Protein AF-0000000066703313 (afdb_homodimer)

Radius of gyration: 33.04 Å; Cα contacts (8 Å, |Δi|>4): 1971; chains: 2; bounding box: 107×88×69 Å

Foldseek 3Di:
DDPLVVQLVVLVVLVVVLPPDDLVQKDKDWDKDFLDPPDPVRPQIFIWIKMKGQPLADLPLAAEEEEADLAFDDSCLARPCLWLVNVLCNVVRYIYMYTHFELHDPRDSDQWQAPVSCVSVDLVNRLVVVVVVLVVCCVPVNVVPPQREYEYEYFACRLLSQLLSLLVCVRSHLAYERFLHLVQFDAEPQLLQVLLLVQCCVLPVVLLLQLLQQLVLLLVLLVDPVSQVVVCVLQVAPDGADVVHDPLLQLQVLVVLSVLSSVDLQQDLFQRHHHSNVVSCQLPPPDHHNSSSSSSSVSSCSNVVDDPHHHSDPVVVLVLLLGTGDPVRPCSSVNSVLSCLLAAGNNDHANVPPDGSNPRRHDSQSSQVSSCSNHHVVSHPVNSVVRHVVSCVSQVFLVDHRGANYEWEYESSESSNVSTNQDNDDVVRHYYHAYQYSDHRSRLRHRPPRHDDPSSVVVSVVVSVSVVVSVVVVVVVVVVVVVVVVVVVPPDPPPPPD/DDPLVVQLVVLVVLVVVLPPDDLVQKDKDWDWDFLDPPDPVGPQIFIWIKMKGQPLADLPLEAEEEEADLAFDDSCLARDCLWLVNVLCNVVRYIYMYTHFELHDPRDSDQWQAPVSCVSVDLVNRLVVVVVVLVVCCVPVNVVPPQREYEYEYFACRLLSQLLSLLVCVRSHLAYERFLHLVQFDAEPQLLQVLLLVQCCVLPVVLLLQLLQQLVLLLVLLVDPVSQVVVCVLQVAPDGADVVHDPLLQLQVLVVLSVLSSVDLQQDLFQRHHHSNVVSCQLPPPDHHNSSSSSSSVSSCSNVVHDPHHHSDPVVVLVLLLGTGDPVRPCSSVNSVLSCLLAAGNNDHANPPPDGSNPRRHDSQSSQVSSCSNHHVVSHPVNSVVRHVVSCVSQVFLVDHRGANYEWEYESSESSNVSTNQDNDDVVRHYYHAYQYSDHRSRLRHRPPRHDGPSSVVVSVVVSVSVVVSVVVVVVVVVVVVVVVVVVVPPDPPPPPD

Solvent-accessible surface area (backbone atoms only — not comparable to full-atom values): 50383 Å² total; per-residue (Å²): 130,58,65,67,55,52,49,41,45,49,43,44,48,56,45,51,61,65,62,66,63,78,37,84,61,42,43,83,47,72,44,84,39,63,53,45,82,87,37,90,84,51,80,50,59,26,53,34,39,31,35,35,22,58,83,37,42,63,82,76,39,38,32,37,38,36,46,31,40,72,38,52,70,59,57,66,81,68,31,42,69,54,21,54,69,44,46,50,21,54,74,72,19,19,30,35,36,34,42,40,23,74,61,14,61,83,12,45,71,55,88,45,62,41,70,82,52,45,72,54,60,44,72,67,47,47,48,48,51,51,51,50,49,54,55,49,40,43,59,70,75,36,58,89,38,92,72,57,41,30,32,31,34,16,47,32,64,11,3,23,50,27,50,52,40,34,42,76,35,57,90,68,33,54,32,20,42,19,26,34,16,44,46,35,55,33,52,78,26,20,55,34,49,53,37,47,50,49,42,36,40,72,61,34,46,69,49,35,52,52,46,24,56,14,40,52,53,46,57,38,23,61,36,26,68,68,34,37,52,49,50,26,61,72,59,40,34,68,49,66,77,57,86,74,53,54,69,60,26,53,37,46,46,42,43,52,57,54,46,43,56,49,57,48,45,30,33,14,52,29,79,61,34,64,40,60,50,58,51,41,54,59,22,56,51,96,48,59,57,52,44,27,56,45,39,43,47,52,48,44,33,63,67,67,68,56,69,98,40,41,71,47,49,42,67,61,52,43,52,55,49,52,50,36,50,58,78,96,33,91,44,29,34,55,40,46,45,48,48,38,23,40,47,37,33,30,60,41,74,18,29,44,48,15,92,47,55,66,39,89,47,32,50,58,22,61,56,23,34,46,34,22,69,51,71,37,74,74,35,24,38,66,44,23,46,51,20,18,51,50,43,37,69,72,54,34,22,47,87,44,63,79,44,48,36,29,40,31,36,34,17,68,39,16,30,59,41,86,25,24,41,75,79,46,60,34,77,91,42,45,24,41,39,44,72,23,67,75,24,8,51,43,37,79,63,30,42,66,86,70,48,90,44,74,42,52,55,53,46,52,52,50,48,52,54,50,52,54,49,42,57,52,53,58,54,49,58,53,51,51,54,54,53,53,55,62,62,61,65,68,71,74,82,79,75,77,81,120,129,59,65,66,56,52,48,40,45,48,44,44,49,57,46,51,62,68,64,66,63,79,38,82,62,40,43,80,50,71,43,82,38,62,53,46,81,86,36,91,83,50,79,50,60,26,54,35,38,32,36,37,24,57,84,37,42,64,83,77,39,39,32,38,39,37,46,30,41,71,36,52,70,57,58,65,80,65,30,42,70,54,22,51,68,43,45,49,21,53,74,72,18,19,30,35,35,35,42,39,24,75,62,14,60,83,12,44,70,54,90,45,62,41,72,82,53,46,72,52,62,42,71,68,48,49,48,48,50,53,51,50,49,53,55,48,42,44,58,70,76,35,59,90,40,93,72,58,40,29,33,32,34,14,48,32,66,13,3,24,49,29,49,52,42,36,42,75,34,56,88,67,34,54,31,21,42,19,27,35,16,44,46,36,55,32,54,77,25,20,55,34,50,52,36,47,49,48,42,36,40,73,61,33,45,69,49,36,54,52,46,24,55,14,39,53,53,46,57,38,23,61,36,25,65,68,35,37,52,49,49,25,62,74,60,40,35,68,50,67,76,57,85,75,53,54,69,61,25,54,38,48,46,42,43,51,55,53,46,43,56,50,58,48,46,30,33,14,52,31,78,62,32,65,39,61,48,58,51,40,55,59,21,56,52,97,50,58,57,54,44,27,57,46,40,44,47,49,49,44,32,63,67,68,69,56,70,100,41,40,70,46,49,41,68,60,53,42,54,55,50,51,50,36,50,58,77,96,34,91,43,29,33,56,41,47,45,49,50,38,23,39,47,36,32,30,61,41,74,20,29,43,48,14,92,48,52,67,39,88,46,31,51,59,21,60,57,23,34,46,34,21,69,50,70,37,75,74,35,23,38,66,45,22,48,50,20,19,51,51,45,37,69,73,55,34,22,48,86,44,63,79,44,48,36,29,40,31,35,34,17,69,40,16,31,61,41,86,23,25,39,75,80,47,59,32,78,91,43,46,22,42,39,44,71,22,66,76,24,8,51,42,38,80,65,29,41,64,87,70,48,91,45,74,41,52,54,52,44,52,54,51,50,52,53,49,49,52,48,43,55,51,54,58,55,50,57,53,50,53,55,54,52,53,54,60,62,61,64,69,71,75,81,79,73,76,84,119

Secondary structure (DSSP, 8-state):
--HHHHHHHHHHHHHHHHHT---TTEEEEEEEEES-TT-TT---EEEEEEEEE-TT--SSSEEEEEEP-SS---GGGGT-TTSHHHHHHHHHT-EEEEEPPTTBTTB-SSSS--HHHHTT--HHHHHHHHHHHHHHHHHHTSTT-SS-EEEEEEETHHHHHHHHHHHH-TTT-SEEEEET---S-EEE-THHHHHHHHHHHHHHHHHHHHHHHHHHHHHHHTTSHHHHHHHHHHTTBSSPPPSSPPHHHHHHHHHHHHHHHHHHHHTBTTTSB--HHHHHHHHHTT--TTHHHHHHHHHHHHHHT--SSB---HHHHHHHHH----TT-TTHHHHHHHHHIIIIIEEE--STTSS-TT-S---HHHHHHHHHHHT-TT-SHHHHHHHHHHHHHHH-TTTS---SSEEEEEETT-TTGGGS-TT--BGGGTEEEEEETT--TTGGGS-TTT---HHHHHHHHHHHHHHHHHHHHHHHHHHHHHHHHHHSTT--------/--HHHHHHHHHHHHHHHHHT---TTEEEEEEEEES-TT-TT---EEEEEEEEE-TT--SSSEEEEEEP-SS---GGGGT-TTSHHHHHHHHHT-EEEEEPPTTBTTB-SSSS--HHHHTT--HHHHHHHHHHHHHHHHHHTSTT-SS-EEEEEEETHHHHHHHHHHHH-TTT-SEEEEET---S-EEE-THHHHHHHHHHHHHHHHHHHHHHHHHHHHHHHTTSHHHHHHHHHHTTBSSPPPSSPPHHHHHHHHHHHHHHHHHHHHTBTTTSB--HHHHHHHHHTT--TTHHHHHHHHHHHHHHT--SSB---HHHHHHHHH----TT-TTHHHHHHHHHIIIIIEEE--STTSS-TT-S---HHHHHHHHHHHT-TT-SHHHHHHHHHHHHHHH-TTTS---SSEEEEEETT-TTGGGS-TT--BGGGTEEEEEETT--TTGGGS-TTT---HHHHHHHHHHHHHHHHHHHHHHHHHHHHHHHHHHHTT--------

Structure (mmCIF, N/CA/C/O backbone):
data_AF-0000000066703313-model_v1
#
loop_
_entity.id
_entity.type
_entity.pdbx_description
1 polymer Bm2392
#
loop_
_atom_site.group_PDB
_atom_site.id
_atom_site.type_symbol
_atom_site.label_atom_id
_atom_site.label_alt_id
_atom_site.label_comp_id
_atom_site.label_asym_id
_atom_site.label_entity_id
_atom_site.label_seq_id
_atom_site.pdbx_PDB_ins_code
_atom_site.Cartn_x
_atom_site.Cartn_y
_atom_site.Cartn_z
_atom_site.occupancy
_atom_site.B_iso_or_equiv
_atom_site.auth_seq_id
_atom_site.auth_comp_id
_atom_site.auth_asym_id
_atom_site.auth_atom_id
_atom_site.pdbx_PDB_model_num
ATOM 1 N N . MET A 1 1 ? 24.359 41.688 -0.72 1 35 1 MET A N 1
ATOM 2 C CA . MET A 1 1 ? 23.266 41.031 -0.004 1 35 1 MET A CA 1
ATOM 3 C C . MET A 1 1 ? 22.594 39.969 -0.875 1 35 1 MET A C 1
ATOM 5 O O . MET A 1 1 ? 22.125 40.25 -1.975 1 35 1 MET A O 1
ATOM 9 N N . ASN A 1 2 ? 22.938 38.719 -0.626 1 43.78 2 ASN A N 1
ATOM 10 C CA . ASN A 1 2 ? 22.641 37.562 -1.473 1 43.78 2 ASN A CA 1
ATOM 11 C C . ASN A 1 2 ? 21.141 37.469 -1.748 1 43.78 2 ASN A C 1
ATOM 13 O O . ASN A 1 2 ? 20.328 37.781 -0.88 1 43.78 2 ASN A O 1
ATOM 17 N N . LYS A 1 3 ? 20.828 37.5 -2.967 1 46.88 3 LYS A N 1
ATOM 18 C CA . LYS A 1 3 ? 19.484 37.469 -3.518 1 46.88 3 LYS A CA 1
ATOM 19 C C . LYS A 1 3 ? 18.594 36.5 -2.73 1 46.88 3 LYS A C 1
ATOM 21 O O . LYS A 1 3 ? 17.422 36.75 -2.512 1 46.88 3 LYS A O 1
ATOM 26 N N . ASN A 1 4 ? 19.25 35.5 -2.355 1 48.69 4 ASN A N 1
ATOM 27 C CA . ASN A 1 4 ? 18.484 34.5 -1.593 1 48.69 4 ASN A CA 1
ATOM 28 C C . ASN A 1 4 ? 18.047 35.062 -0.245 1 48.69 4 ASN A C 1
ATOM 30 O O . ASN A 1 4 ? 16.922 34.812 0.194 1 48.69 4 ASN A O 1
ATOM 34 N N . SER A 1 5 ? 18.875 35.875 0.3 1 51.28 5 SER A N 1
ATOM 35 C CA . SER A 1 5 ? 18.547 36.469 1.585 1 51.28 5 SER A CA 1
ATOM 36 C C . SER A 1 5 ? 17.422 37.5 1.443 1 51.28 5 SER A C 1
ATOM 38 O O . SER A 1 5 ? 16.531 37.562 2.297 1 51.28 5 SER A O 1
ATOM 40 N N . THR A 1 6 ? 17.5 38.219 0.371 1 50.94 6 THR A N 1
ATOM 41 C CA . THR A 1 6 ? 16.5 39.25 0.158 1 50.94 6 THR A CA 1
ATOM 42 C C . THR A 1 6 ? 15.125 38.625 -0.056 1 50.94 6 THR A C 1
ATOM 44 O O . THR A 1 6 ? 14.125 39.125 0.488 1 50.94 6 THR A O 1
ATOM 47 N N . ILE A 1 7 ? 15.18 37.656 -0.766 1 52.19 7 ILE A N 1
ATOM 48 C CA . ILE A 1 7 ? 13.922 37 -1.11 1 52.19 7 ILE A CA 1
ATOM 49 C C . ILE A 1 7 ? 13.328 36.344 0.131 1 52.19 7 ILE A C 1
ATOM 51 O O . ILE A 1 7 ? 12.133 36.5 0.402 1 52.19 7 ILE A O 1
ATOM 55 N N . ALA A 1 8 ? 14.172 35.688 0.83 1 55.69 8 ALA A N 1
ATOM 56 C CA . ALA A 1 8 ? 13.711 35.125 2.098 1 55.69 8 ALA A CA 1
ATOM 57 C C . ALA A 1 8 ? 13.18 36.219 3.02 1 55.69 8 ALA A C 1
ATOM 59 O O . ALA A 1 8 ? 12.156 36.062 3.688 1 55.69 8 ALA A O 1
ATOM 60 N N . ASN A 1 9 ? 13.836 37.312 2.877 1 56.19 9 ASN A N 1
ATOM 61 C CA . ASN A 1 9 ? 13.406 38.469 3.682 1 56.19 9 ASN A CA 1
ATOM 62 C C . ASN A 1 9 ? 12.039 38.969 3.238 1 56.19 9 ASN A C 1
ATOM 64 O O . ASN A 1 9 ? 11.211 39.344 4.07 1 56.19 9 ASN A O 1
ATOM 68 N N . ASN A 1 10 ? 11.906 38.906 1.93 1 53.47 10 ASN A N 1
ATOM 69 C CA . ASN A 1 10 ? 10.609 39.344 1.417 1 53.47 10 ASN A CA 1
ATOM 70 C C . ASN A 1 10 ? 9.492 38.375 1.837 1 53.47 10 ASN A C 1
ATOM 72 O O . ASN A 1 10 ? 8.398 38.812 2.193 1 53.47 10 ASN A O 1
ATOM 76 N N . ILE A 1 11 ? 9.805 37.156 1.805 1 58.34 11 ILE A N 1
ATOM 77 C CA . ILE A 1 11 ? 8.828 36.156 2.248 1 58.34 11 ILE A CA 1
ATOM 78 C C . ILE A 1 11 ? 8.523 36.375 3.73 1 58.34 11 ILE A C 1
ATOM 80 O O . ILE A 1 11 ? 7.359 36.344 4.137 1 58.34 11 ILE A O 1
ATOM 84 N N . MET A 1 12 ? 9.602 36.688 4.383 1 56.69 12 MET A N 1
ATOM 85 C CA . MET A 1 12 ? 9.445 36.938 5.812 1 56.69 12 MET A CA 1
ATOM 86 C C . MET A 1 12 ? 8.633 38.188 6.066 1 56.69 12 MET A C 1
ATOM 88 O O . MET A 1 12 ? 7.82 38.25 6.988 1 56.69 12 MET A O 1
ATOM 92 N N . GLN A 1 13 ? 8.984 39.156 5.266 1 53.94 13 GLN A N 1
ATOM 93 C CA . GLN A 1 13 ? 8.25 40.375 5.41 1 53.94 13 GLN A CA 1
ATOM 94 C C . GLN A 1 13 ? 6.762 40.188 5.121 1 53.94 13 GLN A C 1
ATOM 96 O O . GLN A 1 13 ? 5.906 40.719 5.824 1 53.94 13 GLN A O 1
ATOM 101 N N . MET A 1 14 ? 6.523 39.406 4.195 1 54.56 14 MET A N 1
ATOM 102 C CA . MET A 1 14 ? 5.137 39.094 3.85 1 54.56 14 MET A CA 1
ATOM 103 C C . MET A 1 14 ? 4.441 38.344 4.984 1 54.56 14 MET A C 1
ATOM 105 O O . MET A 1 14 ? 3.293 38.656 5.316 1 54.56 14 MET A O 1
ATOM 109 N N . GLN A 1 15 ? 5.176 37.562 5.574 1 56.59 15 GLN A N 1
ATOM 110 C CA . GLN A 1 15 ? 4.633 36.781 6.691 1 56.59 15 GLN A CA 1
ATOM 111 C C . GLN A 1 15 ? 4.434 37.656 7.922 1 56.59 15 GLN A C 1
ATOM 113 O O . GLN A 1 15 ? 3.428 37.562 8.625 1 56.59 15 GLN A O 1
ATOM 118 N N . SER A 1 16 ? 5.48 38.469 8.164 1 52.66 16 SER A N 1
ATOM 119 C CA . SER A 1 16 ? 5.434 39.344 9.336 1 52.66 16 SER A CA 1
ATOM 120 C C . SER A 1 16 ? 4.266 40.312 9.266 1 52.66 16 SER A C 1
ATOM 122 O O . SER A 1 16 ? 3.648 40.625 10.281 1 52.66 16 SER A O 1
ATOM 124 N N . GLU A 1 17 ? 3.977 40.781 8.156 1 52 17 GLU A N 1
ATOM 125 C CA . GLU A 1 17 ? 2.875 41.719 8.023 1 52 17 GLU A CA 1
ATOM 126 C C . GLU A 1 17 ? 1.53 41.031 8.273 1 52 17 GLU A C 1
ATOM 128 O O . GLU A 1 17 ? 0.627 41.625 8.859 1 52 17 GLU A O 1
ATOM 133 N N . ALA A 1 18 ? 1.454 39.844 7.902 1 52.66 18 ALA A N 1
ATOM 134 C CA . ALA A 1 18 ? 0.215 39.094 8.125 1 52.66 18 ALA A CA 1
ATOM 135 C C . ALA A 1 18 ? -0.027 38.875 9.609 1 52.66 18 ALA A C 1
ATOM 137 O O . ALA A 1 18 ? -1.171 38.875 10.07 1 52.66 18 ALA A O 1
ATOM 138 N N . PHE A 1 19 ? 1.048 38.75 10.359 1 51.75 19 PHE A N 1
ATOM 139 C CA . PHE A 1 19 ? 0.954 38.406 11.773 1 51.75 19 PHE A CA 1
ATOM 140 C C . PHE A 1 19 ? 0.715 39.656 12.617 1 51.75 19 PHE A C 1
ATOM 142 O O . PHE A 1 19 ? 0.335 39.562 13.781 1 51.75 19 PHE A O 1
ATOM 149 N N . LYS A 1 20 ? 0.87 40.875 12.133 1 53.69 20 LYS A N 1
ATOM 150 C CA . LYS A 1 20 ? 0.738 42.094 12.938 1 53.69 20 LYS A CA 1
ATOM 151 C C . LYS A 1 20 ? -0.727 42.375 13.25 1 53.69 20 LYS A C 1
ATOM 153 O O . LYS A 1 20 ? -1.031 43.281 14.016 1 53.69 20 LYS A O 1
ATOM 158 N N . ASN A 1 21 ? -1.603 41.531 12.734 1 57.03 21 ASN A N 1
ATOM 159 C CA . ASN A 1 21 ? -2.986 41.906 13 1 57.03 21 ASN A CA 1
ATOM 160 C C . ASN A 1 21 ? -3.402 41.562 14.422 1 57.03 21 ASN A C 1
ATOM 162 O O . ASN A 1 21 ? -3.059 40.5 14.938 1 57.03 21 ASN A O 1
ATOM 166 N N . THR A 1 22 ? -3.66 42.5 15.25 1 64.69 22 THR A N 1
ATOM 167 C CA . THR A 1 22 ? -4.25 42.344 16.578 1 64.69 22 THR A CA 1
ATOM 168 C C . THR A 1 22 ? -5.715 41.938 16.469 1 64.69 22 THR A C 1
ATOM 170 O O . THR A 1 22 ? -6.449 42.438 15.625 1 64.69 22 THR A O 1
ATOM 173 N N . TYR A 1 23 ? -5.973 40.688 16.953 1 73.19 23 TYR A N 1
ATOM 174 C CA . TYR A 1 23 ? -7.32 40.125 16.938 1 73.19 23 TYR A CA 1
ATOM 175 C C . TYR A 1 23 ? -8.023 40.344 18.266 1 73.19 23 TYR A C 1
ATOM 177 O O . TYR A 1 23 ? -8.375 39.375 18.953 1 73.19 23 TYR A O 1
ATOM 185 N N . GLN A 1 24 ? -8.266 41.562 18.641 1 74.25 24 GLN A N 1
ATOM 186 C CA . GLN A 1 24 ? -8.758 41.938 19.969 1 74.25 24 GLN A CA 1
ATOM 187 C C . GLN A 1 24 ? -10.18 41.406 20.188 1 74.25 24 GLN A C 1
ATOM 189 O O . GLN A 1 24 ? -10.633 41.312 21.328 1 74.25 24 GLN A O 1
ATOM 194 N N . GLU A 1 25 ? -10.805 40.969 19.172 1 86.12 25 GLU A N 1
ATOM 195 C CA . GLU A 1 25 ? -12.195 40.531 19.297 1 86.12 25 GLU A CA 1
ATOM 196 C C . GLU A 1 25 ? -12.281 39.031 19.641 1 86.12 25 GLU A C 1
ATOM 198 O O . GLU A 1 25 ? -13.367 38.531 19.922 1 86.12 25 GLU A O 1
ATOM 203 N N . VAL A 1 26 ? -11.117 38.469 19.75 1 96.06 26 VAL A N 1
ATOM 204 C CA . VAL A 1 26 ? -11.133 37.031 19.984 1 96.06 26 VAL A CA 1
ATOM 205 C C . VAL A 1 26 ? -10.93 36.75 21.469 1 96.06 26 VAL A C 1
ATOM 207 O O . VAL A 1 26 ? -10.016 37.312 22.094 1 96.06 26 VAL A O 1
ATOM 210 N N . LYS A 1 27 ? -11.805 36 22.047 1 96.81 27 LYS A N 1
ATOM 211 C CA . LYS A 1 27 ? -11.727 35.562 23.438 1 96.81 27 LYS A CA 1
ATOM 212 C C . LYS A 1 27 ? -11.43 34.094 23.547 1 96.81 27 LYS A C 1
ATOM 214 O O . LYS A 1 27 ? -11.977 33.281 22.797 1 96.81 27 LYS A O 1
ATOM 219 N N . THR A 1 28 ? -10.531 33.75 24.484 1 97.44 28 THR A N 1
ATOM 220 C CA . THR A 1 28 ? -10.203 32.375 24.75 1 97.44 28 THR A CA 1
ATOM 221 C C . THR A 1 28 ? -10.953 31.859 25.984 1 97.44 28 THR A C 1
ATOM 223 O O . THR A 1 28 ? -11.031 32.562 27 1 97.44 28 THR A O 1
ATOM 226 N N . ASP A 1 29 ? -11.57 30.703 25.828 1 98.06 29 ASP A N 1
ATOM 227 C CA . ASP A 1 29 ? -12.305 30.078 26.922 1 98.06 29 ASP A CA 1
ATOM 228 C C . ASP A 1 29 ? -12.078 28.562 26.938 1 98.06 29 ASP A C 1
ATOM 230 O O . ASP A 1 29 ? -11.281 28.047 26.156 1 98.06 29 ASP A O 1
ATOM 234 N N . TRP A 1 30 ? -12.711 27.891 27.938 1 98.44 30 TRP A N 1
ATOM 235 C CA . TRP A 1 30 ? -12.516 26.453 28.125 1 98.44 30 TRP A CA 1
ATOM 236 C C . TRP A 1 30 ? -13.852 25.75 28.375 1 98.44 30 TRP A C 1
ATOM 238 O O . TRP A 1 30 ? -14.773 26.344 28.938 1 98.44 30 TRP A O 1
ATOM 248 N N . ILE A 1 31 ? -13.961 24.594 27.906 1 98.56 31 ILE A N 1
ATOM 249 C CA . ILE A 1 31 ? -15.125 23.75 28.156 1 98.56 31 ILE A CA 1
ATOM 250 C C . ILE A 1 31 ? -14.672 22.406 28.719 1 98.56 31 ILE A C 1
ATOM 252 O O . ILE A 1 31 ? -13.641 21.875 28.297 1 98.56 31 ILE A O 1
ATOM 256 N N . SER A 1 32 ? -15.43 21.891 29.656 1 97.94 32 SER A N 1
ATOM 257 C CA . SER A 1 32 ? -15.133 20.578 30.203 1 97.94 32 SER A CA 1
ATOM 258 C C . SER A 1 32 ? -15.625 19.469 29.266 1 97.94 32 SER A C 1
ATOM 260 O O . SER A 1 32 ? -16.781 19.469 28.859 1 97.94 32 SER A O 1
ATOM 262 N N . GLN A 1 33 ? -14.695 18.562 28.906 1 98.38 33 GLN A N 1
ATOM 263 C CA . GLN A 1 33 ? -15.008 17.438 28.031 1 98.38 33 GLN A CA 1
ATOM 264 C C . GLN A 1 33 ? -14.703 16.109 28.719 1 98.38 33 GLN A C 1
ATOM 266 O O . GLN A 1 33 ? -13.797 16.031 29.547 1 98.38 33 GLN A O 1
ATOM 271 N N . ARG A 1 34 ? -15.469 15.055 28.328 1 97.69 34 ARG A N 1
ATOM 272 C CA . ARG A 1 34 ? -15.141 13.711 28.797 1 97.69 34 ARG A CA 1
ATOM 273 C C . ARG A 1 34 ? -13.836 13.227 28.172 1 97.69 34 ARG A C 1
ATOM 275 O O . ARG A 1 34 ? -13.562 13.477 27 1 97.69 34 ARG A O 1
ATOM 282 N N . ILE A 1 35 ? -13.07 12.508 29.047 1 98.19 35 ILE A N 1
ATOM 283 C CA . ILE A 1 35 ? -11.875 11.875 28.5 1 98.19 35 ILE A CA 1
ATOM 284 C C . ILE A 1 35 ? -12.281 10.742 27.547 1 98.19 35 ILE A C 1
ATOM 286 O O . ILE A 1 35 ? -11.742 10.633 26.438 1 98.19 35 ILE A O 1
ATOM 290 N N . ASP A 1 36 ? -13.164 9.938 27.984 1 98.25 36 ASP A N 1
ATOM 291 C CA . ASP A 1 36 ? -13.742 8.867 27.172 1 98.25 36 ASP A CA 1
ATOM 292 C C . ASP A 1 36 ? -15.234 9.078 26.953 1 98.25 36 ASP A C 1
ATOM 294 O O . ASP A 1 36 ? -16.047 8.773 27.844 1 98.25 36 ASP A O 1
ATOM 298 N N . ASN A 1 37 ? -15.625 9.453 25.766 1 97.62 37 ASN A N 1
ATOM 299 C CA . ASN A 1 37 ? -17.016 9.75 25.438 1 97.62 37 ASN A CA 1
ATOM 300 C C . ASN A 1 37 ? -17.828 8.477 25.25 1 97.62 37 ASN A C 1
ATOM 302 O O . ASN A 1 37 ? -19.062 8.523 25.234 1 97.62 37 ASN A O 1
ATOM 306 N N . PHE A 1 38 ? -17.172 7.336 25.219 1 97.12 38 PHE A N 1
ATOM 307 C CA . PHE A 1 38 ? -17.875 6.117 24.844 1 97.12 38 PHE A CA 1
ATOM 308 C C . PHE A 1 38 ? -17.875 5.121 26 1 97.12 38 PHE A C 1
ATOM 310 O O . PHE A 1 38 ? -18.266 3.961 25.812 1 97.12 38 PHE A O 1
ATOM 317 N N . ASN A 1 39 ? -17.359 5.59 27.109 1 96 39 ASN A N 1
ATOM 318 C CA . ASN A 1 39 ? -17.422 4.809 28.328 1 96 39 ASN A CA 1
ATOM 319 C C . ASN A 1 39 ? -18.203 5.539 29.422 1 96 39 ASN A C 1
ATOM 321 O O . ASN A 1 39 ? -17.641 6.336 30.172 1 96 39 ASN A O 1
ATOM 325 N N . PRO A 1 40 ? -19.422 5.23 29.641 1 92.62 40 PRO A N 1
ATOM 326 C CA . PRO A 1 40 ? -20.25 5.945 30.609 1 92.62 40 PRO A CA 1
ATOM 327 C C . PRO A 1 40 ? -19.75 5.809 32.031 1 92.62 40 PRO A C 1
ATOM 329 O O . PRO A 1 40 ? -20.062 6.648 32.906 1 92.62 40 PRO A O 1
ATOM 332 N N . ASP A 1 41 ? -18.922 4.82 32.25 1 94.31 41 ASP A N 1
ATOM 333 C CA . ASP A 1 41 ? -18.438 4.586 33.594 1 94.31 41 ASP A CA 1
ATOM 334 C C . ASP A 1 41 ? -17.203 5.438 33.875 1 94.31 41 ASP A C 1
ATOM 336 O O . ASP A 1 41 ? -16.859 5.648 35.062 1 94.31 41 ASP A O 1
ATOM 340 N N . ASP A 1 42 ? -16.625 5.887 32.844 1 92.31 42 ASP A N 1
ATOM 341 C CA . ASP A 1 42 ? -15.477 6.777 33.031 1 92.31 42 ASP A CA 1
ATOM 342 C C . ASP A 1 42 ? -15.93 8.234 33.125 1 92.31 42 ASP A C 1
ATOM 344 O O . ASP A 1 42 ? -16.422 8.812 32.156 1 92.31 42 ASP A O 1
ATOM 348 N N . LYS A 1 43 ? -15.68 8.797 34.312 1 93.38 43 LYS A N 1
ATOM 349 C CA . LYS A 1 43 ? -16.172 10.156 34.562 1 93.38 43 LYS A CA 1
ATOM 350 C C . LYS A 1 43 ? -15.047 11.18 34.406 1 93.38 43 LYS A C 1
ATOM 352 O O . LYS A 1 43 ? -15.227 12.352 34.75 1 93.38 43 LYS A O 1
ATOM 357 N N . GLY A 1 44 ? -13.93 10.711 33.969 1 96.56 44 GLY A N 1
ATOM 358 C CA . GLY A 1 44 ? -12.805 11.617 33.781 1 96.56 44 GLY A CA 1
ATOM 359 C C . GLY A 1 44 ? -13.086 12.719 32.75 1 96.56 44 GLY A C 1
ATOM 360 O O . GLY A 1 44 ? -13.742 12.484 31.75 1 96.56 44 GLY A O 1
ATOM 361 N N . GLU A 1 45 ? -12.617 13.922 33.125 1 97.81 45 GLU A N 1
ATOM 362 C CA . GLU A 1 45 ? -12.82 15.078 32.25 1 97.81 45 GLU A CA 1
ATOM 363 C C . GLU A 1 45 ? -11.508 15.836 32.031 1 97.81 45 GLU A C 1
ATOM 365 O O . GLU A 1 45 ? -10.539 15.617 32.75 1 97.81 45 GLU A O 1
ATOM 370 N N . PHE A 1 46 ? -11.453 16.625 31.047 1 98.25 46 PHE A N 1
ATOM 371 C CA . PHE A 1 46 ? -10.367 17.562 30.781 1 98.25 46 PHE A CA 1
ATOM 372 C C . PHE A 1 46 ? -10.906 18.875 30.234 1 98.25 46 PHE A C 1
ATOM 374 O O . PHE A 1 46 ? -12.07 18.969 29.859 1 98.25 46 PHE A O 1
ATOM 381 N N . GLU A 1 47 ? -10.125 19.891 30.281 1 98.44 47 GLU A N 1
ATOM 382 C CA . GLU A 1 47 ? -10.516 21.203 29.75 1 98.44 47 GLU A CA 1
ATOM 383 C C . GLU A 1 47 ? -10.078 21.359 28.297 1 98.44 47 GLU A C 1
ATOM 385 O O . GLU A 1 47 ? -8.891 21.266 27.984 1 98.44 47 GLU A O 1
ATOM 390 N N . GLN A 1 48 ? -10.977 21.562 27.453 1 98.81 48 GLN A N 1
ATOM 391 C CA . GLN A 1 48 ? -10.703 21.812 26.031 1 98.81 48 GLN A CA 1
ATOM 392 C C . GLN A 1 48 ? -10.789 23.297 25.719 1 98.81 48 GLN A C 1
ATOM 394 O O . GLN A 1 48 ? -11.789 23.953 26.047 1 98.81 48 GLN A O 1
ATOM 399 N N . ARG A 1 49 ? -9.789 23.781 25.109 1 98.81 49 ARG A N 1
ATOM 400 C CA . ARG A 1 49 ? -9.711 25.203 24.766 1 98.81 49 ARG A CA 1
ATOM 401 C C . ARG A 1 49 ? -10.578 25.516 23.547 1 98.81 49 ARG A C 1
ATOM 403 O O . ARG A 1 49 ? -10.594 24.75 22.578 1 98.81 49 ARG A O 1
ATOM 410 N N . TYR A 1 50 ? -11.328 26.609 23.609 1 98.69 50 TYR A N 1
ATOM 411 C CA . TYR A 1 50 ? -11.992 27.156 22.438 1 98.69 50 TYR A CA 1
ATOM 412 C C . TYR A 1 50 ? -11.898 28.672 22.422 1 98.69 50 TYR A C 1
ATOM 414 O O . TYR A 1 50 ? -11.508 29.297 23.406 1 98.69 50 TYR A O 1
ATOM 422 N N . MET A 1 51 ? -12.141 29.25 21.219 1 98.44 51 MET A N 1
ATOM 423 C CA . MET A 1 51 ? -12.148 30.703 21.062 1 98.44 51 MET A CA 1
ATOM 424 C C . MET A 1 51 ? -13.461 31.172 20.438 1 98.44 51 MET A C 1
ATOM 426 O O . MET A 1 51 ? -14.148 30.406 19.781 1 98.44 51 MET A O 1
ATOM 430 N N . SER A 1 52 ? -13.805 32.406 20.766 1 98.06 52 SER A N 1
ATOM 431 C CA . SER A 1 52 ? -15.008 33 20.203 1 98.06 52 SER A CA 1
ATOM 432 C C . SER A 1 52 ? -14.727 34.406 19.672 1 98.06 52 SER A C 1
ATOM 434 O O . SER A 1 52 ? -13.859 35.125 20.203 1 98.06 52 SER A O 1
ATOM 436 N N . ASN A 1 53 ? -15.25 34.781 18.656 1 97.88 53 ASN A N 1
ATOM 437 C CA . ASN A 1 53 ? -15.344 36.125 18.094 1 97.88 53 ASN A CA 1
ATOM 438 C C . ASN A 1 53 ? -16.797 36.5 17.812 1 97.88 53 ASN A C 1
ATOM 440 O O . ASN A 1 53 ? -17.391 36.031 16.844 1 97.88 53 ASN A O 1
ATOM 444 N N . LEU A 1 54 ? -17.344 37.438 18.625 1 96.19 54 LEU A N 1
ATOM 445 C CA . LEU A 1 54 ? -18.766 37.781 18.578 1 96.19 54 LEU A CA 1
ATOM 446 C C . LEU A 1 54 ? -18.984 39.188 17.984 1 96.19 54 LEU A C 1
ATOM 448 O O . LEU A 1 54 ? -20.047 39.75 18.125 1 96.19 54 LEU A O 1
ATOM 452 N N . GLU A 1 55 ? -18 39.594 17.344 1 94.62 55 GLU A N 1
ATOM 453 C CA . GLU A 1 55 ? -18.031 40.938 16.781 1 94.62 55 GLU A CA 1
ATOM 454 C C . GLU A 1 55 ? -19.25 41.156 15.883 1 94.62 55 GLU A C 1
ATOM 456 O O . GLU A 1 55 ? -19.859 42.219 15.891 1 94.62 55 GLU A O 1
ATOM 461 N N . PHE A 1 56 ? -19.625 40.125 15.141 1 95.06 56 PHE A N 1
ATOM 462 C CA . PHE A 1 56 ? -20.672 40.281 14.125 1 95.06 56 PHE A CA 1
ATOM 463 C C . PHE A 1 56 ? -21.922 39.531 14.516 1 95.06 56 PHE A C 1
ATOM 465 O O . PHE A 1 56 ? -22.891 39.469 13.734 1 95.06 56 PHE A O 1
ATOM 472 N N . HIS A 1 57 ? -21.875 38.938 15.656 1 95.5 57 HIS A N 1
ATOM 473 C CA . HIS A 1 57 ? -23.016 38.156 16.125 1 95.5 57 HIS A CA 1
ATOM 474 C C . HIS A 1 57 ? -24.25 39.031 16.266 1 95.5 57 HIS A C 1
ATOM 476 O O . HIS A 1 57 ? -24.219 40.062 16.953 1 95.5 57 HIS A O 1
ATOM 482 N N . ASN A 1 58 ? -25.422 38.594 15.641 1 95.69 58 ASN A N 1
ATOM 483 C CA . ASN A 1 58 ? -26.625 39.406 15.695 1 95.69 58 ASN A CA 1
ATOM 484 C C . ASN A 1 58 ? -27.766 38.656 16.375 1 95.69 58 ASN A C 1
ATOM 486 O O . ASN A 1 58 ? -28.938 38.969 16.156 1 95.69 58 ASN A O 1
ATOM 490 N N . ASN A 1 59 ? -27.562 37.625 17.031 1 92.81 59 ASN A N 1
ATOM 491 C CA . ASN A 1 59 ? -28.516 36.844 17.797 1 92.81 59 ASN A CA 1
ATOM 492 C C . ASN A 1 59 ? -29.516 36.125 16.891 1 92.81 59 ASN A C 1
ATOM 494 O O . ASN A 1 59 ? -30.656 35.875 17.297 1 92.81 59 ASN A O 1
ATOM 498 N N . SER A 1 60 ? -29.156 35.812 15.641 1 92.56 60 SER A N 1
ATOM 499 C CA . SER A 1 60 ? -30.016 35.125 14.695 1 92.56 60 SER A CA 1
ATOM 500 C C . SER A 1 60 ? -30.016 33.625 14.977 1 92.56 60 SER A C 1
ATOM 502 O O . SER A 1 60 ? -30.859 32.875 14.438 1 92.56 60 SER A O 1
ATOM 504 N N . GLY A 1 61 ? -29.109 33.219 15.797 1 96.31 61 GLY A N 1
ATOM 505 C CA . GLY A 1 61 ? -28.969 31.781 16.062 1 96.31 61 GLY A CA 1
ATOM 506 C C . GLY A 1 61 ? -27.984 31.094 15.125 1 96.31 61 GLY A C 1
ATOM 507 O O . GLY A 1 61 ? -27.859 29.859 15.141 1 96.31 61 GLY A O 1
ATOM 508 N N . LEU A 1 62 ? -27.297 31.875 14.273 1 97.88 62 LEU A N 1
ATOM 509 C CA . LEU A 1 62 ? -26.312 31.344 13.336 1 97.88 62 LEU A CA 1
ATOM 510 C C . LEU A 1 62 ? -24.922 31.328 13.953 1 97.88 62 LEU A C 1
ATOM 512 O O . LEU A 1 62 ? -24.5 32.312 14.547 1 97.88 62 LEU A O 1
ATOM 516 N N . ALA A 1 63 ? -24.234 30.219 13.852 1 98.5 63 ALA A N 1
ATOM 517 C CA . ALA A 1 63 ? -22.875 30.094 14.352 1 98.5 63 ALA A CA 1
ATOM 518 C C . ALA A 1 63 ? -21.953 29.453 13.312 1 98.5 63 ALA A C 1
ATOM 520 O O . ALA A 1 63 ? -22.375 28.516 12.617 1 98.5 63 ALA A O 1
ATOM 521 N N . PHE A 1 64 ? -20.781 29.969 13.156 1 98.75 64 PHE A N 1
ATOM 522 C CA . PHE A 1 64 ? -19.688 29.344 12.422 1 98.75 64 PHE A CA 1
ATOM 523 C C . PHE A 1 64 ? -18.688 28.688 13.375 1 98.75 64 PHE A C 1
ATOM 525 O O . PHE A 1 64 ? -18.188 29.344 14.289 1 98.75 64 PHE A O 1
ATOM 532 N N . LEU A 1 65 ? -18.438 27.406 13.203 1 98.88 65 LEU A N 1
ATOM 533 C CA . LEU A 1 65 ? -17.484 26.688 14.031 1 98.88 65 LEU A CA 1
ATOM 534 C C . LEU A 1 65 ? -16.281 26.25 13.203 1 98.88 65 LEU A C 1
ATOM 536 O O . LEU A 1 65 ? -16.406 25.375 12.336 1 98.88 65 LEU A O 1
ATOM 540 N N . LYS A 1 66 ? -15.156 26.891 13.445 1 98.62 66 LYS A N 1
ATOM 541 C CA . LYS A 1 66 ? -13.883 26.453 12.875 1 98.62 66 LYS A CA 1
ATOM 542 C C . LYS A 1 66 ? -13.25 25.344 13.727 1 98.62 66 LYS A C 1
ATOM 544 O O . LYS A 1 66 ? -13.07 25.516 14.938 1 98.62 66 LYS A O 1
ATOM 549 N N . LEU A 1 67 ? -12.938 24.234 13.078 1 98.75 67 LEU A N 1
ATOM 550 C CA . LEU A 1 67 ? -12.383 23.109 13.812 1 98.75 67 LEU A CA 1
ATOM 551 C C . LEU A 1 67 ? -10.859 23.141 13.797 1 98.75 67 LEU A C 1
ATOM 553 O O . LEU A 1 67 ? -10.25 23.422 12.758 1 98.75 67 LEU A O 1
ATOM 557 N N . GLY A 1 68 ? -10.281 22.938 14.992 1 97.75 68 GLY A N 1
ATOM 558 C CA . GLY A 1 68 ? -8.844 22.734 15.078 1 97.75 68 GLY A CA 1
ATOM 559 C C . GLY A 1 68 ? -8.406 21.375 14.57 1 97.75 68 GLY A C 1
ATOM 560 O O . GLY A 1 68 ? -9.172 20.406 14.594 1 97.75 68 GLY A O 1
ATOM 561 N N . GLY A 1 69 ? -7.137 21.328 14.148 1 96.19 69 GLY A N 1
ATOM 562 C CA . GLY A 1 69 ? -6.562 20.109 13.602 1 96.19 69 GLY A CA 1
ATOM 563 C C . GLY A 1 69 ? -5.289 19.672 14.305 1 96.19 69 GLY A C 1
ATOM 564 O O . GLY A 1 69 ? -5.273 19.516 15.531 1 96.19 69 GLY A O 1
ATOM 565 N N . GLU A 1 70 ? -4.164 19.781 13.648 1 95.12 70 GLU A N 1
ATOM 566 C CA . GLU A 1 70 ? -2.922 19.109 14 1 95.12 70 GLU A CA 1
ATOM 567 C C . GLU A 1 70 ? -2.037 20 14.867 1 95.12 70 GLU A C 1
ATOM 569 O O . GLU A 1 70 ? -0.861 19.703 15.078 1 95.12 70 GLU A O 1
ATOM 574 N N . ASN A 1 71 ? -2.557 21.125 15.219 1 94.44 71 ASN A N 1
ATOM 575 C CA . ASN A 1 71 ? -1.82 22.078 16.047 1 94.44 71 ASN A CA 1
ATOM 576 C C . ASN A 1 71 ? -2.75 22.828 17 1 94.44 71 ASN A C 1
ATOM 578 O O . ASN A 1 71 ? -3.973 22.719 16.891 1 94.44 71 ASN A O 1
ATOM 582 N N . GLY A 1 72 ? -2.145 23.547 17.875 1 94.62 72 GLY A N 1
ATOM 583 C CA . GLY A 1 72 ? -2.934 24.469 18.688 1 94.62 72 GLY A CA 1
ATOM 584 C C . GLY A 1 72 ? -3.627 25.531 17.859 1 94.62 72 GLY A C 1
ATOM 585 O O . GLY A 1 72 ? -3.117 25.938 16.812 1 94.62 72 GLY A O 1
ATOM 586 N N . ILE A 1 73 ? -4.789 25.969 18.344 1 96.19 73 ILE A N 1
ATOM 587 C CA . ILE A 1 73 ? -5.531 27 17.641 1 96.19 73 ILE A CA 1
ATOM 588 C C . ILE A 1 73 ? -4.938 28.375 17.938 1 96.19 73 ILE A C 1
ATOM 590 O O . ILE A 1 73 ? -4.289 28.562 18.969 1 96.19 73 ILE A O 1
ATOM 594 N N . THR A 1 74 ? -5.055 29.312 17.047 1 93.5 74 THR A N 1
ATOM 595 C CA . THR A 1 74 ? -4.57 30.672 17.188 1 93.5 74 THR A CA 1
ATOM 596 C C . THR A 1 74 ? -5.695 31.672 16.938 1 93.5 74 THR A C 1
ATOM 598 O O . THR A 1 74 ? -6.691 31.344 16.297 1 93.5 74 THR A O 1
ATOM 601 N N . GLU A 1 75 ? -5.539 32.844 17.422 1 93.69 75 GLU A N 1
ATOM 602 C CA . GLU A 1 75 ? -6.555 33.875 17.297 1 93.69 75 GLU A CA 1
ATOM 603 C C . GLU A 1 75 ? -6.812 34.25 15.836 1 93.69 75 GLU A C 1
ATOM 605 O O . GLU A 1 75 ? -7.934 34.594 15.461 1 93.69 75 GLU A O 1
ATOM 610 N N . SER A 1 76 ? -5.824 34.031 15.016 1 89.06 76 SER A N 1
ATOM 611 C CA . SER A 1 76 ? -5.953 34.438 13.617 1 89.06 76 SER A CA 1
ATOM 612 C C . SER A 1 76 ? -6.996 33.562 12.906 1 89.06 76 SER A C 1
ATOM 614 O O . SER A 1 76 ? -7.562 34 11.898 1 89.06 76 SER A O 1
ATOM 616 N N . MET A 1 77 ? -7.281 32.438 13.43 1 92.38 77 MET A N 1
ATOM 617 C CA . MET A 1 77 ? -8.195 31.5 12.781 1 92.38 77 MET A CA 1
ATOM 618 C C . MET A 1 77 ? -9.609 32.062 12.727 1 92.38 77 MET A C 1
ATOM 620 O O . MET A 1 77 ? -10.367 31.766 11.812 1 92.38 77 MET A O 1
ATOM 624 N N . ILE A 1 78 ? -9.953 32.969 13.703 1 95.25 78 ILE A N 1
ATOM 625 C CA . ILE A 1 78 ? -11.273 33.594 13.688 1 95.25 78 ILE A CA 1
ATOM 626 C C . ILE A 1 78 ? -11.164 35.062 14.07 1 95.25 78 ILE A C 1
ATOM 628 O O . ILE A 1 78 ? -12.094 35.625 14.648 1 95.25 78 ILE A O 1
ATOM 632 N N . GLY A 1 79 ? -10.008 35.594 13.859 1 93.12 79 GLY A N 1
ATOM 633 C CA . GLY A 1 79 ? -9.82 36.969 14.266 1 93.12 79 GLY A CA 1
ATOM 634 C C . GLY A 1 79 ? -9.492 37.906 13.117 1 93.12 79 GLY A C 1
ATOM 635 O O . GLY A 1 79 ? -9.641 39.125 13.227 1 93.12 79 GLY A O 1
ATOM 636 N N . ASN A 1 80 ? -9.016 37.375 12.07 1 88.31 80 ASN A N 1
ATOM 637 C CA . ASN A 1 80 ? -8.656 38.188 10.914 1 88.31 80 ASN A CA 1
ATOM 638 C C . ASN A 1 80 ? -9.883 38.562 10.086 1 88.31 80 ASN A C 1
ATOM 640 O O . ASN A 1 80 ? -10.453 37.688 9.406 1 88.31 80 ASN A O 1
ATOM 644 N N . ALA A 1 81 ? -10.211 39.781 10.023 1 86.81 81 ALA A N 1
ATOM 645 C CA . ALA A 1 81 ? -11.43 40.281 9.383 1 86.81 81 ALA A CA 1
ATOM 646 C C . ALA A 1 81 ? -11.375 40.062 7.871 1 86.81 81 ALA A C 1
ATOM 648 O O . ALA A 1 81 ? -12.406 40.125 7.195 1 86.81 81 ALA A O 1
ATOM 649 N N . MET A 1 82 ? -10.203 39.812 7.391 1 86.12 82 MET A N 1
ATOM 650 C CA . MET A 1 82 ? -10.055 39.656 5.949 1 86.12 82 MET A CA 1
ATOM 651 C C . MET A 1 82 ? -10.148 38.188 5.555 1 86.12 82 MET A C 1
ATOM 653 O O . MET A 1 82 ? -10.125 37.844 4.371 1 86.12 82 MET A O 1
ATOM 657 N N . ASN A 1 83 ? -10.305 37.344 6.535 1 89.06 83 ASN A N 1
ATOM 658 C CA . ASN A 1 83 ? -10.539 35.938 6.238 1 89.06 83 ASN A CA 1
ATOM 659 C C . ASN A 1 83 ? -11.969 35.688 5.754 1 89.06 83 ASN A C 1
ATOM 661 O O . ASN A 1 83 ? -12.914 36.281 6.273 1 89.06 83 ASN A O 1
ATOM 665 N N . PRO A 1 84 ? -12.078 34.75 4.762 1 91 84 PRO A N 1
ATOM 666 C CA . PRO A 1 84 ? -13.406 34.5 4.215 1 91 84 PRO A CA 1
ATOM 667 C C . PRO A 1 84 ? -14.422 34.125 5.293 1 91 84 PRO A C 1
ATOM 669 O O . PRO A 1 84 ? -15.586 34.531 5.211 1 91 84 PRO A O 1
ATOM 672 N N . LEU A 1 85 ? -14.031 33.469 6.297 1 94.56 85 LEU A N 1
ATOM 673 C CA . LEU A 1 85 ? -14.938 33.062 7.375 1 94.56 85 LEU A CA 1
ATOM 674 C C . LEU A 1 85 ? -15.531 34.281 8.062 1 94.56 85 LEU A C 1
ATOM 676 O O . LEU A 1 85 ? -16.75 34.344 8.273 1 94.56 85 LEU A O 1
ATOM 680 N N . LEU A 1 86 ? -14.766 35.281 8.375 1 94.31 86 LEU A N 1
ATOM 681 C CA . LEU A 1 86 ? -15.258 36.469 9.102 1 94.31 86 LEU A CA 1
ATOM 682 C C . LEU A 1 86 ? -16.047 37.375 8.172 1 94.31 86 LEU A C 1
ATOM 684 O O . LEU A 1 86 ? -17 38.031 8.594 1 94.31 86 LEU A O 1
ATOM 688 N N . ILE A 1 87 ? -15.617 37.375 6.934 1 94.19 87 ILE A N 1
ATOM 689 C CA . ILE A 1 87 ? -16.375 38.156 5.953 1 94.19 87 ILE A CA 1
ATOM 690 C C . ILE A 1 87 ? -17.797 37.594 5.867 1 94.19 87 ILE A C 1
ATOM 692 O O . ILE A 1 87 ? -18.766 38.344 5.859 1 94.19 87 ILE A O 1
ATOM 696 N N . LEU A 1 88 ? -17.922 36.312 5.82 1 97.06 88 LEU A N 1
ATOM 697 C CA . LEU A 1 88 ? -19.234 35.656 5.785 1 97.06 88 LEU A CA 1
ATOM 698 C C . LEU A 1 88 ? -19.969 35.875 7.102 1 97.06 88 LEU A C 1
ATOM 700 O O . LEU A 1 88 ? -21.188 36.094 7.109 1 97.06 88 LEU A O 1
ATOM 704 N N . ALA A 1 89 ? -19.234 35.812 8.188 1 97.19 89 ALA A N 1
ATOM 705 C CA . ALA A 1 89 ? -19.844 36.031 9.492 1 97.19 89 ALA A CA 1
ATOM 706 C C . ALA A 1 89 ? -20.438 37.406 9.586 1 97.19 89 ALA A C 1
ATOM 708 O O . ALA A 1 89 ? -21.531 37.594 10.148 1 97.19 89 ALA A O 1
ATOM 709 N N . LYS A 1 90 ? -19.719 38.406 9.078 1 96.5 90 LYS A N 1
ATOM 710 C CA . LYS A 1 90 ? -20.219 39.75 9.039 1 96.5 90 LYS A CA 1
ATOM 711 C C . LYS A 1 90 ? -21.484 39.875 8.188 1 96.5 90 LYS A C 1
ATOM 713 O O . LYS A 1 90 ? -22.469 40.5 8.594 1 96.5 90 LYS A O 1
ATOM 718 N N . LYS A 1 91 ? -21.453 39.25 7.102 1 97.5 91 LYS A N 1
ATOM 719 C CA . LYS A 1 91 ? -22.562 39.344 6.168 1 97.5 91 LYS A CA 1
ATOM 720 C C . LYS A 1 91 ? -23.828 38.719 6.758 1 97.5 91 LYS A C 1
ATOM 722 O O . LYS A 1 91 ? -24.922 39.25 6.609 1 97.5 91 LYS A O 1
ATOM 727 N N . TYR A 1 92 ? -23.703 37.562 7.461 1 97.38 92 TYR A N 1
ATOM 728 C CA . TYR A 1 92 ? -24.875 36.781 7.844 1 97.38 92 TYR A CA 1
ATOM 729 C C . TYR A 1 92 ? -25.156 36.938 9.336 1 97.38 92 TYR A C 1
ATOM 731 O O . TYR A 1 92 ? -26.156 36.406 9.836 1 97.38 92 TYR A O 1
ATOM 739 N N . GLY A 1 93 ? -24.25 37.625 10.039 1 96.88 93 GLY A N 1
ATOM 740 C CA . GLY A 1 93 ? -24.453 37.844 11.461 1 96.88 93 GLY A CA 1
ATOM 741 C C . GLY A 1 93 ? -24.203 36.625 12.32 1 96.88 93 GLY A C 1
ATOM 742 O O . GLY A 1 93 ? -24.938 36.375 13.266 1 96.88 93 GLY A O 1
ATOM 743 N N . ALA A 1 94 ? -23.141 35.938 12.016 1 97.88 94 ALA A N 1
ATOM 744 C CA . ALA A 1 94 ? -22.875 34.656 12.695 1 97.88 94 ALA A CA 1
ATOM 745 C C . ALA A 1 94 ? -21.953 34.875 13.891 1 97.88 94 ALA A C 1
ATOM 747 O O . ALA A 1 94 ? -21.031 35.688 13.844 1 97.88 94 ALA A O 1
ATOM 748 N N . ALA A 1 95 ? -22.172 34.125 14.961 1 97.94 95 ALA A N 1
ATOM 749 C CA . ALA A 1 95 ? -21.156 33.969 16 1 97.94 95 ALA A CA 1
ATOM 750 C C . ALA A 1 95 ? -20.062 33 15.562 1 97.94 95 ALA A C 1
ATOM 752 O O . ALA A 1 95 ? -20.344 31.938 15 1 97.94 95 ALA A O 1
ATOM 753 N N . CYS A 1 96 ? -18.828 33.406 15.781 1 98.19 96 CYS A N 1
ATOM 754 C CA . CYS A 1 96 ? -17.719 32.531 15.352 1 98.19 96 CYS A CA 1
ATOM 755 C C . CYS A 1 96 ? -17.062 31.859 16.547 1 98.19 96 CYS A C 1
ATOM 757 O O . CYS A 1 96 ? -16.797 32.5 17.562 1 98.19 96 CYS A O 1
ATOM 759 N N . PHE A 1 97 ? -16.859 30.578 16.422 1 98.56 97 PHE A N 1
ATOM 760 C CA . PHE A 1 97 ? -16.156 29.781 17.422 1 98.56 97 PHE A CA 1
ATOM 761 C C . PHE A 1 97 ? -15.031 28.969 16.766 1 98.56 97 PHE A C 1
ATOM 763 O O . PHE A 1 97 ? -15.07 28.703 15.57 1 98.56 97 PHE A O 1
ATOM 770 N N . CYS A 1 98 ? -13.992 28.703 17.484 1 98.62 98 CYS A N 1
ATOM 771 C CA . CYS A 1 98 ? -12.906 27.812 17.125 1 98.62 98 CYS A CA 1
ATOM 772 C C . CYS A 1 98 ? -12.625 26.812 18.234 1 98.62 98 CYS A C 1
ATOM 774 O O . CYS A 1 98 ? -12.398 27.203 19.391 1 98.62 98 CYS A O 1
ATOM 776 N N . LEU A 1 99 ? -12.68 25.547 17.922 1 98.88 99 LEU A N 1
ATOM 777 C CA . LEU A 1 99 ? -12.508 24.5 18.922 1 98.88 99 LEU A CA 1
ATOM 778 C C . LEU A 1 99 ? -11.195 23.75 18.719 1 98.88 99 LEU A C 1
ATOM 780 O O . LEU A 1 99 ? -10.93 23.234 17.625 1 98.88 99 LEU A O 1
ATOM 784 N N . GLU A 1 100 ? -10.383 23.75 19.766 1 98.88 100 GLU A N 1
ATOM 785 C CA . GLU A 1 100 ? -9.094 23.062 19.688 1 98.88 100 GLU A CA 1
ATOM 786 C C . GLU A 1 100 ? -9.266 21.547 19.766 1 98.88 100 GLU A C 1
ATOM 788 O O . GLU A 1 100 ? -10.156 21.047 20.438 1 98.88 100 GLU A O 1
ATOM 793 N N . HIS A 1 101 ? -8.445 20.812 19.078 1 98.81 101 HIS A N 1
ATOM 794 C CA . HIS A 1 101 ? -8.477 19.344 19.031 1 98.81 101 HIS A CA 1
ATOM 795 C C . HIS A 1 101 ? -7.844 18.75 20.281 1 98.81 101 HIS A C 1
ATOM 797 O O . HIS A 1 101 ? -6.824 19.234 20.766 1 98.81 101 HIS A O 1
ATOM 803 N N . ARG A 1 102 ? -8.492 17.75 20.859 1 98.69 102 ARG A N 1
ATOM 804 C CA . ARG A 1 102 ? -7.867 17.078 21.984 1 98.69 102 ARG A CA 1
ATOM 805 C C . ARG A 1 102 ? -6.453 16.625 21.641 1 98.69 102 ARG A C 1
ATOM 807 O O . ARG A 1 102 ? -6.195 16.172 20.516 1 98.69 102 ARG A O 1
ATOM 814 N N . PHE A 1 103 ? -5.508 16.734 22.594 1 98.31 103 PHE A N 1
ATOM 815 C CA . PHE A 1 103 ? -4.117 16.297 22.531 1 98.31 103 PHE A CA 1
ATOM 816 C C . PHE A 1 103 ? -3.295 17.219 21.656 1 98.31 103 PHE A C 1
ATOM 818 O O . PHE A 1 103 ? -2.143 16.922 21.328 1 98.31 103 PHE A O 1
ATOM 825 N N . PHE A 1 104 ? -3.863 18.344 21.234 1 97.62 104 PHE A N 1
ATOM 826 C CA . PHE A 1 104 ? -3.113 19.375 20.531 1 97.62 104 PHE A CA 1
ATOM 827 C C . PHE A 1 104 ? -3.213 20.703 21.266 1 97.62 104 PHE A C 1
ATOM 829 O O . PHE A 1 104 ? -4.215 20.969 21.938 1 97.62 104 PHE A O 1
ATOM 836 N N . GLY A 1 105 ? -2.174 21.531 21.141 1 95.75 105 GLY A N 1
ATOM 837 C CA . GLY A 1 105 ? -2.162 22.812 21.828 1 95.75 105 GLY A CA 1
ATOM 838 C C . GLY A 1 105 ? -2.314 22.688 23.328 1 95.75 105 GLY A C 1
ATOM 839 O O . GLY A 1 105 ? -1.602 21.906 23.969 1 95.75 105 GLY A O 1
ATOM 840 N N . ALA A 1 106 ? -3.277 23.469 23.844 1 96 106 ALA A N 1
ATOM 841 C CA . ALA A 1 106 ? -3.465 23.516 25.281 1 96 106 ALA A CA 1
ATOM 842 C C . ALA A 1 106 ? -4.52 22.5 25.734 1 96 106 ALA A C 1
ATOM 844 O O . ALA A 1 106 ? -4.672 22.234 26.922 1 96 106 ALA A O 1
ATOM 845 N N . SER A 1 107 ? -5.156 21.859 24.828 1 98.06 107 SER A N 1
ATOM 846 C CA . SER A 1 107 ? -6.238 20.938 25.125 1 98.06 107 SER A CA 1
ATOM 847 C C . SER A 1 107 ? -5.699 19.516 25.359 1 98.06 107 SER A C 1
ATOM 849 O O . SER A 1 107 ? -5.785 18.672 24.484 1 98.06 107 SER A O 1
ATOM 851 N N . GLN A 1 108 ? -5.234 19.281 26.625 1 97.62 108 GLN A N 1
ATOM 852 C CA . GLN A 1 108 ? -4.57 18.031 26.969 1 97.62 108 GLN A CA 1
ATOM 853 C C . GLN A 1 108 ? -5.348 17.266 28.047 1 97.62 108 GLN A C 1
ATOM 855 O O . GLN A 1 108 ? -5.441 17.719 29.188 1 97.62 108 GLN A O 1
ATOM 860 N N . PRO A 1 109 ? -5.785 16.062 27.688 1 97.44 109 PRO A N 1
ATOM 861 C CA . PRO A 1 109 ? -6.559 15.289 28.656 1 97.44 109 PRO A CA 1
ATOM 862 C C . PRO A 1 109 ? -5.699 14.75 29.797 1 97.44 109 PRO A C 1
ATOM 864 O O . PRO A 1 109 ? -6.211 14.477 30.891 1 97.44 109 PRO A O 1
ATOM 867 N N . PHE A 1 110 ? -4.414 14.602 29.531 1 97 110 PHE A N 1
ATOM 868 C CA . PHE A 1 110 ? -3.508 14.031 30.516 1 97 110 PHE A CA 1
ATOM 869 C C . PHE A 1 110 ? -2.256 14.883 30.656 1 97 110 PHE A C 1
ATOM 871 O O . PHE A 1 110 ? -2.105 15.898 29.969 1 97 110 PHE A O 1
ATOM 878 N N . GLU A 1 111 ? -1.424 14.477 31.562 1 94.5 111 GLU A N 1
ATOM 879 C CA . GLU A 1 111 ? -0.208 15.234 31.844 1 94.5 111 GLU A CA 1
ATOM 880 C C . GLU A 1 111 ? 0.92 14.836 30.906 1 94.5 111 GLU A C 1
ATOM 882 O O . GLU A 1 111 ? 1.99 15.453 30.906 1 94.5 111 GLU A O 1
ATOM 887 N N . ASP A 1 112 ? 0.626 13.836 30.109 1 95.94 112 ASP A N 1
ATOM 888 C CA . ASP A 1 112 ? 1.665 13.383 29.188 1 95.94 112 ASP A CA 1
ATOM 889 C C . ASP A 1 112 ? 1.058 12.859 27.891 1 95.94 112 ASP A C 1
ATOM 891 O O . ASP A 1 112 ? -0.165 12.758 27.766 1 95.94 112 ASP A O 1
ATOM 895 N N . LEU A 1 113 ? 1.881 12.594 26.984 1 97.69 113 LEU A N 1
ATOM 896 C CA . LEU A 1 113 ? 1.499 12.117 25.656 1 97.69 113 LEU A CA 1
ATOM 897 C C . LEU A 1 113 ? 1.919 10.664 25.469 1 97.69 113 LEU A C 1
ATOM 899 O O . LEU A 1 113 ? 2.391 10.289 24.391 1 97.69 113 LEU A O 1
ATOM 903 N N . SER A 1 114 ? 1.799 9.836 26.469 1 97.31 114 SER A N 1
ATOM 904 C CA . SER A 1 114 ? 2.152 8.422 26.406 1 97.31 114 SER A CA 1
ATOM 905 C C . SER A 1 114 ? 1.139 7.629 25.578 1 97.31 114 SER A C 1
ATOM 907 O O . SER A 1 114 ? 0.057 8.133 25.266 1 97.31 114 SER A O 1
ATOM 909 N N . ILE A 1 115 ? 1.514 6.453 25.297 1 97.06 115 ILE A N 1
ATOM 910 C CA . ILE A 1 115 ? 0.631 5.555 24.562 1 97.06 115 ILE A CA 1
ATOM 911 C C . ILE A 1 115 ? -0.65 5.32 25.359 1 97.06 115 ILE A C 1
ATOM 913 O O . ILE A 1 115 ? -1.74 5.246 24.797 1 97.06 115 ILE A O 1
ATOM 917 N N . LYS A 1 116 ? -0.525 5.172 26.656 1 96.81 116 LYS A N 1
ATOM 918 C CA . LYS A 1 116 ? -1.694 5.004 27.516 1 96.81 116 LYS A CA 1
ATOM 919 C C . LYS A 1 116 ? -2.658 6.176 27.375 1 96.81 116 LYS A C 1
ATOM 921 O O . LYS A 1 116 ? -3.877 5.992 27.375 1 96.81 116 LYS A O 1
ATOM 926 N N . SER A 1 117 ? -2.125 7.375 27.281 1 97.94 117 SER A N 1
ATOM 927 C CA . SER A 1 117 ? -2.945 8.562 27.078 1 97.94 117 SER A CA 1
ATOM 928 C C . SER A 1 117 ? -3.535 8.594 25.672 1 97.94 117 SER A C 1
ATOM 930 O O . SER A 1 117 ? -4.711 8.922 25.5 1 97.94 117 SER A O 1
ATOM 932 N N . TYR A 1 118 ? -2.717 8.211 24.688 1 98.12 118 TYR A N 1
ATOM 933 C CA . TYR A 1 118 ? -3.072 8.328 23.281 1 98.12 118 TYR A CA 1
ATOM 934 C C . TYR A 1 118 ? -4.207 7.379 22.906 1 98.12 118 TYR A C 1
ATOM 936 O O . TYR A 1 118 ? -4.836 7.527 21.859 1 98.12 118 TYR A O 1
ATOM 944 N N . LYS A 1 119 ? -4.496 6.465 23.797 1 96.62 119 LYS A N 1
ATOM 945 C CA . LYS A 1 119 ? -5.656 5.609 23.578 1 96.62 119 LYS A CA 1
ATOM 946 C C . LYS A 1 119 ? -6.922 6.441 23.375 1 96.62 119 LYS A C 1
ATOM 948 O O . LYS A 1 119 ? -7.887 5.98 22.766 1 96.62 119 LYS A O 1
ATOM 953 N N . TYR A 1 120 ? -6.887 7.641 23.828 1 98.31 120 TYR A N 1
ATOM 954 C CA . TYR A 1 120 ? -8.062 8.508 23.781 1 98.31 120 TYR A CA 1
ATOM 955 C C . TYR A 1 120 ? -7.914 9.562 22.703 1 98.31 120 TYR A C 1
ATOM 957 O O . TYR A 1 120 ? -8.719 10.492 22.609 1 98.31 120 TYR A O 1
ATOM 965 N N . LEU A 1 121 ? -6.816 9.523 21.969 1 98.62 121 LEU A N 1
ATOM 966 C CA . LEU A 1 121 ? -6.656 10.336 20.766 1 98.62 121 LEU A CA 1
ATOM 967 C C . LEU A 1 121 ? -7.117 9.57 19.531 1 98.62 121 LEU A C 1
ATOM 969 O O . LEU A 1 121 ? -6.293 9.016 18.797 1 98.62 121 LEU A O 1
ATOM 973 N N . THR A 1 122 ? -8.453 9.555 19.328 1 98.56 122 THR A N 1
ATOM 974 C CA . THR A 1 122 ? -9.078 8.93 18.156 1 98.56 122 THR A CA 1
ATOM 975 C C . THR A 1 122 ? -9.992 9.922 17.453 1 98.56 122 THR A C 1
ATOM 977 O O . THR A 1 122 ? -10.438 10.906 18.047 1 98.56 122 THR A O 1
ATOM 980 N N . ILE A 1 123 ? -10.25 9.641 16.219 1 98.69 123 ILE A N 1
ATOM 981 C CA . ILE A 1 123 ? -11.164 10.461 15.43 1 98.69 123 ILE A CA 1
ATOM 982 C C . ILE A 1 123 ? -12.547 10.461 16.078 1 98.69 123 ILE A C 1
ATOM 984 O O . ILE A 1 123 ? -13.18 11.508 16.188 1 98.69 123 ILE A O 1
ATOM 988 N N . ASN A 1 124 ? -12.977 9.32 16.594 1 98.44 124 ASN A N 1
ATOM 989 C CA . ASN A 1 124 ? -14.289 9.219 17.203 1 98.44 124 ASN A CA 1
ATOM 990 C C . ASN A 1 124 ? -14.398 10.086 18.469 1 98.44 124 ASN A C 1
ATOM 992 O O . ASN A 1 124 ? -15.414 10.734 18.688 1 98.44 124 ASN A O 1
ATOM 996 N N . GLN A 1 125 ? -13.375 10.07 19.297 1 98.69 125 GLN A N 1
ATOM 997 C CA . GLN A 1 125 ? -13.359 10.922 20.484 1 98.69 125 GLN A CA 1
ATOM 998 C C . GLN A 1 125 ? -13.406 12.398 20.094 1 98.69 125 GLN A C 1
ATOM 1000 O O . GLN A 1 125 ? -14.109 13.188 20.734 1 98.69 125 GLN A O 1
ATOM 1005 N N . ALA A 1 126 ? -12.664 12.766 19.094 1 98.81 126 ALA A N 1
ATOM 1006 C CA . ALA A 1 126 ? -12.633 14.148 18.641 1 98.81 126 ALA A CA 1
ATOM 1007 C C . ALA A 1 126 ? -14 14.594 18.141 1 98.81 126 ALA A C 1
ATOM 1009 O O . ALA A 1 126 ? -14.445 15.711 18.406 1 98.81 126 ALA A O 1
ATOM 1010 N N . LEU A 1 127 ? -14.656 13.727 17.359 1 98.81 127 LEU A N 1
ATOM 1011 C CA . LEU A 1 127 ? -15.992 14.039 16.844 1 98.81 127 LEU A CA 1
ATOM 1012 C C . LEU A 1 127 ? -16.984 14.18 17.984 1 98.81 127 LEU A C 1
ATOM 1014 O O . LEU A 1 127 ? -17.859 15.047 17.953 1 98.81 127 LEU A O 1
ATOM 1018 N N . ALA A 1 128 ? -16.828 13.352 18.969 1 98.69 128 ALA A N 1
ATOM 1019 C CA . ALA A 1 128 ? -17.688 13.461 20.141 1 98.69 128 ALA A CA 1
ATOM 1020 C C . ALA A 1 128 ? -17.469 14.781 20.875 1 98.69 128 ALA A C 1
ATOM 1022 O O . ALA A 1 128 ? -18.406 15.367 21.406 1 98.69 128 ALA A O 1
ATOM 1023 N N . ASP A 1 129 ? -16.234 15.203 20.969 1 98.88 129 ASP A N 1
ATOM 1024 C CA . ASP A 1 129 ? -15.938 16.5 21.562 1 98.88 129 ASP A CA 1
ATOM 1025 C C . ASP A 1 129 ? -16.688 17.625 20.844 1 98.88 129 ASP A C 1
ATOM 1027 O O . ASP A 1 129 ? -17.219 18.531 21.469 1 98.88 129 ASP A O 1
ATOM 1031 N N . ILE A 1 130 ? -16.656 17.547 19.5 1 98.94 130 ILE A N 1
ATOM 1032 C CA . ILE A 1 130 ? -17.328 18.562 18.703 1 98.94 130 ILE A CA 1
ATOM 1033 C C . ILE A 1 130 ? -18.828 18.547 19.031 1 98.94 130 ILE A C 1
ATOM 1035 O O . ILE A 1 130 ? -19.422 19.609 19.219 1 98.94 130 ILE A O 1
ATOM 1039 N N . LYS A 1 131 ? -19.375 17.406 19.078 1 98.75 131 LYS A N 1
ATOM 1040 C CA . LYS A 1 131 ? -20.797 17.25 19.422 1 98.75 131 LYS A CA 1
ATOM 1041 C C . LYS A 1 131 ? -21.109 17.875 20.781 1 98.75 131 LYS A C 1
ATOM 1043 O O . LYS A 1 131 ? -22.047 18.656 20.906 1 98.75 131 LYS A O 1
ATOM 1048 N N . ASN A 1 132 ? -20.312 17.516 21.734 1 98.56 132 ASN A N 1
ATOM 1049 C CA . ASN A 1 132 ? -20.5 18.031 23.078 1 98.56 132 ASN A CA 1
ATOM 1050 C C . ASN A 1 132 ? -20.391 19.547 23.125 1 98.56 132 ASN A C 1
ATOM 1052 O O . ASN A 1 132 ? -21.125 20.219 23.859 1 98.56 132 ASN A O 1
ATOM 1056 N N . PHE A 1 133 ? -19.484 20.062 22.438 1 98.81 133 PHE A N 1
ATOM 1057 C CA . PHE A 1 133 ? -19.297 21.516 22.391 1 98.81 133 PHE A CA 1
ATOM 1058 C C . PHE A 1 133 ? -20.547 22.203 21.859 1 98.81 133 PHE A C 1
ATOM 1060 O O . PHE A 1 133 ? -21.047 23.156 22.469 1 98.81 133 PHE A O 1
ATOM 1067 N N . ILE A 1 134 ? -21.047 21.719 20.703 1 98.69 134 ILE A N 1
ATOM 1068 C CA . ILE A 1 134 ? -22.219 22.328 20.062 1 98.69 134 ILE A CA 1
ATOM 1069 C C . ILE A 1 134 ? -23.422 22.25 21 1 98.69 134 ILE A C 1
ATOM 1071 O O . ILE A 1 134 ? -24.109 23.25 21.219 1 98.69 134 ILE A O 1
ATOM 1075 N N . VAL A 1 135 ? -23.609 21.109 21.594 1 97.94 135 VAL A N 1
ATOM 1076 C CA . VAL A 1 135 ? -24.734 20.922 22.5 1 97.94 135 VAL A CA 1
ATOM 1077 C C . VAL A 1 135 ? -24.609 21.859 23.703 1 97.94 135 VAL A C 1
ATOM 1079 O O . VAL A 1 135 ? -25.594 22.5 24.094 1 97.94 135 VAL A O 1
ATOM 1082 N N . HIS A 1 136 ? -23.422 21.969 24.219 1 97.75 136 HIS A N 1
ATOM 1083 C CA . HIS A 1 136 ? -23.188 22.844 25.359 1 97.75 136 HIS A CA 1
ATOM 1084 C C . HIS A 1 136 ? -23.438 24.312 24.984 1 97.75 136 HIS A C 1
ATOM 1086 O O . HIS A 1 136 ? -24.078 25.047 25.734 1 97.75 136 HIS A O 1
ATOM 1092 N N . MET A 1 137 ? -22.938 24.734 23.875 1 98 137 MET A N 1
ATOM 1093 C CA . MET A 1 137 ? -23.109 26.125 23.453 1 98 137 MET A CA 1
ATOM 1094 C C . MET A 1 137 ? -24.578 26.422 23.172 1 98 137 MET A C 1
ATOM 1096 O O . MET A 1 137 ? -25.031 27.547 23.391 1 98 137 MET A O 1
ATOM 1100 N N . ASN A 1 138 ? -25.281 25.438 22.609 1 97.25 138 ASN A N 1
ATOM 1101 C CA . ASN A 1 138 ? -26.719 25.609 22.422 1 97.25 138 ASN A CA 1
ATOM 1102 C C . ASN A 1 138 ? -27.438 25.891 23.734 1 97.25 138 ASN A C 1
ATOM 1104 O O . ASN A 1 138 ? -28.375 26.688 23.781 1 97.25 138 ASN A O 1
ATOM 1108 N N . GLU A 1 139 ? -26.953 25.281 24.766 1 95.88 139 GLU A N 1
ATOM 1109 C CA . GLU A 1 139 ? -27.594 25.406 26.062 1 95.88 139 GLU A CA 1
ATOM 1110 C C . GLU A 1 139 ? -27.219 26.719 26.75 1 95.88 139 GLU A C 1
ATOM 1112 O O . GLU A 1 139 ? -28.062 27.359 27.391 1 95.88 139 GLU A O 1
ATOM 1117 N N . VAL A 1 140 ? -25.984 27.172 26.609 1 95.38 140 VAL A N 1
ATOM 1118 C CA . VAL A 1 140 ? -25.516 28.281 27.438 1 95.38 140 VAL A CA 1
ATOM 1119 C C . VAL A 1 140 ? -25.469 29.562 26.625 1 95.38 140 VAL A C 1
ATOM 1121 O O . VAL A 1 140 ? -25.734 30.656 27.141 1 95.38 140 VAL A O 1
ATOM 1124 N N . PHE A 1 141 ? -25.031 29.5 25.406 1 95.5 141 PHE A N 1
ATOM 1125 C CA . PHE A 1 141 ? -24.875 30.688 24.578 1 95.5 141 PHE A CA 1
ATOM 1126 C C . PHE A 1 141 ? -26.156 30.984 23.797 1 95.5 141 PHE A C 1
ATOM 1128 O O . PHE A 1 141 ? -26.594 32.125 23.734 1 95.5 141 PHE A O 1
ATOM 1135 N N . PHE A 1 142 ? -26.734 29.922 23.25 1 94.81 142 PHE A N 1
ATOM 1136 C CA . PHE A 1 142 ? -27.938 30.078 22.422 1 94.81 142 PHE A CA 1
ATOM 1137 C C . PHE A 1 142 ? -29.188 29.719 23.203 1 94.81 142 PHE A C 1
ATOM 1139 O O . PHE A 1 142 ? -30.141 29.172 22.641 1 94.81 142 PHE A O 1
ATOM 1146 N N . SER A 1 143 ? -29.266 29.781 24.484 1 90.62 143 SER A N 1
ATOM 1147 C CA . SER A 1 143 ? -30.375 29.359 25.328 1 90.62 143 SER A CA 1
ATOM 1148 C C . SER A 1 143 ? -31.703 29.953 24.844 1 90.62 143 SER A C 1
ATOM 1150 O O . SER A 1 143 ? -32.75 29.312 24.969 1 90.62 143 SER A O 1
ATOM 1152 N N . GLY A 1 144 ? -31.781 30.984 24.188 1 88.75 144 GLY A N 1
ATOM 1153 C CA . GLY A 1 144 ? -33 31.609 23.734 1 88.75 144 GLY A CA 1
A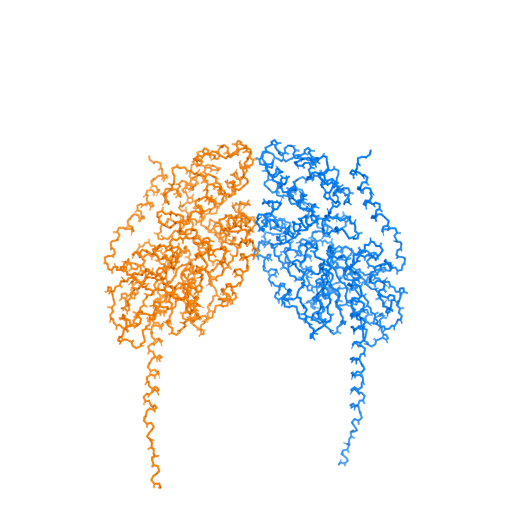TOM 1154 C C . GLY A 1 144 ? -33.344 31.312 22.281 1 88.75 144 GLY A C 1
ATOM 1155 O O . GLY A 1 144 ? -34.375 31.75 21.781 1 88.75 144 GLY A O 1
ATOM 1156 N N . ILE A 1 145 ? -32.594 30.453 21.781 1 91.81 145 ILE A N 1
ATOM 1157 C CA . ILE A 1 145 ? -32.781 30.109 20.375 1 91.81 145 ILE A CA 1
ATOM 1158 C C . ILE A 1 145 ? -33.188 28.641 20.266 1 91.81 145 ILE A C 1
ATOM 1160 O O . ILE A 1 145 ? -32.5 27.75 20.75 1 91.81 145 ILE A O 1
ATOM 1164 N N . GLU A 1 146 ? -34.312 28.297 19.797 1 89.56 146 GLU A N 1
ATOM 1165 C CA . GLU A 1 146 ? -34.875 26.953 19.734 1 89.56 146 GLU A CA 1
ATOM 1166 C C . GLU A 1 146 ? -34 26.031 18.891 1 89.56 146 GLU A C 1
ATOM 1168 O O . GLU A 1 146 ? -33.75 24.875 19.266 1 89.56 146 GLU A O 1
ATOM 1173 N N . LYS A 1 147 ? -33.562 26.562 17.688 1 91.31 147 LYS A N 1
ATOM 1174 C CA . LYS A 1 147 ? -32.75 25.734 16.797 1 91.31 147 LYS A CA 1
ATOM 1175 C C . LYS A 1 147 ? -31.562 26.5 16.25 1 91.31 147 LYS A C 1
ATOM 1177 O O . LYS A 1 147 ? -31.562 26.906 15.078 1 91.31 147 LYS A O 1
ATOM 1182 N N . PRO A 1 148 ? -30.594 26.562 17.062 1 96.38 148 PRO A N 1
ATOM 1183 C CA . PRO A 1 148 ? -29.391 27.203 16.516 1 96.38 148 PRO A CA 1
ATOM 1184 C C . PRO A 1 148 ? -28.844 26.5 15.281 1 96.38 148 PRO A C 1
ATOM 1186 O O . PRO A 1 148 ? -28.969 25.266 15.172 1 96.38 148 PRO A O 1
ATOM 1189 N N . ARG A 1 149 ? -28.344 27.219 14.328 1 97.5 149 ARG A N 1
ATOM 1190 C CA . ARG A 1 149 ? -27.797 26.719 13.078 1 97.5 149 ARG A CA 1
ATOM 1191 C C . ARG A 1 149 ? -26.281 26.812 13.055 1 97.5 149 ARG A C 1
ATOM 1193 O O . ARG A 1 149 ? -25.719 27.906 13.203 1 97.5 149 ARG A O 1
ATOM 1200 N N . TRP A 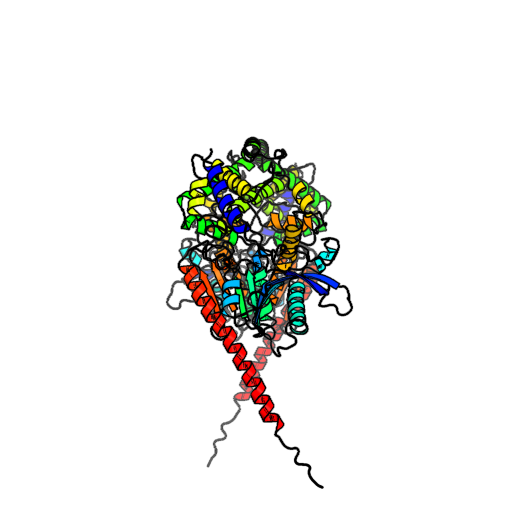1 150 ? -25.641 25.641 12.891 1 98.62 150 TRP A N 1
ATOM 1201 C CA . TRP A 1 150 ? -24.172 25.594 12.914 1 98.62 150 TRP A CA 1
ATOM 1202 C C . TRP A 1 150 ? -23.625 25.234 11.531 1 98.62 150 TRP A C 1
ATOM 1204 O O . TRP A 1 150 ? -24.078 24.281 10.898 1 98.62 150 TRP A O 1
ATOM 1214 N N . ILE A 1 151 ? -22.703 25.984 11.047 1 98.81 151 ILE A N 1
ATOM 1215 C CA . ILE A 1 151 ? -21.906 25.641 9.859 1 98.81 151 ILE A CA 1
ATOM 1216 C C . ILE A 1 151 ? -20.469 25.344 10.266 1 98.81 151 ILE A C 1
ATOM 1218 O O . ILE A 1 151 ? -19.828 26.156 10.945 1 98.81 151 ILE A O 1
ATOM 1222 N N . LEU A 1 152 ? -20 24.203 9.891 1 98.88 152 LEU A N 1
ATOM 1223 C CA . LEU A 1 152 ? -18.641 23.797 10.211 1 98.88 152 LEU A CA 1
ATOM 1224 C C . LEU A 1 152 ? -17.656 24.266 9.141 1 98.88 152 LEU A C 1
ATOM 1226 O O . LEU A 1 152 ? -17.984 24.234 7.949 1 98.88 152 LEU A O 1
ATOM 1230 N N . PHE A 1 153 ? -16.531 24.719 9.586 1 98.69 153 PHE A N 1
ATOM 1231 C CA . PHE A 1 153 ? -15.406 25.016 8.727 1 98.69 153 PHE A CA 1
ATOM 1232 C C . PHE A 1 153 ? -14.172 24.219 9.141 1 98.69 153 PHE A C 1
ATOM 1234 O O . PHE A 1 153 ? -13.828 24.172 10.328 1 98.69 153 PHE A O 1
ATOM 1241 N N . GLY A 1 154 ? -13.547 23.531 8.273 1 98.06 154 GLY A N 1
ATOM 1242 C CA . GLY A 1 154 ? -12.312 22.828 8.539 1 98.06 154 GLY A CA 1
ATOM 1243 C C . GLY A 1 154 ? -11.359 22.812 7.355 1 98.06 154 GLY A C 1
ATOM 1244 O O . GLY A 1 154 ? -11.781 23.047 6.219 1 98.06 154 GLY A O 1
ATOM 1245 N N . SER A 1 155 ? -10.07 22.578 7.625 1 97 155 SER A N 1
ATOM 1246 C CA . SER A 1 155 ? -9.016 22.531 6.617 1 97 155 SER A CA 1
ATOM 1247 C C . SER A 1 155 ? -8.141 21.297 6.801 1 97 155 SER A C 1
ATOM 1249 O O . SER A 1 155 ? -7.766 20.953 7.926 1 97 155 SER A O 1
ATOM 1251 N N . SER A 1 156 ? -7.824 20.625 5.652 1 97.62 156 SER A N 1
ATOM 1252 C CA . SER A 1 156 ? -6.961 19.453 5.699 1 97.62 156 SER A CA 1
ATOM 1253 C C . SER A 1 156 ? -7.543 18.375 6.602 1 97.62 156 SER A C 1
ATOM 1255 O O . SER A 1 156 ? -8.68 17.938 6.395 1 97.62 156 SER A O 1
ATOM 1257 N N . TYR A 1 157 ? -6.867 18.062 7.711 1 98.44 157 TYR A N 1
ATOM 1258 C CA . TYR A 1 157 ? -7.379 17.078 8.648 1 98.44 157 TYR A CA 1
ATOM 1259 C C . TYR A 1 157 ? -8.648 17.562 9.328 1 98.44 157 TYR A C 1
ATOM 1261 O O . TYR A 1 157 ? -9.633 16.828 9.43 1 98.44 157 TYR A O 1
ATOM 1269 N N . SER A 1 158 ? -8.672 18.797 9.781 1 98.62 158 SER A N 1
ATOM 1270 C CA . SER A 1 158 ? -9.875 19.328 10.398 1 98.62 158 SER A CA 1
ATOM 1271 C C . SER A 1 158 ? -11 19.469 9.383 1 98.62 158 SER A C 1
ATOM 1273 O O . SER A 1 158 ? -12.18 19.5 9.75 1 98.62 158 SER A O 1
ATOM 1275 N N . GLY A 1 159 ? -10.617 19.578 8.055 1 98.69 159 GLY A N 1
ATOM 1276 C CA . GLY A 1 159 ? -11.641 19.484 7.02 1 98.69 159 GLY A CA 1
ATOM 1277 C C . GLY A 1 159 ? -12.312 18.125 6.98 1 98.69 159 GLY A C 1
ATOM 1278 O O . GLY A 1 159 ? -13.539 18.031 6.875 1 98.69 159 GLY A O 1
ATOM 1279 N N . ALA A 1 160 ? -11.5 17.125 7.09 1 98.81 160 ALA A N 1
ATOM 1280 C CA . ALA A 1 160 ? -12.055 15.781 7.156 1 98.81 160 ALA A CA 1
ATOM 1281 C C . ALA A 1 160 ? -12.961 15.625 8.375 1 98.81 160 ALA A C 1
ATOM 1283 O O . ALA A 1 160 ? -14.031 15.016 8.289 1 98.81 160 ALA A O 1
ATOM 1284 N N . LEU A 1 161 ? -12.555 16.203 9.516 1 98.88 161 LEU A N 1
ATOM 1285 C CA . LEU A 1 161 ? -13.375 16.156 10.719 1 98.88 161 LEU A CA 1
ATOM 1286 C C . LEU A 1 161 ? -14.727 16.828 10.477 1 98.88 161 LEU A C 1
ATOM 1288 O O . LEU A 1 161 ? -15.758 16.312 10.914 1 98.88 161 LEU A O 1
ATOM 1292 N N . ALA A 1 162 ? -14.695 17.938 9.773 1 98.88 162 ALA A N 1
ATOM 1293 C CA . ALA A 1 162 ? -15.945 18.641 9.484 1 98.88 162 ALA A CA 1
ATOM 1294 C C . ALA A 1 162 ? -16.875 17.781 8.633 1 98.88 162 ALA A C 1
ATOM 1296 O O . ALA A 1 162 ? -18.062 17.672 8.914 1 98.88 162 ALA A O 1
ATOM 1297 N N . ALA A 1 163 ? -16.297 17.156 7.617 1 98.81 163 ALA A N 1
ATOM 1298 C CA . ALA A 1 163 ? -17.094 16.312 6.734 1 98.81 163 ALA A CA 1
ATOM 1299 C C . ALA A 1 163 ? -17.656 15.109 7.492 1 98.81 163 ALA A C 1
ATOM 1301 O O . ALA A 1 163 ? -18.844 14.797 7.367 1 98.81 163 ALA A O 1
ATOM 1302 N N . TRP A 1 164 ? -16.812 14.453 8.258 1 98.81 164 TRP A N 1
ATOM 1303 C CA . TRP A 1 164 ? -17.219 13.266 9.008 1 98.81 164 TRP A CA 1
ATOM 1304 C C . TRP A 1 164 ? -18.281 13.617 10.047 1 98.81 164 TRP A C 1
ATOM 1306 O O . TRP A 1 164 ? -19.234 12.867 10.242 1 98.81 164 TRP A O 1
ATOM 1316 N N . PHE A 1 165 ? -18.125 14.781 10.695 1 98.81 165 PHE A N 1
ATOM 1317 C CA . PHE A 1 165 ? -19.094 15.195 11.688 1 98.81 165 PHE A CA 1
ATOM 1318 C C . PHE A 1 165 ? -20.438 15.484 11.031 1 98.81 165 PHE A C 1
ATOM 1320 O O . PHE A 1 165 ? -21.484 15.07 11.531 1 98.81 165 PHE A O 1
ATOM 1327 N N . ARG A 1 166 ? -20.406 16.219 9.938 1 98.56 166 ARG A N 1
ATOM 1328 C CA . ARG A 1 166 ? -21.625 16.531 9.188 1 98.56 166 ARG A CA 1
ATOM 1329 C C . ARG A 1 166 ? -22.359 15.25 8.789 1 98.56 166 ARG A C 1
ATOM 1331 O O . ARG A 1 166 ? -23.578 15.148 8.953 1 98.56 166 ARG A O 1
ATOM 1338 N N . GLU A 1 167 ? -21.609 14.344 8.328 1 97.25 167 GLU A N 1
ATOM 1339 C CA . GLU A 1 167 ? -22.156 13.062 7.898 1 97.25 167 GLU A CA 1
ATOM 1340 C C . GLU A 1 167 ? -22.859 12.344 9.055 1 97.25 167 GLU A C 1
ATOM 1342 O O . GLU A 1 167 ? -23.938 11.789 8.883 1 97.25 167 GLU A O 1
ATOM 1347 N N . MET A 1 168 ? -22.297 12.453 10.195 1 96.38 168 MET A N 1
ATOM 1348 C CA . MET A 1 168 ? -22.75 11.656 11.336 1 96.38 168 MET A CA 1
ATOM 1349 C C . MET A 1 168 ? -23.766 12.438 12.164 1 96.38 168 MET A C 1
ATOM 1351 O O . MET A 1 168 ? -24.484 11.859 12.977 1 96.38 168 MET A O 1
ATOM 1355 N N . ASN A 1 169 ? -23.828 13.789 12 1 96.5 169 ASN A N 1
ATOM 1356 C CA . ASN A 1 169 ? -24.641 14.641 12.859 1 96.5 169 ASN A CA 1
ATOM 1357 C C . ASN A 1 169 ? -25.406 15.695 12.047 1 96.5 169 ASN A C 1
ATOM 1359 O O . ASN A 1 169 ? -25.312 16.891 12.344 1 96.5 169 ASN A O 1
ATOM 1363 N N . GLU A 1 170 ? -26.156 15.258 11.148 1 95.56 170 GLU A N 1
ATOM 1364 C CA . GLU A 1 170 ? -26.844 16.172 10.258 1 95.56 170 GLU A CA 1
ATOM 1365 C C . GLU A 1 170 ? -27.906 16.984 11.008 1 95.56 170 GLU A C 1
ATOM 1367 O O . GLU A 1 170 ? -28.281 18.078 10.578 1 95.56 170 GLU A O 1
ATOM 1372 N N . ASP A 1 171 ? -28.312 16.516 12.148 1 95.19 171 ASP A N 1
ATOM 1373 C CA . ASP A 1 171 ? -29.344 17.188 12.938 1 95.19 171 ASP A CA 1
ATOM 1374 C C . ASP A 1 171 ? -28.75 18.344 13.734 1 95.19 171 ASP A C 1
ATOM 1376 O O . ASP A 1 171 ? -29.469 19.25 14.141 1 95.19 171 ASP A O 1
ATOM 1380 N N . LEU A 1 172 ? -27.406 18.359 13.906 1 97.19 172 LEU A N 1
ATOM 1381 C CA . LEU A 1 172 ? -26.781 19.344 14.789 1 97.19 172 LEU A CA 1
ATOM 1382 C C . LEU A 1 172 ? -26.156 20.469 13.977 1 97.19 172 LEU A C 1
ATOM 1384 O O . LEU A 1 172 ? -25.844 21.531 14.523 1 97.19 172 LEU A O 1
ATOM 1388 N N . THR A 1 173 ? -25.953 20.234 12.688 1 98.19 173 THR A N 1
ATOM 1389 C CA . THR A 1 173 ? -25.312 21.234 11.82 1 98.19 173 THR A CA 1
ATOM 1390 C C . THR A 1 173 ? -26.094 21.375 10.516 1 98.19 173 THR A C 1
ATOM 1392 O O . THR A 1 173 ? -26.766 20.453 10.078 1 98.19 173 THR A O 1
ATOM 1395 N N . ILE A 1 174 ? -25.953 22.516 9.914 1 98.06 174 ILE A N 1
ATOM 1396 C CA . ILE A 1 174 ? -26.75 22.734 8.703 1 98.06 174 ILE A CA 1
ATOM 1397 C C . ILE A 1 174 ? -25.859 22.641 7.477 1 98.06 174 ILE A C 1
ATOM 1399 O O . ILE A 1 174 ? -26.344 22.531 6.348 1 98.06 174 ILE A O 1
ATOM 1403 N N . ALA A 1 175 ? -24.531 22.719 7.691 1 98.75 175 ALA A N 1
ATOM 1404 C CA . ALA A 1 175 ? -23.609 22.578 6.559 1 98.75 175 ALA A CA 1
ATOM 1405 C C . ALA A 1 175 ? -22.172 22.391 7.031 1 98.75 175 ALA A C 1
ATOM 1407 O O . ALA A 1 175 ? -21.875 22.594 8.203 1 98.75 175 ALA A O 1
ATOM 1408 N N . ALA A 1 176 ? -21.312 21.922 6.129 1 98.88 176 ALA A N 1
ATOM 1409 C CA . ALA A 1 176 ? -19.875 21.844 6.344 1 98.88 176 ALA A CA 1
ATOM 1410 C C . ALA A 1 176 ? -19.109 22.375 5.133 1 98.88 176 ALA A C 1
ATOM 1412 O O . ALA A 1 176 ? -19.406 22.016 3.994 1 98.88 176 ALA A O 1
ATOM 1413 N N . ILE A 1 177 ? -18.234 23.281 5.383 1 98.81 177 ILE A N 1
ATOM 1414 C CA . ILE A 1 177 ? -17.297 23.797 4.383 1 98.81 177 ILE A CA 1
ATOM 1415 C C . ILE A 1 177 ? -15.93 23.156 4.582 1 98.81 177 ILE A C 1
ATOM 1417 O O . ILE A 1 177 ? -15.25 23.438 5.566 1 98.81 177 ILE A O 1
ATOM 1421 N N . VAL A 1 178 ? -15.492 22.328 3.643 1 98.56 178 VAL A N 1
ATOM 1422 C CA . VAL A 1 178 ? -14.359 21.422 3.789 1 98.56 178 VAL A CA 1
ATOM 1423 C C . VAL A 1 178 ? -13.234 21.859 2.842 1 98.56 178 VAL A C 1
ATOM 1425 O O . VAL A 1 178 ? -13.242 21.484 1.664 1 98.56 178 VAL A O 1
ATOM 1428 N N . SER A 1 179 ? -12.281 22.547 3.395 1 98.06 179 SER A N 1
ATOM 1429 C CA . SER A 1 179 ? -11.141 23.016 2.625 1 98.06 179 SER A CA 1
ATOM 1430 C C . SER A 1 179 ? -10.008 22 2.609 1 98.06 179 SER A C 1
ATOM 1432 O O . SER A 1 179 ? -9.445 21.672 3.656 1 98.06 179 SER A O 1
ATOM 1434 N N . SER A 1 180 ? -9.672 21.469 1.422 1 98.12 180 SER A N 1
ATOM 1435 C CA . SER A 1 180 ? -8.609 20.484 1.265 1 98.12 180 SER A CA 1
ATOM 1436 C C . SER A 1 180 ? -8.75 19.359 2.271 1 98.12 180 SER A C 1
ATOM 1438 O O . SER A 1 180 ? -7.762 18.906 2.854 1 98.12 180 SER A O 1
ATOM 1440 N N . GLY A 1 181 ? -10 18.953 2.529 1 98.56 181 GLY A N 1
ATOM 1441 C CA . GLY A 1 181 ? -10.25 17.922 3.525 1 98.56 181 GLY A CA 1
ATOM 1442 C C . GLY A 1 181 ? -9.773 16.547 3.094 1 98.56 181 GLY A C 1
ATOM 1443 O O . GLY A 1 181 ? -10.211 16.031 2.066 1 98.56 181 GLY A O 1
ATOM 1444 N N . VAL A 1 182 ? -8.898 15.93 3.846 1 98.5 182 VAL A N 1
ATOM 1445 C CA . VAL A 1 182 ? -8.289 14.656 3.479 1 98.5 182 VAL A CA 1
ATOM 1446 C C . VAL A 1 182 ? -9.141 13.5 4 1 98.5 182 VAL A C 1
ATOM 1448 O O . VAL A 1 182 ? -8.742 12.797 4.93 1 98.5 182 VAL A O 1
ATOM 1451 N N . VAL A 1 183 ? -10.234 13.227 3.318 1 98.62 183 VAL A N 1
ATOM 1452 C CA . VAL A 1 183 ? -11.234 12.266 3.771 1 98.62 183 VAL A CA 1
ATOM 1453 C C . VAL A 1 183 ? -10.812 10.852 3.373 1 98.62 183 VAL A C 1
ATOM 1455 O O . VAL A 1 183 ? -11.336 9.867 3.898 1 98.62 183 VAL A O 1
ATOM 1458 N N . GLN A 1 184 ? -9.875 10.719 2.4 1 98 184 GLN A N 1
ATOM 1459 C CA . GLN A 1 184 ? -9.422 9.414 1.933 1 98 184 GLN A CA 1
ATOM 1460 C C . GLN A 1 184 ? -8.125 9.008 2.621 1 98 184 GLN A C 1
ATOM 1462 O O . GLN A 1 184 ? -7.035 9.203 2.074 1 98 184 GLN A O 1
ATOM 1467 N N . ALA A 1 185 ? -8.273 8.375 3.777 1 97.81 185 ALA A N 1
ATOM 1468 C CA . ALA A 1 185 ? -7.094 7.883 4.48 1 97.81 185 ALA A CA 1
ATOM 1469 C C . ALA A 1 185 ? -6.34 6.863 3.631 1 97.81 185 ALA A C 1
ATOM 1471 O O . ALA A 1 185 ? -6.953 6.055 2.93 1 97.81 185 ALA A O 1
ATOM 1472 N N . GLU A 1 186 ? -5.059 6.957 3.699 1 96.5 186 GLU A N 1
ATOM 1473 C CA . GLU A 1 186 ? -4.195 6.09 2.904 1 96.5 186 GLU A CA 1
ATOM 1474 C C . GLU A 1 186 ? -2.85 5.871 3.592 1 96.5 186 GLU A C 1
ATOM 1476 O O . GLU A 1 186 ? -2.211 6.828 4.035 1 96.5 186 GLU A O 1
ATOM 1481 N N . VAL A 1 187 ? -2.408 4.625 3.666 1 96.62 187 VAL A N 1
ATOM 1482 C CA . VAL A 1 187 ? -1.157 4.336 4.359 1 96.62 187 VAL A CA 1
ATOM 1483 C C . VAL A 1 187 ? 0.017 4.906 3.568 1 96.62 187 VAL A C 1
ATOM 1485 O O . VAL A 1 187 ? 0.67 5.855 4.016 1 96.62 187 VAL A O 1
ATOM 1488 N N . ASP A 1 188 ? 0.228 4.371 2.34 1 95.81 188 ASP A N 1
ATOM 1489 C CA . ASP A 1 188 ? 1.283 4.809 1.432 1 95.81 188 ASP A CA 1
ATOM 1490 C C . ASP A 1 188 ? 0.793 5.938 0.526 1 95.81 188 ASP A C 1
ATOM 1492 O O . ASP A 1 188 ? 0.217 5.684 -0.534 1 95.81 188 ASP A O 1
ATOM 1496 N N . TYR A 1 189 ? 1.066 7.184 0.89 1 96.56 189 TYR A N 1
ATOM 1497 C CA . TYR A 1 189 ? 0.53 8.328 0.16 1 96.56 189 TYR A CA 1
ATOM 1498 C C . TYR A 1 189 ? 1.57 8.898 -0.795 1 96.56 189 TYR A C 1
ATOM 1500 O O . TYR A 1 189 ? 1.914 10.078 -0.712 1 96.56 189 TYR A O 1
ATOM 1508 N N . TYR A 1 190 ? 1.966 8.109 -1.714 1 95.56 190 TYR A N 1
ATOM 1509 C CA . TYR A 1 190 ? 2.926 8.523 -2.732 1 95.56 190 TYR A CA 1
ATOM 1510 C C . TYR A 1 190 ? 2.32 9.578 -3.656 1 95.56 190 TYR A C 1
ATOM 1512 O O . TYR A 1 190 ? 3.041 10.242 -4.406 1 95.56 190 TYR A O 1
ATOM 1520 N N . ASP A 1 191 ? 0.983 9.797 -3.609 1 95.56 191 ASP A N 1
ATOM 1521 C CA . ASP A 1 191 ? 0.318 10.805 -4.426 1 95.56 191 ASP A CA 1
ATOM 1522 C C . ASP A 1 191 ? 0.812 12.203 -4.07 1 95.56 191 ASP A C 1
ATOM 1524 O O . ASP A 1 191 ? 0.821 13.102 -4.922 1 95.56 191 ASP A O 1
ATOM 1528 N N . HIS A 1 192 ? 1.172 12.352 -2.801 1 97.06 192 HIS A N 1
ATOM 1529 C CA . HIS A 1 192 ? 1.728 13.641 -2.414 1 97.06 192 HIS A CA 1
ATOM 1530 C C . HIS A 1 192 ? 2.904 14.023 -3.305 1 97.06 192 HIS A C 1
ATOM 1532 O O . HIS A 1 192 ? 2.928 15.117 -3.873 1 97.06 192 HIS A O 1
ATOM 1538 N N . THR A 1 193 ? 3.891 13.125 -3.453 1 96.12 193 THR A N 1
ATOM 1539 C CA . THR A 1 193 ? 5.094 13.391 -4.234 1 96.12 193 THR A CA 1
ATOM 1540 C C . THR A 1 193 ? 4.77 13.445 -5.723 1 96.12 193 THR A C 1
ATOM 1542 O O . THR A 1 193 ? 5.371 14.227 -6.469 1 96.12 193 THR A O 1
ATOM 1545 N N . LYS A 1 194 ? 3.875 12.633 -6.129 1 95.31 194 LYS A N 1
ATOM 1546 C CA . LYS A 1 194 ? 3.396 12.695 -7.508 1 95.31 194 LYS A CA 1
ATOM 1547 C C . LYS A 1 194 ? 2.816 14.062 -7.828 1 95.31 194 LYS A C 1
ATOM 1549 O O . LYS A 1 194 ? 3.1 14.633 -8.883 1 95.31 194 LYS A O 1
ATOM 1554 N N . ASN A 1 195 ? 1.999 14.586 -6.922 1 96.94 195 ASN A N 1
ATOM 1555 C CA . ASN A 1 195 ? 1.372 15.891 -7.113 1 96.94 195 ASN A CA 1
ATOM 1556 C C . ASN A 1 195 ? 2.395 17.031 -7.035 1 96.94 195 ASN A C 1
ATOM 1558 O O . ASN A 1 195 ? 2.258 18.031 -7.723 1 96.94 195 ASN A O 1
ATOM 1562 N N . LEU A 1 196 ? 3.41 16.875 -6.176 1 96.81 196 LEU A N 1
ATOM 1563 C CA . LEU A 1 196 ? 4.5 17.844 -6.164 1 96.81 196 LEU A CA 1
ATOM 1564 C C . LEU A 1 196 ? 5.164 17.922 -7.531 1 96.81 196 LEU A C 1
ATOM 1566 O O . LEU A 1 196 ? 5.383 19.016 -8.055 1 96.81 196 LEU A O 1
ATOM 1570 N N . GLU A 1 197 ? 5.5 16.766 -8.062 1 96.31 197 GLU A N 1
ATOM 1571 C CA . GLU A 1 197 ? 6.117 16.719 -9.383 1 96.31 197 GLU A CA 1
ATOM 1572 C C . GLU A 1 197 ? 5.211 17.328 -10.438 1 96.31 197 GLU A C 1
ATOM 1574 O O . GLU A 1 197 ? 5.676 18.078 -11.305 1 96.31 197 GLU A O 1
ATOM 1579 N N . TYR A 1 198 ? 3.945 17.031 -10.383 1 95.62 198 TYR A N 1
ATOM 1580 C CA . TYR A 1 198 ? 2.977 17.578 -11.32 1 95.62 198 TYR A CA 1
ATOM 1581 C C . TYR A 1 198 ? 3.01 19.094 -11.312 1 95.62 198 TYR A C 1
ATOM 1583 O O . TYR A 1 198 ? 3.094 19.734 -12.367 1 95.62 198 TYR A O 1
ATOM 1591 N N . VAL A 1 199 ? 2.977 19.688 -10.133 1 96.44 199 VAL A N 1
ATOM 1592 C CA . VAL A 1 199 ? 2.932 21.141 -10.008 1 96.44 199 VAL A CA 1
ATOM 1593 C C . VAL A 1 199 ? 4.23 21.75 -10.547 1 96.44 199 VAL A C 1
ATOM 1595 O O . VAL A 1 199 ? 4.203 22.75 -11.266 1 96.44 199 VAL A O 1
ATOM 1598 N N . LEU A 1 200 ? 5.352 21.125 -10.195 1 96.19 200 LEU A N 1
ATOM 1599 C CA . LEU A 1 200 ? 6.648 21.625 -10.656 1 96.19 200 LEU A CA 1
ATOM 1600 C C . LEU A 1 200 ? 6.734 21.578 -12.18 1 96.19 200 LEU A C 1
ATOM 1602 O O . LEU A 1 200 ? 7.199 22.531 -12.805 1 96.19 200 LEU A O 1
ATOM 1606 N N . LYS A 1 201 ? 6.281 20.516 -12.781 1 95.75 201 LYS A N 1
ATOM 1607 C CA . LYS A 1 201 ? 6.324 20.375 -14.234 1 95.75 201 LYS A CA 1
ATOM 1608 C C . LYS A 1 201 ? 5.363 21.344 -14.914 1 95.75 201 LYS A C 1
ATOM 1610 O O . LYS A 1 201 ? 5.684 21.922 -15.961 1 95.75 201 LYS A O 1
ATOM 1615 N N . GLU A 1 202 ? 4.195 21.516 -14.297 1 93.88 202 GLU A N 1
ATOM 1616 C CA . GLU A 1 202 ? 3.186 22.406 -14.852 1 93.88 202 GLU A CA 1
ATOM 1617 C C . GLU A 1 202 ? 3.645 23.859 -14.797 1 93.88 202 GLU A C 1
ATOM 1619 O O . GLU A 1 202 ? 3.412 24.625 -15.727 1 93.88 202 GLU A O 1
ATOM 1624 N N . GLU A 1 203 ? 4.281 24.234 -13.742 1 93.5 203 GLU A N 1
ATOM 1625 C CA . GLU A 1 203 ? 4.629 25.641 -13.508 1 93.5 203 GLU A CA 1
ATOM 1626 C C . GLU A 1 203 ? 5.98 25.984 -14.125 1 93.5 203 GLU A C 1
ATOM 1628 O O . GLU A 1 203 ? 6.211 27.125 -14.539 1 93.5 203 GLU A O 1
ATOM 1633 N N . ASN A 1 204 ? 6.848 25 -14.164 1 94.38 204 ASN A N 1
ATOM 1634 C CA . ASN A 1 204 ? 8.203 25.219 -14.672 1 94.38 204 ASN A CA 1
ATOM 1635 C C . ASN A 1 204 ? 8.891 23.891 -14.992 1 94.38 204 ASN A C 1
ATOM 1637 O O . ASN A 1 204 ? 9.68 23.391 -14.188 1 94.38 204 ASN A O 1
ATOM 1641 N N . ALA A 1 205 ? 8.711 23.406 -16.156 1 94.44 205 ALA A N 1
ATOM 1642 C CA . ALA A 1 205 ? 9.18 22.078 -16.547 1 94.44 205 ALA A CA 1
ATOM 1643 C C . ALA A 1 205 ? 10.703 22 -16.5 1 94.44 205 ALA A C 1
ATOM 1645 O O . ALA A 1 205 ? 11.266 21.016 -16 1 94.44 205 ALA A O 1
ATOM 1646 N N . PRO A 1 206 ? 11.469 23.016 -16.938 1 93.75 206 PRO A N 1
ATOM 1647 C CA . PRO A 1 206 ? 12.93 22.969 -16.828 1 93.75 206 PRO A CA 1
ATOM 1648 C C . PRO A 1 206 ? 13.398 22.859 -15.375 1 93.75 206 PRO A C 1
ATOM 1650 O O . PRO A 1 206 ? 14.359 22.141 -15.078 1 93.75 206 PRO A O 1
ATOM 1653 N N . CYS A 1 207 ? 12.688 23.547 -14.531 1 94.31 207 CYS A N 1
ATOM 1654 C CA . CYS A 1 207 ? 13.016 23.469 -13.109 1 94.31 207 CYS A CA 1
ATOM 1655 C C . CYS A 1 207 ? 12.828 22.047 -12.586 1 94.31 207 CYS A C 1
ATOM 1657 O O . CYS A 1 207 ? 13.68 21.547 -11.852 1 94.31 207 CYS A O 1
ATOM 1659 N N . ALA A 1 208 ? 11.742 21.438 -12.969 1 95.62 208 ALA A N 1
ATOM 1660 C CA . ALA A 1 208 ? 11.484 20.062 -12.562 1 95.62 208 ALA A CA 1
ATOM 1661 C C . ALA A 1 208 ? 12.602 19.125 -13.016 1 95.62 208 ALA A C 1
ATOM 1663 O O . ALA A 1 208 ? 13.047 18.266 -12.258 1 95.62 208 ALA A O 1
ATOM 1664 N N . GLU A 1 209 ? 13.055 19.297 -14.227 1 95.19 209 GLU A N 1
ATOM 1665 C CA . GLU A 1 209 ? 14.133 18.469 -14.758 1 95.19 209 GLU A CA 1
ATOM 1666 C C . GLU A 1 209 ? 15.438 18.703 -14.008 1 95.19 209 GLU A C 1
ATOM 1668 O O . GLU A 1 209 ? 16.188 17.766 -13.742 1 95.19 209 GLU A O 1
ATOM 1673 N N . THR A 1 210 ? 15.695 19.922 -13.703 1 95.38 210 THR A N 1
ATOM 1674 C CA . THR A 1 210 ? 16.891 20.25 -12.945 1 95.38 210 THR A CA 1
ATOM 1675 C C . THR A 1 210 ? 16.844 19.625 -11.555 1 95.38 210 THR A C 1
ATOM 1677 O O . THR A 1 210 ? 17.859 19.125 -11.062 1 95.38 210 THR A O 1
ATOM 1680 N N . ILE A 1 211 ? 15.68 19.672 -10.93 1 95.81 211 ILE A N 1
ATOM 1681 C CA . ILE A 1 211 ? 15.492 19.047 -9.625 1 95.81 211 ILE A CA 1
ATOM 1682 C C . ILE A 1 211 ? 15.727 17.547 -9.742 1 95.81 211 ILE A C 1
ATOM 1684 O O . ILE A 1 211 ? 16.391 16.938 -8.883 1 95.81 211 ILE A O 1
ATOM 1688 N N . ARG A 1 212 ? 15.188 16.906 -10.789 1 95.44 212 ARG A N 1
ATOM 1689 C CA . ARG A 1 212 ? 15.383 15.477 -11.016 1 95.44 212 ARG A CA 1
ATOM 1690 C C . ARG A 1 212 ? 16.859 15.117 -11.055 1 95.44 212 ARG A C 1
ATOM 1692 O O . ARG A 1 212 ? 17.312 14.188 -10.383 1 95.44 212 ARG A O 1
ATOM 1699 N N . LEU A 1 213 ? 17.656 15.852 -11.859 1 95.12 213 LEU A N 1
ATOM 1700 C CA . LEU A 1 213 ? 19.078 15.602 -12.008 1 95.12 213 LEU A CA 1
ATOM 1701 C C . LEU A 1 213 ? 19.828 15.852 -10.703 1 95.12 213 LEU A C 1
ATOM 1703 O O . LEU A 1 213 ? 20.75 15.117 -10.359 1 95.12 213 LEU A O 1
ATOM 1707 N N . SER A 1 214 ? 19.375 16.859 -10.016 1 95.81 214 SER A N 1
ATOM 1708 C CA . SER A 1 214 ? 20 17.188 -8.734 1 95.81 214 SER A CA 1
ATOM 1709 C C . SER A 1 214 ? 19.719 16.125 -7.688 1 95.81 214 SER A C 1
ATOM 1711 O O . SER A 1 214 ? 20.594 15.766 -6.898 1 95.81 214 SER A O 1
ATOM 1713 N N . MET A 1 215 ? 18.5 15.672 -7.637 1 95.38 215 MET A N 1
ATOM 1714 C CA . MET A 1 215 ? 18.109 14.609 -6.711 1 95.38 215 MET A CA 1
ATOM 1715 C C . MET A 1 215 ? 18.891 13.328 -7.004 1 95.38 215 MET A C 1
ATOM 1717 O O . MET A 1 215 ? 19.344 12.648 -6.082 1 95.38 215 MET A O 1
ATOM 1721 N N . LYS A 1 216 ? 19.016 13.016 -8.297 1 93.5 216 LYS A N 1
ATOM 1722 C CA . LYS A 1 216 ? 19.797 11.852 -8.688 1 93.5 216 LYS A CA 1
ATOM 1723 C C . LYS A 1 216 ? 21.234 11.961 -8.172 1 93.5 216 LYS A C 1
ATOM 1725 O O . LYS A 1 216 ? 21.766 11.023 -7.574 1 93.5 216 LYS A O 1
ATOM 1730 N N . ALA A 1 217 ? 21.828 13.094 -8.383 1 93.62 217 ALA A N 1
ATOM 1731 C CA . ALA A 1 217 ? 23.203 13.328 -7.922 1 93.62 217 ALA A CA 1
ATOM 1732 C C . ALA A 1 217 ? 23.297 13.234 -6.402 1 93.62 217 ALA A C 1
ATOM 1734 O O . ALA A 1 217 ? 24.25 12.688 -5.863 1 93.62 217 ALA A O 1
ATOM 1735 N N . LEU A 1 218 ? 22.375 13.805 -5.75 1 95.56 218 LEU A N 1
ATOM 1736 C CA . LEU A 1 218 ? 22.344 13.805 -4.293 1 95.56 218 LEU A CA 1
ATOM 1737 C C . LEU A 1 218 ? 22.25 12.375 -3.756 1 95.56 218 LEU A C 1
ATOM 1739 O O . LEU A 1 218 ? 23 12 -2.848 1 95.56 218 LEU A O 1
ATOM 1743 N N . ILE A 1 219 ? 21.359 11.586 -4.293 1 94.12 219 ILE A N 1
ATOM 1744 C CA . ILE A 1 219 ? 21.172 10.203 -3.865 1 94.12 219 ILE A CA 1
ATOM 1745 C C . ILE A 1 219 ? 22.453 9.406 -4.121 1 94.12 219 ILE A C 1
ATOM 1747 O O . ILE A 1 219 ? 22.891 8.617 -3.275 1 94.12 219 ILE A O 1
ATOM 1751 N N . GLU A 1 220 ? 23.109 9.641 -5.223 1 92.62 220 GLU A N 1
ATOM 1752 C CA . GLU A 1 220 ? 24.359 8.969 -5.539 1 92.62 220 GLU A CA 1
ATOM 1753 C C . GLU A 1 220 ? 25.422 9.281 -4.492 1 92.62 220 GLU A C 1
ATOM 1755 O O . GLU A 1 220 ? 26.219 8.406 -4.121 1 92.62 220 GLU A O 1
ATOM 1760 N N . LYS A 1 221 ? 25.422 10.453 -4.027 1 93.88 221 LYS A N 1
ATOM 1761 C CA . LYS A 1 221 ? 26.406 10.875 -3.043 1 93.88 221 LYS A CA 1
ATOM 1762 C C . LYS A 1 221 ? 26.203 10.156 -1.712 1 93.88 221 LYS A C 1
ATOM 1764 O O . LYS A 1 221 ? 27.156 9.977 -0.944 1 93.88 221 LYS A O 1
ATOM 1769 N N . THR A 1 222 ? 25 9.719 -1.413 1 95 222 THR A N 1
ATOM 1770 C CA . THR A 1 222 ? 24.75 9.016 -0.157 1 95 222 THR A CA 1
ATOM 1771 C C . THR A 1 222 ? 25.391 7.637 -0.167 1 95 222 THR A C 1
ATOM 1773 O O . THR A 1 222 ? 25.547 7.008 0.882 1 95 222 THR A O 1
ATOM 1776 N N . TYR A 1 223 ? 25.875 7.195 -1.338 1 93.88 223 TYR A N 1
ATOM 1777 C CA . TYR A 1 223 ? 26.375 5.832 -1.472 1 93.88 223 TYR A CA 1
ATOM 1778 C C . TYR A 1 223 ? 27.891 5.789 -1.341 1 93.88 223 TYR A C 1
ATOM 1780 O O . TYR A 1 223 ? 28.5 4.734 -1.497 1 93.88 223 TYR A O 1
ATOM 1788 N N . THR A 1 224 ? 28.562 6.914 -1.045 1 93.94 224 THR A N 1
ATOM 1789 C CA . THR A 1 224 ? 30 6.953 -0.863 1 93.94 224 THR A CA 1
ATOM 1790 C C . THR A 1 224 ? 30.375 7.781 0.363 1 93.94 224 THR A C 1
ATOM 1792 O O . THR A 1 224 ? 29.688 8.75 0.693 1 93.94 224 THR A O 1
ATOM 1795 N N . ALA A 1 225 ? 31.469 7.402 0.977 1 94.06 225 ALA A N 1
ATOM 1796 C CA . ALA A 1 225 ? 31.938 8.148 2.143 1 94.06 225 ALA A CA 1
ATOM 1797 C C . ALA A 1 225 ? 32.25 9.594 1.773 1 94.06 225 ALA A C 1
ATOM 1799 O O . ALA A 1 225 ? 31.906 10.523 2.506 1 94.06 225 ALA A O 1
ATOM 1800 N N . ASP A 1 226 ? 32.875 9.766 0.613 1 94.38 226 ASP A N 1
ATOM 1801 C CA . ASP A 1 226 ? 33.219 11.109 0.15 1 94.38 226 ASP A CA 1
ATOM 1802 C C . ASP A 1 226 ? 31.969 11.914 -0.158 1 94.38 226 ASP A C 1
ATOM 1804 O O . ASP A 1 226 ? 31.906 13.117 0.124 1 94.38 226 ASP A O 1
ATOM 1808 N N . GLY A 1 227 ? 31.062 11.25 -0.795 1 94.81 227 GLY A N 1
ATOM 1809 C CA . GLY A 1 227 ? 29.797 11.906 -1.084 1 94.81 227 GLY A CA 1
ATOM 1810 C C . GLY A 1 227 ? 29.062 12.359 0.164 1 94.81 227 GLY A C 1
ATOM 1811 O O . GLY A 1 227 ? 28.578 13.492 0.229 1 94.81 227 GLY A O 1
ATOM 1812 N N . ARG A 1 228 ? 29.047 11.523 1.173 1 96 228 ARG A N 1
ATOM 1813 C CA . ARG A 1 228 ? 28.375 11.859 2.43 1 96 228 ARG A CA 1
ATOM 1814 C C . ARG A 1 228 ? 29.109 12.984 3.15 1 96 228 ARG A C 1
ATOM 1816 O O . ARG A 1 228 ? 28.484 13.844 3.779 1 96 228 ARG A O 1
ATOM 1823 N N . ALA A 1 229 ? 30.422 12.984 3.066 1 95.75 229 ALA A N 1
ATOM 1824 C CA . ALA A 1 229 ? 31.203 14.078 3.639 1 95.75 229 ALA A CA 1
ATOM 1825 C C . ALA A 1 229 ? 30.859 15.406 2.965 1 95.75 229 ALA A C 1
ATOM 1827 O O . ALA A 1 229 ? 30.734 16.438 3.631 1 95.75 229 ALA A O 1
ATOM 1828 N N . GLU A 1 230 ? 30.719 15.352 1.678 1 94.88 230 GLU A N 1
ATOM 1829 C CA . GLU A 1 230 ? 30.328 16.547 0.939 1 94.88 230 GLU A CA 1
ATOM 1830 C C . GLU A 1 230 ? 28.938 17.031 1.354 1 94.88 230 GLU A C 1
ATOM 1832 O O . GLU A 1 230 ? 28.703 18.219 1.547 1 94.88 230 GLU A O 1
ATOM 1837 N N . LEU A 1 231 ? 28 16.094 1.469 1 95.19 231 LEU A N 1
ATOM 1838 C CA . LEU A 1 231 ? 26.656 16.438 1.909 1 95.19 231 LEU A CA 1
ATOM 1839 C C . LEU A 1 231 ? 26.688 17.062 3.297 1 95.19 231 LEU A C 1
ATOM 1841 O O . LEU A 1 231 ? 25.938 18.016 3.57 1 95.19 231 LEU A O 1
ATOM 1845 N N . GLY A 1 232 ? 27.547 16.5 4.172 1 93.88 232 GLY A N 1
ATOM 1846 C CA . GLY A 1 232 ? 27.688 17.062 5.504 1 93.88 232 GLY A CA 1
ATOM 1847 C C . GLY A 1 232 ? 28.078 18.531 5.492 1 93.88 232 GLY A C 1
ATOM 1848 O O . GLY A 1 232 ? 27.547 19.328 6.262 1 93.88 232 GLY A O 1
ATOM 1849 N N . LYS A 1 233 ? 28.938 18.906 4.613 1 91.94 233 LYS A N 1
ATOM 1850 C CA . LYS A 1 233 ? 29.406 20.281 4.496 1 91.94 233 LYS A CA 1
ATOM 1851 C C . LYS A 1 233 ? 28.344 21.172 3.869 1 91.94 233 LYS A C 1
ATOM 1853 O O . LYS A 1 233 ? 28.047 22.25 4.383 1 91.94 233 LYS A O 1
ATOM 1858 N N . VAL A 1 234 ? 27.766 20.719 2.824 1 90.31 234 VAL A N 1
ATOM 1859 C CA . VAL A 1 234 ? 26.828 21.516 2.035 1 90.31 234 VAL A CA 1
ATOM 1860 C C . VAL A 1 234 ? 25.578 21.797 2.852 1 90.31 234 VAL A C 1
ATOM 1862 O O . VAL A 1 234 ? 25.062 22.922 2.848 1 90.31 234 VAL A O 1
ATOM 1865 N N . PHE A 1 235 ? 25.125 20.859 3.619 1 91.38 235 PHE A N 1
ATOM 1866 C CA . PHE A 1 235 ? 23.859 21.016 4.336 1 91.38 235 PHE A CA 1
ATOM 1867 C C . PHE A 1 235 ? 24.109 21.391 5.789 1 91.38 235 PHE A C 1
ATOM 1869 O O . PHE A 1 235 ? 23.188 21.328 6.617 1 91.38 235 PHE A O 1
ATOM 1876 N N . ASN A 1 236 ? 25.312 21.766 6.113 1 88.75 236 ASN A N 1
ATOM 1877 C CA . ASN A 1 236 ? 25.672 22.219 7.445 1 88.75 236 ASN A CA 1
ATOM 1878 C C . ASN A 1 236 ? 25.172 21.281 8.531 1 88.75 236 ASN A C 1
ATOM 1880 O O . ASN A 1 236 ? 24.438 21.703 9.43 1 88.75 236 ASN A O 1
ATOM 1884 N N . MET A 1 237 ? 25.562 20.016 8.453 1 92.44 237 MET A N 1
ATOM 1885 C CA . MET A 1 237 ? 25.109 19.016 9.414 1 92.44 237 MET A CA 1
ATOM 1886 C C . MET A 1 237 ? 25.828 19.203 10.758 1 92.44 237 MET A C 1
ATOM 1888 O O . MET A 1 237 ? 27.016 19.516 10.797 1 92.44 237 MET A O 1
ATOM 1892 N N . CYS A 1 238 ? 25.078 19.031 11.836 1 93.44 238 CYS A N 1
ATOM 1893 C CA . CYS A 1 238 ? 25.641 19.156 13.172 1 93.44 238 CYS A CA 1
ATOM 1894 C C . CYS A 1 238 ? 26.781 18.156 13.383 1 93.44 238 CYS A C 1
ATOM 1896 O O . CYS A 1 238 ? 27.766 18.453 14.055 1 93.44 238 CYS A O 1
ATOM 1898 N N . GLU A 1 239 ? 26.578 16.984 12.945 1 92.69 239 GLU A N 1
ATOM 1899 C CA . GLU A 1 239 ? 27.562 15.906 12.898 1 92.69 239 GLU A CA 1
ATOM 1900 C C . GLU A 1 239 ? 27.5 15.164 11.562 1 92.69 239 GLU A C 1
ATOM 1902 O O . GLU A 1 239 ? 26.422 15.023 10.977 1 92.69 239 GLU A O 1
ATOM 1907 N N . PRO A 1 240 ? 28.641 14.789 11.172 1 92 240 PRO A N 1
ATOM 1908 C CA . PRO A 1 240 ? 28.625 14.016 9.93 1 92 240 PRO A CA 1
ATOM 1909 C C . PRO A 1 240 ? 27.922 12.672 10.086 1 92 240 PRO A C 1
ATOM 1911 O O . PRO A 1 240 ? 27.703 12.211 11.203 1 92 240 PRO A O 1
ATOM 1914 N N . PHE A 1 241 ? 27.547 12.078 8.914 1 93.94 241 PHE A N 1
ATOM 1915 C CA . PHE A 1 241 ? 27.062 10.695 8.953 1 93.94 241 PHE A CA 1
ATOM 1916 C C . PHE A 1 241 ? 28.094 9.781 9.594 1 93.94 241 PHE A C 1
ATOM 1918 O O . PHE A 1 241 ? 29.312 9.969 9.406 1 93.94 241 PHE A O 1
ATOM 1925 N N . THR A 1 242 ? 27.594 8.805 10.305 1 90.38 242 THR A N 1
ATOM 1926 C CA . THR A 1 242 ? 28.5 7.77 10.773 1 90.38 242 THR A CA 1
ATOM 1927 C C . THR A 1 242 ? 29.062 6.965 9.602 1 90.38 242 THR A C 1
ATOM 1929 O O . THR A 1 242 ? 28.438 6.895 8.539 1 90.38 242 THR A O 1
ATOM 1932 N N . GLU A 1 243 ? 30.297 6.469 9.727 1 90.19 243 GLU A N 1
ATOM 1933 C CA . GLU A 1 243 ? 30.875 5.598 8.711 1 90.19 243 GLU A CA 1
ATOM 1934 C C . GLU A 1 243 ? 31.266 4.242 9.305 1 90.19 243 GLU A C 1
ATOM 1936 O O . GLU A 1 243 ? 32.062 4.172 10.234 1 90.19 243 GLU A O 1
ATOM 1941 N N . PRO A 1 244 ? 30.75 3.127 8.781 1 87.94 244 PRO A N 1
ATOM 1942 C CA . PRO A 1 244 ? 29.703 3.08 7.77 1 87.94 244 PRO A CA 1
ATOM 1943 C C . PRO A 1 244 ? 28.375 3.684 8.258 1 87.94 244 PRO A C 1
ATOM 1945 O O . PRO A 1 244 ? 28.125 3.725 9.469 1 87.94 244 PRO A O 1
ATOM 1948 N N . PRO A 1 245 ? 27.594 4.137 7.23 1 91.19 245 PRO A N 1
ATOM 1949 C CA . PRO A 1 245 ? 26.406 4.859 7.656 1 91.19 245 PRO A CA 1
ATOM 1950 C C . PRO A 1 245 ? 25.297 3.934 8.164 1 91.19 245 PRO A C 1
ATOM 1952 O O . PRO A 1 245 ? 25.266 2.75 7.816 1 91.19 245 PRO A O 1
ATOM 1955 N N . ILE A 1 246 ? 24.484 4.555 8.992 1 89.06 246 ILE A N 1
ATOM 1956 C CA . ILE A 1 246 ? 23.219 3.924 9.367 1 89.06 246 ILE A CA 1
ATOM 1957 C C . ILE A 1 246 ? 22.172 4.203 8.297 1 89.06 246 ILE A C 1
ATOM 1959 O O . ILE A 1 246 ? 21.906 5.359 7.949 1 89.06 246 ILE A O 1
ATOM 1963 N N . SER A 1 247 ? 21.594 3.148 7.746 1 89.81 247 SER A N 1
ATOM 1964 C CA . SER A 1 247 ? 20.656 3.277 6.637 1 89.81 247 SER A CA 1
ATOM 1965 C C . SER A 1 247 ? 19.516 4.242 6.984 1 89.81 247 SER A C 1
ATOM 1967 O O . SER A 1 247 ? 19.094 5.039 6.145 1 89.81 247 SER A O 1
ATOM 1969 N N . LYS A 1 248 ? 19.062 4.156 8.242 1 93.25 248 LYS A N 1
ATOM 1970 C CA . LYS A 1 248 ? 17.938 4.98 8.641 1 93.25 248 LYS A CA 1
ATOM 1971 C C . LYS A 1 248 ? 18.312 6.457 8.695 1 93.25 248 LYS A C 1
ATOM 1973 O O . LYS A 1 248 ? 17.469 7.332 8.5 1 93.25 248 LYS A O 1
ATOM 1978 N N . ASP A 1 249 ? 19.594 6.801 8.945 1 95.75 249 ASP A N 1
ATOM 1979 C CA . ASP A 1 249 ? 20.047 8.188 8.883 1 95.75 249 ASP A CA 1
ATOM 1980 C C . ASP A 1 249 ? 19.953 8.734 7.461 1 95.75 249 ASP A C 1
ATOM 1982 O O . ASP A 1 249 ? 19.578 9.891 7.262 1 95.75 249 ASP A O 1
ATOM 1986 N N . ILE A 1 250 ? 20.312 7.879 6.539 1 94.62 250 ILE A N 1
ATOM 1987 C CA . ILE A 1 250 ? 20.25 8.281 5.137 1 94.62 250 ILE A CA 1
ATOM 1988 C C . ILE A 1 250 ? 18.797 8.508 4.734 1 94.62 250 ILE A C 1
ATOM 1990 O O . ILE A 1 250 ? 18.469 9.508 4.102 1 94.62 250 ILE A O 1
ATOM 1994 N N . GLN A 1 251 ? 17.922 7.57 5.121 1 94.06 251 GLN A N 1
ATOM 1995 C CA . GLN A 1 251 ? 16.516 7.719 4.812 1 94.06 251 GLN A CA 1
ATOM 1996 C C . GLN A 1 251 ? 15.938 8.977 5.457 1 94.06 251 GLN A C 1
ATOM 1998 O O . GLN A 1 251 ? 15.148 9.695 4.84 1 94.06 251 GLN A O 1
ATOM 2003 N N . PHE A 1 252 ? 16.312 9.219 6.73 1 96.69 252 PHE A N 1
ATOM 2004 C CA . PHE A 1 252 ? 15.867 10.398 7.457 1 96.69 252 PHE A CA 1
ATOM 2005 C C . PHE A 1 252 ? 16.297 11.672 6.734 1 96.69 252 PHE A C 1
ATOM 2007 O O . PHE A 1 252 ? 15.5 12.602 6.578 1 96.69 252 PHE A O 1
ATOM 2014 N N . PHE A 1 253 ? 17.547 11.711 6.285 1 96.5 253 PHE A N 1
ATOM 2015 C CA . PHE A 1 253 ? 18.062 12.852 5.535 1 96.5 253 PHE A CA 1
ATOM 2016 C C . PHE A 1 253 ? 17.25 13.07 4.262 1 96.5 253 PHE A C 1
ATOM 2018 O O . PHE A 1 253 ? 16.812 14.195 3.99 1 96.5 253 PHE A O 1
ATOM 2025 N N . LEU A 1 254 ? 17 12.016 3.457 1 96.25 254 LEU A N 1
ATOM 2026 C CA . LEU A 1 254 ? 16.281 12.117 2.193 1 96.25 254 LEU A CA 1
ATOM 2027 C C . LEU A 1 254 ? 14.836 12.516 2.426 1 96.25 254 LEU A C 1
ATOM 2029 O O . LEU A 1 254 ? 14.258 13.266 1.635 1 96.25 254 LEU A O 1
ATOM 2033 N N . ALA A 1 255 ? 14.227 12.008 3.51 1 96.5 255 ALA A N 1
ATOM 2034 C CA . ALA A 1 255 ? 12.859 12.391 3.859 1 96.5 255 ALA A CA 1
ATOM 2035 C C . ALA A 1 255 ? 12.766 13.883 4.152 1 96.5 255 ALA A C 1
ATOM 2037 O O . ALA A 1 255 ? 11.781 14.531 3.801 1 96.5 255 ALA A O 1
ATOM 2038 N N . ASN A 1 256 ? 13.742 14.391 4.828 1 95.06 256 ASN A N 1
ATOM 2039 C CA . ASN A 1 256 ? 13.758 15.82 5.113 1 95.06 256 ASN A CA 1
ATOM 2040 C C . ASN A 1 256 ? 13.914 16.641 3.838 1 95.06 256 ASN A C 1
ATOM 2042 O O . ASN A 1 256 ? 13.305 17.719 3.703 1 95.06 256 ASN A O 1
ATOM 2046 N N . ILE A 1 257 ? 14.742 16.172 2.9 1 94.94 257 ILE A N 1
ATOM 2047 C CA . ILE A 1 257 ? 14.883 16.859 1.618 1 94.94 257 ILE A CA 1
ATOM 2048 C C . ILE A 1 257 ? 13.523 16.922 0.913 1 94.94 257 ILE A C 1
ATOM 2050 O O . ILE A 1 257 ? 13.133 17.969 0.404 1 94.94 257 ILE A O 1
ATOM 2054 N N . LEU A 1 258 ? 12.852 15.789 0.886 1 95 258 LEU A N 1
ATOM 2055 C CA . LEU A 1 258 ? 11.539 15.727 0.25 1 95 258 LEU A CA 1
ATOM 2056 C C . LEU A 1 258 ? 10.562 16.688 0.914 1 95 258 LEU A C 1
ATOM 2058 O O . LEU A 1 258 ? 9.758 17.328 0.234 1 95 258 LEU A O 1
ATOM 2062 N N . SER A 1 259 ? 10.625 16.828 2.244 1 93.62 259 SER 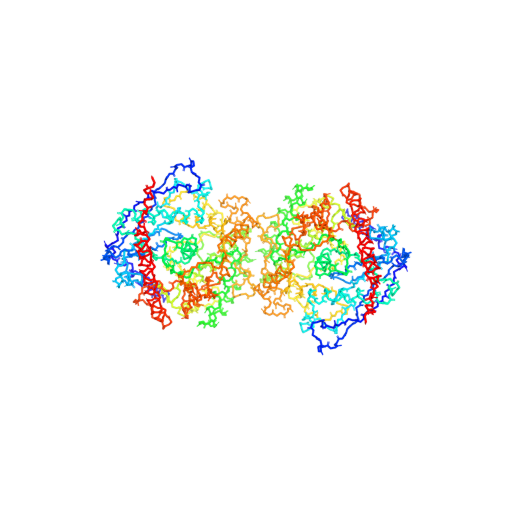A N 1
ATOM 2063 C CA . SER A 1 259 ? 9.711 17.672 3 1 93.62 259 SER A CA 1
ATOM 2064 C C . SER A 1 259 ? 9.898 19.141 2.631 1 93.62 259 SER A C 1
ATOM 2066 O O . SER A 1 259 ? 8.961 19.938 2.727 1 93.62 259 SER A O 1
ATOM 2068 N N . VAL A 1 260 ? 11.086 19.531 2.18 1 92.12 260 VAL A N 1
ATOM 2069 C CA . VAL A 1 260 ? 11.359 20.906 1.748 1 92.12 260 VAL A CA 1
ATOM 2070 C C . VAL A 1 260 ? 10.469 21.266 0.558 1 92.12 260 VAL A C 1
ATOM 2072 O O . VAL A 1 260 ? 9.82 22.312 0.551 1 92.12 260 VAL A O 1
ATOM 2075 N N . PHE A 1 261 ? 10.422 20.375 -0.374 1 92.81 261 PHE A N 1
ATOM 2076 C CA . PHE A 1 261 ? 9.594 20.625 -1.551 1 92.81 261 PHE A CA 1
ATOM 2077 C C . PHE A 1 261 ? 8.117 20.562 -1.198 1 92.81 261 PHE A C 1
ATOM 2079 O O . PHE A 1 261 ? 7.316 21.344 -1.727 1 92.81 261 PHE A O 1
ATOM 2086 N N . GLY A 1 262 ? 7.773 19.688 -0.322 1 93.19 262 GLY A N 1
ATOM 2087 C CA . GLY A 1 262 ? 6.395 19.625 0.143 1 93.19 262 GLY A CA 1
ATOM 2088 C C . GLY A 1 262 ? 5.934 20.906 0.813 1 93.19 262 GLY A C 1
ATOM 2089 O O . GLY A 1 262 ? 4.832 21.391 0.551 1 93.19 262 GLY A O 1
ATOM 2090 N N . ALA A 1 263 ? 6.773 21.453 1.636 1 89.69 263 ALA A N 1
ATOM 2091 C CA . ALA A 1 263 ? 6.445 22.656 2.375 1 89.69 263 ALA A CA 1
ATOM 2092 C C . ALA A 1 263 ? 6.27 23.844 1.432 1 89.69 263 ALA A C 1
ATOM 2094 O O . ALA A 1 263 ? 5.34 24.641 1.591 1 89.69 263 ALA A O 1
ATOM 2095 N N . PHE A 1 264 ? 7.078 23.953 0.458 1 88.12 264 PHE A N 1
ATOM 2096 C CA . PHE A 1 264 ? 7.016 25.078 -0.454 1 88.12 264 PHE A CA 1
ATOM 2097 C C . PHE A 1 264 ? 5.789 24.984 -1.354 1 88.12 264 PHE A C 1
ATOM 2099 O O . PHE A 1 264 ? 5.023 25.953 -1.469 1 88.12 264 PHE A O 1
ATOM 2106 N N . ILE A 1 265 ? 5.641 23.891 -1.917 1 90.62 265 ILE A N 1
ATOM 2107 C CA . ILE A 1 265 ? 4.598 23.75 -2.928 1 90.62 265 ILE A CA 1
ATOM 2108 C C . ILE A 1 265 ? 3.227 23.75 -2.258 1 90.62 265 ILE A C 1
ATOM 2110 O O . ILE A 1 265 ? 2.266 24.297 -2.803 1 90.62 265 ILE A O 1
ATOM 2114 N N . GLN A 1 266 ? 3.156 23.172 -1.107 1 91.25 266 GLN A N 1
ATOM 2115 C CA . GLN A 1 266 ? 1.901 23.109 -0.368 1 91.25 266 GLN A CA 1
ATOM 2116 C C . GLN A 1 266 ? 1.339 24.5 -0.1 1 91.25 266 GLN A C 1
ATOM 2118 O O . GLN A 1 266 ? 0.121 24.688 -0.077 1 91.25 266 GLN A O 1
ATOM 2123 N N . TYR A 1 267 ? 2.164 25.469 0.028 1 85.44 267 TYR A N 1
ATOM 2124 C CA . TYR A 1 267 ? 1.683 26.797 0.399 1 85.44 267 TYR A CA 1
ATOM 2125 C C . TYR A 1 267 ? 2.088 27.828 -0.639 1 85.44 267 TYR A C 1
ATOM 2127 O O . TYR A 1 267 ? 2.004 29.031 -0.387 1 85.44 267 TYR A O 1
ATOM 2135 N N . ALA A 1 268 ? 2.475 27.297 -1.792 1 82.56 268 ALA A N 1
ATOM 2136 C CA . ALA A 1 268 ? 2.887 28.203 -2.863 1 82.56 268 ALA A CA 1
ATOM 2137 C C . ALA A 1 268 ? 1.692 28.969 -3.422 1 82.56 268 ALA A C 1
ATOM 2139 O O . ALA A 1 268 ? 0.61 28.406 -3.598 1 82.56 268 ALA A O 1
ATOM 2140 N N . GLY A 1 269 ? 1.953 30.203 -3.738 1 71.19 269 GLY A N 1
ATOM 2141 C CA . GLY A 1 269 ? 0.927 31.047 -4.332 1 71.19 269 GLY A CA 1
ATOM 2142 C C . GLY A 1 269 ? -0.226 31.328 -3.391 1 71.19 269 GLY A C 1
ATOM 2143 O O . GLY A 1 269 ? -1.272 31.828 -3.816 1 71.19 269 GLY A O 1
ATOM 2144 N N . GLY A 1 270 ? -0.072 30.953 -2.232 1 65.62 270 GLY A N 1
ATOM 2145 C CA . GLY A 1 270 ? -1.138 31.156 -1.263 1 65.62 270 GLY A CA 1
ATOM 2146 C C . GLY A 1 270 ? -0.832 32.25 -0.253 1 65.62 270 GLY A C 1
ATOM 2147 O O . GLY A 1 270 ? -0.292 33.281 -0.608 1 65.62 270 GLY A O 1
ATOM 2148 N N . CYS A 1 271 ? -1.288 31.859 0.972 1 64.38 271 CYS A N 1
ATOM 2149 C CA . CYS A 1 271 ? -1.299 32.844 2.047 1 64.38 271 CYS A CA 1
ATOM 2150 C C . CYS A 1 271 ? 0.118 33.156 2.51 1 64.38 271 CYS A C 1
ATOM 2152 O O . CYS A 1 271 ? 0.332 34.125 3.254 1 64.38 271 CYS A O 1
ATOM 2154 N N . ARG A 1 272 ? 1.057 32.344 1.934 1 66.06 272 ARG A N 1
ATOM 2155 C CA . ARG A 1 272 ? 2.275 32.406 2.732 1 66.06 272 ARG A CA 1
ATOM 2156 C C . ARG A 1 272 ? 3.512 32.5 1.843 1 66.06 272 ARG A C 1
ATOM 2158 O O . ARG A 1 272 ? 4.555 33 2.271 1 66.06 272 ARG A O 1
ATOM 2165 N N . LEU A 1 273 ? 3.385 32 0.654 1 76 273 LEU A N 1
ATOM 2166 C CA . LEU A 1 273 ? 4.598 31.859 -0.14 1 76 273 LEU A CA 1
ATOM 2167 C C . LEU A 1 273 ? 4.363 32.281 -1.583 1 76 273 LEU A C 1
ATOM 2169 O O . LEU A 1 273 ? 3.227 32.281 -2.061 1 76 273 LEU A O 1
ATOM 2173 N N . PRO A 1 274 ? 5.402 32.719 -2.182 1 77.94 274 PRO A N 1
ATOM 2174 C CA . PRO A 1 274 ? 5.27 33 -3.613 1 77.94 274 PRO A CA 1
ATOM 2175 C C . PRO A 1 274 ? 4.91 31.75 -4.422 1 77.94 274 PRO A C 1
ATOM 2177 O O . PRO A 1 274 ? 4.875 30.641 -3.877 1 77.94 274 PRO A O 1
ATOM 2180 N N . ASP A 1 275 ? 4.648 32.031 -5.719 1 83.69 275 ASP A N 1
ATOM 2181 C CA . ASP A 1 275 ? 4.238 30.906 -6.562 1 83.69 275 ASP A CA 1
ATOM 2182 C C . ASP A 1 275 ? 5.418 29.984 -6.863 1 83.69 275 ASP A C 1
ATOM 2184 O O . ASP A 1 275 ? 6.566 30.312 -6.57 1 83.69 275 ASP A O 1
ATOM 2188 N N . VAL A 1 276 ? 5.191 28.859 -7.379 1 87.94 276 VAL A N 1
ATOM 2189 C CA . VAL A 1 276 ? 6.168 27.797 -7.609 1 87.94 276 VAL A CA 1
ATOM 2190 C C . VAL A 1 276 ? 7.191 28.25 -8.641 1 87.94 276 VAL A C 1
ATOM 2192 O O . VAL A 1 276 ? 8.375 27.891 -8.555 1 87.94 276 VAL A O 1
ATOM 2195 N N . SER A 1 277 ? 6.727 29.016 -9.609 1 87.19 277 SER A N 1
ATOM 2196 C CA . SER A 1 277 ? 7.652 29.5 -10.625 1 87.19 277 SER A CA 1
ATOM 2197 C C . SER A 1 277 ? 8.734 30.375 -10.008 1 87.19 277 SER A C 1
ATOM 2199 O O . SER A 1 277 ? 9.906 30.281 -10.367 1 87.19 277 SER A O 1
ATOM 2201 N N . TYR A 1 278 ? 8.312 31.188 -9.125 1 84.31 278 TYR A N 1
ATOM 2202 C CA . TYR A 1 278 ? 9.266 32.062 -8.43 1 84.31 278 TYR A CA 1
ATOM 2203 C C . TYR A 1 278 ? 10.227 31.219 -7.586 1 84.31 278 TYR A C 1
ATOM 2205 O O . TYR A 1 278 ? 11.43 31.484 -7.574 1 84.31 278 TYR A O 1
ATOM 2213 N N . PHE A 1 279 ? 9.727 30.297 -6.902 1 86.69 279 PHE A N 1
ATOM 2214 C CA . PHE A 1 279 ? 10.555 29.375 -6.125 1 86.69 279 PHE A CA 1
ATOM 2215 C C . PHE A 1 279 ? 11.594 28.703 -7.008 1 86.69 279 PHE A C 1
ATOM 2217 O O . PHE A 1 279 ? 12.766 28.594 -6.637 1 86.69 279 PHE A O 1
ATOM 2224 N N . CYS A 1 280 ? 11.188 28.234 -8.156 1 90.56 280 CYS A N 1
ATOM 2225 C CA . CYS A 1 280 ? 12.078 27.594 -9.109 1 90.56 280 CYS A CA 1
ATOM 2226 C C . CYS A 1 280 ? 13.195 28.531 -9.547 1 90.56 280 CYS A C 1
ATOM 2228 O O . CYS A 1 280 ? 14.359 28.125 -9.609 1 90.56 280 CYS A O 1
ATOM 2230 N N . ASP A 1 281 ? 12.805 29.703 -9.797 1 87.75 281 ASP A N 1
ATOM 2231 C CA . ASP A 1 281 ? 13.812 30.688 -10.195 1 87.75 281 ASP A CA 1
ATOM 2232 C C . ASP A 1 281 ? 14.859 30.875 -9.102 1 87.75 281 ASP A C 1
ATOM 2234 O O . ASP A 1 281 ? 16.047 31.016 -9.398 1 87.75 281 ASP A O 1
ATOM 2238 N N . LEU A 1 282 ? 14.391 30.797 -7.945 1 85.19 282 LEU A N 1
ATOM 2239 C CA . LEU A 1 282 ? 15.289 31 -6.812 1 85.19 282 LEU A CA 1
ATOM 2240 C C . LEU A 1 282 ? 16.234 29.812 -6.641 1 85.19 282 LEU A C 1
ATOM 2242 O O . LEU A 1 282 ? 17.422 30 -6.348 1 85.19 282 LEU A O 1
ATOM 2246 N N . ILE A 1 283 ? 15.758 28.688 -6.805 1 89.38 283 ILE A N 1
ATOM 2247 C CA . ILE A 1 283 ? 16.578 27.547 -6.414 1 89.38 283 ILE A CA 1
ATOM 2248 C C . ILE A 1 283 ? 17.547 27.188 -7.547 1 89.38 283 ILE A C 1
ATOM 2250 O O . ILE A 1 283 ? 18.609 26.609 -7.309 1 89.38 283 ILE A O 1
ATOM 2254 N N . ILE A 1 284 ? 17.188 27.531 -8.781 1 88.62 284 ILE A N 1
ATOM 2255 C CA . ILE A 1 284 ? 18.062 27.172 -9.898 1 88.62 284 ILE A CA 1
ATOM 2256 C C . ILE A 1 284 ? 19.062 28.297 -10.148 1 88.62 284 ILE A C 1
ATOM 2258 O O . ILE A 1 284 ? 19.953 28.156 -10.984 1 88.62 284 ILE A O 1
ATOM 2262 N N . HIS A 1 285 ? 19 29.25 -9.461 1 82.56 285 HIS A N 1
ATOM 2263 C CA . HIS A 1 285 ? 19.828 30.422 -9.703 1 82.56 285 HIS A CA 1
ATOM 2264 C C . HIS A 1 285 ? 21.281 30.156 -9.328 1 82.56 285 HIS A C 1
ATOM 2266 O O . HIS A 1 285 ? 21.578 29.781 -8.188 1 82.56 285 HIS A O 1
ATOM 2272 N N . ASP A 1 286 ? 22.203 30.406 -10.25 1 75.94 286 ASP A N 1
ATOM 2273 C CA . ASP A 1 286 ? 23.656 30.469 -10.109 1 75.94 286 ASP A CA 1
ATOM 2274 C C . ASP A 1 286 ? 24.203 29.203 -9.438 1 75.94 286 ASP A C 1
ATOM 2276 O O . ASP A 1 286 ? 25.078 29.281 -8.57 1 75.94 286 ASP A O 1
ATOM 2280 N N . THR A 1 287 ? 23.625 28.094 -9.578 1 83.19 287 THR A N 1
ATOM 2281 C CA . THR A 1 287 ? 24.109 26.859 -8.992 1 83.19 287 THR A CA 1
ATOM 2282 C C . THR A 1 287 ? 23.812 25.672 -9.898 1 83.19 287 THR A C 1
ATOM 2284 O O . THR A 1 287 ? 23.234 25.844 -10.977 1 83.19 287 THR A O 1
ATOM 2287 N N . ASP A 1 288 ? 24.516 24.609 -9.656 1 82.31 288 ASP A N 1
ATOM 2288 C CA . ASP A 1 288 ? 24.266 23.359 -10.375 1 82.31 288 ASP A CA 1
ATOM 2289 C C . ASP A 1 288 ? 24.375 22.156 -9.445 1 82.31 288 ASP A C 1
ATOM 2291 O O . ASP A 1 288 ? 24.688 22.297 -8.266 1 82.31 288 ASP A O 1
ATOM 2295 N N . GLY A 1 289 ? 23.844 21.109 -10 1 88.19 289 GLY A N 1
ATOM 2296 C CA . GLY A 1 289 ? 23.938 19.859 -9.25 1 88.19 289 GLY A CA 1
ATOM 2297 C C . GLY A 1 289 ? 23.203 19.906 -7.922 1 88.19 289 GLY A C 1
ATOM 2298 O O . GLY A 1 289 ? 22.031 20.312 -7.871 1 88.19 289 GLY A O 1
ATOM 2299 N N . ILE A 1 290 ? 23.891 19.484 -6.832 1 90.19 290 ILE A N 1
ATOM 2300 C CA . ILE A 1 290 ? 23.234 19.375 -5.527 1 90.19 290 ILE A CA 1
ATOM 2301 C C . ILE A 1 290 ? 23.016 20.766 -4.938 1 90.19 290 ILE A C 1
ATOM 2303 O O . ILE A 1 290 ? 22.266 20.922 -3.973 1 90.19 290 ILE A O 1
ATOM 2307 N N . GLY A 1 291 ? 23.672 21.766 -5.555 1 90.19 291 GLY A N 1
ATOM 2308 C CA . GLY A 1 291 ? 23.453 23.141 -5.137 1 90.19 291 GLY A CA 1
ATOM 2309 C C . GLY A 1 291 ? 22.016 23.578 -5.262 1 90.19 291 GLY A C 1
ATOM 2310 O O . GLY A 1 291 ? 21.547 24.422 -4.496 1 90.19 291 GLY A O 1
ATOM 2311 N N . ILE A 1 292 ? 21.328 23.016 -6.18 1 91.31 292 ILE A N 1
ATOM 2312 C CA . ILE A 1 292 ? 19.922 23.328 -6.387 1 91.31 292 ILE A CA 1
ATOM 2313 C C . ILE A 1 292 ? 19.125 22.922 -5.156 1 91.31 292 ILE A C 1
ATOM 2315 O O . ILE A 1 292 ? 18.297 23.703 -4.656 1 91.31 292 ILE A O 1
ATOM 2319 N N . ILE A 1 293 ? 19.359 21.734 -4.688 1 92.75 293 ILE A N 1
ATOM 2320 C CA . ILE A 1 293 ? 18.656 21.219 -3.512 1 92.75 293 ILE A CA 1
ATOM 2321 C C . ILE A 1 293 ? 19.094 22 -2.275 1 92.75 293 ILE A C 1
ATOM 2323 O O . ILE A 1 293 ? 18.266 22.266 -1.385 1 92.75 293 ILE A O 1
ATOM 2327 N N . TRP A 1 294 ? 20.312 22.391 -2.289 1 90.19 294 TRP A N 1
ATOM 2328 C CA . TRP A 1 294 ? 20.828 23.188 -1.182 1 90.19 294 TRP A CA 1
ATOM 2329 C C . TRP A 1 294 ? 20.141 24.547 -1.118 1 90.19 294 TRP A C 1
ATOM 2331 O O . TRP A 1 294 ? 19.812 25.031 -0.034 1 90.19 294 TRP A O 1
ATOM 2341 N N . ASN A 1 295 ? 19.953 25.156 -2.242 1 89.12 295 ASN A N 1
ATOM 2342 C CA . ASN A 1 295 ? 19.219 26.406 -2.291 1 89.12 295 ASN A CA 1
ATOM 2343 C C . ASN A 1 295 ? 17.797 26.266 -1.755 1 89.12 295 ASN A C 1
ATOM 2345 O O . ASN A 1 295 ? 17.328 27.109 -1.006 1 89.12 295 ASN A O 1
ATOM 2349 N N . ALA A 1 296 ? 17.188 25.188 -2.146 1 89.38 296 ALA A N 1
ATOM 2350 C CA . ALA A 1 296 ? 15.836 24.922 -1.645 1 89.38 296 ALA A CA 1
ATOM 2351 C C . ALA A 1 296 ? 15.836 24.766 -0.127 1 89.38 296 ALA A C 1
ATOM 2353 O O . ALA A 1 296 ? 14.969 25.297 0.561 1 89.38 296 ALA A O 1
ATOM 2354 N N . TRP A 1 297 ? 16.797 24.047 0.33 1 89.19 297 TRP A N 1
ATOM 2355 C CA . TRP A 1 297 ? 16.969 23.812 1.759 1 89.19 297 TRP A CA 1
ATOM 2356 C C . TRP A 1 297 ? 17.172 25.109 2.518 1 89.19 297 TRP A C 1
ATOM 2358 O O . TRP A 1 297 ? 16.547 25.344 3.555 1 89.19 297 TRP A O 1
ATOM 2368 N N . LYS A 1 298 ? 17.969 25.969 2.021 1 85.25 298 LYS A N 1
ATOM 2369 C CA . LYS A 1 298 ? 18.266 27.25 2.656 1 85.25 298 LYS A CA 1
ATOM 2370 C C . LYS A 1 298 ? 17.016 28.141 2.715 1 85.25 298 LYS A C 1
ATOM 2372 O O . LYS A 1 298 ? 16.766 28.797 3.721 1 85.25 298 LYS A O 1
ATOM 2377 N N . ILE A 1 299 ? 16.375 28.141 1.692 1 82.38 299 ILE A N 1
ATOM 2378 C CA . ILE A 1 299 ? 15.148 28.938 1.645 1 82.38 299 ILE A CA 1
ATOM 2379 C C . ILE A 1 299 ? 14.148 28.422 2.668 1 82.38 299 ILE A C 1
ATOM 2381 O O . ILE A 1 299 ? 13.523 29.188 3.393 1 82.38 299 ILE A O 1
ATOM 2385 N N . HIS A 1 300 ? 14.031 27.125 2.654 1 83.25 300 HIS A N 1
ATOM 2386 C CA . HIS A 1 300 ? 13.141 26.5 3.627 1 83.25 300 HIS A CA 1
ATOM 2387 C C . HIS A 1 300 ? 13.531 26.859 5.051 1 83.25 300 HIS A C 1
ATOM 2389 O O . HIS A 1 300 ? 12.68 27.203 5.875 1 83.25 300 HIS A O 1
ATOM 2395 N N . ASP A 1 301 ? 14.781 26.766 5.34 1 79.69 301 ASP A N 1
ATOM 2396 C CA . ASP A 1 301 ? 15.281 27.078 6.676 1 79.69 301 ASP A CA 1
ATOM 2397 C C . ASP A 1 301 ? 15 28.531 7.043 1 79.69 301 ASP A C 1
ATOM 2399 O O . ASP A 1 301 ? 14.648 28.828 8.188 1 79.69 301 ASP A O 1
ATOM 2403 N N . LYS A 1 302 ? 15.18 29.344 6.145 1 76 302 LYS A N 1
ATOM 2404 C CA . LYS A 1 302 ? 14.953 30.766 6.383 1 76 302 LYS A CA 1
ATOM 2405 C C . LYS A 1 302 ? 13.477 31.062 6.613 1 76 302 LYS A C 1
ATOM 2407 O O . LYS A 1 302 ? 13.125 31.891 7.449 1 76 302 LYS A O 1
ATOM 2412 N N . VAL A 1 303 ? 12.688 30.406 5.879 1 72.88 303 VAL A N 1
ATOM 2413 C CA . VAL A 1 303 ? 11.25 30.672 5.93 1 72.88 303 VAL A CA 1
ATOM 2414 C C . VAL A 1 303 ? 10.648 30 7.16 1 72.88 303 VAL A C 1
ATOM 2416 O O . VAL A 1 303 ? 9.773 30.562 7.82 1 72.88 303 VAL A O 1
ATOM 2419 N N . PHE A 1 304 ? 11.07 28.891 7.434 1 67.12 304 PHE A N 1
ATOM 2420 C CA . PHE A 1 304 ? 10.406 28.109 8.469 1 67.12 304 PHE A CA 1
ATOM 2421 C C . PHE A 1 304 ? 11.289 28 9.711 1 67.12 304 PHE A C 1
ATOM 2423 O O . PHE A 1 304 ? 10.906 27.359 10.695 1 67.12 304 PHE A O 1
ATOM 2430 N N . GLN A 1 305 ? 12.219 28.953 9.969 1 60.06 305 GLN A N 1
ATOM 2431 C CA . GLN A 1 305 ? 13.109 29.234 11.094 1 60.06 305 GLN A CA 1
ATOM 2432 C C . GLN A 1 305 ? 13.688 27.938 11.664 1 60.06 305 GLN A C 1
ATOM 2434 O O . GLN A 1 305 ? 13.242 27.453 12.703 1 60.06 305 GLN A O 1
ATOM 2439 N N . SER A 1 306 ? 14.617 27.484 10.758 1 60.66 306 SER A N 1
ATOM 2440 C CA . SER A 1 306 ? 15.156 26.188 11.18 1 60.66 306 SER A CA 1
ATOM 2441 C C . SER A 1 306 ? 16.406 26.359 12.031 1 60.66 306 SER A C 1
ATOM 2443 O O . SER A 1 306 ? 16.891 27.484 12.219 1 60.66 306 SER A O 1
ATOM 2445 N N . GLU A 1 307 ? 17 25.328 12.656 1 65.69 307 GLU A N 1
ATOM 2446 C CA . GLU A 1 307 ? 18.125 25.031 13.547 1 65.69 307 GLU A CA 1
ATOM 2447 C C . GLU A 1 307 ? 19.453 25.516 12.945 1 65.69 307 GLU A C 1
ATOM 2449 O O . GLU A 1 307 ? 19.531 25.766 11.742 1 65.69 307 GLU A O 1
ATOM 2454 N N . GLU A 1 308 ? 20.406 25.875 13.758 1 78.56 308 GLU A N 1
ATOM 2455 C CA . GLU A 1 308 ? 21.766 26.281 13.383 1 78.56 308 GLU A CA 1
ATOM 2456 C C . GLU A 1 308 ? 22.406 25.234 12.477 1 78.56 308 GLU A C 1
ATOM 2458 O O . GLU A 1 308 ? 23.156 25.594 11.555 1 78.56 308 GLU A O 1
ATOM 2463 N N . CYS A 1 309 ? 22.078 24.031 12.648 1 89.19 309 CYS A N 1
ATOM 2464 C CA . CYS A 1 309 ? 22.594 22.922 11.859 1 89.19 309 CYS A CA 1
ATOM 2465 C C . CYS A 1 309 ? 21.562 21.812 11.719 1 89.19 309 CYS A C 1
ATOM 2467 O O . CYS A 1 309 ? 20.609 21.75 12.484 1 89.19 309 CYS A O 1
ATOM 2469 N N . PHE A 1 310 ? 21.734 21.031 10.688 1 91.5 310 PHE A N 1
ATOM 2470 C CA . PHE A 1 310 ? 20.859 19.891 10.492 1 91.5 310 PHE A CA 1
ATOM 2471 C C . PHE A 1 310 ? 21.422 18.656 11.18 1 91.5 310 PHE A C 1
ATOM 2473 O O . PHE A 1 310 ? 22.531 18.219 10.875 1 91.5 310 PHE A O 1
ATOM 2480 N N . ASP A 1 311 ? 20.734 18.031 12.094 1 93.25 311 ASP A N 1
ATOM 2481 C CA . ASP A 1 311 ? 21.141 16.781 12.727 1 93.25 311 ASP A CA 1
ATOM 2482 C C . ASP A 1 311 ? 20.641 15.586 11.93 1 93.25 311 ASP A C 1
ATOM 2484 O O . ASP A 1 311 ? 19.453 15.258 11.961 1 93.25 311 ASP A O 1
ATOM 2488 N N . PRO A 1 312 ? 21.516 14.859 11.258 1 93.81 312 PRO A N 1
ATOM 2489 C CA . PRO A 1 312 ? 21.078 13.75 10.406 1 93.81 312 PRO A CA 1
ATOM 2490 C C . PRO A 1 312 ? 20.797 12.469 11.195 1 93.81 312 PRO A C 1
ATOM 2492 O O . PRO A 1 312 ? 20.438 11.445 10.609 1 93.81 312 PRO A O 1
ATOM 2495 N N . SER A 1 313 ? 20.969 12.461 12.523 1 95.69 313 SER A N 1
ATOM 2496 C CA . SER A 1 313 ? 20.797 11.266 13.344 1 95.69 313 SER A CA 1
ATOM 2497 C C . SER A 1 313 ? 19.328 10.898 13.508 1 95.69 313 SER A C 1
ATOM 2499 O O . SER A 1 313 ? 18.594 11.594 14.211 1 95.69 313 SER A O 1
ATOM 2501 N N . TYR A 1 314 ? 18.938 9.805 12.945 1 96.06 314 TYR A N 1
ATOM 2502 C CA . TYR A 1 314 ? 17.594 9.266 13.125 1 96.06 314 TYR A CA 1
ATOM 2503 C C . TYR A 1 314 ? 17.328 8.953 14.594 1 96.06 314 TYR A C 1
ATOM 2505 O O . TYR A 1 314 ? 16.234 9.203 15.102 1 96.06 314 TYR A O 1
ATOM 2513 N N . GLU A 1 315 ? 18.328 8.445 15.281 1 96.06 315 GLU A N 1
ATOM 2514 C CA . GLU A 1 315 ? 18.203 8.109 16.703 1 96.06 315 GLU A CA 1
ATOM 2515 C C . GLU A 1 315 ? 17.875 9.344 17.531 1 96.06 315 GLU A C 1
ATOM 2517 O O . GLU A 1 315 ? 17.047 9.289 18.438 1 96.06 315 GLU A O 1
ATOM 2522 N N . ASN A 1 316 ? 18.594 10.438 17.234 1 95.88 316 ASN A N 1
ATOM 2523 C CA . ASN A 1 316 ? 18.312 11.672 17.953 1 95.88 316 ASN A CA 1
ATOM 2524 C C . ASN A 1 316 ? 16.891 12.172 17.656 1 95.88 316 ASN A C 1
ATOM 2526 O O . ASN A 1 316 ? 16.219 12.68 18.547 1 95.88 316 ASN A O 1
ATOM 2530 N N . HIS A 1 317 ? 16.5 12.078 16.422 1 95.5 317 HIS A N 1
ATOM 2531 C CA . HIS A 1 317 ? 15.133 12.453 16.047 1 95.5 317 HIS A CA 1
ATOM 2532 C C . HIS A 1 317 ? 14.109 11.609 16.797 1 95.5 317 HIS A C 1
ATOM 2534 O O . HIS A 1 317 ? 13.086 12.125 17.25 1 95.5 317 HIS A O 1
ATOM 2540 N N . LEU A 1 318 ? 14.406 10.305 16.969 1 96.75 318 LEU A N 1
ATOM 2541 C CA . LEU A 1 318 ? 13.523 9.414 17.719 1 96.75 318 LEU A CA 1
ATOM 2542 C C . LEU A 1 318 ? 13.445 9.844 19.188 1 96.75 318 LEU A C 1
ATOM 2544 O O . LEU A 1 318 ? 12.383 9.75 19.797 1 96.75 318 LEU A O 1
ATOM 2548 N N . GLU A 1 319 ? 14.531 10.219 19.719 1 95.88 319 GLU A N 1
ATOM 2549 C CA . GLU A 1 319 ? 14.539 10.688 21.094 1 95.88 319 GLU A CA 1
ATOM 2550 C C . GLU A 1 319 ? 13.625 11.898 21.281 1 95.88 319 GLU A C 1
ATOM 2552 O O . GLU A 1 319 ? 12.883 11.984 22.266 1 95.88 319 GLU A O 1
ATOM 2557 N N . ASP A 1 320 ? 13.703 12.797 20.281 1 94.81 320 ASP A N 1
ATOM 2558 C CA . ASP A 1 320 ? 12.812 13.953 20.312 1 94.81 320 ASP A CA 1
ATOM 2559 C C . ASP A 1 320 ? 11.352 13.523 20.281 1 94.81 320 ASP A C 1
ATOM 2561 O O . ASP A 1 320 ? 10.531 14.031 21.047 1 94.81 320 ASP A O 1
ATOM 2565 N N . LEU A 1 321 ? 11.055 12.562 19.469 1 96.31 321 LEU A N 1
ATOM 2566 C CA . LEU A 1 321 ? 9.68 12.125 19.281 1 96.31 321 LEU A CA 1
ATOM 2567 C C . LEU A 1 321 ? 9.227 11.242 20.438 1 96.31 321 LEU A C 1
ATOM 2569 O O . LEU A 1 321 ? 8.023 11.039 20.641 1 96.31 321 LEU A O 1
ATOM 2573 N N . SER A 1 322 ? 10.156 10.711 21.188 1 94.88 322 SER A N 1
ATOM 2574 C CA . SER A 1 322 ? 9.805 9.82 22.297 1 94.88 322 SER A CA 1
ATOM 2575 C C . SER A 1 322 ? 9.562 10.594 23.578 1 94.88 322 SER A C 1
ATOM 2577 O O . SER A 1 322 ? 9.102 10.023 24.578 1 94.88 322 SER A O 1
ATOM 2579 N N . ASN A 1 323 ? 9.906 11.875 23.516 1 94.69 323 ASN A N 1
ATOM 2580 C CA . ASN A 1 323 ? 9.547 12.742 24.625 1 94.69 323 ASN A CA 1
ATOM 2581 C C . ASN A 1 323 ? 8.031 12.875 24.766 1 94.69 323 ASN A C 1
ATOM 2583 O O . ASN A 1 323 ? 7.355 13.344 23.859 1 94.69 323 ASN A O 1
ATOM 2587 N N . ILE A 1 324 ? 7.477 12.555 25.922 1 95.56 324 ILE A N 1
ATOM 2588 C CA . ILE A 1 324 ? 6.027 12.461 26.078 1 95.56 324 ILE A CA 1
ATOM 2589 C C . ILE A 1 324 ? 5.508 13.695 26.812 1 95.56 324 ILE A C 1
ATOM 2591 O O . ILE A 1 324 ? 4.336 13.75 27.203 1 95.56 324 ILE A O 1
ATOM 2595 N N . SER A 1 325 ? 6.328 14.664 27.047 1 93.44 325 SER A N 1
ATOM 2596 C CA . SER A 1 325 ? 5.875 15.938 27.594 1 93.44 325 SER A CA 1
ATOM 2597 C C . SER A 1 325 ? 5.312 16.844 26.516 1 93.44 325 SER A C 1
ATOM 2599 O O . SER A 1 325 ? 5.754 16.797 25.359 1 93.44 325 SER A O 1
ATOM 2601 N N . PHE A 1 326 ? 4.312 17.641 26.828 1 89.44 326 PHE A N 1
ATOM 2602 C CA . PHE A 1 326 ? 3.793 18.547 25.812 1 89.44 326 PHE A CA 1
ATOM 2603 C C . PHE A 1 326 ? 4.156 19.984 26.141 1 89.44 326 PHE A C 1
ATOM 2605 O O . PHE A 1 326 ? 4.078 20.859 25.266 1 89.44 326 PHE A O 1
ATOM 2612 N N . VAL A 1 327 ? 4.617 20.281 27.328 1 87.31 327 VAL A N 1
ATOM 2613 C CA . VAL A 1 327 ? 5.012 21.625 27.703 1 87.31 327 VAL A CA 1
ATOM 2614 C C . VAL A 1 327 ? 6.391 21.938 27.125 1 87.31 327 VAL A C 1
ATOM 2616 O O . VAL A 1 327 ? 7.344 21.188 27.344 1 87.31 327 VAL A O 1
ATOM 2619 N N . ASP A 1 328 ? 6.504 22.969 26.406 1 87 328 ASP A N 1
ATOM 2620 C CA . ASP A 1 328 ? 7.746 23.453 25.812 1 87 328 ASP A CA 1
ATOM 2621 C C . ASP A 1 328 ? 8.383 22.391 24.906 1 87 328 ASP A C 1
ATOM 2623 O O . ASP A 1 328 ? 9.602 22.266 24.875 1 87 328 ASP A O 1
ATOM 2627 N N . ASN A 1 329 ? 7.594 21.484 24.438 1 91.88 329 ASN A N 1
ATOM 2628 C CA . ASN A 1 329 ? 8.039 20.438 23.516 1 91.88 329 ASN A CA 1
ATOM 2629 C C . ASN A 1 329 ? 7.609 20.75 22.078 1 91.88 329 ASN A C 1
ATOM 2631 O O . ASN A 1 329 ? 6.434 20.625 21.75 1 91.88 329 ASN A O 1
ATOM 2635 N N . GLU A 1 330 ? 8.57 21.094 21.266 1 89.06 330 GLU A N 1
ATOM 2636 C CA . GLU A 1 330 ? 8.289 21.516 19.906 1 89.06 330 GLU A CA 1
ATOM 2637 C C . GLU A 1 330 ? 7.789 20.344 19.062 1 89.06 330 GLU A C 1
ATOM 2639 O O . GLU A 1 330 ? 7.23 20.547 17.984 1 89.06 330 GLU A O 1
ATOM 2644 N N . PHE A 1 331 ? 7.977 19.125 19.578 1 93.69 331 PHE A N 1
ATOM 2645 C CA . PHE A 1 331 ? 7.598 17.938 18.812 1 93.69 331 PHE A CA 1
ATOM 2646 C C . PHE A 1 331 ? 6.254 17.406 19.281 1 93.69 331 PHE A C 1
ATOM 2648 O O . PHE A 1 331 ? 5.746 16.422 18.719 1 93.69 331 PHE A O 1
ATOM 2655 N N . ALA A 1 332 ? 5.621 18.016 20.25 1 95.19 332 ALA A N 1
ATOM 2656 C CA . ALA A 1 332 ? 4.402 17.484 20.859 1 95.19 332 ALA A CA 1
ATOM 2657 C C . ALA A 1 332 ? 3.295 17.312 19.828 1 95.19 332 ALA A C 1
ATOM 2659 O O . ALA A 1 332 ? 2.664 16.266 19.734 1 95.19 332 ALA A O 1
ATOM 2660 N N . SER A 1 333 ? 3.072 18.344 19.031 1 96.12 333 SER A N 1
ATOM 2661 C CA . SER A 1 333 ? 2.01 18.297 18.031 1 96.12 333 SER A CA 1
ATOM 2662 C C . SER A 1 333 ? 2.301 17.234 16.984 1 96.12 333 SER A C 1
ATOM 2664 O O . SER A 1 333 ? 1.4 16.5 16.562 1 96.12 333 SER A O 1
ATOM 2666 N N . TYR A 1 334 ? 3.572 17.219 16.594 1 96.25 334 TYR A N 1
ATOM 2667 C CA . TYR A 1 334 ? 3.939 16.234 15.586 1 96.25 334 TYR A CA 1
ATOM 2668 C C . TYR A 1 334 ? 3.805 14.82 16.125 1 96.25 334 TYR A C 1
ATOM 2670 O O . TYR A 1 334 ? 3.406 13.906 15.406 1 96.25 334 TYR A O 1
ATOM 2678 N N . ARG A 1 335 ? 4.188 14.609 17.391 1 97.69 335 ARG A N 1
ATOM 2679 C CA . ARG A 1 335 ? 4.027 13.297 18 1 97.69 335 ARG A CA 1
ATOM 2680 C C . ARG A 1 335 ? 2.566 12.859 17.984 1 97.69 335 ARG A C 1
ATOM 2682 O O . ARG A 1 335 ? 2.254 11.719 17.656 1 97.69 335 ARG A O 1
ATOM 2689 N N . SER A 1 336 ? 1.664 13.789 18.312 1 98.25 336 SER A N 1
ATOM 2690 C CA . SER A 1 336 ? 0.235 13.492 18.328 1 98.25 336 SER A CA 1
ATOM 2691 C C . SER A 1 336 ? -0.271 13.172 16.922 1 98.25 336 SER A C 1
ATOM 2693 O O . SER A 1 336 ? -1.058 12.242 16.75 1 98.25 336 SER A O 1
ATOM 2695 N N . TRP A 1 337 ? 0.197 13.93 16 1 98.25 337 TRP A N 1
ATOM 2696 C CA . TRP A 1 337 ? -0.189 13.672 14.617 1 98.25 337 TRP A CA 1
ATOM 2697 C C . TRP A 1 337 ? 0.33 12.312 14.156 1 98.25 337 TRP A C 1
ATOM 2699 O O . TRP A 1 337 ? -0.386 11.57 13.484 1 98.25 337 TRP A O 1
ATOM 2709 N N . LEU A 1 338 ? 1.593 12.031 14.508 1 98.38 338 LEU A N 1
ATOM 2710 C CA . LEU A 1 338 ? 2.188 10.75 14.141 1 98.38 338 LEU A CA 1
ATOM 2711 C C . LEU A 1 338 ? 1.375 9.594 14.711 1 98.38 338 LEU A C 1
ATOM 2713 O O . LEU A 1 338 ? 1.23 8.555 14.062 1 98.38 338 LEU A O 1
ATOM 2717 N N . TRP A 1 339 ? 0.829 9.766 15.906 1 98.62 339 TRP A N 1
ATOM 2718 C CA . TRP A 1 339 ? -0.019 8.742 16.5 1 98.62 339 TRP A CA 1
ATOM 2719 C C . TRP A 1 339 ? -1.242 8.469 15.641 1 98.62 339 TRP A C 1
ATOM 2721 O O . TRP A 1 339 ? -1.553 7.316 15.336 1 98.62 339 TRP A O 1
ATOM 2731 N N . LEU A 1 340 ? -1.887 9.523 15.219 1 98.81 340 LEU A N 1
ATOM 2732 C CA . LEU A 1 340 ? -3.061 9.383 14.367 1 98.81 340 LEU A CA 1
ATOM 2733 C C . LEU A 1 340 ? -2.688 8.719 13.039 1 98.81 340 LEU A C 1
ATOM 2735 O O . LEU A 1 340 ? -3.436 7.891 12.523 1 98.81 340 LEU A O 1
ATOM 2739 N N . SER A 1 341 ? -1.535 9.086 12.492 1 98.62 341 SER A N 1
ATOM 2740 C CA . SER A 1 341 ? -1.059 8.5 11.25 1 98.62 341 SER A CA 1
ATOM 2741 C C . SER A 1 341 ? -0.796 7.004 11.406 1 98.62 341 SER A C 1
ATOM 2743 O O . SER A 1 341 ? -1.146 6.207 10.531 1 98.62 341 SER A O 1
ATOM 2745 N N . CYS A 1 342 ? -0.224 6.605 12.555 1 98.44 342 CYS A N 1
ATOM 2746 C CA . CYS A 1 342 ? 0.184 5.227 12.789 1 98.44 342 CYS A CA 1
ATOM 2747 C C . CYS A 1 342 ? -1.011 4.367 13.188 1 98.44 342 CYS A C 1
ATOM 2749 O O . CYS A 1 342 ? -0.933 3.137 13.148 1 98.44 342 CYS A O 1
ATOM 2751 N N . THR A 1 343 ? -2.189 5.016 13.508 1 98.62 343 THR A N 1
ATOM 2752 C CA . THR A 1 343 ? -3.236 4.188 14.094 1 98.62 343 THR A CA 1
ATOM 2753 C C . THR A 1 343 ? -4.52 4.281 13.273 1 98.62 343 THR A C 1
ATOM 2755 O O . THR A 1 343 ? -5.344 3.363 13.289 1 98.62 343 THR A O 1
ATOM 2758 N N . GLU A 1 344 ? -4.684 5.5 12.523 1 98.56 344 GLU A N 1
ATOM 2759 C CA . GLU A 1 344 ? -6.008 5.621 11.922 1 98.56 344 GLU A CA 1
ATOM 2760 C C . GLU A 1 344 ? -5.922 6.176 10.5 1 98.56 344 GLU A C 1
ATOM 2762 O O . GLU A 1 344 ? -6.781 5.898 9.664 1 98.56 344 GLU A O 1
ATOM 2767 N N . LEU A 1 345 ? -4.859 6.926 10.148 1 98.69 345 LEU A N 1
ATOM 2768 C CA . LEU A 1 345 ? -4.996 7.746 8.953 1 98.69 345 LEU A CA 1
ATOM 2769 C C . LEU A 1 345 ? -3.938 7.379 7.918 1 98.69 345 LEU A C 1
ATOM 2771 O O . LEU A 1 345 ? -4.164 7.52 6.715 1 98.69 345 LEU A O 1
ATOM 2775 N N . GLY A 1 346 ? -2.727 6.973 8.422 1 98.31 346 GLY A N 1
ATOM 2776 C CA . GLY A 1 346 ? -1.627 6.797 7.484 1 98.31 346 GLY A CA 1
ATOM 2777 C C . GLY A 1 346 ? -1.06 8.109 6.98 1 98.31 346 GLY A C 1
ATOM 2778 O O . GLY A 1 346 ? -0.582 8.93 7.766 1 98.31 346 GLY A O 1
ATOM 2779 N N . PHE A 1 347 ? -1.122 8.359 5.621 1 98.25 347 PHE A N 1
ATOM 2780 C CA . PHE A 1 347 ? -0.684 9.586 4.965 1 98.25 347 PHE A CA 1
ATOM 2781 C C . PHE A 1 347 ? 0.832 9.727 5.031 1 98.25 347 PHE A C 1
ATOM 2783 O O . PHE A 1 347 ? 1.348 10.812 5.301 1 98.25 347 PHE A O 1
ATOM 2790 N N . PHE A 1 348 ? 1.515 8.586 4.898 1 97.75 348 PHE A N 1
ATOM 2791 C CA . PHE A 1 348 ? 2.969 8.625 4.812 1 97.75 348 PHE A CA 1
ATOM 2792 C C . PHE A 1 348 ? 3.418 9 3.404 1 97.75 348 PHE A C 1
ATOM 2794 O O . PHE A 1 348 ? 3.111 8.297 2.439 1 97.75 348 PHE A O 1
ATOM 2801 N N . THR A 1 349 ? 4.062 10.133 3.254 1 97.12 349 THR A N 1
ATOM 2802 C CA . THR A 1 349 ? 4.457 10.664 1.952 1 97.12 349 THR A CA 1
ATOM 2803 C C . THR A 1 349 ? 5.723 9.969 1.451 1 97.12 349 THR A C 1
ATOM 2805 O O . THR A 1 349 ? 6.824 10.273 1.912 1 97.12 349 THR A O 1
ATOM 2808 N N . THR A 1 350 ? 5.539 9.039 0.518 1 96.62 350 THR A N 1
ATOM 2809 C CA . THR A 1 350 ? 6.641 8.227 0.019 1 96.62 350 THR A CA 1
ATOM 2810 C C . THR A 1 350 ? 6.938 8.547 -1.442 1 96.62 350 THR A C 1
ATOM 2812 O O . THR A 1 350 ? 6.305 9.43 -2.027 1 96.62 350 THR A O 1
ATOM 2815 N N . THR A 1 351 ? 7.941 7.941 -2.002 1 95.75 351 THR A N 1
ATOM 2816 C CA . THR A 1 351 ? 8.25 8.016 -3.426 1 95.75 351 THR A CA 1
ATOM 2817 C C . THR A 1 351 ? 7.98 6.68 -4.109 1 95.75 351 THR A C 1
ATOM 2819 O O . THR A 1 351 ? 8.727 6.273 -5.004 1 95.75 351 THR A O 1
ATOM 2822 N N . ASN A 1 352 ? 6.945 5.98 -3.646 1 93.62 352 ASN A N 1
ATOM 2823 C CA . ASN A 1 352 ? 6.633 4.645 -4.148 1 93.62 352 ASN A CA 1
ATOM 2824 C C . ASN A 1 352 ? 5.82 4.707 -5.438 1 93.62 352 ASN A C 1
ATOM 2826 O O . ASN A 1 352 ? 5.289 3.689 -5.891 1 93.62 352 ASN A O 1
ATOM 2830 N N . ASN A 1 353 ? 5.699 5.867 -6.055 1 90.69 353 ASN A N 1
ATOM 2831 C CA . ASN A 1 353 ? 4.895 6.008 -7.266 1 90.69 353 ASN A CA 1
ATOM 2832 C C . ASN A 1 353 ? 5.668 5.57 -8.508 1 90.69 353 ASN A C 1
ATOM 2834 O O . ASN A 1 353 ? 5.094 5.453 -9.586 1 90.69 353 ASN A O 1
ATOM 2838 N N . GLY A 1 354 ? 6.938 5.227 -8.344 1 86 354 GLY A N 1
ATOM 2839 C CA . GLY A 1 354 ? 7.766 4.855 -9.484 1 86 354 GLY A CA 1
ATOM 2840 C C . GLY A 1 354 ? 8.68 5.973 -9.945 1 86 354 GLY A C 1
ATOM 2841 O O . GLY A 1 354 ? 9.195 6.742 -9.133 1 86 354 GLY A O 1
ATOM 2842 N N . LYS A 1 355 ? 8.93 6.051 -11.234 1 87.75 355 LYS A N 1
ATOM 2843 C CA . LYS A 1 355 ? 9.883 6.992 -11.812 1 87.75 355 LYS A CA 1
ATOM 2844 C C . LYS A 1 355 ? 9.461 8.438 -11.562 1 87.75 355 LYS A C 1
ATOM 2846 O O . LYS A 1 355 ? 8.523 8.93 -12.195 1 87.75 355 LYS A O 1
ATOM 2851 N N . SER A 1 356 ? 9.859 9.039 -10.469 1 88.69 356 SER A N 1
ATOM 2852 C CA . SER A 1 356 ? 9.578 10.43 -10.133 1 88.69 356 SER A CA 1
ATOM 2853 C C . SER A 1 356 ? 10.852 11.273 -10.156 1 88.69 356 SER A C 1
ATOM 2855 O O . SER A 1 356 ? 11.953 10.734 -10.148 1 88.69 356 SER A O 1
ATOM 2857 N N . ILE A 1 357 ? 10.664 12.547 -10.133 1 94.44 357 ILE A N 1
ATOM 2858 C CA . ILE A 1 357 ? 11.812 13.453 -10.156 1 94.44 357 ILE A CA 1
ATOM 2859 C C . ILE A 1 357 ? 12.555 13.375 -8.82 1 94.44 357 ILE A C 1
ATOM 2861 O O . ILE A 1 357 ? 13.68 13.859 -8.703 1 94.44 357 ILE A O 1
ATOM 2865 N N . PHE A 1 358 ? 11.914 12.758 -7.84 1 94.75 358 PHE A N 1
ATOM 2866 C CA . PHE A 1 358 ? 12.531 12.672 -6.523 1 94.75 358 PHE A CA 1
ATOM 2867 C C . PHE A 1 358 ? 13.25 11.336 -6.344 1 94.75 358 PHE A C 1
ATOM 2869 O O . PHE A 1 358 ? 13.812 11.062 -5.281 1 94.75 358 PHE A O 1
ATOM 2876 N N . GLY A 1 359 ? 13.211 10.453 -7.398 1 90.25 359 GLY A N 1
ATOM 2877 C CA . GLY A 1 359 ? 13.883 9.164 -7.34 1 90.25 359 GLY A CA 1
ATOM 2878 C C . GLY A 1 359 ? 13.32 8.25 -6.273 1 90.25 359 GLY A C 1
ATOM 2879 O O . GLY A 1 359 ? 12.266 8.523 -5.703 1 90.25 359 GLY A O 1
ATOM 2880 N N . SER A 1 360 ? 13.938 7.098 -6.074 1 85.25 360 SER A N 1
ATOM 2881 C CA . SER A 1 360 ? 13.609 6.16 -5.004 1 85.25 360 SER A CA 1
ATOM 2882 C C . SER A 1 360 ? 14.242 6.59 -3.68 1 85.25 360 SER A C 1
ATOM 2884 O O . SER A 1 360 ? 15.211 5.992 -3.227 1 85.25 360 SER A O 1
ATOM 2886 N N . SER A 1 361 ? 13.602 7.543 -3.014 1 88.25 361 SER A N 1
ATOM 2887 C CA . SER A 1 361 ? 14.266 8.211 -1.896 1 88.25 361 SER A CA 1
ATOM 2888 C C . SER A 1 361 ? 13.633 7.816 -0.565 1 88.25 361 SER A C 1
ATOM 2890 O O . SER A 1 361 ? 14.344 7.59 0.42 1 88.25 361 SER A O 1
ATOM 2892 N N . VAL A 1 362 ? 12.375 7.77 -0.503 1 93.69 362 VAL A N 1
ATOM 2893 C CA . VAL A 1 362 ? 11.711 7.516 0.77 1 93.69 362 VAL A CA 1
ATOM 2894 C C . VAL A 1 362 ? 10.703 6.379 0.609 1 93.69 362 VAL A C 1
ATOM 2896 O O . VAL A 1 362 ? 9.703 6.52 -0.107 1 93.69 362 VAL A O 1
ATOM 2899 N N . SER A 1 363 ? 10.953 5.316 1.303 1 93.19 363 SER A N 1
ATOM 2900 C CA . SER A 1 363 ? 10.078 4.152 1.229 1 93.19 363 SER A CA 1
ATOM 2901 C C . SER A 1 363 ? 9.109 4.117 2.406 1 93.19 363 SER A C 1
ATOM 2903 O O . SER A 1 363 ? 9.312 4.805 3.408 1 93.19 363 SER A O 1
ATOM 2905 N N . LEU A 1 364 ? 8.07 3.324 2.275 1 95.75 364 LEU A N 1
ATOM 2906 C CA . LEU A 1 364 ? 7.059 3.189 3.314 1 95.75 364 LEU A CA 1
ATOM 2907 C C . LEU A 1 364 ? 7.664 2.611 4.59 1 95.75 364 LEU A C 1
ATOM 2909 O O . LEU A 1 364 ? 7.25 2.971 5.695 1 95.75 364 LEU A O 1
ATOM 2913 N N . ASP A 1 365 ? 8.672 1.771 4.461 1 94.12 365 ASP A N 1
ATOM 2914 C CA . ASP A 1 365 ? 9.297 1.128 5.613 1 94.12 365 ASP A CA 1
ATOM 2915 C C . ASP A 1 365 ? 9.852 2.166 6.586 1 94.12 365 ASP A C 1
ATOM 2917 O O . ASP A 1 365 ? 9.859 1.947 7.801 1 94.12 365 ASP A O 1
ATOM 2921 N N . TYR A 1 366 ? 10.32 3.289 6.07 1 95.56 366 TYR A N 1
ATOM 2922 C CA . TYR A 1 366 ? 10.844 4.363 6.906 1 95.56 366 TYR A CA 1
ATOM 2923 C C . TYR A 1 366 ? 9.797 4.836 7.906 1 95.56 366 TYR A C 1
ATOM 2925 O O . TYR A 1 366 ? 10.094 5 9.094 1 95.56 366 TYR A O 1
ATOM 2933 N N . PHE A 1 367 ? 8.625 5.012 7.461 1 97.5 367 PHE A N 1
ATOM 2934 C CA . PHE A 1 367 ? 7.555 5.531 8.305 1 97.5 367 PHE A CA 1
ATOM 2935 C C . PHE A 1 367 ? 7.031 4.449 9.242 1 97.5 367 PHE A C 1
ATOM 2937 O O . PHE A 1 367 ? 6.699 4.73 10.391 1 97.5 367 PHE A O 1
ATOM 2944 N N . ILE A 1 368 ? 6.945 3.232 8.742 1 97.38 368 ILE A N 1
ATOM 2945 C CA . ILE A 1 368 ? 6.48 2.143 9.594 1 97.38 368 ILE A CA 1
ATOM 2946 C C . ILE A 1 368 ? 7.473 1.911 10.727 1 97.38 368 ILE A C 1
ATOM 2948 O O . ILE A 1 368 ? 7.074 1.716 11.875 1 97.38 368 ILE A O 1
ATOM 2952 N N . ASP A 1 369 ? 8.805 1.955 10.414 1 96.44 369 ASP A N 1
ATOM 2953 C CA . ASP A 1 369 ? 9.82 1.857 11.453 1 96.44 369 ASP A CA 1
ATOM 2954 C C . ASP A 1 369 ? 9.648 2.961 12.492 1 96.44 369 ASP A C 1
ATOM 2956 O O . ASP A 1 369 ? 9.797 2.719 13.695 1 96.44 369 ASP A O 1
ATOM 2960 N N . LYS A 1 370 ? 9.344 4.148 12.008 1 97.06 370 LYS A N 1
ATOM 2961 C CA . LYS A 1 370 ? 9.141 5.27 12.914 1 97.06 370 LYS A CA 1
ATOM 2962 C C . LYS A 1 370 ? 7.969 5.004 13.859 1 97.06 370 LYS A C 1
ATOM 2964 O O . LYS A 1 370 ? 8.055 5.285 15.055 1 97.06 370 LYS A O 1
ATOM 2969 N N . CYS A 1 371 ? 6.844 4.504 13.367 1 97.94 371 CYS A N 1
ATOM 2970 C CA . CYS A 1 371 ? 5.703 4.148 14.203 1 97.94 371 CYS A CA 1
ATOM 2971 C C . CYS A 1 371 ? 6.098 3.127 15.266 1 97.94 371 CYS A C 1
ATOM 2973 O O . CYS A 1 371 ? 5.758 3.279 16.438 1 97.94 371 CYS A O 1
ATOM 2975 N N . MET A 1 372 ? 6.844 2.105 14.844 1 96.75 372 MET A N 1
ATOM 2976 C CA . MET A 1 372 ? 7.254 1.036 15.75 1 96.75 372 MET A CA 1
ATOM 2977 C C . MET A 1 372 ? 8.25 1.552 16.781 1 96.75 372 MET A C 1
ATOM 2979 O O . MET A 1 372 ? 8.203 1.154 17.953 1 96.75 372 MET A O 1
ATOM 2983 N N . ASP A 1 373 ? 9.164 2.461 16.375 1 97.25 373 ASP A N 1
ATOM 2984 C CA . ASP A 1 373 ? 10.234 2.953 17.219 1 97.25 373 ASP A CA 1
ATOM 2985 C C . ASP A 1 373 ? 9.711 3.959 18.25 1 97.25 373 ASP A C 1
ATOM 2987 O O . ASP A 1 373 ? 10.141 3.963 19.406 1 97.25 373 ASP A O 1
ATOM 2991 N N . VAL A 1 374 ? 8.805 4.824 17.812 1 97.75 374 VAL A N 1
ATOM 2992 C CA . VAL A 1 374 ? 8.336 5.906 18.672 1 97.75 374 VAL A CA 1
ATOM 2993 C C . VAL A 1 374 ? 7.281 5.379 19.641 1 97.75 374 VAL A C 1
ATOM 2995 O O . VAL A 1 374 ? 7.234 5.793 20.797 1 97.75 374 VAL A O 1
ATOM 2998 N N . PHE A 1 375 ? 6.496 4.504 19.219 1 97.56 375 PHE A N 1
ATOM 2999 C CA . PHE A 1 375 ? 5.395 4.059 20.062 1 97.56 375 PHE A CA 1
ATOM 3000 C C . PHE A 1 375 ? 5.629 2.635 20.562 1 97.56 375 PHE A C 1
ATOM 3002 O O . PHE A 1 375 ? 6.25 2.43 21.609 1 97.56 375 PHE A O 1
ATOM 3009 N N . ASP A 1 376 ? 5.336 1.634 19.641 1 96.12 376 ASP A N 1
ATOM 3010 C CA . ASP A 1 376 ? 5.523 0.236 20.016 1 96.12 376 ASP A CA 1
ATOM 3011 C C . ASP A 1 376 ? 5.652 -0.654 18.781 1 96.12 376 ASP A C 1
ATOM 3013 O O . ASP A 1 376 ? 5.086 -0.353 17.734 1 96.12 376 ASP A O 1
ATOM 3017 N N . VAL A 1 377 ? 6.316 -1.805 18.953 1 93.5 377 VAL A N 1
ATOM 3018 C CA . VAL A 1 377 ? 6.598 -2.729 17.859 1 93.5 377 VAL A CA 1
ATOM 3019 C C . VAL A 1 377 ? 5.285 -3.24 17.266 1 93.5 377 VAL A C 1
ATOM 3021 O O . VAL A 1 377 ? 5.254 -3.686 16.109 1 93.5 377 VAL A O 1
ATOM 3024 N N . GLN A 1 378 ? 4.188 -3.109 17.969 1 93.69 378 GLN A N 1
ATOM 3025 C CA . GLN A 1 378 ? 2.902 -3.6 17.469 1 93.69 378 GLN A CA 1
ATOM 3026 C C . GLN A 1 378 ? 2.35 -2.691 16.375 1 93.69 378 GLN A C 1
ATOM 3028 O O . GLN A 1 378 ? 1.455 -3.088 15.625 1 93.69 378 GLN A O 1
ATOM 3033 N N . TYR A 1 379 ? 2.838 -1.476 16.312 1 96 379 TYR A N 1
ATOM 3034 C CA . TYR A 1 379 ? 2.346 -0.546 15.297 1 96 379 TYR A CA 1
ATOM 3035 C C . TYR A 1 379 ? 3.113 -0.706 13.992 1 96 379 TYR A C 1
ATOM 3037 O O . TYR A 1 379 ? 3.65 0.267 13.461 1 96 379 TYR A O 1
ATOM 3045 N N . ASP A 1 380 ? 3.068 -1.95 13.477 1 93.88 380 ASP A N 1
ATOM 3046 C CA . ASP A 1 380 ? 3.695 -2.301 12.211 1 93.88 380 ASP A CA 1
ATOM 3047 C C . ASP A 1 380 ? 2.768 -1.995 11.039 1 93.88 380 ASP A C 1
ATOM 3049 O O . ASP A 1 380 ? 1.712 -1.383 11.219 1 93.88 380 ASP A O 1
ATOM 3053 N N . ALA A 1 381 ? 3.203 -2.354 9.875 1 93.75 381 ALA A N 1
ATOM 3054 C CA . ALA A 1 381 ? 2.459 -2.016 8.664 1 93.75 381 ALA A CA 1
ATOM 3055 C C . ALA A 1 381 ? 1.048 -2.598 8.703 1 93.75 381 ALA A C 1
ATOM 3057 O O . ALA A 1 381 ? 0.093 -1.96 8.258 1 93.75 381 ALA A O 1
ATOM 3058 N N . GLU A 1 382 ? 0.894 -3.779 9.219 1 91.44 382 GLU A N 1
ATOM 3059 C CA . GLU A 1 382 ? -0.412 -4.426 9.305 1 91.44 382 GLU A CA 1
ATOM 3060 C C . GLU A 1 382 ? -1.366 -3.637 10.195 1 91.44 382 GLU A C 1
ATOM 3062 O O . GLU A 1 382 ? -2.516 -3.395 9.82 1 91.44 382 GLU A O 1
ATOM 3067 N N . ARG A 1 383 ? -0.884 -3.299 11.344 1 95.06 383 ARG A N 1
ATOM 3068 C CA . ARG A 1 383 ? -1.712 -2.535 12.273 1 95.06 383 ARG A CA 1
ATOM 3069 C C . ARG A 1 383 ? -2.1 -1.186 11.672 1 95.06 383 ARG A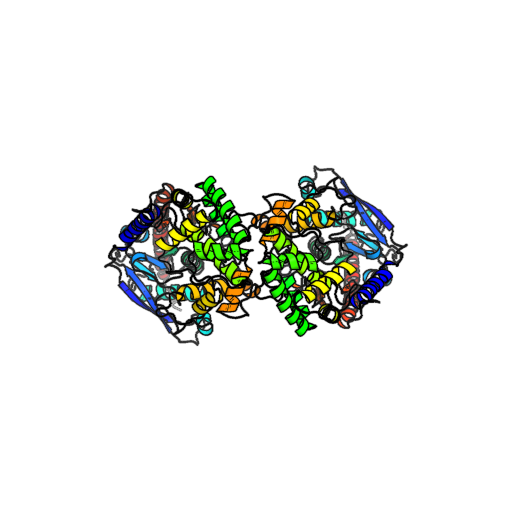 C 1
ATOM 3071 O O . ARG A 1 383 ? -3.232 -0.731 11.844 1 95.06 383 ARG A O 1
ATOM 3078 N N . VAL A 1 384 ? -1.184 -0.515 11.047 1 97.5 384 VAL A N 1
ATOM 3079 C CA . VAL A 1 384 ? -1.458 0.764 10.398 1 97.5 384 VAL A CA 1
ATOM 3080 C C . VAL A 1 384 ? -2.516 0.578 9.312 1 97.5 384 VAL A C 1
ATOM 3082 O O . VAL A 1 384 ? -3.469 1.356 9.227 1 97.5 384 VAL A O 1
ATOM 3085 N N . ARG A 1 385 ? -2.361 -0.411 8.516 1 94.88 385 ARG A N 1
ATOM 3086 C CA . ARG A 1 385 ? -3.314 -0.701 7.453 1 94.88 385 ARG A CA 1
ATOM 3087 C C . ARG A 1 385 ? -4.703 -0.983 8.016 1 94.88 385 ARG A C 1
ATOM 3089 O O . ARG A 1 385 ? -5.707 -0.54 7.461 1 94.88 385 ARG A O 1
ATOM 3096 N N . ASP A 1 386 ? -4.77 -1.766 9.086 1 95.06 386 ASP A N 1
ATOM 3097 C CA . ASP A 1 386 ? -6.047 -2.055 9.734 1 95.06 386 ASP A CA 1
ATOM 3098 C C . ASP A 1 386 ? -6.727 -0.771 10.203 1 95.06 386 ASP A C 1
ATOM 3100 O O . ASP A 1 386 ? -7.945 -0.625 10.078 1 95.06 386 ASP A O 1
ATOM 3104 N N . GLY A 1 387 ? -5.93 0.094 10.766 1 97.69 387 GLY A N 1
ATOM 3105 C CA . GLY A 1 387 ? -6.469 1.374 11.195 1 97.69 387 GLY A CA 1
ATOM 3106 C C . GLY A 1 387 ? -7.074 2.18 10.062 1 97.69 387 GLY A C 1
ATOM 3107 O O . GLY A 1 387 ? -8.195 2.684 10.18 1 97.69 387 GLY A O 1
ATOM 3108 N N . VAL A 1 388 ? -6.387 2.234 8.984 1 97.62 388 VAL A N 1
ATOM 3109 C CA . VAL A 1 388 ? -6.844 2.98 7.812 1 97.62 388 VAL A CA 1
ATOM 3110 C C . VAL A 1 388 ? -8.102 2.334 7.246 1 97.62 388 VAL A C 1
ATOM 3112 O O . VAL A 1 388 ? -9.07 3.025 6.91 1 97.62 388 VAL A O 1
ATOM 3115 N N . ARG A 1 389 ? -8.094 1.04 7.133 1 94.12 389 ARG A N 1
ATOM 3116 C CA . ARG A 1 389 ? -9.266 0.314 6.656 1 94.12 389 ARG A CA 1
ATOM 3117 C C . ARG A 1 389 ? -10.484 0.615 7.52 1 94.12 389 ARG A C 1
ATOM 3119 O O . ARG A 1 389 ? -11.586 0.806 7.004 1 94.12 389 ARG A O 1
ATOM 3126 N N . ASN A 1 390 ? -10.305 0.604 8.82 1 97 390 ASN A N 1
ATOM 3127 C CA . ASN A 1 390 ? -11.398 0.899 9.742 1 97 390 ASN A CA 1
ATOM 3128 C C . ASN A 1 390 ? -11.938 2.312 9.539 1 97 390 ASN A C 1
ATOM 3130 O O . ASN A 1 390 ? -13.148 2.533 9.578 1 97 390 ASN A O 1
ATOM 3134 N N . THR A 1 391 ? -11.039 3.221 9.328 1 98.12 391 THR A N 1
ATOM 3135 C CA . THR A 1 391 ? -11.445 4.598 9.078 1 98.12 391 THR A CA 1
ATOM 3136 C C . THR A 1 391 ? -12.281 4.691 7.805 1 98.12 391 THR A C 1
ATOM 3138 O O . THR A 1 391 ? -13.336 5.332 7.797 1 98.12 391 THR A O 1
ATOM 3141 N N . LEU A 1 392 ? -11.844 4.027 6.777 1 96.38 392 LEU A N 1
ATOM 3142 C CA . LEU A 1 392 ? -12.555 4.07 5.508 1 96.38 392 LEU A CA 1
ATOM 3143 C C . LEU A 1 392 ? -13.898 3.354 5.613 1 96.38 392 LEU A C 1
ATOM 3145 O O . LEU A 1 392 ? -14.875 3.768 4.988 1 96.38 392 LEU A O 1
ATOM 3149 N N . ARG A 1 393 ? -13.914 2.312 6.363 1 93.75 393 ARG A N 1
ATOM 3150 C CA . ARG A 1 393 ? -15.172 1.61 6.578 1 93.75 393 ARG A CA 1
ATOM 3151 C C . ARG A 1 393 ? -16.172 2.488 7.328 1 93.75 393 ARG A C 1
ATOM 3153 O O . ARG A 1 393 ? -17.359 2.463 7.043 1 93.75 393 ARG A O 1
ATOM 3160 N N . THR A 1 394 ? -15.664 3.211 8.227 1 96.25 394 THR A N 1
ATOM 3161 C CA . THR A 1 394 ? -16.516 4.016 9.094 1 96.25 394 THR A CA 1
ATOM 3162 C C . THR A 1 394 ? -17.016 5.254 8.359 1 96.25 394 THR A C 1
ATOM 3164 O O . THR A 1 394 ? -18.203 5.598 8.445 1 96.25 394 THR A O 1
ATOM 3167 N N . PHE A 1 395 ? -16.172 5.875 7.586 1 96.62 395 PHE A N 1
ATOM 3168 C CA . PHE A 1 395 ? -16.516 7.203 7.09 1 96.62 395 PHE A CA 1
ATOM 3169 C C . PHE A 1 395 ? -16.656 7.195 5.574 1 96.62 395 PHE A C 1
ATOM 3171 O O . PHE A 1 395 ? -17.078 8.188 4.977 1 96.62 395 PHE A O 1
ATOM 3178 N N . GLY A 1 396 ? -16.266 6.148 4.953 1 93.75 396 GLY A N 1
ATOM 3179 C CA . GLY A 1 396 ? -16.625 5.914 3.561 1 93.75 396 GLY A CA 1
ATOM 3180 C C . GLY A 1 396 ? -15.578 6.434 2.584 1 93.75 396 GLY A C 1
ATOM 3181 O O . GLY A 1 396 ? -15.562 6.031 1.418 1 93.75 396 GLY A O 1
ATOM 3182 N N . GLY A 1 397 ? -14.656 7.398 2.969 1 95.25 397 GLY A N 1
ATOM 3183 C CA . GLY A 1 397 ? -13.719 8 2.029 1 95.25 397 GLY A CA 1
ATOM 3184 C C . GLY A 1 397 ? -14.398 8.891 1.004 1 95.25 397 GLY A C 1
ATOM 3185 O O . GLY A 1 397 ? -15.547 9.297 1.191 1 95.25 397 GLY A O 1
ATOM 3186 N N . TYR A 1 398 ? -13.641 9.227 -0.1 1 95.25 398 TYR A N 1
ATOM 3187 C CA . TYR A 1 398 ? -14.195 10.148 -1.081 1 95.25 398 TYR A CA 1
ATOM 3188 C C . TYR A 1 398 ? -15.18 9.445 -2.008 1 95.25 398 TYR A C 1
ATOM 3190 O O . TYR A 1 398 ? -15.953 10.094 -2.713 1 95.25 398 TYR A O 1
ATOM 3198 N N . ASP A 1 399 ? -15.258 8.117 -1.988 1 89.81 399 ASP A N 1
ATOM 3199 C CA . ASP A 1 399 ? -16.156 7.395 -2.877 1 89.81 399 ASP A CA 1
ATOM 3200 C C . ASP A 1 399 ? -17.516 7.188 -2.223 1 89.81 399 ASP A C 1
ATOM 3202 O O . ASP A 1 399 ? -18.516 6.93 -2.91 1 89.81 399 ASP A O 1
ATOM 3206 N N . ASN A 1 400 ? -17.531 7.285 -0.917 1 93.38 400 ASN A N 1
ATOM 3207 C CA . ASN A 1 400 ? -18.75 6.922 -0.211 1 93.38 400 ASN A CA 1
ATOM 3208 C C . ASN A 1 400 ? -19.078 7.93 0.887 1 93.38 400 ASN A C 1
ATOM 3210 O O . ASN A 1 400 ? -19.359 7.543 2.023 1 93.38 400 ASN A O 1
ATOM 3214 N N . TYR A 1 401 ? -18.938 9.172 0.565 1 95.94 401 TYR A N 1
ATOM 3215 C CA . TYR A 1 401 ? -19.375 10.195 1.51 1 95.94 401 TYR A CA 1
ATOM 3216 C C . TYR A 1 401 ? -20.891 10.258 1.59 1 95.94 401 TYR A C 1
ATOM 3218 O O . TYR A 1 401 ? -21.578 10.391 0.567 1 95.94 401 TYR A O 1
ATOM 3226 N N . LYS A 1 402 ? -21.516 10.234 2.799 1 95.19 402 LYS A N 1
ATOM 3227 C CA . LYS A 1 402 ? -22.953 10.102 2.951 1 95.19 402 LYS A CA 1
ATOM 3228 C C . LYS A 1 402 ? -23.562 11.352 3.584 1 95.19 402 LYS A C 1
ATOM 3230 O O . LYS A 1 402 ? -24.75 11.375 3.895 1 95.19 402 LYS A O 1
ATOM 3235 N N . GLY A 1 403 ? -22.797 12.414 3.791 1 96.5 403 GLY A N 1
ATOM 3236 C CA . GLY A 1 403 ? -23.312 13.648 4.363 1 96.5 403 GLY A CA 1
ATOM 3237 C C . GLY A 1 403 ? -24.062 14.5 3.363 1 96.5 403 GLY A C 1
ATOM 3238 O O . GLY A 1 403 ? -24.203 14.125 2.197 1 96.5 403 GLY A O 1
ATOM 3239 N N . SER A 1 404 ? -24.688 15.602 3.834 1 97.5 404 SER A N 1
ATOM 3240 C CA . SER A 1 404 ? -25.422 16.562 3.012 1 97.5 404 SER A CA 1
ATOM 3241 C C . SER A 1 404 ? -24.922 17.984 3.256 1 97.5 404 SER A C 1
ATOM 3243 O O . SER A 1 404 ? -24.141 18.219 4.18 1 97.5 404 SER A O 1
ATOM 3245 N N . ASN A 1 405 ? -25.312 18.906 2.41 1 98.5 405 ASN A N 1
ATOM 3246 C CA . ASN A 1 405 ? -25 20.312 2.559 1 98.5 405 ASN A CA 1
ATOM 3247 C C . ASN A 1 405 ? -23.516 20.516 2.893 1 98.5 405 ASN A C 1
ATOM 3249 O O . ASN A 1 405 ? -23.188 21.109 3.922 1 98.5 405 ASN A O 1
ATOM 3253 N N . THR A 1 406 ? -22.703 19.953 1.966 1 98.69 406 THR A N 1
ATOM 3254 C CA . THR A 1 406 ? -21.266 19.984 2.178 1 98.69 406 THR A CA 1
ATOM 3255 C C . THR A 1 406 ? -20.547 20.516 0.941 1 98.69 406 THR A C 1
ATOM 3257 O O . THR A 1 406 ? -20.891 20.156 -0.186 1 98.69 406 THR A O 1
ATOM 3260 N N . ILE A 1 407 ? -19.672 21.453 1.133 1 98.69 407 ILE A N 1
ATOM 3261 C CA . ILE A 1 407 ? -18.828 21.938 0.052 1 98.69 407 ILE A CA 1
ATOM 3262 C C . ILE A 1 407 ? -17.391 21.438 0.265 1 98.69 407 ILE A C 1
ATOM 3264 O O . ILE A 1 407 ? -16.766 21.766 1.275 1 98.69 407 ILE A O 1
ATOM 3268 N N . PHE A 1 408 ? -16.922 20.609 -0.657 1 98.69 408 PHE A N 1
ATOM 3269 C CA . PHE A 1 408 ? -15.508 20.25 -0.736 1 98.69 408 PHE A CA 1
ATOM 3270 C C . PHE A 1 408 ? -14.766 21.172 -1.699 1 98.69 408 PHE A C 1
ATOM 3272 O O . PHE A 1 408 ? -15.125 21.266 -2.877 1 98.69 408 PHE A O 1
ATOM 3279 N N . VAL A 1 409 ? -13.766 21.891 -1.2 1 98.56 409 VAL A N 1
ATOM 3280 C CA . VAL A 1 409 ? -12.984 22.766 -2.066 1 98.56 409 VAL A CA 1
ATOM 3281 C C . VAL A 1 409 ? -11.5 22.422 -1.955 1 98.56 409 VAL A C 1
ATOM 3283 O O . VAL A 1 409 ? -11 22.172 -0.858 1 98.56 409 VAL A O 1
ATOM 3286 N N . THR A 1 410 ? -10.82 22.25 -3.1 1 97.81 410 THR A N 1
ATOM 3287 C CA . THR A 1 410 ? -9.414 21.875 -3.148 1 97.81 410 THR A CA 1
ATOM 3288 C C . THR A 1 410 ? -8.703 22.578 -4.297 1 97.81 410 THR A C 1
ATOM 3290 O O . THR A 1 410 ? -9.289 22.812 -5.355 1 97.81 410 THR A O 1
ATOM 3293 N N . GLY A 1 411 ? -7.488 23.016 -4.082 1 96 411 GLY A N 1
ATOM 3294 C CA . GLY A 1 411 ? -6.695 23.578 -5.16 1 96 411 GLY A CA 1
ATOM 3295 C C . GLY A 1 411 ? -6.125 22.531 -6.098 1 96 411 GLY A C 1
ATOM 3296 O O . GLY A 1 411 ? -5.75 21.438 -5.66 1 96 411 GLY A O 1
ATOM 3297 N N . SER A 1 412 ? -6 22.891 -7.375 1 95.62 412 SER A N 1
ATOM 3298 C CA . SER A 1 412 ? -5.453 21.969 -8.359 1 95.62 412 SER A CA 1
ATOM 3299 C C . SER A 1 412 ? -3.965 21.734 -8.125 1 95.62 412 SER A C 1
ATOM 3301 O O . SER A 1 412 ? -3.41 20.734 -8.594 1 95.62 412 SER A O 1
ATOM 3303 N N . HIS A 1 413 ? -3.275 22.641 -7.387 1 94.62 413 HIS A N 1
ATOM 3304 C CA . HIS A 1 413 ? -1.852 22.516 -7.098 1 94.62 413 HIS A CA 1
ATOM 3305 C C . HIS A 1 413 ? -1.618 22.016 -5.676 1 94.62 413 HIS A C 1
ATOM 3307 O O . HIS A 1 413 ? -0.5 22.094 -5.164 1 94.62 413 HIS A O 1
ATOM 3313 N N . ASP A 1 414 ? -2.721 21.578 -5.012 1 96.62 414 ASP A N 1
ATOM 3314 C CA . ASP A 1 414 ? -2.635 21.016 -3.67 1 96.62 414 ASP A CA 1
ATOM 3315 C C . ASP A 1 414 ? -1.981 19.641 -3.695 1 96.62 414 ASP A C 1
ATOM 3317 O O . ASP A 1 414 ? -2.518 18.703 -4.297 1 96.62 414 ASP A O 1
ATOM 3321 N N . PRO A 1 415 ? -0.858 19.469 -3.029 1 97.31 415 PRO A N 1
ATOM 3322 C CA . PRO A 1 415 ? -0.239 18.141 -3.031 1 97.31 415 PRO A CA 1
ATOM 3323 C C . PRO A 1 415 ? -1.093 17.094 -2.328 1 97.31 415 PRO A C 1
ATOM 3325 O O . PRO A 1 415 ? -0.875 15.891 -2.512 1 97.31 415 PRO A O 1
ATOM 3328 N N . TRP A 1 416 ? -2.082 17.531 -1.563 1 98.19 416 TRP A N 1
ATOM 3329 C CA . TRP A 1 416 ? -2.936 16.609 -0.815 1 98.19 416 TRP A CA 1
ATOM 3330 C C . TRP A 1 416 ? -4.234 16.344 -1.567 1 98.19 416 TRP A C 1
ATOM 3332 O O . TRP A 1 416 ? -5.113 15.633 -1.069 1 98.19 416 TRP A O 1
ATOM 3342 N N . LYS A 1 417 ? -4.402 16.797 -2.758 1 98.12 417 LYS A N 1
ATOM 3343 C CA . LYS A 1 417 ? -5.68 16.781 -3.467 1 98.12 417 LYS A CA 1
ATOM 3344 C C . LYS A 1 417 ? -6.172 15.352 -3.689 1 98.12 417 LYS A C 1
ATOM 3346 O O . LYS A 1 417 ? -7.379 15.102 -3.701 1 98.12 417 LYS A O 1
ATOM 3351 N N . SER A 1 418 ? -5.246 14.398 -3.822 1 96.94 418 SER A N 1
ATOM 3352 C CA . SER A 1 418 ? -5.648 13.016 -4.09 1 96.94 418 SER A CA 1
ATOM 3353 C C . SER A 1 418 ? -6.344 12.398 -2.885 1 96.94 418 SER A C 1
ATOM 3355 O O . SER A 1 418 ? -7.004 11.367 -3.006 1 96.94 418 SER A O 1
ATOM 3357 N N . ALA A 1 419 ? -6.219 12.977 -1.7 1 98.12 419 ALA A N 1
ATOM 3358 C CA . ALA A 1 419 ? -6.887 12.5 -0.492 1 98.12 419 ALA A CA 1
ATOM 3359 C C . ALA A 1 419 ? -8.188 13.258 -0.25 1 98.12 419 ALA A C 1
ATOM 3361 O O . ALA A 1 419 ? -8.898 12.984 0.719 1 98.12 419 ALA A O 1
ATOM 3362 N N . CYS A 1 420 ? -8.492 14.195 -1.104 1 98.38 420 CYS A N 1
ATOM 3363 C CA . CYS A 1 420 ? -9.672 15.039 -0.956 1 98.38 420 CYS A CA 1
ATOM 3364 C C . CYS A 1 420 ? -10.812 14.547 -1.842 1 98.38 420 CYS A C 1
ATOM 3366 O O . CYS A 1 420 ? -10.617 13.656 -2.672 1 98.38 420 CYS A O 1
ATOM 3368 N N . CYS A 1 421 ? -11.945 15.07 -1.626 1 97.69 421 CYS A N 1
ATOM 3369 C CA . CYS A 1 421 ? -13.109 14.719 -2.422 1 97.69 421 CYS A CA 1
ATOM 3370 C C . CYS A 1 421 ? -13.234 15.617 -3.643 1 97.69 421 CYS A C 1
ATOM 3372 O O . CYS A 1 421 ? -14.023 16.562 -3.641 1 97.69 421 CYS A O 1
ATOM 3374 N N . LEU A 1 422 ? -12.617 15.234 -4.719 1 97.06 422 LEU A N 1
ATOM 3375 C CA . LEU A 1 422 ? -12.547 16.062 -5.922 1 97.06 422 LEU A CA 1
ATOM 3376 C C . LEU A 1 422 ? -13.789 15.859 -6.789 1 97.06 422 LEU A C 1
ATOM 3378 O O . LEU A 1 422 ? -14.125 16.719 -7.605 1 97.06 422 LEU A O 1
ATOM 3382 N N . ASN A 1 423 ? -14.422 14.703 -6.625 1 94.19 423 ASN A N 1
ATOM 3383 C CA . ASN A 1 423 ? -15.562 14.352 -7.469 1 94.19 423 ASN A CA 1
ATOM 3384 C C . ASN A 1 423 ? -16.703 13.742 -6.656 1 94.19 423 ASN A C 1
ATOM 3386 O O . ASN A 1 423 ? -17.188 12.656 -6.98 1 94.19 423 ASN A O 1
ATOM 3390 N N . CYS A 1 424 ? -17.094 14.469 -5.637 1 92.94 424 CYS A N 1
ATOM 3391 C CA . CYS A 1 424 ? -18.094 13.93 -4.719 1 92.94 424 CYS A CA 1
ATOM 3392 C C . CYS A 1 424 ? -19.438 14.625 -4.906 1 92.94 424 CYS A C 1
ATOM 3394 O O . CYS A 1 424 ? -20.359 14.43 -4.109 1 92.94 424 CYS A O 1
ATOM 3396 N N . THR A 1 425 ? -19.609 15.336 -5.953 1 92.94 425 THR A N 1
ATOM 3397 C CA . THR A 1 425 ? -20.828 16.109 -6.148 1 92.94 425 THR A CA 1
ATOM 3398 C C . THR A 1 425 ? -22.047 15.195 -6.203 1 92.94 425 THR A C 1
ATOM 3400 O O . THR A 1 425 ? -22.047 14.203 -6.93 1 92.94 425 THR A O 1
ATOM 3403 N N . ASP A 1 426 ? -22.922 15.531 -5.426 1 94.69 426 ASP A N 1
ATOM 3404 C CA . ASP A 1 426 ? -24.234 14.922 -5.336 1 94.69 426 ASP A CA 1
ATOM 3405 C C . ASP A 1 426 ? -25.328 15.984 -5.152 1 94.69 426 ASP A C 1
ATOM 3407 O O . ASP A 1 426 ? -25.578 16.422 -4.031 1 94.69 426 ASP A O 1
ATOM 3411 N N . VAL A 1 427 ? -26.062 16.312 -6.16 1 93.44 427 VAL A N 1
ATOM 3412 C CA . VAL A 1 427 ? -27.016 17.422 -6.176 1 93.44 427 VAL A CA 1
ATOM 3413 C C . VAL A 1 427 ? -28.203 17.094 -5.266 1 93.44 427 VAL A C 1
ATOM 3415 O O . VAL A 1 427 ? -28.766 18 -4.633 1 93.44 427 VAL A O 1
ATOM 3418 N N . THR A 1 428 ? -28.484 15.852 -5.191 1 95.44 428 THR A N 1
ATOM 3419 C CA . THR A 1 428 ? -29.641 15.445 -4.395 1 95.44 428 THR A CA 1
ATOM 3420 C C . THR A 1 428 ? -29.375 15.688 -2.91 1 95.44 428 THR A C 1
ATOM 3422 O O . THR A 1 428 ? -30.312 15.945 -2.15 1 95.44 428 THR A O 1
ATOM 3425 N N . ARG A 1 429 ? -28.156 15.719 -2.525 1 96.62 429 ARG A N 1
ATOM 3426 C CA . ARG A 1 429 ? -27.828 15.906 -1.116 1 96.62 429 ARG A CA 1
ATOM 3427 C C . ARG A 1 429 ? -27.109 17.234 -0.89 1 96.62 429 ARG A C 1
ATOM 3429 O O . ARG A 1 429 ? -26.625 17.5 0.21 1 96.62 429 ARG A O 1
ATOM 3436 N N . ASN A 1 430 ? -27.031 18.062 -1.907 1 97.62 430 ASN A N 1
ATOM 3437 C CA . ASN A 1 430 ? -26.375 19.359 -1.859 1 97.62 430 ASN A CA 1
ATOM 3438 C C . ASN A 1 430 ? -24.906 19.234 -1.468 1 97.62 430 ASN A C 1
ATOM 3440 O O . ASN A 1 430 ? -24.438 19.922 -0.56 1 97.62 430 ASN A O 1
ATOM 3444 N N . VAL A 1 431 ? -24.266 18.25 -2.018 1 98.25 431 VAL A N 1
ATOM 3445 C CA . VAL A 1 431 ? -22.828 18.078 -1.874 1 98.25 431 VAL A CA 1
ATOM 3446 C C . VAL A 1 431 ? -22.109 18.562 -3.137 1 98.25 431 VAL A C 1
ATOM 3448 O O . VAL A 1 431 ? -22.5 18.203 -4.25 1 98.25 431 VAL A O 1
ATOM 3451 N N . TYR A 1 432 ? -21.109 19.453 -2.955 1 98.31 432 TYR A N 1
ATOM 3452 C CA . TYR A 1 432 ? -20.422 20.062 -4.09 1 98.31 432 TYR A CA 1
ATOM 3453 C C . TYR A 1 432 ? -18.906 19.922 -3.953 1 98.31 432 TYR A C 1
ATOM 3455 O O . TYR A 1 432 ? -18.359 20.109 -2.863 1 98.31 432 TYR A O 1
ATOM 3463 N N . SER A 1 433 ? -18.25 19.516 -5.004 1 98.19 433 SER A N 1
ATOM 3464 C CA . SER A 1 433 ? -16.797 19.578 -5.117 1 98.19 433 SER A CA 1
ATOM 3465 C C . SER A 1 433 ? -16.359 20.75 -6.008 1 98.19 433 SER A C 1
ATOM 3467 O O . SER A 1 433 ? -16.859 20.891 -7.125 1 98.19 433 SER A O 1
ATOM 3469 N N . PHE A 1 434 ? -15.531 21.609 -5.523 1 98.19 434 PHE A N 1
ATOM 3470 C CA . PHE A 1 434 ? -15.031 22.766 -6.27 1 98.19 434 PHE A CA 1
ATOM 3471 C C . PHE A 1 434 ? -13.508 22.75 -6.336 1 98.19 434 PHE A C 1
ATOM 3473 O O . PHE A 1 434 ? -12.844 22.609 -5.312 1 98.19 434 PHE A O 1
ATOM 3480 N N . ILE A 1 435 ? -12.922 22.828 -7.5 1 97.56 435 ILE A N 1
ATOM 3481 C CA . ILE A 1 435 ? -11.477 22.875 -7.684 1 97.56 435 ILE A CA 1
ATOM 3482 C C . ILE A 1 435 ? -11.039 24.297 -8 1 97.56 435 ILE A C 1
ATOM 3484 O O . ILE A 1 435 ? -11.539 24.906 -8.953 1 97.56 435 ILE A O 1
ATOM 3488 N N . ILE A 1 436 ? -10.227 24.828 -7.223 1 95.94 436 ILE A N 1
ATOM 3489 C CA . ILE A 1 436 ? -9.625 26.125 -7.5 1 95.94 436 ILE A CA 1
ATOM 3490 C C . ILE A 1 436 ? -8.391 25.953 -8.383 1 95.94 436 ILE A C 1
ATOM 3492 O O . ILE A 1 436 ? -7.301 25.672 -7.891 1 95.94 436 ILE A O 1
ATOM 3496 N N . GLU A 1 437 ? -8.586 26.234 -9.617 1 94.06 437 GLU A N 1
ATOM 3497 C CA . GLU A 1 437 ? -7.473 26.078 -10.555 1 94.06 437 GLU A CA 1
ATOM 3498 C C . GLU A 1 437 ? -6.305 26.984 -10.172 1 94.06 437 GLU A C 1
ATOM 3500 O O . GLU A 1 437 ? -6.473 28.188 -10 1 94.06 437 GLU A O 1
ATOM 3505 N N . GLY A 1 438 ? -5.141 26.344 -9.969 1 90.81 438 GLY A N 1
ATOM 3506 C CA . GLY A 1 438 ? -3.943 27.078 -9.594 1 90.81 438 GLY A CA 1
ATOM 3507 C C . GLY A 1 438 ? -3.791 27.25 -8.094 1 90.81 438 GLY A C 1
ATOM 3508 O O . GLY A 1 438 ? -2.756 27.734 -7.621 1 90.81 438 GLY A O 1
ATOM 3509 N N . GLY A 1 439 ? -4.832 26.859 -7.375 1 93.06 439 GLY A N 1
ATOM 3510 C CA . GLY A 1 439 ? -4.781 27.016 -5.93 1 93.06 439 GLY A CA 1
ATOM 3511 C C . GLY A 1 439 ? -3.984 25.922 -5.242 1 93.06 439 GLY A C 1
ATOM 3512 O O . GLY A 1 439 ? -4.02 24.766 -5.66 1 93.06 439 GLY A O 1
ATOM 3513 N N . SER A 1 440 ? -3.248 26.281 -4.16 1 93.44 440 SER A N 1
ATOM 3514 C CA . SER A 1 440 ? -2.506 25.312 -3.346 1 93.44 440 SER A CA 1
ATOM 3515 C C . SER A 1 440 ? -3.338 24.828 -2.162 1 93.44 440 SER A C 1
ATOM 3517 O O . SER A 1 440 ? -4.566 24.938 -2.178 1 93.44 440 SER A O 1
ATOM 3519 N N . HIS A 1 441 ? -2.686 24.234 -1.162 1 95.25 441 HIS A N 1
ATOM 3520 C CA . HIS A 1 441 ? -3.35 23.641 -0.009 1 95.25 441 HIS A CA 1
ATOM 3521 C C . HIS A 1 441 ? -4.094 24.703 0.807 1 95.25 441 HIS A C 1
ATOM 3523 O O . HIS A 1 441 ? -3.484 25.656 1.289 1 95.25 441 HIS A O 1
ATOM 3529 N N . CYS A 1 442 ? -5.449 24.609 0.893 1 94.06 442 CYS A N 1
ATOM 3530 C CA . CYS A 1 442 ? -6.336 25.453 1.688 1 94.06 442 CYS A CA 1
ATOM 3531 C C . CYS A 1 442 ? -6.254 26.906 1.232 1 94.06 442 CYS A C 1
ATOM 3533 O O . CYS A 1 442 ? -6.371 27.812 2.047 1 94.06 442 CYS A O 1
ATOM 3535 N N . THR A 1 443 ? -6.016 27.125 -0.016 1 91.88 443 THR A N 1
ATOM 3536 C CA . THR A 1 443 ? -5.883 28.469 -0.534 1 91.88 443 THR A CA 1
ATOM 3537 C C . THR A 1 443 ? -7.176 29.266 -0.343 1 91.88 443 THR A C 1
ATOM 3539 O O . THR A 1 443 ? -7.148 30.484 -0.171 1 91.88 443 THR A O 1
ATOM 3542 N N . ASP A 1 444 ? -8.258 28.641 -0.275 1 92.62 444 ASP A N 1
ATOM 3543 C CA . ASP A 1 444 ? -9.57 29.266 -0.135 1 92.62 444 ASP A CA 1
ATOM 3544 C C . ASP A 1 444 ? -9.727 29.906 1.241 1 92.62 444 ASP A C 1
ATOM 3546 O O . ASP A 1 444 ? -10.57 30.781 1.431 1 92.62 444 ASP A O 1
ATOM 3550 N N . SER A 1 445 ? -8.922 29.453 2.152 1 88 445 SER A N 1
ATOM 3551 C CA . SER A 1 445 ? -9.031 29.969 3.518 1 88 445 SER A CA 1
ATOM 3552 C C . SER A 1 445 ? -8.133 31.172 3.73 1 88 445 SER A C 1
ATOM 3554 O O . SER A 1 445 ? -8.18 31.812 4.789 1 88 445 SER A O 1
ATOM 3556 N N . CYS A 1 446 ? -7.352 31.547 2.734 1 84.06 446 CYS A N 1
ATOM 3557 C CA . CYS A 1 446 ? -6.449 32.688 2.838 1 84.06 446 CYS A CA 1
ATOM 3558 C C . CYS A 1 446 ? -7.223 34 2.811 1 84.06 446 CYS A C 1
ATOM 3560 O O . CYS A 1 446 ? -8.297 34.094 2.215 1 84.06 446 CYS A O 1
ATOM 3562 N N . SER A 1 447 ? -6.609 34.969 3.424 1 82 447 SER A N 1
ATOM 3563 C CA . SER A 1 447 ? -7.191 36.312 3.428 1 82 447 SER A CA 1
ATOM 3564 C C . SER A 1 447 ? -7.395 36.812 2.008 1 82 447 SER A C 1
ATOM 3566 O O . SER A 1 447 ? -6.586 36.531 1.119 1 82 447 SER A O 1
ATOM 3568 N N . VAL A 1 448 ? -8.414 37.625 1.831 1 81.56 448 VAL A N 1
ATOM 3569 C CA . VAL A 1 448 ? -8.828 38.031 0.5 1 81.56 448 VAL A CA 1
ATOM 3570 C C . VAL A 1 448 ? -7.832 39.062 -0.047 1 81.56 448 VAL A C 1
ATOM 3572 O O . VAL A 1 448 ? -7.777 39.312 -1.256 1 81.56 448 VAL A O 1
ATOM 3575 N N . ASP A 1 449 ? -7.094 39.688 0.711 1 73.25 449 ASP A N 1
ATOM 3576 C CA . ASP A 1 449 ? -6.184 40.719 0.27 1 73.25 449 ASP A CA 1
ATOM 3577 C C . ASP A 1 449 ? -4.836 40.156 -0.157 1 73.25 449 ASP A C 1
ATOM 3579 O O . ASP A 1 449 ? -3.984 40.875 -0.681 1 73.25 449 ASP A O 1
ATOM 3583 N N . PHE A 1 450 ? -4.621 38.938 0.017 1 66.75 450 PHE A N 1
ATOM 3584 C CA . PHE A 1 450 ? -3.295 38.375 -0.188 1 66.75 450 PHE A CA 1
ATOM 3585 C C . PHE A 1 450 ? -3.127 37.906 -1.626 1 66.75 450 PHE A C 1
ATOM 3587 O O . PHE A 1 450 ? -2.07 38.094 -2.23 1 66.75 450 PHE A O 1
ATOM 3594 N N . PHE A 1 451 ? -4.105 37.156 -2.018 1 67 451 PHE A N 1
ATOM 3595 C CA . PHE A 1 451 ? -3.895 36.375 -3.238 1 67 451 PHE A CA 1
ATOM 3596 C C . PHE A 1 451 ? -5.102 36.469 -4.164 1 67 451 PHE A C 1
ATOM 3598 O O . PHE A 1 451 ? -6.246 36.406 -3.713 1 67 451 PHE A O 1
ATOM 3605 N N . ASN A 1 452 ? -4.684 36.906 -5.383 1 71.31 452 ASN A N 1
ATOM 3606 C CA . ASN A 1 452 ? -5.77 37.031 -6.355 1 71.31 452 ASN A CA 1
ATOM 3607 C C . ASN A 1 452 ? -5.648 35.969 -7.445 1 71.31 452 ASN A C 1
ATOM 3609 O O . ASN A 1 452 ? -4.629 35.875 -8.133 1 71.31 452 ASN A O 1
ATOM 3613 N N . LEU A 1 453 ? -6.551 35 -7.438 1 83.56 453 LEU A N 1
ATOM 3614 C CA . LEU A 1 453 ? -6.762 34 -8.477 1 83.56 453 LEU A CA 1
ATOM 3615 C C . LEU A 1 453 ? -8.203 34.031 -8.961 1 83.56 453 LEU A C 1
ATOM 3617 O O . LEU A 1 453 ? -9.141 34 -8.148 1 83.56 453 LEU A O 1
ATOM 3621 N N . PRO A 1 454 ? -8.352 34.156 -10.281 1 87.12 454 PRO A N 1
ATOM 3622 C CA . PRO A 1 454 ? -9.727 34.188 -10.797 1 87.12 454 PRO A CA 1
ATOM 3623 C C . PRO A 1 454 ? -10.578 33.031 -10.258 1 87.12 454 PRO A C 1
ATOM 3625 O O . PRO A 1 454 ? -11.727 33.25 -9.867 1 87.12 454 PRO A O 1
ATOM 3628 N N . ALA A 1 455 ? -9.992 31.875 -10.219 1 91.5 455 ALA A N 1
ATOM 3629 C CA . ALA A 1 455 ? -10.742 30.719 -9.75 1 91.5 455 ALA A CA 1
ATOM 3630 C C . ALA A 1 455 ? -11.109 30.859 -8.273 1 91.5 455 ALA A C 1
ATOM 3632 O O . ALA A 1 455 ? -12.141 30.344 -7.836 1 91.5 455 ALA A O 1
ATOM 3633 N N . LEU A 1 456 ? -10.305 31.5 -7.531 1 91.81 456 LEU A N 1
ATOM 3634 C CA . LEU A 1 456 ? -10.586 31.75 -6.117 1 91.81 456 LEU A CA 1
ATOM 3635 C C . LEU A 1 456 ? -11.766 32.719 -5.957 1 91.81 456 LEU A C 1
ATOM 3637 O O . LEU A 1 456 ? -12.602 32.5 -5.074 1 91.81 456 LEU A O 1
ATOM 3641 N N . ASP A 1 457 ? -11.883 33.719 -6.781 1 90.5 457 ASP A N 1
ATOM 3642 C CA . ASP A 1 457 ? -13.023 34.656 -6.77 1 90.5 457 ASP A CA 1
ATOM 3643 C C . ASP A 1 457 ? -14.32 33.906 -7.109 1 90.5 457 ASP A C 1
ATOM 3645 O O . ASP A 1 457 ? -15.352 34.156 -6.477 1 90.5 457 ASP A O 1
ATOM 3649 N N . ASP A 1 458 ? -14.156 33.125 -8.109 1 94.88 458 ASP A N 1
ATOM 3650 C CA . ASP A 1 458 ? -15.312 32.312 -8.484 1 94.88 458 ASP A CA 1
ATOM 3651 C C . ASP A 1 458 ? -15.781 31.438 -7.32 1 94.88 458 ASP A C 1
ATOM 3653 O O . ASP A 1 458 ? -16.984 31.328 -7.074 1 94.88 458 ASP A O 1
ATOM 3657 N N . TYR A 1 459 ? -14.875 30.891 -6.633 1 96.38 459 TYR A N 1
ATOM 3658 C CA . TYR A 1 459 ? -15.219 30.047 -5.5 1 96.38 459 TYR A CA 1
ATOM 3659 C C . TYR A 1 459 ? -15.891 30.859 -4.398 1 96.38 459 TYR A C 1
ATOM 3661 O O . TYR A 1 459 ? -16.859 30.406 -3.791 1 96.38 459 TYR A O 1
ATOM 3669 N N . ARG A 1 460 ? -15.398 32 -4.113 1 94.44 460 ARG A N 1
ATOM 3670 C CA . ARG A 1 460 ? -15.953 32.812 -3.043 1 94.44 460 ARG A CA 1
ATOM 3671 C C . ARG A 1 460 ? -17.391 33.219 -3.334 1 94.44 460 ARG A C 1
ATOM 3673 O O . ARG A 1 460 ? -18.234 33.219 -2.43 1 94.44 460 ARG A O 1
ATOM 3680 N N . ILE A 1 461 ? -17.672 33.469 -4.617 1 95.5 461 ILE A N 1
ATOM 3681 C CA . ILE A 1 461 ? -19.047 33.75 -5.027 1 95.5 461 ILE A CA 1
ATOM 3682 C C . ILE A 1 461 ? -19.906 32.5 -4.848 1 95.5 461 ILE A C 1
ATOM 3684 O O . ILE A 1 461 ? -21 32.562 -4.281 1 95.5 461 ILE A O 1
ATOM 3688 N N . PHE A 1 462 ? -19.359 31.438 -5.289 1 97.62 462 PHE A N 1
ATOM 3689 C CA . PHE A 1 462 ? -20.047 30.156 -5.168 1 97.62 462 PHE A CA 1
ATOM 3690 C C . PHE A 1 462 ? -20.328 29.844 -3.709 1 97.62 462 PHE A C 1
ATOM 3692 O O . PHE A 1 462 ? -21.453 29.453 -3.363 1 97.62 462 PHE A O 1
ATOM 3699 N N . LEU A 1 463 ? -19.344 29.969 -2.887 1 97.94 463 LEU A N 1
ATOM 3700 C CA . LEU A 1 463 ? -19.469 29.703 -1.459 1 97.94 463 LEU A CA 1
ATOM 3701 C C . LEU A 1 463 ? -20.562 30.562 -0.833 1 97.94 463 LEU A C 1
ATOM 3703 O O . LEU A 1 463 ? -21.391 30.062 -0.076 1 97.94 463 LEU A O 1
ATOM 3707 N N . ASP A 1 464 ? -20.531 31.828 -1.112 1 97.19 464 ASP A N 1
ATOM 3708 C CA . ASP A 1 464 ? -21.516 32.781 -0.581 1 97.19 464 ASP A CA 1
ATOM 3709 C C . ASP A 1 464 ? -22.938 32.344 -0.967 1 97.19 464 ASP A C 1
ATOM 3711 O O . ASP A 1 464 ? -23.844 32.312 -0.124 1 97.19 464 ASP A O 1
ATOM 3715 N N . GLU A 1 465 ? -23.094 31.984 -2.201 1 97.69 465 GLU A N 1
ATOM 3716 C CA . GLU A 1 465 ? -24.391 31.562 -2.701 1 97.69 465 GLU A CA 1
ATOM 3717 C C . GLU A 1 465 ? -24.875 30.297 -1.987 1 97.69 465 GLU A C 1
ATOM 3719 O O . GLU A 1 465 ? -26.047 30.203 -1.615 1 97.69 465 GLU A O 1
ATOM 3724 N N . LYS A 1 466 ? -24.047 29.359 -1.823 1 97.88 466 LYS A N 1
ATOM 3725 C CA . LYS A 1 466 ? -24.438 28.094 -1.214 1 97.88 466 LYS A CA 1
ATOM 3726 C C . LYS A 1 466 ? -24.688 28.266 0.28 1 97.88 466 LYS A C 1
ATOM 3728 O O . LYS A 1 466 ? -25.594 27.641 0.83 1 97.88 466 LYS A O 1
ATOM 3733 N N . ILE A 1 467 ? -23.891 29.094 0.941 1 97.81 467 ILE A N 1
ATOM 3734 C CA . ILE A 1 467 ? -24.125 29.344 2.359 1 97.81 467 ILE A CA 1
ATOM 3735 C C . ILE A 1 467 ? -25.484 29.984 2.561 1 97.81 467 ILE A C 1
ATOM 3737 O O . ILE A 1 467 ? -26.234 29.609 3.475 1 97.81 467 ILE A O 1
ATOM 3741 N N . GLU A 1 468 ? -25.812 30.953 1.708 1 97 468 GLU A N 1
ATOM 3742 C CA . GLU A 1 468 ? -27.141 31.562 1.755 1 97 468 GLU A CA 1
ATOM 3743 C C . GLU A 1 468 ? -28.234 30.5 1.606 1 97 468 GLU A C 1
ATOM 3745 O O . GLU A 1 468 ? -29.234 30.516 2.334 1 97 468 GLU A O 1
ATOM 3750 N N . MET A 1 469 ? -27.984 29.641 0.696 1 97.19 469 MET A N 1
ATOM 3751 C CA . MET A 1 469 ? -28.953 28.578 0.449 1 97.19 469 MET A CA 1
ATOM 3752 C C . MET A 1 469 ? -29.094 27.672 1.667 1 97.19 469 MET A C 1
ATOM 3754 O O . MET A 1 469 ? -30.203 27.312 2.064 1 97.19 469 MET A O 1
ATOM 3758 N N . PHE A 1 470 ? -27.938 27.281 2.258 1 97.62 470 PHE A N 1
ATOM 3759 C CA . PHE A 1 470 ? -27.953 26.406 3.42 1 97.62 470 PHE A CA 1
ATOM 3760 C C . PHE A 1 470 ? -28.688 27.047 4.582 1 97.62 470 PHE A C 1
ATOM 3762 O O . PHE A 1 470 ? -29.453 26.391 5.301 1 97.62 470 PHE A O 1
ATOM 3769 N N . ILE A 1 471 ? -28.469 28.344 4.785 1 96.56 471 ILE A N 1
ATOM 3770 C CA . ILE A 1 471 ? -29.094 29.094 5.871 1 96.56 471 ILE A CA 1
ATOM 3771 C C . ILE A 1 471 ? -30.594 29.203 5.625 1 96.56 471 ILE A C 1
ATOM 3773 O O . ILE A 1 471 ? -31.391 29.016 6.547 1 96.56 471 ILE A O 1
ATOM 3777 N N . ALA A 1 472 ? -31.031 29.422 4.418 1 93.56 472 ALA A N 1
ATOM 3778 C CA . ALA A 1 472 ? -32.438 29.562 4.059 1 93.56 472 ALA A CA 1
ATOM 3779 C C . ALA A 1 472 ? -33.188 28.25 4.227 1 93.56 472 ALA A C 1
ATOM 3781 O O . ALA A 1 472 ? -34.344 28.234 4.668 1 93.56 472 ALA A O 1
ATOM 3782 N N . GLU A 1 473 ? -32.594 27.203 3.828 1 90 473 GLU A N 1
ATOM 3783 C CA . GLU A 1 473 ? -33.219 25.891 3.92 1 90 473 GLU A CA 1
ATOM 3784 C C . GLU A 1 473 ? -33.5 25.516 5.371 1 90 473 GLU A C 1
ATOM 3786 O O . GLU A 1 473 ? -34.5 24.828 5.66 1 90 473 GLU A O 1
ATOM 3791 N N . SER A 1 474 ? -32.625 25.844 6.195 1 84.12 474 SER A N 1
ATOM 3792 C CA . SER A 1 474 ? -32.75 25.5 7.605 1 84.12 474 SER A CA 1
ATOM 3793 C C . SER A 1 474 ? -33.875 26.297 8.273 1 84.12 474 SER A C 1
ATOM 3795 O O . SER A 1 474 ? -34.406 25.875 9.289 1 84.12 474 SER A O 1
ATOM 3797 N N . SER A 1 475 ? -34.156 27.453 7.777 1 74 475 SER A N 1
ATOM 3798 C CA . SER A 1 475 ? -35.219 28.312 8.312 1 74 475 SER A CA 1
ATOM 3799 C C . SER A 1 475 ? -36.594 27.781 7.918 1 74 475 SER A C 1
ATOM 3801 O O . SER A 1 475 ? -37.562 27.922 8.672 1 74 475 SER A O 1
ATOM 3803 N N . THR A 1 476 ? -36.688 27.156 6.746 1 62.53 476 THR A N 1
ATOM 3804 C CA . THR A 1 476 ? -37.969 26.656 6.258 1 62.53 476 THR A CA 1
ATOM 3805 C C . THR A 1 476 ? -38.344 25.344 6.957 1 62.53 476 THR A C 1
ATOM 3807 O O . THR A 1 476 ? -39.5 25.078 7.211 1 62.53 476 THR A O 1
ATOM 3810 N N . THR A 1 477 ? -37.406 24.516 7.215 1 54.12 477 THR A N 1
ATOM 3811 C CA . THR A 1 477 ? -37.719 23.266 7.898 1 54.12 477 THR A CA 1
ATOM 3812 C C . THR A 1 477 ? -38.188 23.547 9.336 1 54.12 477 THR A C 1
ATOM 3814 O O . THR A 1 477 ? -38.969 22.766 9.906 1 54.12 477 THR A O 1
ATOM 3817 N N . ASN A 1 478 ? -37.812 24.594 9.938 1 47.38 478 ASN A N 1
ATOM 3818 C CA . ASN A 1 478 ? -38.281 25.016 11.242 1 47.38 478 ASN A CA 1
ATOM 3819 C C . ASN A 1 478 ? -39.75 25.5 11.18 1 47.38 478 ASN A C 1
ATOM 3821 O O . ASN A 1 478 ? -40.531 25.25 12.094 1 47.38 478 ASN A O 1
ATOM 3825 N N . ASP A 1 479 ? -40.094 26.188 10.047 1 44.59 479 ASP A N 1
ATOM 3826 C CA . ASP A 1 479 ? -41.469 26.656 9.914 1 44.59 479 ASP A CA 1
ATOM 3827 C C . ASP A 1 479 ? -42.406 25.484 9.641 1 44.59 479 ASP A C 1
ATOM 3829 O O . ASP A 1 479 ? -43.562 25.484 10.102 1 44.59 479 ASP A O 1
ATOM 3833 N N . SER A 1 480 ? -41.875 24.484 8.961 1 41.59 480 SER A N 1
ATOM 3834 C CA . SER A 1 480 ? -42.781 23.375 8.68 1 41.59 480 SER A CA 1
ATOM 3835 C C . SER A 1 480 ? -43.031 22.516 9.922 1 41.59 480 SER A C 1
ATOM 3837 O O . SER A 1 480 ? -44.094 21.953 10.094 1 41.59 480 SER A O 1
ATOM 3839 N N . TYR A 1 481 ? -42.031 22.422 10.773 1 38.22 481 TYR A N 1
ATOM 3840 C CA . TYR A 1 481 ? -42.25 21.656 12 1 38.22 481 TYR A CA 1
ATOM 3841 C C . TYR A 1 481 ? -43.156 22.438 12.969 1 38.22 481 TYR A C 1
ATOM 3843 O O . TYR A 1 481 ? -43.969 21.859 13.656 1 38.22 481 TYR A O 1
ATOM 3851 N N . ASN A 1 482 ? -43.125 23.75 13.031 1 38.34 482 ASN A N 1
ATOM 3852 C CA . ASN A 1 482 ? -44.062 24.516 13.875 1 38.34 482 ASN A CA 1
ATOM 3853 C C . ASN A 1 482 ? -45.469 24.516 13.305 1 38.34 482 ASN A C 1
ATOM 3855 O O . ASN A 1 482 ? -46.438 24.625 14.047 1 38.34 482 ASN A O 1
ATOM 3859 N N . SER A 1 483 ? -45.625 24.469 12.031 1 36.03 483 SER A N 1
ATOM 3860 C CA . SER A 1 483 ? -47 24.453 11.484 1 36.03 483 SER A CA 1
ATOM 3861 C C . SER A 1 483 ? -47.625 23.062 11.617 1 36.03 483 SER A C 1
ATOM 3863 O O . SER A 1 483 ? -48.812 22.938 11.797 1 36.03 483 SER A O 1
ATOM 3865 N N . LYS A 1 484 ? -46.719 22.078 11.602 1 42.12 484 LYS A N 1
ATOM 3866 C CA . LYS A 1 484 ? -47.375 20.781 11.766 1 42.12 484 LYS A CA 1
ATOM 3867 C C . LYS A 1 484 ? -47.844 20.562 13.203 1 42.12 484 LYS A C 1
ATOM 3869 O O . LYS A 1 484 ? -48.781 19.797 13.469 1 42.12 484 LYS A O 1
ATOM 3874 N N . ASN A 1 485 ? -47.188 21.031 14.195 1 36.19 485 ASN A N 1
ATOM 3875 C CA . ASN A 1 485 ? -47.594 20.844 15.586 1 36.19 485 ASN A CA 1
ATO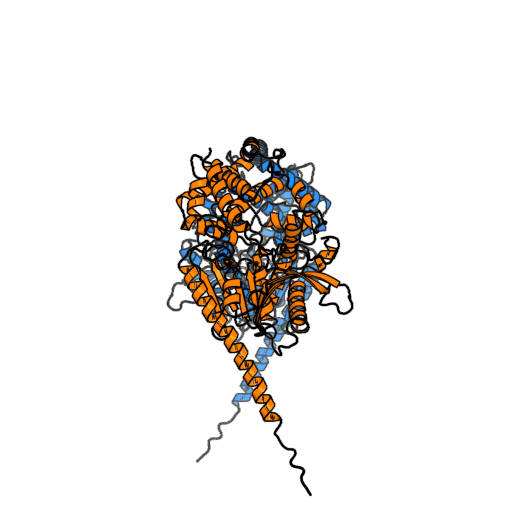M 3876 C C . ASN A 1 485 ? -48.781 21.75 15.938 1 36.19 485 ASN A C 1
ATOM 3878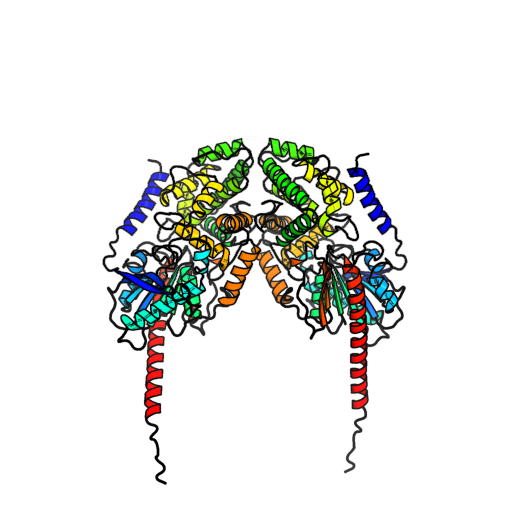 O O . ASN A 1 485 ? -49.5 21.516 16.922 1 36.19 485 ASN A O 1
ATOM 3882 N N . ASN A 1 486 ? -48.875 22.906 15.359 1 37.22 486 ASN A N 1
ATOM 3883 C CA . ASN A 1 486 ? -50.062 23.688 15.68 1 37.22 486 ASN A CA 1
ATOM 3884 C C . ASN A 1 486 ? -51.312 23.031 15.148 1 37.22 486 ASN A C 1
ATOM 3886 O O . ASN A 1 486 ? -52.406 23.312 15.625 1 37.22 486 ASN A O 1
ATOM 3890 N N . ASN A 1 487 ? -51.188 22.328 14.055 1 37.12 487 ASN A N 1
ATOM 3891 C CA . ASN A 1 487 ? -52.438 21.781 13.531 1 37.12 487 ASN A CA 1
ATOM 3892 C C . ASN A 1 487 ? -52.875 20.531 14.305 1 37.12 487 ASN A C 1
ATOM 3894 O O . ASN A 1 487 ? -54 20.062 14.156 1 37.12 487 ASN A O 1
ATOM 3898 N N . ASN A 1 488 ? -51.906 19.812 14.906 1 36.31 488 ASN A N 1
ATOM 3899 C CA . ASN A 1 488 ? -52.375 18.578 15.539 1 36.31 488 ASN A CA 1
ATOM 3900 C C . ASN A 1 488 ? -53 18.859 16.891 1 36.31 488 ASN A C 1
ATOM 3902 O O . ASN A 1 488 ? -53.406 17.922 17.594 1 36.31 488 ASN A O 1
ATOM 3906 N N . ASN A 1 489 ? -52.719 20 17.5 1 33.66 489 ASN A N 1
ATOM 3907 C CA . ASN A 1 489 ? -53.312 20.141 18.844 1 33.66 489 ASN A CA 1
ATOM 3908 C C . ASN A 1 489 ? -54.812 20.297 18.797 1 33.66 489 ASN A C 1
ATOM 3910 O O . ASN A 1 489 ? -55.469 20.469 19.828 1 33.66 489 ASN A O 1
ATOM 3914 N N . ASN A 1 490 ? -55.375 20.766 17.719 1 28.39 490 ASN A N 1
ATOM 3915 C CA . ASN A 1 490 ? -56.812 21.062 17.844 1 28.39 490 ASN A CA 1
ATOM 3916 C C . ASN A 1 490 ? -57.656 19.797 17.766 1 28.39 490 ASN A C 1
ATOM 3918 O O . ASN A 1 490 ? -58.812 19.844 17.391 1 28.39 490 ASN A O 1
ATOM 3922 N N . LYS A 1 491 ? -56.938 18.625 17.672 1 30.7 491 LYS A N 1
ATOM 3923 C CA . LYS A 1 491 ? -57.969 17.562 17.672 1 30.7 491 LYS A CA 1
ATOM 3924 C C . LYS A 1 491 ? -58.594 17.406 19.047 1 30.7 491 LYS A C 1
ATOM 3926 O O . LYS A 1 491 ? -57.906 17.125 20.031 1 30.7 491 LYS A O 1
ATOM 3931 N N . THR A 1 492 ? -59.844 17.984 19.375 1 25.31 492 THR A N 1
ATOM 3932 C CA . THR A 1 492 ? -60.812 18 20.453 1 25.31 492 THR A CA 1
ATOM 3933 C C . THR A 1 492 ? -61.188 16.578 20.875 1 25.31 492 THR A C 1
ATOM 3935 O O . THR A 1 492 ? -61.406 15.703 20.031 1 25.31 492 THR A O 1
ATOM 3938 N N . ILE A 1 493 ? -60.844 16.172 22.109 1 28.02 493 ILE A N 1
ATOM 3939 C CA . ILE A 1 493 ? -61.25 15.047 22.938 1 28.02 493 ILE A CA 1
ATOM 3940 C C . ILE A 1 493 ? -62.781 14.961 23 1 28.02 493 ILE A C 1
ATOM 3942 O O . ILE A 1 493 ? -63.438 15.875 23.5 1 28.02 493 ILE A O 1
ATOM 3946 N N . LYS A 1 494 ? -63.438 14.469 21.922 1 26 494 LYS A N 1
ATOM 3947 C CA . LYS A 1 494 ? -64.875 14.125 22.078 1 26 494 LYS A CA 1
ATOM 3948 C C . LYS A 1 494 ? -65.062 13.141 23.234 1 26 494 LYS A C 1
ATOM 3950 O O . LYS A 1 494 ? -64.5 12.047 23.219 1 26 494 LYS A O 1
ATOM 3955 N N . THR A 1 495 ? -65.188 13.562 24.484 1 23.08 495 THR A N 1
ATOM 3956 C CA . THR A 1 495 ? -65.688 12.906 25.672 1 23.08 495 THR A CA 1
ATOM 3957 C C . THR A 1 495 ? -67 12.203 25.375 1 23.08 495 THR A C 1
ATOM 3959 O O . THR A 1 495 ? -67.938 12.828 24.891 1 23.08 495 THR A O 1
ATOM 3962 N N . ALA A 1 496 ? -67 10.945 24.953 1 22.59 496 ALA A N 1
ATOM 3963 C CA . ALA A 1 496 ? -68.188 10.086 25.094 1 22.59 496 ALA A CA 1
ATOM 3964 C C . ALA A 1 496 ? -68.75 10.188 26.5 1 22.59 496 ALA A C 1
ATOM 3966 O O . ALA A 1 496 ? -68.062 9.945 27.484 1 22.59 496 ALA A O 1
ATOM 3967 N N . GLN A 1 497 ? -69.688 11.023 26.734 1 22.61 497 GLN A N 1
ATOM 3968 C CA . GLN A 1 497 ? -70.75 11.094 27.734 1 22.61 497 GLN A CA 1
ATOM 3969 C C . GLN A 1 497 ? -71.562 9.797 27.781 1 22.61 497 GLN A C 1
ATOM 3971 O O . GLN A 1 497 ? -72.438 9.656 28.594 1 22.61 497 GLN A O 1
ATOM 3976 N N . GLN A 1 498 ? -71 8.43 27.688 1 21.67 498 GLN A N 1
ATOM 3977 C CA . GLN A 1 498 ? -71.75 7.52 28.5 1 21.67 498 GLN A CA 1
ATOM 3978 C C . GLN A 1 498 ? -71.438 7.668 29.984 1 21.67 498 GLN A C 1
ATOM 3980 O O . GLN A 1 498 ? -70.312 7.867 30.359 1 21.67 498 GLN A O 1
ATOM 3985 N N . MET B 1 1 ? 35.75 -32.375 0.263 1 34.69 1 MET B N 1
ATOM 3986 C CA . MET B 1 1 ? 34.5 -32.062 -0.442 1 34.69 1 MET B CA 1
ATOM 3987 C C . MET B 1 1 ? 33.562 -31.25 0.434 1 34.69 1 MET B C 1
ATOM 3989 O O . MET B 1 1 ? 33.219 -31.672 1.544 1 34.69 1 MET B O 1
ATOM 3993 N N . ASN B 1 2 ? 33.531 -30 0.139 1 43.53 2 ASN B N 1
ATOM 3994 C CA . ASN B 1 2 ? 32.906 -28.984 0.981 1 43.53 2 ASN B CA 1
ATOM 3995 C C . ASN B 1 2 ? 31.438 -29.328 1.268 1 43.53 2 ASN B C 1
ATOM 3997 O O . ASN B 1 2 ? 30.734 -29.844 0.4 1 43.53 2 ASN B O 1
ATOM 4001 N N . LYS B 1 3 ? 31.172 -29.484 2.484 1 47.78 3 LYS B N 1
ATOM 4002 C CA . LYS B 1 3 ? 29.875 -29.859 3.043 1 47.78 3 LYS B CA 1
ATOM 4003 C C . LYS B 1 3 ? 28.719 -29.234 2.258 1 47.78 3 LYS B C 1
ATOM 4005 O O . LYS B 1 3 ? 27.688 -29.859 2.055 1 47.78 3 LYS B O 1
ATOM 4010 N N . ASN B 1 4 ? 29 -28.016 1.866 1 48.94 4 ASN B N 1
ATOM 4011 C CA . ASN B 1 4 ? 27.969 -27.312 1.117 1 48.94 4 ASN B CA 1
ATOM 4012 C C . ASN B 1 4 ? 27.703 -27.984 -0.229 1 48.94 4 ASN B C 1
ATOM 4014 O O . ASN B 1 4 ? 26.547 -28.109 -0.655 1 48.94 4 ASN B O 1
ATOM 4018 N N . SER B 1 5 ? 28.703 -28.484 -0.788 1 51.19 5 SER B N 1
ATOM 4019 C CA . SER B 1 5 ? 28.578 -29.156 -2.074 1 51.19 5 SER B CA 1
ATOM 4020 C C . SER B 1 5 ? 27.812 -30.484 -1.931 1 51.19 5 SER B C 1
ATOM 4022 O O . SER B 1 5 ? 26.984 -30.812 -2.773 1 51.19 5 SER B O 1
ATOM 4024 N N . THR B 1 6 ? 28.125 -31.141 -0.89 1 50.78 6 THR B N 1
ATOM 4025 C CA . THR B 1 6 ? 27.484 -32.438 -0.676 1 50.78 6 THR B CA 1
ATOM 4026 C C . THR B 1 6 ? 25.984 -32.281 -0.447 1 50.78 6 THR B C 1
ATOM 4028 O O . THR B 1 6 ? 25.188 -33.031 -0.984 1 50.78 6 THR B O 1
ATOM 4031 N N . ILE B 1 7 ? 25.75 -31.344 0.26 1 52.28 7 ILE B N 1
ATOM 4032 C CA . ILE B 1 7 ? 24.359 -31.109 0.623 1 52.28 7 ILE B CA 1
ATOM 4033 C C . ILE B 1 7 ? 23.578 -30.656 -0.606 1 52.28 7 ILE B C 1
ATOM 4035 O O . ILE B 1 7 ? 22.484 -31.156 -0.867 1 52.28 7 ILE B O 1
ATOM 4039 N N . ALA B 1 8 ? 24.172 -29.766 -1.296 1 56.06 8 ALA B N 1
ATOM 4040 C CA . ALA B 1 8 ? 23.547 -29.375 -2.557 1 56.06 8 ALA B CA 1
ATOM 4041 C C . ALA B 1 8 ? 23.359 -30.578 -3.477 1 56.06 8 ALA B C 1
ATOM 4043 O O . ALA B 1 8 ? 22.328 -30.719 -4.129 1 56.06 8 ALA B O 1
ATOM 4044 N N . ASN B 1 9 ? 24.328 -31.391 -3.336 1 56.16 9 ASN B N 1
ATOM 4045 C CA . ASN B 1 9 ? 24.266 -32.625 -4.141 1 56.16 9 ASN B CA 1
ATOM 4046 C C . ASN B 1 9 ? 23.109 -33.531 -3.689 1 56.16 9 ASN B C 1
ATOM 4048 O O . ASN B 1 9 ? 22.438 -34.125 -4.516 1 56.16 9 ASN B O 1
ATOM 4052 N N . ASN B 1 10 ? 22.984 -33.5 -2.395 1 53.53 10 ASN B N 1
ATOM 4053 C CA . ASN B 1 10 ? 21.891 -34.312 -1.875 1 53.53 10 ASN B CA 1
ATOM 4054 C C . ASN B 1 10 ? 20.531 -33.75 -2.281 1 53.53 10 ASN B C 1
ATOM 4056 O O . ASN B 1 10 ? 19.609 -34.5 -2.629 1 53.53 10 ASN B O 1
ATOM 4060 N N . ILE B 1 11 ? 20.453 -32.469 -2.232 1 59.03 11 ILE B N 1
ATOM 4061 C CA . ILE B 1 11 ? 19.219 -31.828 -2.66 1 59.03 11 ILE B CA 1
ATOM 4062 C C . ILE B 1 11 ? 18.969 -32.125 -4.141 1 59.03 11 ILE B C 1
ATOM 4064 O O . ILE B 1 11 ? 17.859 -32.469 -4.535 1 59.03 11 ILE B O 1
ATOM 4068 N N . MET B 1 12 ? 20.094 -32.062 -4.797 1 56.62 12 MET B N 1
ATOM 4069 C CA . MET B 1 12 ? 20 -32.344 -6.227 1 56.62 12 MET B CA 1
ATOM 4070 C C . MET B 1 12 ? 19.609 -33.812 -6.48 1 56.62 12 MET B C 1
ATOM 4072 O O . MET B 1 12 ? 18.844 -34.094 -7.398 1 56.62 12 MET B O 1
ATOM 4076 N N . GLN B 1 13 ? 20.25 -34.594 -5.699 1 53.56 13 GLN B N 1
ATOM 4077 C CA . GLN B 1 13 ? 19.922 -36 -5.848 1 53.56 13 GLN B CA 1
ATOM 4078 C C . GLN B 1 13 ? 18.453 -36.25 -5.547 1 53.56 13 GLN B C 1
ATOM 4080 O O . GLN B 1 13 ? 17.797 -37.031 -6.25 1 53.56 13 GLN B O 1
ATOM 4085 N N . MET B 1 14 ? 17.984 -35.625 -4.613 1 54.56 14 MET B N 1
ATOM 4086 C CA . MET B 1 14 ? 16.578 -35.75 -4.258 1 54.56 14 MET B CA 1
ATOM 4087 C C . MET B 1 14 ? 15.68 -35.25 -5.383 1 54.56 14 MET B C 1
ATOM 4089 O O . MET B 1 14 ? 14.672 -35.875 -5.707 1 54.56 14 MET B O 1
ATOM 4093 N N . GLN B 1 15 ? 16.125 -34.25 -5.969 1 57.16 15 GLN B N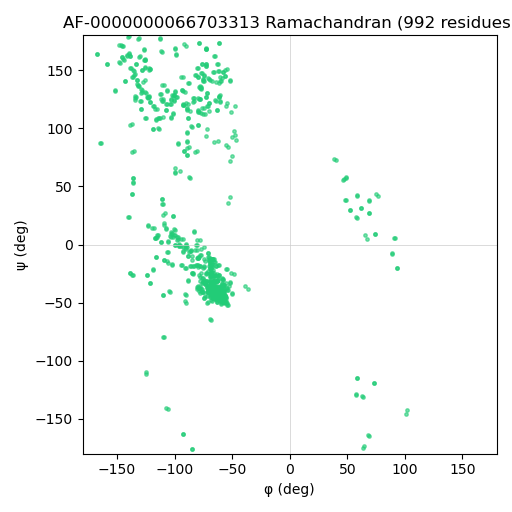 1
ATOM 4094 C CA . GLN B 1 15 ? 15.359 -33.656 -7.07 1 57.16 15 GLN B CA 1
ATOM 4095 C C . GLN B 1 15 ? 15.422 -34.562 -8.305 1 57.16 15 GLN B C 1
ATOM 4097 O O . GLN B 1 15 ? 14.414 -34.75 -8.992 1 57.16 15 GLN B O 1
ATOM 4102 N N . SER B 1 16 ? 16.656 -35.031 -8.547 1 53.09 16 SER B N 1
ATOM 4103 C CA . SER B 1 16 ? 16.859 -35.844 -9.734 1 53.09 16 SER B CA 1
ATOM 4104 C C . SER B 1 16 ? 16.031 -37.125 -9.664 1 53.09 16 SER B C 1
ATOM 4106 O O . SER B 1 16 ? 15.523 -37.594 -10.68 1 53.09 16 SER B O 1
ATOM 4108 N N . GLU B 1 17 ? 15.945 -37.688 -8.602 1 52.44 17 GLU B N 1
ATOM 4109 C CA . GLU B 1 17 ? 15.18 -38.906 -8.461 1 52.44 17 GLU B CA 1
ATOM 4110 C C . GLU B 1 17 ? 13.688 -38.688 -8.688 1 52.44 17 GLU B C 1
ATOM 4112 O O . GLU B 1 17 ? 12.992 -39.5 -9.266 1 52.44 17 GLU B O 1
ATOM 4117 N N . ALA B 1 18 ? 13.25 -37.594 -8.336 1 52.97 18 ALA B N 1
ATOM 4118 C CA . ALA B 1 18 ? 11.844 -37.219 -8.523 1 52.97 18 ALA B CA 1
ATOM 4119 C C . ALA B 1 18 ? 11.508 -37.031 -10 1 52.97 18 ALA B C 1
ATOM 4121 O O . ALA B 1 18 ? 10.414 -37.375 -10.445 1 52.97 18 ALA B O 1
ATOM 4122 N N . PHE B 1 19 ? 12.508 -36.562 -10.766 1 51.75 19 PHE B N 1
ATOM 4123 C CA . PHE B 1 19 ? 12.281 -36.219 -12.164 1 51.75 19 PHE B CA 1
ATOM 4124 C C . PHE B 1 19 ? 12.414 -37.438 -13.055 1 51.75 19 PHE B C 1
ATOM 4126 O O . PHE B 1 19 ? 12.055 -37.406 -14.234 1 51.75 19 PHE B O 1
ATOM 4133 N N . LYS B 1 20 ? 12.883 -38.562 -12.609 1 52.16 20 LYS B N 1
ATOM 4134 C CA . LYS B 1 20 ? 13.148 -39.719 -13.461 1 52.16 20 LYS B CA 1
ATOM 4135 C C . LYS B 1 20 ? 11.859 -40.438 -13.805 1 52.16 20 LYS B C 1
ATOM 4137 O O . LYS B 1 20 ? 11.875 -41.406 -14.594 1 52.16 20 LYS B O 1
ATOM 4142 N N . ASN B 1 21 ? 10.844 -39.969 -13.258 1 58.34 21 ASN B N 1
ATOM 4143 C CA . ASN B 1 21 ? 9.656 -40.781 -13.516 1 58.34 21 ASN B CA 1
ATOM 4144 C C . ASN B 1 21 ? 9.125 -40.562 -14.93 1 58.34 21 ASN B C 1
ATOM 4146 O O . ASN B 1 21 ? 9.102 -39.438 -15.422 1 58.34 21 ASN B O 1
ATOM 4150 N N . THR B 1 22 ? 9.094 -41.531 -15.766 1 66 22 THR B N 1
ATOM 4151 C CA . THR B 1 22 ? 8.453 -41.531 -17.078 1 66 22 THR B CA 1
ATOM 4152 C C . THR B 1 22 ? 6.934 -41.625 -16.922 1 66 22 THR B C 1
ATOM 4154 O O . THR B 1 22 ? 6.43 -42.344 -16.062 1 66 22 THR B O 1
ATOM 4157 N N . TYR B 1 23 ? 6.297 -40.531 -17.422 1 75.56 23 TYR B N 1
ATOM 4158 C CA . TYR B 1 23 ? 4.844 -40.438 -17.359 1 75.56 23 TYR B CA 1
ATOM 4159 C C . TYR B 1 23 ? 4.215 -40.812 -18.703 1 75.56 23 TYR B C 1
ATOM 4161 O O . TYR B 1 23 ? 3.578 -40 -19.359 1 75.56 23 TYR B O 1
ATOM 4169 N N . GLN B 1 24 ? 4.363 -42.062 -19.094 1 74.75 24 GLN B N 1
ATOM 4170 C CA . GLN B 1 24 ? 3.98 -42.562 -20.406 1 74.75 24 GLN B CA 1
ATOM 4171 C C . GLN B 1 24 ? 2.469 -42.5 -20.609 1 74.75 24 GLN B C 1
ATOM 4173 O O . GLN B 1 24 ? 1.984 -42.5 -21.734 1 74.75 24 GLN B O 1
ATOM 4178 N N . GLU B 1 25 ? 1.76 -42.281 -19.578 1 86.62 25 GLU B N 1
ATOM 4179 C CA . GLU B 1 25 ? 0.303 -42.281 -19.672 1 86.62 25 GLU B CA 1
ATOM 4180 C C . GLU B 1 25 ? -0.221 -40.906 -20.016 1 86.62 25 GLU B C 1
ATOM 4182 O O . GLU B 1 25 ? -1.407 -40.719 -20.312 1 86.62 25 GLU B O 1
ATOM 4187 N N . VAL B 1 26 ? 0.721 -40 -20.109 1 96.31 26 VAL B N 1
ATOM 4188 C CA . VAL B 1 26 ? 0.281 -38.625 -20.344 1 96.31 26 VAL B CA 1
ATOM 4189 C C . VAL B 1 26 ? 0.385 -38.312 -21.828 1 96.31 26 VAL B C 1
ATOM 4191 O O . VAL B 1 26 ? 1.423 -38.531 -22.453 1 96.31 26 VAL B O 1
ATOM 4194 N N . LYS B 1 27 ? -0.68 -37.844 -22.391 1 96.94 27 LYS B N 1
ATOM 4195 C CA . LYS B 1 27 ? -0.734 -37.406 -23.781 1 96.94 27 LYS B CA 1
ATOM 4196 C C . LYS B 1 27 ? -0.892 -35.906 -23.891 1 96.94 27 LYS B C 1
ATOM 4198 O O . LYS B 1 27 ? -1.646 -35.281 -23.141 1 96.94 27 LYS B O 1
ATOM 4203 N N . THR B 1 28 ? -0.12 -35.312 -24.844 1 97.56 28 THR B N 1
ATOM 4204 C CA . THR B 1 28 ? -0.219 -33.906 -25.109 1 97.56 28 THR B CA 1
ATOM 4205 C C . THR B 1 28 ? -1.087 -33.656 -26.344 1 97.56 28 THR B C 1
ATOM 4207 O O . THR B 1 28 ? -0.956 -34.344 -27.359 1 97.56 28 THR B O 1
ATOM 4210 N N . ASP B 1 29 ? -2.031 -32.719 -26.188 1 98.12 29 ASP B N 1
ATOM 4211 C CA . ASP B 1 29 ? -2.924 -32.344 -27.281 1 98.12 29 ASP B CA 1
ATOM 4212 C C . ASP B 1 29 ? -3.154 -30.828 -27.297 1 98.12 29 ASP B C 1
ATOM 4214 O O . ASP B 1 29 ? -2.545 -30.094 -26.516 1 98.12 29 ASP B O 1
ATOM 4218 N N . TRP B 1 30 ? -3.957 -30.375 -28.297 1 98.44 30 TRP B N 1
ATOM 4219 C CA . TRP B 1 30 ? -4.203 -28.953 -28.484 1 98.44 30 TRP B CA 1
ATOM 4220 C C . TRP B 1 30 ? -5.688 -28.688 -28.719 1 98.44 30 TRP B C 1
ATOM 4222 O O . TRP B 1 30 ? -6.395 -29.516 -29.281 1 98.44 30 TRP B O 1
ATOM 4232 N N . ILE B 1 31 ? -6.137 -27.609 -28.266 1 98.56 31 ILE B N 1
ATOM 4233 C CA . ILE B 1 31 ? -7.5 -27.141 -28.5 1 98.56 31 ILE B CA 1
ATOM 4234 C C . ILE B 1 31 ? -7.469 -25.719 -29.062 1 98.56 31 ILE B C 1
ATOM 4236 O O . ILE B 1 31 ? -6.648 -24.906 -28.656 1 98.56 31 ILE B O 1
ATOM 4240 N N . SER B 1 32 ? -8.344 -25.453 -30.016 1 98 32 SER B N 1
ATOM 4241 C CA . SER B 1 32 ? -8.453 -24.109 -30.562 1 98 32 SER B CA 1
ATOM 4242 C C . SER B 1 32 ? -9.242 -23.203 -29.625 1 98 32 SER B C 1
ATOM 4244 O O . SER B 1 32 ? -10.359 -23.531 -29.219 1 98 32 SER B O 1
ATOM 4246 N N . GLN B 1 33 ? -8.633 -22.062 -29.25 1 98.38 33 GLN B N 1
ATOM 4247 C CA . GLN B 1 33 ? -9.266 -21.078 -28.375 1 98.38 33 GLN B CA 1
ATOM 4248 C C . GLN B 1 33 ? -9.367 -19.719 -29.062 1 98.38 33 GLN B C 1
ATOM 4250 O O . GLN B 1 33 ? -8.523 -19.375 -29.891 1 98.38 33 GLN B O 1
ATOM 4255 N N . ARG B 1 34 ? -10.406 -18.922 -28.688 1 97.69 34 ARG B N 1
ATOM 4256 C CA . ARG B 1 34 ? -10.492 -17.547 -29.141 1 97.69 34 ARG B CA 1
ATOM 4257 C C . ARG B 1 34 ? -9.391 -16.688 -28.531 1 97.69 34 ARG B C 1
ATOM 4259 O O . ARG B 1 34 ? -9.055 -16.859 -27.359 1 97.69 34 ARG B O 1
ATOM 4266 N N . ILE B 1 35 ? -8.867 -15.797 -29.391 1 98.19 35 ILE B N 1
ATOM 4267 C CA . ILE B 1 35 ? -7.914 -14.836 -28.844 1 98.19 35 ILE B CA 1
ATOM 4268 C C . ILE B 1 35 ? -8.633 -13.883 -27.891 1 98.19 35 ILE B C 1
ATOM 4270 O O . ILE B 1 35 ? -8.148 -13.609 -26.797 1 98.19 35 ILE B O 1
ATOM 4274 N N . ASP B 1 36 ? -9.719 -13.359 -28.328 1 98.25 36 ASP B N 1
ATOM 4275 C CA . ASP B 1 36 ? -10.578 -12.516 -27.5 1 98.25 36 ASP B CA 1
ATOM 4276 C C . ASP B 1 36 ? -11.945 -13.164 -27.297 1 98.25 36 ASP B C 1
ATOM 4278 O O . ASP B 1 36 ? -12.812 -13.109 -28.172 1 98.25 36 ASP B O 1
ATOM 4282 N N . ASN B 1 37 ? -12.203 -13.641 -26.094 1 97.62 37 ASN B N 1
ATOM 4283 C CA . ASN B 1 37 ? -13.438 -14.344 -25.766 1 97.62 37 ASN B CA 1
ATOM 4284 C C . ASN B 1 37 ? -14.602 -13.367 -25.578 1 97.62 37 ASN B C 1
ATOM 4286 O O . ASN B 1 37 ? -15.758 -13.781 -25.547 1 97.62 37 ASN B O 1
ATOM 4290 N N . PHE B 1 38 ? -14.297 -12.07 -25.547 1 97.12 38 PHE B N 1
ATOM 4291 C CA . PHE B 1 38 ? -15.336 -11.109 -25.172 1 97.12 38 PHE B CA 1
ATOM 4292 C C . PHE B 1 38 ? -15.641 -10.164 -26.328 1 97.12 38 PHE B C 1
ATOM 4294 O O . PHE B 1 38 ? -16.344 -9.172 -26.141 1 97.12 38 PHE B O 1
ATOM 4301 N N . ASN B 1 39 ? -15.016 -10.461 -27.438 1 96 39 ASN B N 1
ATOM 4302 C CA . ASN B 1 39 ? -15.312 -9.734 -28.672 1 96 39 ASN B CA 1
ATOM 4303 C C . ASN B 1 39 ? -15.844 -10.664 -29.75 1 96 39 ASN B C 1
ATOM 4305 O O . ASN B 1 39 ? -15.07 -11.266 -30.5 1 96 39 ASN B O 1
ATOM 4309 N N . PRO B 1 40 ? -17.109 -10.742 -29.969 1 92.56 40 PRO B N 1
ATOM 4310 C CA . PRO B 1 40 ? -17.703 -11.672 -30.922 1 92.56 40 PRO B CA 1
ATOM 4311 C C . PRO B 1 40 ? -17.266 -11.391 -32.375 1 92.56 40 PRO B C 1
ATOM 4313 O O . PRO B 1 40 ? -17.312 -12.289 -33.219 1 92.56 40 PRO B O 1
ATOM 4316 N N . ASP B 1 41 ? -16.781 -10.195 -32.562 1 94.25 41 ASP B N 1
ATOM 4317 C CA . ASP B 1 41 ? -16.391 -9.828 -33.906 1 94.25 41 ASP B CA 1
ATOM 4318 C C . ASP B 1 41 ? -14.953 -10.281 -34.219 1 94.25 41 ASP B C 1
ATOM 4320 O O . ASP B 1 41 ? -14.555 -10.375 -35.375 1 94.25 41 ASP B O 1
ATOM 4324 N N . ASP B 1 42 ? -14.266 -10.531 -33.188 1 92.25 42 ASP B N 1
ATOM 4325 C CA . ASP B 1 42 ? -12.906 -11.047 -33.344 1 92.25 42 ASP B CA 1
ATOM 4326 C C . ASP B 1 42 ? -12.906 -12.57 -33.469 1 92.25 42 ASP B C 1
ATOM 4328 O O . ASP B 1 42 ? -13.195 -13.266 -32.469 1 92.25 42 ASP B O 1
ATOM 4332 N N . LYS B 1 43 ? -12.492 -13.023 -34.625 1 93.38 43 LYS B N 1
ATOM 4333 C CA . LYS B 1 43 ? -12.562 -14.469 -34.875 1 93.38 43 LYS B CA 1
ATOM 4334 C C . LYS B 1 43 ? -11.188 -15.109 -34.75 1 93.38 43 LYS B C 1
ATOM 4336 O O . LYS B 1 43 ? -11.008 -16.281 -35.062 1 93.38 43 LYS B O 1
ATOM 4341 N N . GLY B 1 44 ? -10.258 -14.336 -34.281 1 96.56 44 GLY B N 1
ATOM 4342 C CA . GLY B 1 44 ? -8.914 -14.875 -34.125 1 96.56 44 GLY B CA 1
ATOM 4343 C C . GLY B 1 44 ? -8.852 -16 -33.094 1 96.56 44 GLY B C 1
ATOM 4344 O O . GLY B 1 44 ? -9.539 -15.969 -32.094 1 96.56 44 GLY B O 1
ATOM 4345 N N . GLU B 1 45 ? -8.039 -17.016 -33.469 1 97.81 45 GLU B N 1
ATOM 4346 C CA . GLU B 1 45 ? -7.887 -18.172 -32.594 1 97.81 45 GLU B CA 1
ATOM 4347 C C . GLU B 1 45 ? -6.41 -18.516 -32.375 1 97.81 45 GLU B C 1
ATOM 4349 O O . GLU B 1 45 ? -5.547 -18.016 -33.125 1 97.81 45 GLU B O 1
ATOM 4354 N N . PHE B 1 46 ? -6.117 -19.234 -31.406 1 98.31 46 PHE B N 1
ATOM 4355 C CA . PHE B 1 46 ? -4.801 -19.812 -31.141 1 98.31 46 PHE B CA 1
ATOM 4356 C C . PHE B 1 46 ? -4.926 -21.234 -30.594 1 98.31 46 PHE B C 1
ATOM 4358 O O . PHE B 1 46 ? -6.016 -21.656 -30.219 1 98.31 46 PHE B O 1
ATOM 4365 N N . GLU B 1 47 ? -3.875 -21.969 -30.641 1 98.44 47 GLU B N 1
ATOM 4366 C CA . GLU B 1 47 ? -3.859 -23.328 -30.109 1 98.44 47 GLU B CA 1
ATOM 4367 C C . GLU B 1 47 ? -3.389 -23.359 -28.656 1 98.44 47 GLU B C 1
ATOM 4369 O O . GLU B 1 47 ? -2.279 -22.906 -28.344 1 98.44 47 GLU B O 1
ATOM 4374 N N . GLN B 1 48 ? -4.184 -23.812 -27.797 1 98.81 48 GLN B N 1
ATOM 4375 C CA . GLN B 1 48 ? -3.84 -23.969 -26.391 1 98.81 48 GLN B CA 1
ATOM 4376 C C . GLN B 1 48 ? -3.48 -25.422 -26.078 1 98.81 48 GLN B C 1
ATOM 4378 O O . GLN B 1 48 ? -4.234 -26.344 -26.391 1 98.81 48 GLN B O 1
ATOM 4383 N N . ARG B 1 49 ? -2.383 -25.578 -25.469 1 98.81 49 ARG B N 1
ATOM 4384 C CA . ARG B 1 49 ? -1.888 -26.906 -25.125 1 98.81 49 ARG B CA 1
ATOM 4385 C C . ARG B 1 49 ? -2.613 -27.453 -23.906 1 98.81 49 ARG B C 1
ATOM 4387 O O . ARG B 1 49 ? -2.855 -26.734 -22.938 1 98.81 49 ARG B O 1
ATOM 4394 N N . TYR B 1 50 ? -3.006 -28.719 -23.953 1 98.69 50 TYR B N 1
ATOM 4395 C CA . TYR B 1 50 ? -3.471 -29.453 -22.781 1 98.69 50 TYR B CA 1
ATOM 4396 C C . TYR B 1 50 ? -2.93 -30.875 -22.766 1 98.69 50 TYR B C 1
ATOM 4398 O O . TYR B 1 50 ? -2.373 -31.344 -23.766 1 98.69 50 TYR B O 1
ATOM 4406 N N . MET B 1 51 ? -2.99 -31.5 -21.578 1 98.5 51 MET B N 1
ATOM 4407 C CA . MET B 1 51 ? -2.562 -32.875 -21.422 1 98.5 51 MET B CA 1
ATOM 4408 C C . MET B 1 51 ? -3.672 -33.719 -20.797 1 98.5 51 MET B C 1
ATOM 4410 O O . MET B 1 51 ? -4.555 -33.188 -20.125 1 98.5 51 MET B O 1
ATOM 4414 N N . SER B 1 52 ? -3.637 -35 -21.125 1 98.12 52 SER B N 1
ATOM 4415 C CA . SER B 1 52 ? -4.602 -35.938 -20.547 1 98.12 52 SER B CA 1
ATOM 4416 C C . SER B 1 52 ? -3.916 -37.188 -20.031 1 98.12 52 SER B C 1
ATOM 4418 O O . SER B 1 52 ? -2.887 -37.625 -20.562 1 98.12 52 SER B O 1
ATOM 4420 N N . ASN B 1 53 ? -4.316 -37.688 -19 1 98 53 ASN B N 1
ATOM 4421 C CA . ASN B 1 53 ? -4.004 -39 -18.438 1 98 53 ASN B CA 1
ATOM 4422 C C . ASN B 1 53 ? -5.27 -39.812 -18.156 1 98 53 ASN B C 1
ATOM 4424 O O . ASN B 1 53 ? -5.973 -39.531 -17.188 1 98 53 ASN B O 1
ATOM 4428 N N . LEU B 1 54 ? -5.52 -40.875 -18.969 1 96.5 54 LEU B N 1
ATOM 4429 C CA . LEU B 1 54 ? -6.773 -41.625 -18.922 1 96.5 54 LEU B CA 1
ATOM 4430 C C . LEU B 1 54 ? -6.566 -43 -18.328 1 96.5 54 LEU B C 1
ATOM 4432 O O . LEU B 1 54 ? -7.418 -43.875 -18.469 1 96.5 54 LEU B O 1
ATOM 4436 N N . GLU B 1 55 ? -5.492 -43.125 -17.688 1 95 55 GLU B N 1
ATOM 4437 C CA . GLU B 1 55 ? -5.117 -44.406 -17.125 1 95 55 GLU B CA 1
ATOM 4438 C C . GLU B 1 55 ? -6.219 -44.969 -16.219 1 95 55 GLU B C 1
ATOM 4440 O O . GLU B 1 55 ? -6.492 -46.156 -16.234 1 95 55 GLU B O 1
ATOM 4445 N N . PHE B 1 56 ? -6.883 -44.094 -15.469 1 95.38 56 PHE B N 1
ATOM 4446 C CA . PHE B 1 56 ? -7.82 -44.562 -14.453 1 95.38 56 PHE B CA 1
ATOM 4447 C C . PHE B 1 56 ? -9.25 -44.219 -14.836 1 95.38 56 PHE B C 1
ATOM 4449 O O . PHE B 1 56 ? -10.18 -44.438 -14.055 1 95.38 56 PHE B O 1
ATOM 4456 N N . HIS B 1 57 ? -9.398 -43.625 -15.977 1 95.69 57 HIS B N 1
ATOM 4457 C CA . HIS B 1 57 ? -10.719 -43.219 -16.438 1 95.69 57 HIS B CA 1
ATOM 4458 C C . HIS B 1 57 ? -11.641 -44.438 -16.594 1 95.69 57 HIS B C 1
ATOM 4460 O O . HIS B 1 57 ? -11.297 -45.406 -17.266 1 95.69 57 HIS B O 1
ATOM 4466 N N . ASN B 1 58 ? -12.867 -44.375 -15.938 1 95.88 58 ASN B N 1
ATOM 4467 C CA . ASN B 1 58 ? -13.781 -45.5 -16 1 95.88 58 ASN B CA 1
ATOM 4468 C C . ASN B 1 58 ? -15.094 -45.125 -16.672 1 95.88 58 ASN B C 1
ATOM 4470 O O . ASN B 1 58 ? -16.125 -45.75 -16.438 1 95.88 58 ASN B O 1
ATOM 4474 N N . ASN B 1 59 ? -15.203 -44.062 -17.328 1 93 59 ASN B N 1
ATOM 4475 C CA . ASN B 1 59 ? -16.359 -43.594 -18.094 1 93 59 ASN B CA 1
ATOM 4476 C C . ASN B 1 59 ? -17.516 -43.219 -17.172 1 93 59 ASN B C 1
ATOM 4478 O O . ASN B 1 59 ? -18.688 -43.312 -17.578 1 93 59 ASN B O 1
ATOM 4482 N N . SER B 1 60 ? -17.266 -42.812 -15.93 1 92.69 60 SER B N 1
ATOM 4483 C CA . SER B 1 60 ? -18.297 -42.406 -14.984 1 92.69 60 SER B CA 1
ATOM 4484 C C . SER B 1 60 ? -18.75 -40.969 -15.258 1 92.69 60 SER B C 1
ATOM 4486 O O . SER B 1 60 ? -19.766 -40.5 -14.719 1 92.69 60 SER B O 1
ATOM 4488 N N . GLY B 1 61 ? -18 -40.312 -16.078 1 96.31 61 GLY B N 1
ATOM 4489 C CA . GLY B 1 61 ? -18.297 -38.906 -16.328 1 96.31 61 GLY B CA 1
ATOM 4490 C C . GLY B 1 61 ? -17.562 -37.969 -15.406 1 96.31 61 GLY B C 1
ATOM 4491 O O . GLY B 1 61 ? -17.797 -36.75 -15.422 1 96.31 61 GLY B O 1
ATOM 4492 N N . LEU B 1 62 ? -16.656 -38.5 -14.555 1 97.88 62 LEU B N 1
ATOM 4493 C CA . LEU B 1 62 ? -15.875 -37.688 -13.625 1 97.88 62 LEU B CA 1
ATOM 4494 C C . LEU B 1 62 ? -14.547 -37.281 -14.242 1 97.88 62 LEU B C 1
ATOM 4496 O O . LEU B 1 62 ? -13.852 -38.094 -14.844 1 97.88 62 LEU B O 1
ATOM 4500 N N . ALA B 1 63 ? -14.227 -36 -14.141 1 98.5 63 ALA B N 1
ATOM 4501 C CA . ALA B 1 63 ? -12.953 -35.5 -14.648 1 98.5 63 ALA B CA 1
ATOM 4502 C C . ALA B 1 63 ? -12.273 -34.594 -13.617 1 98.5 63 ALA B C 1
ATOM 4504 O O . ALA B 1 63 ? -12.945 -33.844 -12.914 1 98.5 63 ALA B O 1
ATOM 4505 N N . PHE B 1 64 ? -10.992 -34.75 -13.469 1 98.75 64 PHE B N 1
ATOM 4506 C CA . PHE B 1 64 ? -10.133 -33.812 -12.734 1 98.75 64 PHE B CA 1
ATOM 4507 C C . PHE B 1 64 ? -9.383 -32.906 -13.695 1 98.75 64 PHE B C 1
ATOM 4509 O O . PHE B 1 64 ? -8.719 -33.375 -14.617 1 98.75 64 PHE B O 1
ATOM 4516 N N . LEU B 1 65 ? -9.523 -31.609 -13.523 1 98.88 65 LEU B N 1
ATOM 4517 C CA . LEU B 1 65 ? -8.82 -30.641 -14.359 1 98.88 65 LEU B CA 1
ATOM 4518 C C . LEU B 1 65 ? -7.801 -29.844 -13.539 1 98.88 65 LEU B C 1
ATOM 4520 O O . LEU B 1 65 ? -8.18 -29.047 -12.672 1 98.88 65 LEU B O 1
ATOM 4524 N N . LYS B 1 66 ? -6.539 -30.125 -13.773 1 98.62 66 LYS B N 1
ATOM 4525 C CA . LYS B 1 66 ? -5.453 -29.328 -13.219 1 98.62 66 LYS B CA 1
ATOM 4526 C C . LYS B 1 66 ? -5.18 -28.094 -14.07 1 98.62 66 LYS B C 1
ATOM 4528 O O . LYS B 1 66 ? -4.969 -28.203 -15.281 1 98.62 66 LYS B O 1
ATOM 4533 N N . LEU B 1 67 ? -5.199 -26.922 -13.422 1 98.75 67 LEU B N 1
ATOM 4534 C CA . LEU B 1 67 ? -5.012 -25.688 -14.164 1 98.75 67 LEU B CA 1
ATOM 4535 C C . LEU B 1 67 ? -3.545 -25.266 -14.156 1 98.75 67 LEU B C 1
ATOM 4537 O O . LEU B 1 67 ? -2.877 -25.344 -13.117 1 98.75 67 LEU B O 1
ATOM 4541 N N . GLY B 1 68 ? -3.066 -24.906 -15.352 1 97.75 68 GLY B N 1
ATOM 4542 C CA . GLY B 1 68 ? -1.753 -24.281 -15.445 1 97.75 68 GLY B CA 1
ATOM 4543 C C . GLY B 1 68 ? -1.729 -22.859 -14.93 1 97.75 68 GLY B C 1
ATOM 4544 O O . GLY B 1 68 ? -2.748 -22.172 -14.961 1 97.75 68 GLY B O 1
ATOM 4545 N N . GLY B 1 69 ? -0.528 -22.438 -14.508 1 96.25 69 GLY B N 1
ATOM 4546 C CA . GLY B 1 69 ? -0.336 -21.109 -13.969 1 96.25 69 GLY B CA 1
ATOM 4547 C C . GLY B 1 69 ? 0.745 -20.312 -14.688 1 96.25 69 GLY B C 1
ATOM 4548 O O . GLY B 1 69 ? 0.707 -20.172 -15.906 1 96.25 69 GLY B O 1
ATOM 4549 N N . GLU B 1 70 ? 1.843 -20.062 -14.023 1 95.19 70 GLU B N 1
ATOM 4550 C CA . GLU B 1 70 ? 2.824 -19.047 -14.398 1 95.19 70 GLU B CA 1
ATOM 4551 C C . GLU B 1 70 ? 3.93 -19.641 -15.266 1 95.19 70 GLU B C 1
ATOM 4553 O O . GLU B 1 70 ? 4.957 -19 -15.492 1 95.19 70 GLU B O 1
ATOM 4558 N N . ASN B 1 71 ? 3.77 -20.891 -15.609 1 94.44 71 ASN B N 1
ATOM 4559 C CA . ASN B 1 71 ? 4.75 -21.578 -16.438 1 94.44 71 ASN B CA 1
ATOM 4560 C C . ASN B 1 71 ? 4.086 -22.578 -17.375 1 94.44 71 ASN B C 1
ATOM 4562 O O . ASN B 1 71 ? 2.883 -22.828 -17.281 1 94.44 71 ASN B O 1
ATOM 4566 N N . GLY B 1 72 ? 4.875 -23.078 -18.266 1 94.69 72 GLY B N 1
ATOM 4567 C CA . GLY B 1 72 ? 4.395 -24.188 -19.062 1 94.69 72 GLY B CA 1
ATOM 4568 C C . GLY B 1 72 ? 4.051 -25.422 -18.234 1 94.69 72 GLY B C 1
ATOM 4569 O O . GLY B 1 72 ? 4.66 -25.656 -17.188 1 94.69 72 GLY B O 1
ATOM 4570 N N . ILE B 1 73 ? 3.072 -26.188 -18.719 1 96.19 73 ILE B N 1
ATOM 4571 C CA . ILE B 1 73 ? 2.67 -27.391 -18 1 96.19 73 ILE B CA 1
ATOM 4572 C C . ILE B 1 73 ? 3.643 -28.531 -18.312 1 96.19 73 ILE B C 1
ATOM 4574 O O . ILE B 1 73 ? 4.312 -28.516 -19.344 1 96.19 73 ILE B O 1
ATOM 4578 N N . THR B 1 74 ? 3.805 -29.453 -17.422 1 93.5 74 THR B N 1
ATOM 4579 C CA . THR B 1 74 ? 4.668 -30.609 -17.578 1 93.5 74 THR B CA 1
ATOM 4580 C C . THR B 1 74 ? 3.893 -31.906 -17.328 1 93.5 74 THR B C 1
ATOM 4582 O O . THR B 1 74 ? 2.848 -31.891 -16.672 1 93.5 74 THR B O 1
ATOM 4585 N N . GLU B 1 75 ? 4.383 -32.969 -17.797 1 93.75 75 GLU B N 1
ATOM 4586 C CA . GLU B 1 75 ? 3.719 -34.281 -17.672 1 93.75 75 GLU B CA 1
ATOM 4587 C C . GLU B 1 75 ? 3.584 -34.688 -16.203 1 93.75 75 GLU B C 1
ATOM 4589 O O . GLU B 1 75 ? 2.615 -35.344 -15.836 1 93.75 75 GLU B O 1
ATOM 4594 N N . SER B 1 76 ? 4.477 -34.188 -15.406 1 89.06 76 SER B N 1
ATOM 4595 C CA . SER B 1 76 ? 4.473 -34.594 -14 1 89.06 76 SER B CA 1
ATOM 4596 C C . SER B 1 76 ? 3.229 -34.094 -13.281 1 89.06 76 SER B C 1
ATOM 4598 O O . SER B 1 76 ? 2.814 -34.656 -12.266 1 89.06 76 SER B O 1
ATOM 4600 N N . MET B 1 77 ? 2.621 -33.094 -13.805 1 92.44 77 MET B N 1
ATOM 4601 C CA . MET B 1 77 ? 1.475 -32.469 -13.148 1 92.44 77 MET B CA 1
ATOM 4602 C C . MET B 1 77 ? 0.293 -33.438 -13.086 1 92.44 77 MET B C 1
ATOM 4604 O O . MET B 1 77 ? -0.525 -33.375 -12.164 1 92.44 77 MET B O 1
ATOM 4608 N N . ILE B 1 78 ? 0.222 -34.406 -14.07 1 95.44 78 ILE B N 1
ATOM 4609 C CA . ILE B 1 78 ? -0.859 -35.375 -14.047 1 95.44 78 ILE B CA 1
ATOM 4610 C C . ILE B 1 78 ? -0.317 -36.75 -14.422 1 95.44 78 ILE B C 1
ATOM 4612 O O . ILE B 1 78 ? -1.037 -37.562 -15 1 95.44 78 ILE B O 1
ATOM 4616 N N . GLY B 1 79 ? 0.947 -36.938 -14.219 1 93.19 79 GLY B N 1
ATOM 4617 C CA . GLY B 1 79 ? 1.532 -38.188 -14.625 1 93.19 79 GLY B CA 1
ATOM 4618 C C . GLY B 1 79 ? 2.119 -38.969 -13.469 1 93.19 79 GLY B C 1
ATOM 4619 O O . GLY B 1 79 ? 2.322 -40.188 -13.578 1 93.19 79 GLY B O 1
ATOM 4620 N N . ASN B 1 80 ? 2.434 -38.344 -12.43 1 88.38 80 ASN B N 1
ATOM 4621 C CA . ASN B 1 80 ? 3.02 -39 -11.273 1 88.38 80 ASN B CA 1
ATOM 4622 C C . ASN B 1 80 ? 1.958 -39.719 -10.445 1 88.38 80 ASN B C 1
ATOM 4624 O O . ASN B 1 80 ? 1.16 -39.062 -9.766 1 88.38 80 ASN B O 1
ATOM 4628 N N . ALA B 1 81 ? 2.006 -41 -10.383 1 86.81 81 ALA B N 1
ATOM 4629 C CA . ALA B 1 81 ? 0.989 -41.812 -9.734 1 86.81 81 ALA B CA 1
ATOM 4630 C C . ALA B 1 81 ? 0.983 -41.594 -8.227 1 86.81 81 ALA B C 1
ATOM 4632 O O . ALA B 1 81 ? 0.016 -41.969 -7.547 1 86.81 81 ALA B O 1
ATOM 4633 N N . MET B 1 82 ? 2.029 -41.031 -7.742 1 86.12 82 MET B N 1
ATOM 4634 C CA . MET B 1 82 ? 2.129 -40.812 -6.301 1 86.12 82 MET B CA 1
ATOM 4635 C C . MET B 1 82 ? 1.607 -39.438 -5.906 1 86.12 82 MET B C 1
ATOM 4637 O O . MET B 1 82 ? 1.541 -39.125 -4.719 1 86.12 82 MET B O 1
ATOM 4641 N N . ASN B 1 83 ? 1.212 -38.688 -6.887 1 89 83 ASN B N 1
ATOM 4642 C CA . ASN B 1 83 ? 0.569 -37.406 -6.582 1 89 83 ASN B CA 1
ATOM 4643 C C . ASN B 1 83 ? -0.864 -37.594 -6.098 1 89 83 ASN B C 1
ATOM 4645 O O . ASN B 1 83 ? -1.587 -38.469 -6.609 1 89 83 ASN B O 1
ATOM 4649 N N . PRO B 1 84 ? -1.24 -36.75 -5.102 1 90.94 84 PRO B N 1
ATOM 4650 C CA . PRO B 1 84 ? -2.592 -36.875 -4.551 1 90.94 84 PRO B CA 1
ATOM 4651 C C . PRO B 1 84 ? -3.674 -36.844 -5.629 1 90.94 84 PRO B C 1
ATOM 4653 O O . PRO B 1 84 ? -4.664 -37.562 -5.543 1 90.94 84 PRO B O 1
ATOM 4656 N N . LEU B 1 85 ? -3.496 -36.094 -6.637 1 94.56 85 LEU B N 1
ATOM 4657 C CA . LEU B 1 85 ? -4.48 -35.969 -7.707 1 94.56 85 LEU B CA 1
ATOM 4658 C C . LEU B 1 85 ? -4.695 -37.312 -8.398 1 94.56 85 LEU B C 1
ATOM 4660 O O . LEU B 1 85 ? -5.836 -37.75 -8.609 1 94.56 85 LEU B O 1
ATOM 4664 N N . LEU B 1 86 ? -3.67 -38.062 -8.719 1 94.44 86 LEU B N 1
ATOM 4665 C CA . LEU B 1 86 ? -3.797 -39.312 -9.438 1 94.44 86 LEU B CA 1
ATOM 4666 C C . LEU B 1 86 ? -4.27 -40.438 -8.5 1 94.44 86 LEU B C 1
ATOM 4668 O O . LEU B 1 86 ? -4.988 -41.344 -8.93 1 94.44 86 LEU B O 1
ATOM 4672 N N . ILE B 1 87 ? -3.844 -40.281 -7.273 1 94.25 87 ILE B N 1
ATOM 4673 C CA . ILE B 1 87 ? -4.344 -41.25 -6.289 1 94.25 87 ILE B CA 1
ATOM 4674 C C . ILE B 1 87 ? -5.867 -41.156 -6.199 1 94.25 87 ILE B C 1
ATOM 4676 O O . ILE B 1 87 ? -6.562 -42.156 -6.188 1 94.25 87 ILE B O 1
ATOM 4680 N N . LEU B 1 88 ? -6.359 -39.969 -6.141 1 97.12 88 LEU B N 1
ATOM 4681 C CA . LEU B 1 88 ? -7.801 -39.719 -6.105 1 97.12 88 LEU B CA 1
ATOM 4682 C C . LEU B 1 88 ? -8.453 -40.156 -7.418 1 97.12 88 LEU B C 1
ATOM 4684 O O . LEU B 1 88 ? -9.555 -40.688 -7.422 1 97.12 88 LEU B O 1
ATOM 4688 N N . ALA B 1 89 ? -7.77 -39.844 -8.5 1 97.31 89 ALA B N 1
ATOM 4689 C CA . ALA B 1 89 ? -8.289 -40.25 -9.805 1 97.31 89 ALA B CA 1
ATOM 4690 C C . ALA B 1 89 ? -8.453 -41.75 -9.898 1 97.31 89 ALA B C 1
ATOM 4692 O O . ALA B 1 89 ? -9.438 -42.25 -10.469 1 97.31 89 ALA B O 1
ATOM 4693 N N . LYS B 1 90 ? -7.477 -42.469 -9.398 1 96.62 90 LYS B N 1
ATOM 4694 C CA . LYS B 1 90 ? -7.547 -43.938 -9.367 1 96.62 90 LYS B CA 1
ATOM 4695 C C . LYS B 1 90 ? -8.719 -44.406 -8.508 1 96.62 90 LYS B C 1
ATOM 4697 O O . LYS B 1 90 ? -9.477 -45.281 -8.914 1 96.62 90 LYS B O 1
ATOM 4702 N N . LYS B 1 91 ? -8.859 -43.812 -7.418 1 97.62 91 LYS B N 1
ATOM 4703 C CA . LYS B 1 91 ? -9.898 -44.219 -6.48 1 97.62 91 LYS B CA 1
ATOM 4704 C C . LYS B 1 91 ? -11.289 -44 -7.066 1 97.62 91 LYS B C 1
ATOM 4706 O O . LYS B 1 91 ? -12.18 -44.844 -6.914 1 97.62 91 LYS B O 1
ATOM 4711 N N . TYR B 1 92 ? -11.523 -42.875 -7.77 1 97.44 92 TYR B N 1
ATOM 4712 C CA . TYR B 1 92 ? -12.875 -42.469 -8.148 1 97.44 92 TYR B CA 1
ATOM 4713 C C . TYR B 1 92 ? -13.102 -42.688 -9.641 1 97.44 92 TYR B C 1
ATOM 4715 O O . TYR B 1 92 ? -14.219 -42.5 -10.141 1 97.44 92 TYR B O 1
ATOM 4723 N N . GLY B 1 93 ? -12.031 -43.062 -10.344 1 97.06 93 GLY B N 1
ATOM 4724 C CA . GLY B 1 93 ? -12.156 -43.375 -11.766 1 97.06 93 GLY B CA 1
ATOM 4725 C C . GLY B 1 93 ? -12.273 -42.125 -12.625 1 97.06 93 GLY B C 1
ATOM 4726 O O . GLY B 1 93 ? -13.062 -42.094 -13.57 1 97.06 93 GLY B O 1
ATOM 4727 N N . ALA B 1 94 ? -11.484 -41.125 -12.32 1 97.94 94 ALA B N 1
ATOM 4728 C CA . ALA B 1 94 ? -11.602 -39.844 -13 1 97.94 94 ALA B CA 1
ATOM 4729 C C . ALA B 1 94 ? -10.656 -39.781 -14.203 1 97.94 94 ALA B C 1
ATOM 4731 O O . ALA B 1 94 ? -9.539 -40.281 -14.156 1 97.94 94 ALA B O 1
ATOM 4732 N N . ALA B 1 95 ? -11.094 -39.125 -15.266 1 98.06 95 ALA B N 1
ATOM 4733 C CA . ALA B 1 95 ? -10.188 -38.688 -16.312 1 98.06 95 ALA B CA 1
ATOM 4734 C C . ALA B 1 95 ? -9.422 -37.438 -15.875 1 98.06 95 ALA B C 1
ATOM 4736 O O . ALA B 1 95 ? -10.008 -36.5 -15.312 1 98.06 95 ALA B O 1
ATOM 4737 N N . CYS B 1 96 ? -8.125 -37.438 -16.109 1 98.25 96 CYS B N 1
ATOM 4738 C CA . CYS B 1 96 ? -7.32 -36.312 -15.68 1 98.25 96 CYS B CA 1
ATOM 4739 C C . CYS B 1 96 ? -6.898 -35.469 -16.875 1 98.25 96 CYS B C 1
ATOM 4741 O O . CYS B 1 96 ? -6.453 -36 -17.891 1 98.25 96 CYS B O 1
ATOM 4743 N N . PHE B 1 97 ? -7.082 -34.156 -16.75 1 98.62 97 PHE B N 1
ATOM 4744 C CA . PHE B 1 97 ? -6.648 -33.188 -17.75 1 98.62 97 PHE B CA 1
ATOM 4745 C C . PHE B 1 97 ? -5.816 -32.094 -17.109 1 98.62 97 PHE B C 1
ATOM 4747 O O . PHE B 1 97 ? -5.93 -31.844 -15.898 1 98.62 97 PHE B O 1
ATOM 4754 N N . CYS B 1 98 ? -4.906 -31.531 -17.828 1 98.69 98 CYS B N 1
ATOM 4755 C CA . CYS B 1 98 ? -4.129 -30.359 -17.453 1 98.69 98 CYS B CA 1
ATOM 4756 C C . CYS B 1 98 ? -4.16 -29.312 -18.578 1 98.69 98 CYS B C 1
ATOM 4758 O O . CYS B 1 98 ? -3.838 -29.625 -19.719 1 98.69 98 CYS B O 1
ATOM 4760 N N . LEU B 1 99 ? -4.59 -28.109 -18.266 1 98.88 99 LEU B N 1
ATOM 4761 C CA . LEU B 1 99 ? -4.742 -27.062 -19.266 1 98.88 99 LEU B CA 1
ATOM 4762 C C . LEU B 1 99 ? -3.709 -25.969 -19.078 1 98.88 99 LEU B C 1
ATOM 4764 O O . LEU B 1 99 ? -3.604 -25.391 -17.984 1 98.88 99 LEU B O 1
ATOM 4768 N N . GLU B 1 100 ? -2.934 -25.719 -20.125 1 98.88 100 GLU B N 1
ATOM 4769 C CA . GLU B 1 100 ? -1.9 -24.688 -20.062 1 98.88 100 GLU B CA 1
ATOM 4770 C C . GLU B 1 100 ? -2.51 -23.297 -20.125 1 98.88 100 GLU B C 1
ATOM 4772 O O . GLU B 1 100 ? -3.514 -23.078 -20.797 1 98.88 100 GLU B O 1
ATOM 4777 N N . HIS B 1 101 ? -1.959 -22.328 -19.438 1 98.81 101 HIS B N 1
ATOM 4778 C CA . HIS B 1 101 ? -2.418 -20.953 -19.391 1 98.81 101 HIS B CA 1
ATOM 4779 C C . HIS B 1 101 ? -1.998 -20.188 -20.656 1 98.81 101 HIS B C 1
ATOM 4781 O O . HIS B 1 101 ? -0.879 -20.359 -21.141 1 98.81 101 HIS B O 1
ATOM 4787 N N . ARG B 1 102 ? -2.912 -19.438 -21.219 1 98.69 102 ARG B N 1
ATOM 4788 C CA . ARG B 1 102 ? -2.52 -18.594 -22.344 1 98.69 102 ARG B CA 1
ATOM 4789 C C . ARG B 1 102 ? -1.3 -17.75 -22 1 98.69 102 ARG B C 1
ATOM 4791 O O . ARG B 1 102 ? -1.181 -17.25 -20.891 1 98.69 102 ARG B O 1
ATOM 4798 N N . PHE B 1 103 ? -0.371 -17.578 -22.969 1 98.31 103 PHE B N 1
ATOM 4799 C CA . PHE B 1 103 ? 0.827 -16.734 -22.922 1 98.31 103 PHE B CA 1
ATOM 4800 C C . PHE B 1 103 ? 1.893 -17.375 -22.031 1 98.31 103 PHE B C 1
ATOM 4802 O O . PHE B 1 103 ? 2.908 -16.75 -21.734 1 98.31 103 PHE B O 1
ATOM 4809 N N . PHE B 1 104 ? 1.676 -18.609 -21.609 1 97.62 104 PHE B N 1
ATOM 4810 C CA . PHE B 1 104 ? 2.703 -19.375 -20.922 1 97.62 104 PHE B CA 1
ATOM 4811 C C . PHE B 1 104 ? 3 -20.672 -21.656 1 97.62 104 PHE B C 1
ATOM 4813 O O . PHE B 1 104 ? 2.125 -21.219 -22.328 1 97.62 104 PHE B O 1
ATOM 4820 N N . GLY B 1 105 ? 4.238 -21.156 -21.516 1 95.69 105 GLY B N 1
ATOM 4821 C CA . GLY B 1 105 ? 4.625 -22.391 -22.203 1 95.69 105 GLY B CA 1
ATOM 4822 C C . GLY B 1 105 ? 4.438 -22.312 -23.703 1 95.69 105 GLY B C 1
ATOM 4823 O O . GLY B 1 105 ? 4.891 -21.359 -24.344 1 95.69 105 GLY B O 1
ATOM 4824 N N . ALA B 1 106 ? 3.75 -23.344 -24.219 1 96.06 106 ALA B N 1
ATOM 4825 C CA . ALA B 1 106 ? 3.576 -23.438 -25.672 1 96.06 106 ALA B CA 1
ATOM 4826 C C . ALA B 1 106 ? 2.27 -22.781 -26.109 1 96.06 106 ALA B C 1
ATOM 4828 O O . ALA B 1 106 ? 2.041 -22.578 -27.297 1 96.06 106 ALA B O 1
ATOM 4829 N N . SER B 1 107 ? 1.474 -22.375 -25.188 1 98.06 107 SER B N 1
ATOM 4830 C CA . SER B 1 107 ? 0.166 -21.797 -25.5 1 98.06 107 SER B CA 1
ATOM 4831 C C . SER B 1 107 ? 0.26 -20.297 -25.734 1 98.06 107 SER B C 1
ATOM 4833 O O . SER B 1 107 ? -0.065 -19.5 -24.844 1 98.06 107 SER B O 1
ATOM 4835 N N . GLN B 1 108 ? 0.621 -19.922 -27 1 97.69 108 GLN B N 1
ATOM 4836 C CA . GLN B 1 108 ? 0.879 -18.531 -27.344 1 97.69 108 GLN B CA 1
ATOM 4837 C C . GLN B 1 108 ? -0.091 -18.047 -28.406 1 97.69 108 GLN B C 1
ATOM 4839 O O . GLN B 1 108 ? -0.049 -18.5 -29.547 1 97.69 108 GLN B O 1
ATOM 4844 N N . PRO B 1 109 ? -0.869 -17.016 -28.047 1 97.5 109 PRO B N 1
ATOM 4845 C CA . PRO B 1 109 ? -1.841 -16.516 -29.031 1 97.5 109 PRO B CA 1
ATOM 4846 C C . PRO B 1 109 ? -1.184 -15.75 -30.172 1 97.5 109 PRO B C 1
ATOM 4848 O O . PRO B 1 109 ? -1.759 -15.641 -31.266 1 97.5 109 PRO B O 1
ATOM 4851 N N . PHE B 1 110 ? 0.003 -15.211 -29.906 1 97 110 PHE B N 1
ATOM 4852 C CA . PHE B 1 110 ? 0.695 -14.406 -30.906 1 97 110 PHE B CA 1
ATOM 4853 C C . PHE B 1 110 ? 2.145 -14.852 -31.047 1 97 110 PHE B C 1
ATOM 4855 O O . PHE B 1 110 ? 2.592 -15.766 -30.359 1 97 110 PHE B O 1
ATOM 4862 N N . GLU B 1 111 ? 2.811 -14.211 -31.953 1 94.56 111 GLU B N 1
ATOM 4863 C CA . GLU B 1 111 ? 4.195 -14.578 -32.25 1 94.56 111 GLU B CA 1
ATOM 4864 C C . GLU B 1 111 ? 5.156 -13.852 -31.297 1 94.56 111 GLU B C 1
ATOM 4866 O O . GLU B 1 111 ? 6.363 -14.117 -31.312 1 94.56 111 GLU B O 1
ATOM 4871 N N . ASP B 1 112 ? 4.582 -12.977 -30.5 1 96 112 ASP B N 1
ATOM 4872 C CA . ASP B 1 112 ? 5.438 -12.227 -29.594 1 96 112 ASP B CA 1
ATOM 4873 C C . ASP B 1 112 ? 4.711 -11.922 -28.281 1 96 112 ASP B C 1
ATOM 4875 O O . ASP B 1 112 ? 3.518 -12.195 -28.156 1 96 112 ASP B O 1
ATOM 4879 N N . LEU B 1 113 ? 5.422 -11.422 -27.375 1 97.69 113 LEU B N 1
ATOM 4880 C CA . LEU B 1 113 ? 4.922 -11.078 -26.047 1 97.69 113 LEU B CA 1
ATOM 4881 C C . LEU B 1 113 ? 4.891 -9.562 -25.859 1 97.69 113 LEU B C 1
ATOM 4883 O O . LEU B 1 113 ? 5.238 -9.062 -24.781 1 97.69 113 LEU B O 1
ATOM 4887 N N . SER B 1 114 ? 4.523 -8.805 -26.859 1 97.38 114 SER B N 1
ATOM 4888 C CA . SER B 1 114 ? 4.445 -7.348 -26.797 1 97.38 114 SER B CA 1
ATOM 4889 C C . SER B 1 114 ? 3.244 -6.895 -25.969 1 97.38 114 SER B C 1
ATOM 4891 O O . SER B 1 114 ? 2.361 -7.695 -25.656 1 97.38 114 SER B O 1
ATOM 4893 N N . ILE B 1 115 ? 3.25 -5.656 -25.703 1 97.12 115 ILE B N 1
ATOM 4894 C CA . ILE B 1 115 ? 2.143 -5.059 -24.969 1 97.12 115 ILE B CA 1
ATOM 4895 C C . ILE B 1 115 ? 0.848 -5.223 -25.766 1 97.12 115 ILE B C 1
ATOM 4897 O O . ILE B 1 115 ? -0.213 -5.473 -25.188 1 97.12 115 ILE B O 1
ATOM 4901 N N . LYS B 1 116 ? 0.915 -5.043 -27.062 1 96.81 116 LYS B N 1
ATOM 4902 C CA . LYS B 1 116 ? -0.255 -5.234 -27.922 1 96.81 116 LYS B CA 1
ATOM 4903 C C . LYS B 1 116 ? -0.825 -6.641 -27.766 1 96.81 116 LYS B C 1
ATOM 4905 O O . LYS B 1 116 ? -2.043 -6.824 -27.766 1 96.81 116 LYS B O 1
ATOM 4910 N N . SER B 1 117 ? 0.045 -7.629 -27.672 1 97.94 117 SER B N 1
ATOM 4911 C CA . SER B 1 117 ? -0.384 -9.008 -27.469 1 97.94 117 SER B CA 1
ATOM 4912 C C . SER B 1 117 ? -0.932 -9.211 -26.062 1 97.94 117 SER B C 1
ATOM 4914 O O . SER B 1 117 ? -1.955 -9.875 -25.875 1 97.94 117 SER B O 1
ATOM 4916 N N . TYR B 1 118 ? -0.264 -8.594 -25.062 1 98.12 118 TYR B N 1
ATOM 4917 C CA . TYR B 1 118 ? -0.561 -8.82 -23.656 1 98.12 118 TYR B CA 1
ATOM 4918 C C . TYR B 1 118 ? -1.925 -8.25 -23.297 1 98.12 118 TYR B C 1
ATOM 4920 O O . TYR B 1 118 ? -2.477 -8.57 -22.234 1 98.12 118 TYR B O 1
ATOM 4928 N N . LYS B 1 119 ? -2.473 -7.457 -24.172 1 96.62 119 LYS B N 1
ATOM 4929 C CA . LYS B 1 119 ? -3.838 -6.988 -23.953 1 96.62 119 LYS B CA 1
ATOM 4930 C C . LYS B 1 119 ? -4.797 -8.156 -23.75 1 96.62 119 LYS B C 1
ATOM 4932 O O . LYS B 1 119 ? -5.852 -8.008 -23.125 1 96.62 119 LYS B O 1
ATOM 4937 N N . TYR B 1 120 ? -4.402 -9.305 -24.203 1 98.31 120 TYR B N 1
ATOM 4938 C CA . TYR B 1 120 ? -5.266 -10.477 -24.141 1 98.31 120 TYR B CA 1
ATOM 4939 C C . TYR B 1 120 ? -4.805 -11.445 -23.062 1 98.31 120 TYR B C 1
ATOM 4941 O O . TYR B 1 120 ? -5.301 -12.57 -22.969 1 98.31 120 TYR B O 1
ATOM 4949 N N . LEU B 1 121 ? -3.77 -11.078 -22.328 1 98.62 121 LEU B N 1
ATOM 4950 C CA . LEU B 1 121 ? -3.371 -11.805 -21.125 1 98.62 121 LEU B CA 1
ATOM 4951 C C . LEU B 1 121 ? -4.035 -11.211 -19.891 1 98.62 121 LEU B C 1
ATOM 4953 O O . LEU B 1 121 ? -3.412 -10.438 -19.156 1 98.62 121 LEU B O 1
ATOM 4957 N N . THR B 1 122 ? -5.312 -11.594 -19.688 1 98.56 122 THR B N 1
ATOM 4958 C CA . THR B 1 122 ? -6.086 -11.188 -18.516 1 98.56 122 THR B CA 1
ATOM 4959 C C . THR B 1 122 ? -6.664 -12.406 -17.797 1 98.56 122 THR B C 1
ATOM 4961 O O . THR B 1 122 ? -6.797 -13.477 -18.391 1 98.56 122 THR B O 1
ATOM 4964 N N . ILE B 1 123 ? -6.98 -12.219 -16.562 1 98.69 123 ILE B N 1
ATOM 4965 C CA . ILE B 1 123 ? -7.609 -13.266 -15.781 1 98.69 123 ILE B CA 1
ATOM 4966 C C . ILE B 1 123 ? -8.93 -13.68 -16.422 1 98.69 123 ILE B C 1
ATOM 4968 O O . ILE B 1 123 ? -9.234 -14.867 -16.531 1 98.69 123 ILE B O 1
ATOM 4972 N N . ASN B 1 124 ? -9.68 -12.711 -16.938 1 98.44 124 ASN B N 1
ATOM 4973 C CA . ASN B 1 124 ? -10.977 -13.008 -17.547 1 98.44 124 ASN B CA 1
ATOM 4974 C C . ASN B 1 124 ? -10.82 -13.859 -18.797 1 98.44 124 ASN B C 1
ATOM 4976 O O . ASN B 1 124 ? -11.602 -14.789 -19.016 1 98.44 124 ASN B O 1
ATOM 4980 N N . GLN B 1 125 ? -9.852 -13.547 -19.641 1 98.69 125 GLN B N 1
ATOM 4981 C CA . GLN B 1 125 ? -9.586 -14.359 -20.828 1 98.69 125 GLN B CA 1
ATOM 4982 C C . GLN B 1 125 ? -9.195 -15.781 -20.438 1 98.69 125 GLN B C 1
ATOM 4984 O O . GLN B 1 125 ? -9.633 -16.75 -21.062 1 98.69 125 GLN B O 1
ATOM 4989 N N . ALA B 1 126 ? -8.375 -15.906 -19.438 1 98.81 126 ALA B N 1
ATOM 4990 C CA . ALA B 1 126 ? -7.934 -17.234 -19 1 98.81 126 ALA B CA 1
ATOM 4991 C C . ALA B 1 126 ? -9.109 -18.062 -18.484 1 98.81 126 ALA B C 1
ATOM 4993 O O . ALA B 1 126 ? -9.195 -19.25 -18.766 1 98.81 126 ALA B O 1
ATOM 4994 N N . LEU B 1 127 ? -9.984 -17.422 -17.688 1 98.81 127 LEU B N 1
ATOM 4995 C CA . LEU B 1 127 ? -11.164 -18.109 -17.172 1 98.81 127 LEU B CA 1
ATOM 4996 C C . LEU B 1 127 ? -12.078 -18.547 -18.312 1 98.81 127 LEU B C 1
ATOM 4998 O O . LEU B 1 127 ? -12.664 -19.625 -18.266 1 98.81 127 LEU B O 1
ATOM 5002 N N . ALA B 1 128 ? -12.172 -17.703 -19.297 1 98.69 128 ALA B N 1
ATOM 5003 C CA . ALA B 1 128 ? -12.969 -18.062 -20.469 1 98.69 128 ALA B CA 1
ATOM 5004 C C . ALA B 1 128 ? -12.367 -19.25 -21.203 1 98.69 128 ALA B C 1
ATOM 5006 O O . ALA B 1 128 ? -13.094 -20.094 -21.734 1 98.69 128 ALA B O 1
ATOM 5007 N N . ASP B 1 129 ? -11.055 -19.297 -21.297 1 98.88 129 ASP B N 1
ATOM 5008 C CA . ASP B 1 129 ? -10.398 -20.453 -21.891 1 98.88 129 ASP B CA 1
ATOM 5009 C C . ASP B 1 129 ? -10.773 -21.75 -21.172 1 98.88 129 ASP B C 1
ATOM 5011 O O . ASP B 1 129 ? -11.016 -22.781 -21.797 1 98.88 129 ASP B O 1
ATOM 5015 N N . ILE B 1 130 ? -10.75 -21.656 -19.828 1 98.94 130 ILE B N 1
ATOM 5016 C CA . ILE B 1 130 ? -11.102 -22.828 -19.031 1 98.94 130 ILE B CA 1
ATOM 5017 C C . ILE B 1 130 ? -12.531 -23.266 -19.344 1 98.94 130 ILE B C 1
ATOM 5019 O O . ILE B 1 130 ? -12.797 -24.453 -19.531 1 98.94 130 ILE B O 1
ATOM 5023 N N . LYS B 1 131 ? -13.414 -22.328 -19.391 1 98.75 131 LYS B N 1
ATOM 5024 C CA . LYS B 1 131 ? -14.812 -22.609 -19.719 1 98.75 131 LYS B CA 1
ATOM 5025 C C . LYS B 1 131 ? -14.93 -23.297 -21.078 1 98.75 131 LYS B C 1
ATOM 5027 O O . LYS B 1 131 ? -15.594 -24.328 -21.203 1 98.75 131 LYS B O 1
ATOM 5032 N N . ASN B 1 132 ? -14.273 -22.719 -22.047 1 98.56 132 ASN B N 1
ATOM 5033 C CA . ASN B 1 132 ? -14.32 -23.281 -23.391 1 98.56 132 ASN B CA 1
ATOM 5034 C C . ASN B 1 132 ? -13.758 -24.688 -23.438 1 98.56 132 ASN B C 1
ATOM 5036 O O . ASN B 1 132 ? -14.258 -25.547 -24.172 1 98.56 132 ASN B O 1
ATOM 5040 N N . PHE B 1 133 ? -12.742 -24.922 -22.766 1 98.81 133 PHE B N 1
ATOM 5041 C CA . PHE B 1 133 ? -12.133 -26.234 -22.719 1 98.81 133 PHE B CA 1
ATOM 5042 C C . PHE B 1 133 ? -13.117 -27.266 -22.188 1 98.81 133 PHE B C 1
ATOM 5044 O O . PHE B 1 133 ? -13.297 -28.328 -22.781 1 98.81 133 PHE B O 1
ATOM 5051 N N . ILE B 1 134 ? -13.734 -26.953 -21.031 1 98.69 134 ILE B N 1
ATOM 5052 C CA . ILE B 1 134 ? -14.664 -27.875 -20.375 1 98.69 134 ILE B CA 1
ATOM 5053 C C . ILE B 1 134 ? -15.836 -28.156 -21.312 1 98.69 134 ILE B C 1
ATOM 5055 O O . ILE B 1 134 ? -16.203 -29.328 -21.516 1 98.69 134 ILE B O 1
ATOM 5059 N N . VAL B 1 135 ? -16.359 -27.141 -21.906 1 97.94 135 VAL B N 1
ATOM 5060 C CA . VAL B 1 135 ? -17.5 -27.281 -22.812 1 97.94 135 VAL B CA 1
ATOM 5061 C C . VAL B 1 135 ? -17.109 -28.156 -24 1 97.94 135 VAL B C 1
ATOM 5063 O O . VAL B 1 135 ? -17.859 -29.047 -24.391 1 97.94 135 VAL B O 1
ATOM 5066 N N . HIS B 1 136 ? -15.938 -27.906 -24.531 1 97.81 136 HIS B N 1
ATOM 5067 C CA . HIS B 1 136 ? -15.453 -28.672 -25.656 1 97.81 136 HIS B CA 1
ATOM 5068 C C . HIS B 1 136 ? -15.258 -30.141 -25.281 1 97.81 136 HIS B C 1
ATOM 5070 O O . HIS B 1 136 ? -15.656 -31.031 -26.031 1 97.81 136 HIS B O 1
ATOM 5076 N N . MET B 1 137 ? -14.641 -30.406 -24.188 1 98.06 137 MET B N 1
ATOM 5077 C CA . MET B 1 137 ? -14.391 -31.781 -23.75 1 98.06 137 MET B CA 1
ATOM 5078 C C . MET B 1 137 ? -15.703 -32.5 -23.469 1 98.06 137 MET B C 1
ATOM 5080 O O . MET B 1 137 ? -15.812 -33.719 -23.688 1 98.06 137 MET B O 1
ATOM 5084 N N . ASN B 1 138 ? -16.688 -31.766 -22.922 1 97.31 138 ASN B N 1
ATOM 5085 C CA . ASN B 1 138 ? -18 -32.344 -22.703 1 97.31 138 ASN B CA 1
ATOM 5086 C C . ASN B 1 138 ? -18.609 -32.844 -24.031 1 97.31 138 ASN B C 1
ATOM 5088 O O . ASN B 1 138 ? -19.281 -33.875 -24.062 1 97.31 138 ASN B O 1
ATOM 5092 N N . GLU B 1 139 ? -18.312 -32.125 -25.062 1 95.94 139 GLU B N 1
ATOM 5093 C CA . GLU B 1 139 ? -18.891 -32.438 -26.359 1 95.94 139 GLU B CA 1
ATOM 5094 C C . GLU B 1 139 ? -18.141 -33.594 -27.031 1 95.94 139 GLU B C 1
ATOM 5096 O O . GLU B 1 139 ? -18.766 -34.438 -27.672 1 95.94 139 GLU B O 1
ATOM 5101 N N . VAL B 1 140 ? -16.828 -33.656 -26.906 1 95.38 140 VAL B N 1
ATOM 5102 C CA . VAL B 1 140 ? -16.062 -34.562 -27.75 1 95.38 140 VAL B CA 1
ATOM 5103 C C . VAL B 1 140 ? -15.625 -35.781 -26.922 1 95.38 140 VAL B C 1
ATOM 5105 O O . VAL B 1 140 ? -15.547 -36.875 -27.438 1 95.38 140 VAL B O 1
ATOM 5108 N N . PHE B 1 141 ? -15.234 -35.594 -25.703 1 95.69 141 PHE B N 1
ATOM 5109 C CA . PHE B 1 141 ? -14.727 -36.688 -24.891 1 95.69 141 PHE B CA 1
ATOM 5110 C C . PHE B 1 141 ? -15.859 -37.344 -24.094 1 95.69 141 PHE B C 1
ATOM 5112 O O . PHE B 1 141 ? -15.938 -38.562 -24.031 1 95.69 141 PHE B O 1
ATOM 5119 N N . PHE B 1 142 ? -16.734 -36.469 -23.531 1 94.94 142 PHE B N 1
ATOM 5120 C CA . PHE B 1 142 ? -17.828 -37 -22.703 1 94.94 142 PHE B CA 1
ATOM 5121 C C . PHE B 1 142 ? -19.141 -37.031 -23.484 1 94.94 142 PHE B C 1
ATOM 5123 O O . PHE B 1 142 ? -20.203 -36.781 -22.922 1 94.94 142 PHE B O 1
ATOM 5130 N N . SER B 1 143 ? -19.203 -37.094 -24.781 1 90.69 143 SER B N 1
ATOM 5131 C CA . SER B 1 143 ? -20.391 -37.031 -25.625 1 90.69 143 SER B CA 1
ATOM 5132 C C . SER B 1 143 ? -21.469 -37.969 -25.125 1 90.69 143 SER B C 1
ATOM 5134 O O . SER B 1 143 ? -22.656 -37.688 -25.25 1 90.69 143 SER B O 1
ATOM 5136 N N . GLY B 1 144 ? -21.25 -39 -24.453 1 88.69 144 GLY B N 1
ATOM 5137 C CA . GLY B 1 144 ? -22.25 -39.938 -24 1 88.69 144 GLY B CA 1
ATOM 5138 C C . GLY B 1 144 ? -22.641 -39.75 -22.562 1 88.69 144 GLY B C 1
ATOM 5139 O O . GLY B 1 144 ? -23.484 -40.5 -22.031 1 88.69 144 GLY B O 1
ATOM 5140 N N . ILE B 1 145 ? -22.156 -38.719 -22.047 1 91.69 145 ILE B N 1
ATOM 5141 C CA . ILE B 1 145 ? -22.438 -38.438 -20.656 1 91.69 145 ILE B CA 1
ATOM 5142 C C . ILE B 1 145 ? -23.266 -37.156 -20.531 1 91.69 145 ILE B C 1
ATOM 5144 O O . ILE B 1 145 ? -22.859 -36.094 -21.016 1 91.69 145 ILE B O 1
ATOM 5148 N N . GLU B 1 146 ? -24.453 -37.156 -20.047 1 89.38 146 GLU B N 1
ATOM 5149 C CA . GLU B 1 146 ? -25.375 -36.031 -19.984 1 89.38 146 GLU B CA 1
ATOM 5150 C C . GLU B 1 146 ? -24.828 -34.906 -19.125 1 89.38 146 GLU B C 1
ATOM 5152 O O . GLU B 1 146 ? -24.922 -33.75 -19.5 1 89.38 146 GLU B O 1
ATOM 5157 N N . LYS B 1 147 ? -24.219 -35.281 -17.938 1 91.19 147 LYS B N 1
ATOM 5158 C CA . LYS B 1 147 ? -23.703 -34.25 -17.047 1 91.19 147 LYS B CA 1
ATOM 5159 C C . LYS B 1 147 ? -22.328 -34.625 -16.5 1 91.19 147 LYS B C 1
ATOM 5161 O O . LYS B 1 147 ? -22.203 -35.031 -15.336 1 91.19 147 LYS B O 1
ATOM 5166 N N . PRO B 1 148 ? -21.375 -34.406 -17.328 1 96.38 148 PRO B N 1
ATOM 5167 C CA . PRO B 1 148 ? -20.047 -34.688 -16.781 1 96.38 148 PRO B CA 1
ATOM 5168 C C . PRO B 1 148 ? -19.734 -33.812 -15.555 1 96.38 148 PRO B C 1
ATOM 5170 O O . PRO B 1 148 ? -20.203 -32.688 -15.445 1 96.38 148 PRO B O 1
ATOM 5173 N N . ARG B 1 149 ? -19.031 -34.375 -14.609 1 97.5 149 ARG B N 1
ATOM 5174 C CA . ARG B 1 149 ? -18.656 -33.719 -13.352 1 97.5 149 ARG B CA 1
ATOM 5175 C C . ARG B 1 149 ? -17.188 -33.375 -13.344 1 97.5 149 ARG B C 1
ATOM 5177 O O . ARG B 1 149 ? -16.328 -34.25 -13.484 1 97.5 149 ARG B O 1
ATOM 5184 N N . TRP B 1 150 ? -16.906 -32.062 -13.188 1 98.62 150 TRP B N 1
ATOM 5185 C CA . TRP B 1 150 ? -15.539 -31.578 -13.211 1 98.62 150 TRP B CA 1
ATOM 5186 C C . TRP B 1 150 ? -15.109 -31.078 -11.836 1 98.62 150 TRP B C 1
ATOM 5188 O O . TRP B 1 150 ? -15.828 -30.297 -11.195 1 98.62 150 TRP B O 1
ATOM 5198 N N . ILE B 1 151 ? -14 -31.5 -11.344 1 98.81 151 ILE B N 1
ATOM 5199 C CA . ILE B 1 151 ? -13.352 -30.938 -10.164 1 98.81 151 ILE B CA 1
ATOM 5200 C C . ILE B 1 151 ? -12.062 -30.234 -10.57 1 98.81 151 ILE B C 1
ATOM 5202 O O . ILE B 1 151 ? -11.219 -30.812 -11.25 1 98.81 151 ILE B O 1
ATOM 5206 N N . LEU B 1 152 ? -11.961 -29 -10.203 1 98.88 152 LEU B N 1
ATOM 5207 C CA . LEU B 1 152 ? -10.773 -28.203 -10.531 1 98.88 152 LEU B CA 1
ATOM 5208 C C . LEU B 1 152 ? -9.703 -28.359 -9.469 1 98.88 152 LEU B C 1
ATOM 5210 O O . LEU B 1 152 ? -10.008 -28.438 -8.273 1 98.88 152 LEU B O 1
ATOM 5214 N N . PHE B 1 153 ? -8.484 -28.469 -9.914 1 98.69 153 PHE B N 1
ATOM 5215 C CA . PHE B 1 153 ? -7.305 -28.422 -9.055 1 98.69 153 PHE B CA 1
ATOM 5216 C C . PHE B 1 153 ? -6.367 -27.297 -9.477 1 98.69 153 PHE B C 1
ATOM 5218 O O . PHE B 1 153 ? -6.051 -27.156 -10.656 1 98.69 153 PHE B O 1
ATOM 5225 N N . GLY B 1 154 ? -5.977 -26.438 -8.609 1 98.06 154 GLY B N 1
ATOM 5226 C CA . GLY B 1 154 ? -5.008 -25.391 -8.883 1 98.06 154 GLY B CA 1
ATOM 5227 C C . GLY B 1 154 ? -4.098 -25.109 -7.699 1 98.06 154 GLY B C 1
ATOM 5228 O O . GLY B 1 154 ? -4.418 -25.453 -6.562 1 98.06 154 GLY B O 1
ATOM 5229 N N . SER B 1 155 ? -2.934 -24.516 -7.969 1 96.94 155 SER B N 1
ATOM 5230 C CA . SER B 1 155 ? -1.937 -24.156 -6.969 1 96.94 155 SER B CA 1
ATOM 5231 C C . SER B 1 155 ? -1.465 -22.703 -7.152 1 96.94 155 SER B C 1
ATOM 5233 O O . SER B 1 155 ? -1.213 -22.266 -8.273 1 96.94 155 SER B O 1
ATOM 5235 N N . SER B 1 156 ? -1.358 -21.984 -6.012 1 97.56 156 SER B N 1
ATOM 5236 C CA . SER B 1 156 ? -0.88 -20.609 -6.059 1 97.56 156 SER B CA 1
ATOM 5237 C C . SER B 1 156 ? -1.763 -19.75 -6.957 1 97.56 156 SER B C 1
ATOM 5239 O O . SER B 1 156 ? -2.975 -19.656 -6.75 1 97.56 156 SER B O 1
ATOM 5241 N N . TYR B 1 157 ? -1.213 -19.25 -8.07 1 98.44 157 TYR B N 1
ATOM 5242 C CA . TYR B 1 157 ? -1.999 -18.453 -9.008 1 98.44 157 TYR B CA 1
ATOM 5243 C C . TYR B 1 157 ? -3.068 -19.312 -9.68 1 98.44 157 TYR B C 1
ATOM 5245 O O . TYR B 1 157 ? -4.227 -18.891 -9.781 1 98.44 157 TYR B O 1
ATOM 5253 N N . SER B 1 158 ? -2.73 -20.469 -10.141 1 98.62 158 SER B N 1
ATOM 5254 C CA . SER B 1 158 ? -3.723 -21.344 -10.75 1 98.62 158 SER B CA 1
ATOM 5255 C C . SER B 1 158 ? -4.758 -21.812 -9.734 1 98.62 158 SER B C 1
ATOM 5257 O O . SER B 1 158 ? -5.871 -22.188 -10.102 1 98.62 158 SER B O 1
ATOM 5259 N N . GLY B 1 159 ? -4.348 -21.812 -8.406 1 98.69 159 GLY B N 1
ATOM 5260 C CA . GLY B 1 159 ? -5.348 -22.016 -7.367 1 98.69 159 GLY B CA 1
ATOM 5261 C C . GLY B 1 159 ? -6.395 -20.922 -7.324 1 98.69 159 GLY B C 1
ATOM 5262 O O . GLY B 1 159 ? -7.59 -21.203 -7.215 1 98.69 159 GLY B O 1
ATOM 5263 N N . ALA B 1 160 ? -5.914 -19.719 -7.43 1 98.81 160 ALA B N 1
ATOM 5264 C CA . ALA B 1 160 ? -6.852 -18.609 -7.492 1 98.81 160 ALA B CA 1
ATOM 5265 C C . ALA B 1 160 ? -7.762 -18.719 -8.711 1 98.81 160 ALA B C 1
ATOM 5267 O O . ALA B 1 160 ? -8.969 -18.453 -8.617 1 98.81 160 ALA B O 1
ATOM 5268 N N . LEU B 1 161 ? -7.203 -19.156 -9.859 1 98.88 161 LEU B N 1
ATOM 5269 C CA . LEU B 1 161 ? -8.008 -19.359 -11.062 1 98.88 161 LEU B CA 1
ATOM 5270 C C . LEU B 1 161 ? -9.102 -20.391 -10.812 1 98.88 161 LEU B C 1
ATOM 5272 O O . LEU B 1 161 ? -10.242 -20.203 -11.242 1 98.88 161 LEU B O 1
ATOM 5276 N N . ALA B 1 162 ? -8.742 -21.438 -10.109 1 98.88 162 ALA B N 1
ATOM 5277 C CA . ALA B 1 162 ? -9.727 -22.484 -9.82 1 98.88 162 ALA B CA 1
ATOM 5278 C C . ALA B 1 162 ? -10.859 -21.938 -8.961 1 98.88 162 ALA B C 1
ATOM 5280 O O . ALA B 1 162 ? -12.031 -22.203 -9.234 1 98.88 162 ALA B O 1
ATOM 5281 N N . ALA B 1 163 ? -10.492 -21.188 -7.945 1 98.81 163 ALA B N 1
ATOM 5282 C CA . ALA B 1 163 ? -11.492 -20.594 -7.055 1 98.81 163 ALA B CA 1
ATOM 5283 C C . ALA B 1 163 ? -12.391 -19.625 -7.809 1 98.81 163 ALA B C 1
ATOM 5285 O O . ALA B 1 163 ? -13.617 -19.672 -7.68 1 98.81 163 ALA B O 1
ATOM 5286 N N . TRP B 1 164 ? -11.781 -18.75 -8.586 1 98.81 164 TRP B N 1
ATOM 5287 C CA . TRP B 1 164 ? -12.531 -17.734 -9.32 1 98.81 164 TRP B CA 1
ATOM 5288 C C . TRP B 1 164 ? -13.445 -18.391 -10.359 1 98.81 164 TRP B C 1
ATOM 5290 O O . TRP B 1 164 ? -14.578 -17.953 -10.555 1 98.81 164 TRP B O 1
ATOM 5300 N N . PHE B 1 165 ? -12.945 -19.438 -11.016 1 98.81 165 PHE B N 1
ATOM 5301 C CA . PHE B 1 165 ? -13.766 -20.141 -12.008 1 98.81 165 PHE B CA 1
ATOM 5302 C C . PHE B 1 165 ? -14.961 -20.812 -11.344 1 98.81 165 PHE B C 1
ATOM 5304 O O . PHE B 1 165 ? -16.078 -20.719 -11.844 1 98.81 165 PHE B O 1
ATOM 5311 N N . ARG B 1 166 ? -14.711 -21.5 -10.25 1 98.56 166 ARG B N 1
ATOM 5312 C CA . ARG B 1 166 ? -15.781 -22.156 -9.5 1 98.56 166 ARG B CA 1
ATOM 5313 C C . ARG B 1 166 ? -16.859 -21.156 -9.102 1 98.56 166 ARG B C 1
ATOM 5315 O O . ARG B 1 166 ? -18.047 -21.422 -9.258 1 98.56 166 ARG B O 1
ATOM 5322 N N . GLU B 1 167 ? -16.391 -20.062 -8.648 1 97.31 167 GLU B N 1
ATOM 5323 C CA . GLU B 1 167 ? -17.312 -19 -8.211 1 97.31 167 GLU B CA 1
ATOM 5324 C C . GLU B 1 167 ? -18.188 -18.531 -9.367 1 97.31 167 GLU B C 1
ATOM 5326 O O . GLU B 1 167 ? -19.391 -18.312 -9.195 1 97.31 167 GLU B O 1
ATOM 5331 N N . MET B 1 168 ? -17.625 -18.469 -10.508 1 96.44 168 MET B N 1
ATOM 5332 C CA . MET B 1 168 ? -18.312 -17.844 -11.641 1 96.44 168 MET B CA 1
ATOM 5333 C C . MET B 1 168 ? -19.047 -18.891 -12.461 1 96.44 168 MET B C 1
ATOM 5335 O O . MET B 1 168 ? -19.906 -18.547 -13.273 1 96.44 168 MET B O 1
ATOM 5339 N N . ASN B 1 169 ? -18.703 -20.203 -12.312 1 96.56 169 ASN B N 1
ATOM 5340 C CA . ASN B 1 169 ? -19.234 -21.25 -13.164 1 96.56 169 ASN B CA 1
ATOM 5341 C C . ASN B 1 169 ? -19.641 -22.484 -12.352 1 96.56 169 ASN B C 1
ATOM 5343 O O . ASN B 1 169 ? -19.219 -23.594 -12.648 1 96.56 169 ASN B O 1
ATOM 5347 N N . GLU B 1 170 ? -20.484 -22.281 -11.445 1 95.62 170 GLU B N 1
ATOM 5348 C CA . GLU B 1 170 ? -20.875 -23.375 -10.547 1 95.62 170 GLU B CA 1
ATOM 5349 C C . GLU B 1 170 ? -21.656 -24.453 -11.289 1 95.62 170 GLU B C 1
ATOM 5351 O O . GLU B 1 170 ? -21.688 -25.609 -10.859 1 95.62 170 GLU B O 1
ATOM 5356 N N . ASP B 1 171 ? -22.188 -24.125 -12.445 1 95.25 171 ASP B N 1
ATOM 5357 C CA . ASP B 1 171 ? -22.969 -25.078 -13.227 1 95.25 171 ASP B CA 1
ATOM 5358 C C . ASP B 1 171 ? -22.062 -26.016 -14.031 1 95.25 171 ASP B C 1
ATOM 5360 O O . ASP B 1 171 ? -22.469 -27.094 -14.438 1 95.25 171 ASP B O 1
ATOM 5364 N N . LEU B 1 172 ? -20.766 -25.625 -14.203 1 97.19 172 LEU B N 1
ATOM 5365 C CA . LEU B 1 172 ? -19.875 -26.375 -15.078 1 97.19 172 LEU B CA 1
ATOM 5366 C C . LEU B 1 172 ? -18.938 -27.266 -14.273 1 97.19 172 LEU B C 1
ATOM 5368 O O . LEU B 1 172 ? -18.344 -28.203 -14.82 1 97.19 172 LEU B O 1
ATOM 5372 N N . THR B 1 173 ? -18.812 -26.984 -12.984 1 98.19 173 THR B N 1
ATOM 5373 C CA . THR B 1 173 ? -17.922 -27.75 -12.125 1 98.19 173 THR B CA 1
ATOM 5374 C C . THR B 1 173 ? -18.609 -28.125 -10.812 1 98.19 173 THR B C 1
ATOM 5376 O O . THR B 1 173 ? -19.531 -27.438 -10.375 1 98.19 173 THR B O 1
ATOM 5379 N N . ILE B 1 174 ? -18.141 -29.172 -10.203 1 98.06 174 ILE B N 1
ATOM 5380 C CA . ILE B 1 174 ? -18.828 -29.594 -9 1 98.06 174 ILE B CA 1
ATOM 5381 C C . ILE B 1 174 ? -18 -29.25 -7.77 1 98.06 174 ILE B C 1
ATOM 5383 O O . ILE B 1 174 ? -18.5 -29.281 -6.641 1 98.06 174 ILE B O 1
ATOM 5387 N N . ALA B 1 175 ? -16.703 -28.922 -7.984 1 98.75 175 ALA B N 1
ATOM 5388 C CA . ALA B 1 175 ? -15.867 -28.531 -6.855 1 98.75 175 ALA B CA 1
ATOM 5389 C C . ALA B 1 175 ? -14.555 -27.906 -7.332 1 98.75 175 ALA B C 1
ATOM 5391 O O . ALA B 1 175 ? -14.203 -28.016 -8.508 1 98.75 175 ALA B O 1
ATOM 5392 N N . ALA B 1 176 ? -13.867 -27.219 -6.438 1 98.88 176 ALA B N 1
ATOM 5393 C CA . ALA B 1 176 ? -12.516 -26.719 -6.656 1 98.88 176 ALA B CA 1
ATOM 5394 C C . ALA B 1 176 ? -11.617 -27 -5.453 1 98.88 176 ALA B C 1
ATOM 5396 O O . ALA B 1 176 ? -12.008 -26.75 -4.309 1 98.88 176 ALA B O 1
ATOM 5397 N N . ILE B 1 177 ? -10.516 -27.594 -5.695 1 98.81 177 ILE B N 1
ATOM 5398 C CA . ILE B 1 177 ? -9.469 -27.797 -4.703 1 98.81 177 ILE B CA 1
ATOM 5399 C C . ILE B 1 177 ? -8.352 -26.781 -4.906 1 98.81 177 ILE B C 1
ATOM 5401 O O . ILE B 1 177 ? -7.621 -26.844 -5.898 1 98.81 177 ILE B O 1
ATOM 5405 N N . VAL B 1 178 ? -8.172 -25.875 -3.973 1 98.56 178 VAL B N 1
ATOM 5406 C CA . VAL B 1 178 ? -7.355 -24.688 -4.125 1 98.56 178 VAL B CA 1
ATOM 5407 C C . VAL B 1 178 ? -6.156 -24.75 -3.182 1 98.56 178 VAL B C 1
ATOM 5409 O O . VAL B 1 178 ? -6.262 -24.391 -2.006 1 98.56 178 VAL B O 1
ATOM 5412 N N . SER B 1 179 ? -5.035 -25.125 -3.74 1 98 179 SER B N 1
ATOM 5413 C CA . SER B 1 179 ? -3.797 -25.234 -2.975 1 98 179 SER B CA 1
ATOM 5414 C C . SER B 1 179 ? -3.025 -23.922 -2.963 1 98 179 SER B C 1
ATOM 5416 O O . SER B 1 179 ? -2.586 -23.453 -4.012 1 98 179 SER B O 1
ATOM 5418 N N . SER B 1 180 ? -2.844 -23.328 -1.771 1 98.12 180 SER B N 1
ATOM 5419 C CA . SER B 1 180 ? -2.119 -22.062 -1.618 1 98.12 180 SER B CA 1
ATOM 5420 C C . SER B 1 180 ? -2.602 -21.031 -2.625 1 98.12 180 SER B C 1
ATOM 5422 O O . SER B 1 180 ? -1.794 -20.297 -3.207 1 98.12 180 SER B O 1
ATOM 5424 N N . GLY B 1 181 ? -3.922 -21.016 -2.879 1 98.56 181 GLY B N 1
ATOM 5425 C CA . GLY B 1 181 ? -4.469 -20.109 -3.875 1 98.56 181 GLY B CA 1
ATOM 5426 C C . GLY B 1 181 ? -4.422 -18.656 -3.445 1 98.56 181 GLY B C 1
ATOM 5427 O O . GLY B 1 181 ? -4.988 -18.297 -2.414 1 98.56 181 GLY B O 1
ATOM 5428 N N . VAL B 1 182 ? -3.773 -17.797 -4.195 1 98.5 182 VAL B N 1
ATOM 5429 C CA . VAL B 1 182 ? -3.566 -16.406 -3.83 1 98.5 182 VAL B CA 1
ATOM 5430 C C . VAL B 1 182 ? -4.727 -15.555 -4.348 1 98.5 182 VAL B C 1
ATOM 5432 O O . VAL B 1 182 ? -4.559 -14.758 -5.273 1 98.5 182 VAL B O 1
ATOM 5435 N N . VAL B 1 183 ? -5.855 -15.625 -3.666 1 98.62 183 VAL B N 1
ATOM 5436 C CA . VAL B 1 183 ? -7.102 -15.008 -4.113 1 98.62 183 VAL B CA 1
ATOM 5437 C C . VAL B 1 183 ? -7.117 -13.531 -3.719 1 98.62 183 VAL B C 1
ATOM 5439 O O . VAL B 1 183 ? -7.914 -12.75 -4.242 1 98.62 183 VAL B O 1
ATOM 5442 N N . GLN B 1 184 ? -6.254 -13.117 -2.754 1 98 184 GLN B N 1
ATOM 5443 C CA . GLN B 1 184 ? -6.203 -11.734 -2.289 1 98 184 GLN B CA 1
ATOM 5444 C C . GLN B 1 184 ? -5.09 -10.961 -2.986 1 98 184 GLN B C 1
ATOM 5446 O O . GLN B 1 184 ? -3.986 -10.836 -2.449 1 98 184 GLN B O 1
ATOM 5451 N N . ALA B 1 185 ? -5.426 -10.422 -4.133 1 97.88 185 ALA B N 1
ATOM 5452 C CA . ALA B 1 185 ? -4.449 -9.594 -4.844 1 97.88 185 ALA B CA 1
ATOM 5453 C C . ALA B 1 185 ? -4.023 -8.398 -3.996 1 97.88 185 ALA B C 1
ATOM 5455 O O . ALA B 1 185 ? -4.844 -7.809 -3.289 1 97.88 185 ALA B O 1
ATOM 5456 N N . GLU B 1 186 ? -2.777 -8.102 -4.066 1 96.5 186 GLU B N 1
ATOM 5457 C CA . GLU B 1 186 ? -2.203 -7.023 -3.27 1 96.5 186 GLU B CA 1
ATOM 5458 C C . GLU B 1 186 ? -0.985 -6.414 -3.959 1 96.5 186 GLU B C 1
ATOM 5460 O O . GLU B 1 186 ? -0.095 -7.137 -4.41 1 96.5 186 GLU B O 1
ATOM 5465 N N . VAL B 1 187 ? -0.943 -5.094 -4.031 1 96.69 187 VAL B N 1
ATOM 5466 C CA . VAL B 1 187 ? 0.16 -4.441 -4.73 1 96.69 187 VAL B CA 1
ATOM 5467 C C . VAL B 1 187 ? 1.456 -4.637 -3.945 1 96.69 187 VAL B C 1
ATOM 5469 O O . VAL B 1 187 ? 2.359 -5.348 -4.395 1 96.69 187 VAL B O 1
ATOM 5472 N N . ASP B 1 188 ? 1.507 -4.062 -2.725 1 95.81 188 ASP B N 1
ATOM 5473 C CA . ASP B 1 188 ? 2.652 -4.164 -1.824 1 95.81 188 ASP B CA 1
ATOM 5474 C C . ASP B 1 188 ? 2.529 -5.387 -0.915 1 95.81 188 ASP B C 1
ATOM 5476 O O . ASP B 1 188 ? 1.915 -5.312 0.151 1 95.81 188 ASP B O 1
ATOM 5480 N N . TYR B 1 189 ? 3.145 -6.488 -1.279 1 96.56 189 TYR B N 1
ATOM 5481 C CA . TYR B 1 189 ? 2.979 -7.738 -0.547 1 96.56 189 TYR B CA 1
ATOM 5482 C C . TYR B 1 189 ? 4.148 -7.977 0.402 1 96.56 189 TYR B C 1
ATOM 5484 O O . TYR B 1 189 ? 4.82 -9.008 0.32 1 96.56 189 TYR B O 1
ATOM 5492 N N . TYR B 1 190 ? 4.305 -7.105 1.304 1 95.62 190 TYR B N 1
ATOM 5493 C CA . TYR B 1 190 ? 5.348 -7.219 2.316 1 95.62 190 TYR B CA 1
ATOM 5494 C C . TYR B 1 190 ? 5.078 -8.391 3.248 1 95.62 190 TYR B C 1
ATOM 5496 O O . TYR B 1 190 ? 5.961 -8.812 3.998 1 95.62 190 TYR B O 1
ATOM 5504 N N . ASP B 1 191 ? 3.865 -8.992 3.211 1 95.62 191 ASP B N 1
ATOM 5505 C CA . ASP B 1 191 ? 3.531 -10.148 4.031 1 95.62 191 ASP B CA 1
ATOM 5506 C C . ASP B 1 191 ? 4.414 -11.344 3.678 1 95.62 191 ASP B C 1
ATOM 5508 O O . ASP B 1 191 ? 4.695 -12.195 4.531 1 95.62 191 ASP B O 1
ATOM 5512 N N . HIS B 1 192 ? 4.789 -11.391 2.406 1 97 192 HIS B N 1
ATOM 5513 C CA . HIS B 1 192 ? 5.703 -12.461 2.018 1 97 192 HIS B CA 1
ATOM 5514 C C . HIS B 1 192 ? 6.945 -12.469 2.902 1 97 192 HIS B C 1
ATOM 5516 O O . HIS B 1 192 ? 7.297 -13.508 3.473 1 97 192 HIS B O 1
ATOM 5522 N N . THR B 1 193 ? 7.625 -11.312 3.041 1 96.12 193 THR B N 1
ATOM 5523 C CA . THR B 1 193 ? 8.852 -11.211 3.818 1 96.12 193 THR B CA 1
ATOM 5524 C C . THR B 1 193 ? 8.57 -11.367 5.309 1 96.12 193 THR B C 1
ATOM 5526 O O . THR B 1 193 ? 9.375 -11.93 6.047 1 96.12 193 THR B O 1
ATOM 5529 N N . LYS B 1 194 ? 7.469 -10.844 5.719 1 95.31 194 LYS B N 1
ATOM 5530 C CA . LYS B 1 194 ? 7.039 -11.047 7.102 1 95.31 194 LYS B CA 1
ATOM 5531 C C . LYS B 1 194 ? 6.895 -12.531 7.422 1 95.31 194 LYS B C 1
ATOM 5533 O O . LYS B 1 194 ? 7.34 -12.984 8.477 1 95.31 194 LYS B O 1
ATOM 5538 N N . ASN B 1 195 ? 6.27 -13.273 6.516 1 96.88 195 ASN B N 1
ATOM 5539 C CA . ASN B 1 195 ? 6.059 -14.711 6.711 1 96.88 195 ASN B CA 1
ATOM 5540 C C . ASN B 1 195 ? 7.371 -15.484 6.629 1 96.88 195 ASN B C 1
ATOM 5542 O O . ASN B 1 195 ? 7.547 -16.484 7.316 1 96.88 195 ASN B O 1
ATOM 5546 N N . LEU B 1 196 ? 8.297 -15.039 5.766 1 96.81 196 LEU B N 1
ATOM 5547 C CA . LEU B 1 196 ? 9.625 -15.641 5.75 1 96.81 196 LEU B CA 1
ATOM 5548 C C . LEU B 1 196 ? 10.289 -15.523 7.117 1 96.81 196 LEU B C 1
ATOM 5550 O O . LEU B 1 196 ? 10.828 -16.5 7.641 1 96.81 196 LEU B O 1
ATOM 5554 N N . GLU B 1 197 ? 10.266 -14.312 7.648 1 96.31 197 GLU B N 1
ATOM 5555 C CA . GLU B 1 197 ? 10.844 -14.078 8.969 1 96.31 197 GLU B CA 1
ATOM 5556 C C . GLU B 1 197 ? 10.164 -14.945 10.031 1 96.31 197 GLU B C 1
ATOM 5558 O O . GLU B 1 197 ? 10.836 -15.508 10.898 1 96.31 197 GLU B O 1
ATOM 5563 N N . TYR B 1 198 ? 8.859 -15.023 9.969 1 95.69 198 TYR B N 1
ATOM 5564 C CA . TYR B 1 198 ? 8.094 -15.836 10.914 1 95.69 198 TYR B CA 1
ATOM 5565 C C . TYR B 1 198 ? 8.586 -17.281 10.906 1 95.69 198 TYR B C 1
ATOM 5567 O O . TYR B 1 198 ? 8.859 -17.859 11.961 1 95.69 198 TYR B O 1
ATOM 5575 N N . VAL B 1 199 ? 8.727 -17.859 9.727 1 96.44 199 VAL B N 1
ATOM 5576 C CA . VAL B 1 199 ? 9.117 -19.25 9.602 1 96.44 199 VAL B CA 1
ATOM 5577 C C . VAL B 1 199 ? 10.539 -19.438 10.133 1 96.44 199 VAL B C 1
ATOM 5579 O O . VAL B 1 199 ? 10.812 -20.406 10.852 1 96.44 199 VAL B O 1
ATOM 5582 N N . LEU B 1 200 ? 11.445 -18.531 9.773 1 96.19 200 LEU B N 1
ATOM 5583 C CA . LEU B 1 200 ? 12.828 -18.609 10.234 1 96.19 200 LEU B CA 1
ATOM 5584 C C . LEU B 1 200 ? 12.898 -18.547 11.758 1 96.19 200 LEU B C 1
ATOM 5586 O O . LEU B 1 200 ? 13.625 -19.312 12.383 1 96.19 200 LEU B O 1
ATOM 5590 N N . LYS B 1 201 ? 12.148 -17.656 12.367 1 95.75 201 LYS B N 1
ATOM 5591 C CA . LYS B 1 201 ? 12.148 -17.5 13.82 1 95.75 201 LYS B CA 1
ATOM 5592 C C . LYS B 1 201 ? 11.523 -18.719 14.5 1 95.75 201 LYS B C 1
ATOM 5594 O O . LYS B 1 201 ? 12 -19.172 15.539 1 95.75 201 LYS B O 1
ATOM 5599 N N . GLU B 1 202 ? 10.445 -19.234 13.883 1 93.88 202 GLU B N 1
ATOM 5600 C CA . GLU B 1 202 ? 9.75 -20.391 14.445 1 93.88 202 GLU B CA 1
ATOM 5601 C C . GLU B 1 202 ? 10.625 -21.641 14.383 1 93.88 202 GLU B C 1
ATOM 5603 O O . GLU B 1 202 ? 10.641 -22.438 15.32 1 93.88 202 GLU B O 1
ATOM 5608 N N . GLU B 1 203 ? 11.344 -21.812 13.32 1 93.44 203 GLU B N 1
ATOM 5609 C CA . GLU B 1 203 ? 12.094 -23.047 13.086 1 93.44 203 GLU B CA 1
ATOM 5610 C C . GLU B 1 203 ? 13.492 -22.969 13.703 1 93.44 203 GLU B C 1
ATOM 5612 O O . GLU B 1 203 ? 14.055 -23.984 14.109 1 93.44 203 GLU B O 1
ATOM 5617 N N . ASN B 1 204 ? 14.023 -21.766 13.75 1 94.44 204 ASN B N 1
ATOM 5618 C CA . ASN B 1 204 ? 15.383 -21.562 14.242 1 94.44 204 ASN B CA 1
ATOM 5619 C C . ASN B 1 204 ? 15.648 -20.094 14.562 1 94.44 204 ASN B C 1
ATOM 5621 O O . ASN B 1 204 ? 16.25 -19.391 13.766 1 94.44 204 ASN B O 1
ATOM 5625 N N . ALA B 1 205 ? 15.336 -19.688 15.734 1 94.44 205 ALA B N 1
ATOM 5626 C CA . ALA B 1 205 ? 15.391 -18.281 16.125 1 94.44 205 ALA B CA 1
ATOM 5627 C C . ALA B 1 205 ? 16.812 -17.75 16.062 1 94.44 205 ALA B C 1
ATOM 5629 O O . ALA B 1 205 ? 17.062 -16.641 15.57 1 94.44 205 ALA B O 1
ATOM 5630 N N . PRO B 1 206 ? 17.859 -18.5 16.5 1 93.81 206 PRO B N 1
ATOM 5631 C CA . PRO B 1 206 ? 19.234 -18 16.375 1 93.81 206 PRO B CA 1
ATOM 5632 C C . PRO B 1 206 ? 19.641 -17.781 14.93 1 93.81 206 PRO B C 1
ATOM 5634 O O . PRO B 1 206 ? 20.359 -16.812 14.633 1 93.81 206 PRO B O 1
ATOM 5637 N N . CYS B 1 207 ? 19.172 -18.656 14.094 1 94.31 207 CYS B N 1
ATOM 5638 C CA . CYS B 1 207 ? 19.453 -18.484 12.672 1 94.31 207 CYS B CA 1
ATOM 5639 C C . CYS B 1 207 ? 18.859 -17.188 12.148 1 94.31 207 CYS B C 1
ATOM 5641 O O . CYS B 1 207 ? 19.516 -16.453 11.406 1 94.31 207 CYS B O 1
ATOM 5643 N N . ALA B 1 208 ? 17.625 -16.922 12.531 1 95.69 208 ALA B N 1
ATOM 5644 C CA . ALA B 1 208 ? 16.969 -15.688 12.117 1 95.69 208 ALA B CA 1
ATOM 5645 C C . ALA B 1 208 ? 17.766 -14.461 12.57 1 95.69 208 ALA B C 1
ATOM 5647 O O . ALA B 1 208 ? 17.922 -13.508 11.805 1 95.69 208 ALA B O 1
ATOM 5648 N N . GLU B 1 209 ? 18.25 -14.469 13.781 1 95.25 209 GLU B N 1
ATOM 5649 C CA . GLU B 1 209 ? 19.031 -13.359 14.312 1 95.25 209 GLU B CA 1
ATOM 5650 C C . GLU B 1 209 ? 20.344 -13.195 13.562 1 95.25 209 GLU B C 1
ATOM 5652 O O . GLU B 1 209 ? 20.781 -12.078 13.289 1 95.25 209 GLU B O 1
ATOM 5657 N N . THR B 1 210 ? 20.953 -14.289 13.25 1 95.44 210 THR B N 1
ATOM 5658 C CA . THR B 1 210 ? 22.203 -14.25 12.492 1 95.44 210 THR B CA 1
ATOM 5659 C C . THR B 1 210 ? 21.969 -13.672 11.094 1 95.44 210 THR B C 1
ATOM 5661 O O . THR B 1 210 ? 22.781 -12.891 10.602 1 95.44 210 THR B O 1
ATOM 5664 N N . ILE B 1 211 ? 20.859 -14.07 10.477 1 95.81 211 ILE B N 1
ATOM 5665 C CA . ILE B 1 211 ? 20.484 -13.531 9.172 1 95.81 211 ILE B CA 1
ATOM 5666 C C . ILE B 1 211 ? 20.266 -12.023 9.281 1 95.81 211 ILE B C 1
ATOM 5668 O O . ILE B 1 211 ? 20.719 -11.258 8.422 1 95.81 211 ILE B O 1
ATOM 5672 N N . ARG B 1 212 ? 19.562 -11.562 10.336 1 95.5 212 ARG B N 1
ATOM 5673 C CA . ARG B 1 212 ? 19.312 -10.141 10.555 1 95.5 212 ARG B CA 1
ATOM 5674 C C . ARG B 1 212 ? 20.625 -9.367 10.594 1 95.5 212 ARG B C 1
ATOM 5676 O O . ARG B 1 212 ? 20.781 -8.344 9.914 1 95.5 212 ARG B O 1
ATOM 5683 N N . LEU B 1 213 ? 21.609 -9.82 11.391 1 95.25 213 LEU B N 1
ATOM 5684 C CA . LEU B 1 213 ? 22.891 -9.164 11.539 1 95.25 213 LEU B CA 1
ATOM 5685 C C . LEU B 1 213 ? 23.672 -9.188 10.227 1 95.25 213 LEU B C 1
ATOM 5687 O O . LEU B 1 213 ? 24.344 -8.211 9.883 1 95.25 213 LEU B O 1
ATOM 5691 N N . SER B 1 214 ? 23.547 -10.289 9.547 1 95.88 214 SER B N 1
ATOM 5692 C CA . SER B 1 214 ? 24.234 -10.422 8.266 1 95.88 214 SER B CA 1
ATOM 5693 C C . SER B 1 214 ? 23.641 -9.492 7.215 1 95.88 214 SER B C 1
ATOM 5695 O O . SER B 1 214 ? 24.375 -8.891 6.422 1 95.88 214 SER B O 1
ATOM 5697 N N . MET B 1 215 ? 22.344 -9.422 7.172 1 95.44 215 MET B N 1
ATOM 5698 C CA . MET B 1 215 ? 21.672 -8.516 6.246 1 95.44 215 MET B CA 1
ATOM 5699 C C . MET B 1 215 ? 22.031 -7.066 6.539 1 95.44 215 MET B C 1
ATOM 5701 O O . MET B 1 215 ? 22.25 -6.277 5.617 1 95.44 215 MET B O 1
ATOM 5705 N N . LYS B 1 216 ? 22.062 -6.727 7.84 1 93.69 216 LYS B N 1
ATOM 5706 C CA . LYS B 1 216 ? 22.469 -5.379 8.227 1 93.69 216 LYS B CA 1
ATOM 5707 C C . LYS B 1 216 ? 23.859 -5.059 7.703 1 93.69 216 LYS B C 1
ATOM 5709 O O . LYS B 1 216 ? 24.078 -4 7.109 1 93.69 216 LYS B O 1
ATOM 5714 N N . ALA B 1 217 ? 24.766 -5.957 7.902 1 93.75 217 ALA B N 1
ATOM 5715 C CA . ALA B 1 217 ? 26.141 -5.781 7.438 1 93.75 217 ALA B CA 1
ATOM 5716 C C . ALA B 1 217 ? 26.203 -5.668 5.918 1 93.75 217 ALA B C 1
ATOM 5718 O O . ALA B 1 217 ? 26.953 -4.855 5.379 1 93.75 217 ALA B O 1
ATOM 5719 N N . LEU B 1 218 ? 25.484 -6.484 5.27 1 95.69 218 LEU B N 1
ATOM 5720 C CA . LEU B 1 218 ? 25.453 -6.488 3.812 1 95.69 218 LEU B CA 1
ATOM 5721 C C . LEU B 1 218 ? 24.938 -5.152 3.279 1 95.69 218 LEU B C 1
ATOM 5723 O O . LEU B 1 218 ? 25.531 -4.574 2.367 1 95.69 218 LEU B O 1
ATOM 5727 N N . ILE B 1 219 ? 23.859 -4.66 3.818 1 94.31 219 ILE B N 1
ATOM 5728 C CA . ILE B 1 219 ? 23.281 -3.396 3.395 1 94.31 219 ILE B CA 1
ATOM 5729 C C . ILE B 1 219 ? 24.266 -2.258 3.648 1 94.31 219 ILE B C 1
ATOM 5731 O O . ILE B 1 219 ? 24.438 -1.377 2.803 1 94.31 219 ILE B O 1
ATOM 5735 N N . GLU B 1 220 ? 24.953 -2.293 4.754 1 92.81 220 GLU B N 1
ATOM 5736 C CA . GLU B 1 220 ? 25.953 -1.279 5.066 1 92.81 220 GLU B CA 1
ATOM 5737 C C . GLU B 1 220 ? 27.062 -1.256 4.016 1 92.81 220 GLU B C 1
ATOM 5739 O O . GLU B 1 220 ? 27.547 -0.187 3.641 1 92.81 220 GLU B O 1
ATOM 5744 N N . LYS B 1 221 ? 27.391 -2.381 3.541 1 94 221 LYS B N 1
ATOM 5745 C CA . LYS B 1 221 ? 28.469 -2.484 2.553 1 94 221 LYS B CA 1
ATOM 5746 C C . LYS B 1 221 ? 28.047 -1.864 1.224 1 94 221 LYS B C 1
ATOM 5748 O O . LYS B 1 221 ? 28.891 -1.411 0.45 1 94 221 LYS B O 1
ATOM 5753 N N . THR B 1 222 ? 26.766 -1.797 0.928 1 95.06 222 THR B N 1
ATOM 5754 C CA . THR B 1 222 ? 26.312 -1.207 -0.327 1 95.06 222 THR B CA 1
ATOM 5755 C C . THR B 1 222 ? 26.516 0.304 -0.322 1 95.06 222 THR B C 1
ATOM 5757 O O . THR B 1 222 ? 26.469 0.948 -1.372 1 95.06 222 THR B O 1
ATOM 5760 N N . TYR B 1 223 ? 26.844 0.865 0.853 1 93.94 223 TYR B N 1
ATOM 5761 C CA . TYR B 1 223 ? 26.922 2.316 0.982 1 93.94 223 TYR B CA 1
ATOM 5762 C C . TYR B 1 223 ? 28.359 2.807 0.842 1 93.94 223 TYR B C 1
ATOM 5764 O O . TYR B 1 223 ? 28.625 4 0.997 1 93.94 223 TYR B O 1
ATOM 5772 N N . THR B 1 224 ? 29.328 1.933 0.54 1 93.94 224 THR B N 1
ATOM 5773 C CA . THR B 1 224 ? 30.719 2.328 0.347 1 93.94 224 THR B CA 1
ATOM 5774 C C . THR B 1 224 ? 31.312 1.643 -0.881 1 93.94 224 THR B C 1
ATOM 5776 O O . THR B 1 224 ? 30.938 0.512 -1.206 1 93.94 224 THR B O 1
ATOM 5779 N N . ALA B 1 225 ? 32.25 2.32 -1.498 1 93.94 225 ALA B N 1
ATOM 5780 C CA . ALA B 1 225 ? 32.906 1.738 -2.666 1 93.94 225 ALA B CA 1
ATOM 5781 C C . ALA B 1 225 ? 33.656 0.456 -2.295 1 93.94 225 ALA B C 1
ATOM 5783 O O . ALA B 1 225 ? 33.594 -0.537 -3.025 1 93.94 225 ALA B O 1
ATOM 5784 N N . ASP B 1 226 ? 34.312 0.49 -1.137 1 94.38 226 ASP B N 1
ATOM 5785 C CA . ASP B 1 226 ? 35.031 -0.688 -0.674 1 94.38 226 ASP B CA 1
ATOM 5786 C C . ASP B 1 226 ? 34.062 -1.834 -0.358 1 94.38 226 ASP B C 1
ATOM 5788 O O . ASP B 1 226 ? 34.375 -2.996 -0.639 1 94.38 226 ASP B O 1
ATOM 5792 N N . GLY B 1 227 ? 33 -1.458 0.281 1 94.88 227 GLY B N 1
ATOM 5793 C CA . GLY B 1 227 ? 32 -2.465 0.575 1 94.88 227 GLY B CA 1
ATOM 5794 C C . GLY B 1 227 ? 31.422 -3.117 -0.668 1 94.88 227 GLY B C 1
ATOM 5795 O O . GLY B 1 227 ? 31.297 -4.34 -0.73 1 94.88 227 GLY B O 1
ATOM 5796 N N . ARG B 1 228 ? 31.141 -2.33 -1.682 1 95.94 228 ARG B N 1
ATOM 5797 C CA . ARG B 1 228 ? 30.609 -2.852 -2.934 1 95.94 228 ARG B CA 1
ATOM 5798 C C . ARG B 1 228 ? 31.641 -3.709 -3.658 1 95.94 228 ARG B C 1
ATOM 5800 O O . ARG B 1 228 ? 31.281 -4.715 -4.285 1 95.94 228 ARG B O 1
ATOM 5807 N N . ALA B 1 229 ? 32.906 -3.314 -3.58 1 95.75 229 ALA B N 1
ATOM 5808 C CA . ALA B 1 229 ? 33.969 -4.133 -4.156 1 95.75 229 ALA B CA 1
ATOM 5809 C C . ALA B 1 229 ? 34.031 -5.5 -3.48 1 95.75 229 ALA B C 1
ATOM 5811 O O . ALA B 1 229 ? 34.219 -6.52 -4.145 1 95.75 229 ALA B O 1
ATOM 5812 N N . GLU B 1 230 ? 33.875 -5.5 -2.195 1 94.94 230 GLU B N 1
ATOM 5813 C CA . GLU B 1 230 ? 33.875 -6.754 -1.455 1 94.94 230 GLU B CA 1
ATOM 5814 C C . GLU B 1 230 ? 32.688 -7.621 -1.862 1 94.94 230 GLU B C 1
ATOM 5816 O O . GLU B 1 230 ? 32.812 -8.828 -2.055 1 94.94 230 GLU B O 1
ATOM 5821 N N . LEU B 1 231 ? 31.516 -7.004 -1.965 1 95.19 231 LEU B N 1
ATOM 5822 C CA . LEU B 1 231 ? 30.328 -7.734 -2.4 1 95.19 231 LEU B CA 1
ATOM 5823 C C . LEU B 1 231 ? 30.547 -8.328 -3.787 1 95.19 231 LEU B C 1
ATOM 5825 O O . LEU B 1 231 ? 30.109 -9.453 -4.055 1 95.19 231 LEU B O 1
ATOM 5829 N N . GLY B 1 232 ? 31.188 -7.516 -4.668 1 93.88 232 GLY B N 1
ATOM 5830 C CA . GLY B 1 232 ? 31.469 -8.016 -6 1 93.88 232 GLY B CA 1
ATOM 5831 C C . GLY B 1 232 ? 32.281 -9.297 -5.996 1 93.88 232 GLY B C 1
ATOM 5832 O O . GLY B 1 232 ? 32 -10.219 -6.762 1 93.88 232 GLY B O 1
ATOM 5833 N N . LYS B 1 233 ? 33.219 -9.406 -5.117 1 92 233 LYS B N 1
ATOM 5834 C CA . LYS B 1 233 ? 34.094 -10.578 -5.004 1 92 233 LYS B CA 1
ATOM 5835 C C . LYS B 1 233 ? 33.344 -11.75 -4.371 1 92 233 LYS B C 1
ATOM 5837 O O . LYS B 1 233 ? 33.375 -12.867 -4.887 1 92 233 LYS B O 1
ATOM 5842 N N . VAL B 1 234 ? 32.656 -11.484 -3.326 1 90.25 234 VAL B N 1
ATOM 5843 C CA . VAL B 1 234 ? 32.031 -12.523 -2.533 1 90.25 234 VAL B CA 1
ATOM 5844 C C . VAL B 1 234 ? 30.891 -13.172 -3.342 1 90.25 234 VAL B C 1
ATOM 5846 O O . VAL B 1 234 ? 30.75 -14.398 -3.336 1 90.25 234 VAL B O 1
ATOM 5849 N N . PHE B 1 235 ? 30.172 -12.398 -4.098 1 91.31 235 PHE B N 1
ATOM 5850 C CA . PHE B 1 235 ? 29 -12.922 -4.805 1 91.31 235 PHE B CA 1
ATOM 5851 C C . PHE B 1 235 ? 29.344 -13.211 -6.262 1 91.31 235 PHE B C 1
ATOM 5853 O O . PHE B 1 235 ? 28.453 -13.422 -7.082 1 91.31 235 PHE B O 1
ATOM 5860 N N . ASN B 1 236 ? 30.594 -13.211 -6.598 1 88.62 236 ASN B N 1
ATOM 5861 C CA . ASN B 1 236 ? 31.078 -13.547 -7.934 1 88.62 236 ASN B CA 1
ATOM 5862 C C . ASN B 1 236 ? 30.297 -12.797 -9.016 1 88.62 236 ASN B C 1
ATOM 5864 O O . ASN B 1 236 ? 29.734 -13.422 -9.914 1 88.62 236 ASN B O 1
ATOM 5868 N N . MET B 1 237 ? 30.312 -11.484 -8.945 1 92.5 237 MET B N 1
ATOM 5869 C CA . MET B 1 237 ? 29.578 -10.664 -9.906 1 92.5 237 MET B CA 1
ATOM 5870 C C . MET B 1 237 ? 30.312 -10.633 -11.25 1 92.5 237 MET B C 1
ATOM 5872 O O . MET B 1 237 ? 31.547 -10.57 -11.297 1 92.5 237 MET B O 1
ATOM 5876 N N . CYS B 1 238 ? 29.531 -10.688 -12.328 1 93.5 238 CYS B N 1
ATOM 5877 C CA . CYS B 1 238 ? 30.125 -10.641 -13.664 1 93.5 238 CYS B CA 1
ATOM 5878 C C . CYS B 1 238 ? 30.891 -9.352 -13.883 1 93.5 238 CYS B C 1
ATOM 5880 O O . CYS B 1 238 ? 31.922 -9.344 -14.57 1 93.5 238 CYS B O 1
ATOM 5882 N N . GLU B 1 239 ? 30.359 -8.281 -13.43 1 92.88 239 GLU B N 1
ATOM 5883 C CA . GLU B 1 239 ? 30.969 -6.957 -13.391 1 92.88 239 GLU B CA 1
ATOM 5884 C C . GLU B 1 239 ? 30.703 -6.266 -12.062 1 92.88 239 GLU B C 1
ATOM 5886 O O . GLU B 1 239 ? 29.656 -6.457 -11.453 1 92.88 239 GLU B O 1
ATOM 5891 N N . PRO B 1 240 ? 31.688 -5.566 -11.672 1 92.12 240 PRO B N 1
ATOM 5892 C CA . PRO B 1 240 ? 31.453 -4.832 -10.43 1 92.12 240 PRO B CA 1
ATOM 5893 C C . PRO B 1 240 ? 30.375 -3.762 -10.57 1 92.12 240 PRO B C 1
ATOM 5895 O O . PRO B 1 240 ? 30.016 -3.395 -11.695 1 92.12 240 PRO B O 1
ATOM 5898 N N . PHE B 1 241 ? 29.844 -3.307 -9.406 1 93.94 241 PHE B N 1
ATOM 5899 C CA . PHE B 1 241 ? 28.969 -2.135 -9.438 1 93.94 241 PHE B CA 1
ATOM 5900 C C . PHE B 1 241 ? 29.688 -0.955 -10.094 1 93.94 241 PHE B C 1
ATOM 5902 O O . PHE B 1 241 ? 30.891 -0.773 -9.914 1 93.94 241 PHE B O 1
ATOM 5909 N N . THR B 1 242 ? 28.906 -0.177 -10.805 1 90.44 242 THR B N 1
ATOM 5910 C CA . THR B 1 242 ? 29.453 1.084 -11.281 1 90.44 242 THR B CA 1
ATOM 5911 C C . THR B 1 242 ? 29.766 2.016 -10.109 1 90.44 242 THR B C 1
ATOM 5913 O O . THR B 1 242 ? 29.156 1.901 -9.047 1 90.44 242 THR B O 1
ATOM 5916 N N . GLU B 1 243 ? 30.797 2.863 -10.227 1 90.12 243 GLU B N 1
ATOM 5917 C CA . GLU B 1 243 ? 31.109 3.863 -9.211 1 90.12 243 GLU B CA 1
ATOM 5918 C C . GLU B 1 243 ? 31.078 5.273 -9.797 1 90.12 243 GLU B C 1
ATOM 5920 O O . GLU B 1 243 ? 31.812 5.582 -10.734 1 90.12 243 GLU B O 1
ATOM 5925 N N . PRO B 1 244 ? 30.266 6.176 -9.266 1 88 244 PRO B N 1
ATOM 5926 C CA . PRO B 1 244 ? 29.25 5.902 -8.25 1 88 244 PRO B CA 1
ATOM 5927 C C . PRO B 1 244 ? 28.172 4.938 -8.734 1 88 244 PRO B C 1
ATOM 5929 O O . PRO B 1 244 ? 27.938 4.828 -9.945 1 88 244 PRO B O 1
ATOM 5932 N N . PRO B 1 245 ? 27.562 4.27 -7.711 1 91.25 245 PRO B N 1
ATOM 5933 C CA . PRO B 1 245 ? 26.625 3.223 -8.133 1 91.25 245 PRO B CA 1
ATOM 5934 C C . PRO B 1 245 ? 25.297 3.785 -8.633 1 91.25 245 PRO B C 1
ATOM 5936 O O . PRO B 1 245 ? 24.922 4.906 -8.281 1 91.25 245 PRO B O 1
ATOM 5939 N N . ILE B 1 246 ? 24.688 2.949 -9.461 1 89.06 246 ILE B N 1
ATOM 5940 C CA . ILE B 1 246 ? 23.297 3.182 -9.828 1 89.06 246 ILE B CA 1
ATOM 5941 C C . ILE B 1 246 ? 22.375 2.602 -8.75 1 89.06 246 ILE B C 1
ATOM 5943 O O . ILE B 1 246 ? 22.484 1.422 -8.406 1 89.06 246 ILE B O 1
ATOM 5947 N N . SER B 1 247 ? 21.531 3.438 -8.195 1 89.62 247 SER B N 1
ATOM 5948 C CA . SER B 1 247 ? 20.672 3.035 -7.086 1 89.62 247 SER B CA 1
ATOM 5949 C C . SER B 1 247 ? 19.875 1.78 -7.43 1 89.62 247 SER B C 1
ATOM 5951 O O . SER B 1 247 ? 19.703 0.893 -6.59 1 89.62 247 SER B O 1
ATOM 5953 N N . LYS B 1 248 ? 19.406 1.723 -8.688 1 93.12 248 LYS B N 1
ATOM 5954 C CA . LYS B 1 248 ? 18.578 0.598 -9.086 1 93.12 248 LYS B CA 1
ATOM 5955 C C . LYS B 1 248 ? 19.375 -0.698 -9.141 1 93.12 248 LYS B C 1
ATOM 5957 O O . LYS B 1 248 ? 18.828 -1.784 -8.945 1 93.12 248 LYS B O 1
ATOM 5962 N N . ASP B 1 249 ? 20.688 -0.644 -9.398 1 95.62 249 ASP B N 1
ATOM 5963 C CA . ASP B 1 249 ? 21.547 -1.828 -9.344 1 95.62 249 ASP B CA 1
ATOM 5964 C C . ASP B 1 249 ? 21.625 -2.383 -7.922 1 95.62 249 ASP B C 1
ATOM 5966 O O . ASP B 1 249 ? 21.609 -3.6 -7.723 1 95.62 249 ASP B O 1
ATOM 5970 N N . ILE B 1 250 ? 21.719 -1.458 -6.996 1 94.62 250 ILE B N 1
ATOM 5971 C CA . ILE B 1 250 ? 21.781 -1.859 -5.594 1 94.62 250 ILE B CA 1
ATOM 5972 C C . ILE B 1 250 ? 20.453 -2.508 -5.188 1 94.62 250 ILE B C 1
ATOM 5974 O O . ILE B 1 250 ? 20.438 -3.566 -4.555 1 94.62 250 ILE B O 1
ATOM 5978 N N . GLN B 1 251 ? 19.359 -1.871 -5.566 1 94 251 GLN B N 1
ATOM 5979 C CA . GLN B 1 251 ? 18.047 -2.436 -5.254 1 94 251 GLN B CA 1
ATOM 5980 C C . GLN B 1 251 ? 17.875 -3.809 -5.902 1 94 251 GLN B C 1
ATOM 5982 O O . GLN B 1 251 ? 17.328 -4.73 -5.277 1 94 251 GLN B O 1
ATOM 5987 N N . PHE B 1 252 ? 18.297 -3.914 -7.18 1 96.62 252 PHE B N 1
ATOM 5988 C CA . PHE B 1 252 ? 18.203 -5.176 -7.902 1 96.62 252 PHE B CA 1
ATOM 5989 C C . PHE B 1 252 ? 18.984 -6.266 -7.188 1 96.62 252 PHE B C 1
ATOM 5991 O O . PHE B 1 252 ? 18.5 -7.391 -7.027 1 96.62 252 PHE B O 1
ATOM 5998 N N . PHE B 1 253 ? 20.203 -5.941 -6.742 1 96.56 253 PHE B N 1
ATOM 5999 C CA . PHE B 1 253 ? 21.047 -6.875 -5.996 1 96.56 253 PHE B CA 1
ATOM 6000 C C . PHE B 1 253 ? 20.344 -7.328 -4.723 1 96.56 253 PHE B C 1
ATOM 6002 O O . PHE B 1 253 ? 20.25 -8.531 -4.449 1 96.56 253 PHE B O 1
ATOM 6009 N N . LEU B 1 254 ? 19.797 -6.395 -3.912 1 96.25 254 LEU B N 1
ATOM 6010 C CA . LEU B 1 254 ? 19.141 -6.707 -2.643 1 96.25 254 LEU B CA 1
ATOM 6011 C C . LEU B 1 254 ? 17.875 -7.516 -2.871 1 96.25 254 LEU B C 1
ATOM 6013 O O . LEU B 1 254 ? 17.547 -8.406 -2.08 1 96.25 254 LEU B O 1
ATOM 6017 N N . ALA B 1 255 ? 17.125 -7.199 -3.945 1 96.5 255 ALA B N 1
ATOM 6018 C CA . ALA B 1 255 ? 15.938 -7.969 -4.289 1 96.5 255 ALA B CA 1
ATOM 6019 C C . ALA B 1 255 ? 16.297 -9.422 -4.586 1 96.5 255 ALA B C 1
ATOM 6021 O O . ALA B 1 255 ? 15.539 -10.336 -4.23 1 96.5 255 ALA B O 1
ATOM 6022 N N . ASN B 1 256 ? 17.375 -9.625 -5.27 1 95.06 256 ASN B N 1
ATOM 6023 C CA . ASN B 1 256 ? 17.812 -10.984 -5.555 1 95.06 256 ASN B CA 1
ATOM 6024 C C . ASN B 1 256 ? 18.219 -11.727 -4.285 1 95.06 256 ASN B C 1
ATOM 6026 O O . ASN B 1 256 ? 17.953 -12.922 -4.148 1 95.06 256 ASN B O 1
ATOM 6030 N N . ILE B 1 257 ? 18.859 -11.031 -3.346 1 94.88 257 ILE B N 1
ATOM 6031 C CA . ILE B 1 257 ? 19.203 -11.641 -2.064 1 94.88 257 ILE B CA 1
ATOM 6032 C C . ILE B 1 257 ? 17.938 -12.094 -1.354 1 94.88 257 ILE B C 1
ATOM 6034 O O . ILE B 1 257 ? 17.859 -13.211 -0.846 1 94.88 257 ILE B O 1
ATOM 6038 N N . LEU B 1 258 ? 16.953 -11.219 -1.328 1 94.94 258 LEU B N 1
ATOM 6039 C CA . LEU B 1 258 ? 15.68 -11.547 -0.689 1 94.94 258 LEU B CA 1
ATOM 6040 C C . LEU B 1 258 ? 15.031 -12.758 -1.35 1 94.94 258 LEU B C 1
ATOM 6042 O O . LEU B 1 258 ? 14.453 -13.609 -0.667 1 94.94 258 LEU B O 1
ATOM 6046 N N . SER B 1 259 ? 15.133 -12.859 -2.678 1 93.56 259 SER B N 1
ATOM 6047 C CA . SER B 1 259 ? 14.516 -13.945 -3.43 1 93.56 259 SER B CA 1
ATOM 6048 C C . SER B 1 259 ? 15.125 -15.297 -3.064 1 93.56 259 SER B C 1
ATOM 6050 O O . SER B 1 259 ? 14.469 -16.328 -3.156 1 93.56 259 SER B O 1
ATOM 6052 N N . VAL B 1 260 ? 16.375 -15.32 -2.619 1 92 260 VAL B N 1
ATOM 6053 C CA . VAL B 1 260 ? 17.047 -16.547 -2.189 1 92 260 VAL B CA 1
ATOM 6054 C C . VAL B 1 260 ? 16.312 -17.141 -0.994 1 92 260 VAL B C 1
ATOM 6056 O O . VAL B 1 260 ? 16.016 -18.344 -0.981 1 92 260 VAL B O 1
ATOM 6059 N N . PHE B 1 261 ? 16 -16.312 -0.068 1 92.81 261 PHE B N 1
ATOM 6060 C CA . PHE B 1 261 ? 15.305 -16.797 1.114 1 92.81 261 PHE B CA 1
ATOM 6061 C C . PHE B 1 261 ? 13.867 -17.172 0.771 1 92.81 261 PHE B C 1
ATOM 6063 O O . PHE B 1 261 ? 13.336 -18.156 1.305 1 92.81 261 PHE B O 1
ATOM 6070 N N . GLY B 1 262 ? 13.273 -16.438 -0.101 1 93.12 262 GLY B N 1
ATOM 6071 C CA . GLY B 1 262 ? 11.938 -16.797 -0.557 1 93.12 262 GLY B CA 1
ATOM 6072 C C . GLY B 1 262 ? 11.875 -18.156 -1.222 1 93.12 262 GLY B C 1
ATOM 6073 O O . GLY B 1 262 ? 10.961 -18.938 -0.952 1 93.12 262 GLY B O 1
ATOM 6074 N N . ALA B 1 263 ? 12.836 -18.422 -2.049 1 89.5 263 ALA B N 1
ATOM 6075 C CA . ALA B 1 263 ? 12.875 -19.688 -2.783 1 89.5 263 ALA B CA 1
ATOM 6076 C C . ALA B 1 263 ? 13.07 -20.859 -1.836 1 89.5 263 ALA B C 1
ATOM 6078 O O . ALA B 1 263 ? 12.414 -21.906 -1.983 1 89.5 263 ALA B O 1
ATOM 6079 N N . PHE B 1 264 ? 13.875 -20.719 -0.868 1 88.06 264 PHE B N 1
ATOM 6080 C CA . PHE B 1 264 ? 14.156 -21.812 0.048 1 88.06 264 PHE B CA 1
ATOM 6081 C C . PHE B 1 264 ? 12.961 -22.094 0.952 1 88.06 264 PHE B C 1
ATOM 6083 O O . PHE B 1 264 ? 12.523 -23.234 1.078 1 88.06 264 PHE B O 1
ATOM 6090 N N . ILE B 1 265 ? 12.492 -21.078 1.512 1 90.5 265 ILE B N 1
ATOM 6091 C CA . ILE B 1 265 ? 11.453 -21.25 2.525 1 90.5 265 ILE B CA 1
ATOM 6092 C C . ILE B 1 265 ? 10.148 -21.672 1.858 1 90.5 265 ILE B C 1
ATOM 6094 O O . ILE B 1 265 ? 9.391 -22.469 2.408 1 90.5 265 ILE B O 1
ATOM 6098 N N . GLN B 1 266 ? 9.906 -21.141 0.713 1 91 266 GLN B N 1
ATOM 6099 C CA . GLN B 1 266 ? 8.688 -21.453 -0.024 1 91 266 GLN B CA 1
ATOM 6100 C C . GLN B 1 266 ? 8.562 -22.953 -0.289 1 91 266 GLN B C 1
ATOM 6102 O O . GLN B 1 266 ? 7.461 -23.5 -0.309 1 91 266 GLN B O 1
ATOM 6107 N N . TYR B 1 267 ? 9.641 -23.625 -0.422 1 85 267 TYR B N 1
ATOM 6108 C CA . TYR B 1 267 ? 9.57 -25.031 -0.792 1 85 267 TYR B CA 1
ATOM 6109 C C . TYR B 1 267 ? 10.273 -25.906 0.246 1 85 267 TYR B C 1
ATOM 6111 O O . TYR B 1 267 ? 10.539 -27.078 -0.003 1 85 267 TYR B O 1
ATOM 6119 N N . ALA B 1 268 ? 10.477 -25.281 1.401 1 82.25 268 ALA B N 1
ATOM 6120 C CA . ALA B 1 268 ? 11.148 -26.031 2.471 1 82.25 268 ALA B CA 1
ATOM 6121 C C . ALA B 1 268 ? 10.242 -27.109 3.035 1 82.25 268 ALA B C 1
ATOM 6123 O O . ALA B 1 268 ? 9.039 -26.906 3.215 1 82.25 268 ALA B O 1
ATOM 6124 N N . GLY B 1 269 ? 10.859 -28.203 3.354 1 70.62 269 GLY B N 1
ATOM 6125 C CA . GLY B 1 269 ? 10.141 -29.312 3.961 1 70.62 269 GLY B CA 1
ATOM 6126 C C . GLY B 1 269 ? 9.141 -29.969 3.023 1 70.62 269 GLY B C 1
ATOM 6127 O O . GLY B 1 269 ? 8.32 -30.781 3.449 1 70.62 269 GLY B O 1
ATOM 6128 N N . GLY B 1 270 ? 9.156 -29.531 1.864 1 65.5 270 GLY B N 1
ATOM 6129 C CA . GLY B 1 270 ? 8.195 -30.062 0.901 1 65.5 270 GLY B CA 1
ATOM 6130 C C . GLY B 1 270 ? 8.82 -31 -0.112 1 65.5 270 GLY B C 1
ATOM 6131 O O . GLY B 1 270 ? 9.672 -31.812 0.237 1 65.5 270 GLY B O 1
ATOM 6132 N N . CYS B 1 271 ? 8.25 -30.781 -1.338 1 64.31 271 CYS B N 1
ATOM 6133 C CA . CYS B 1 271 ? 8.531 -31.734 -2.408 1 64.31 271 CYS B CA 1
ATOM 6134 C C . CYS B 1 271 ? 9.969 -31.609 -2.889 1 64.31 271 CYS B C 1
ATOM 6136 O O . CYS B 1 271 ? 10.469 -32.469 -3.623 1 64.31 271 CYS B O 1
ATOM 6138 N N . ARG B 1 272 ? 10.609 -30.531 -2.32 1 66 272 ARG B N 1
ATOM 6139 C CA . ARG B 1 272 ? 11.789 -30.203 -3.127 1 66 272 ARG B CA 1
ATOM 6140 C C . ARG B 1 272 ? 12.992 -29.922 -2.242 1 66 272 ARG B C 1
ATOM 6142 O O . ARG B 1 272 ? 14.141 -30.078 -2.678 1 66 272 ARG B O 1
ATOM 6149 N N . LEU B 1 273 ? 12.734 -29.5 -1.066 1 75.56 273 LEU B N 1
ATOM 6150 C CA . LEU B 1 273 ? 13.852 -29 -0.274 1 75.56 273 LEU B CA 1
ATOM 6151 C C . LEU B 1 273 ? 13.75 -29.469 1.17 1 75.56 273 LEU B C 1
ATOM 6153 O O . LEU B 1 273 ? 12.664 -29.797 1.648 1 75.56 273 LEU B O 1
ATOM 6157 N N . PRO B 1 274 ? 14.867 -29.578 1.778 1 77.5 274 PRO B N 1
ATOM 6158 C CA . PRO B 1 274 ? 14.828 -29.875 3.211 1 77.5 274 PRO B CA 1
ATOM 6159 C C . PRO B 1 274 ? 14.125 -28.797 4.023 1 77.5 274 PRO B C 1
ATOM 6161 O O . PRO B 1 274 ? 13.773 -27.75 3.48 1 77.5 274 PRO B O 1
ATOM 6164 N N . ASP B 1 275 ? 13.969 -29.141 5.32 1 83.62 275 ASP B N 1
ATOM 6165 C CA . ASP B 1 275 ? 13.25 -28.188 6.168 1 83.62 275 ASP B CA 1
ATOM 6166 C C . ASP B 1 275 ? 14.109 -26.953 6.457 1 83.62 275 ASP B C 1
ATOM 6168 O O . ASP B 1 275 ? 15.305 -26.938 6.16 1 83.62 275 ASP B O 1
ATOM 6172 N N . VAL B 1 276 ? 13.57 -25.953 6.969 1 87.81 276 VAL B N 1
ATOM 6173 C CA . VAL B 1 276 ? 14.188 -24.641 7.188 1 87.81 276 VAL B CA 1
ATOM 6174 C C . VAL B 1 276 ? 15.312 -24.781 8.219 1 87.81 276 VAL B C 1
ATOM 6176 O O . VAL B 1 276 ? 16.328 -24.094 8.117 1 87.81 276 VAL B O 1
ATOM 6179 N N . SER B 1 277 ? 15.094 -25.641 9.195 1 87.12 277 SER B N 1
ATOM 6180 C CA . SER B 1 277 ? 16.125 -25.828 10.203 1 87.12 277 SER B CA 1
ATOM 6181 C C . SER B 1 277 ? 17.422 -26.344 9.578 1 87.12 277 SER B C 1
ATOM 6183 O O . SER B 1 277 ? 18.5 -25.906 9.938 1 87.12 277 SER B O 1
ATOM 6185 N N . TYR B 1 278 ? 17.25 -27.266 8.703 1 84.12 278 TYR B N 1
ATOM 6186 C CA . TYR B 1 278 ? 18.406 -27.797 8 1 84.12 278 TYR B CA 1
ATOM 6187 C C . TYR B 1 278 ? 19.078 -26.719 7.152 1 84.12 278 TYR B C 1
ATOM 6189 O O . TYR B 1 278 ? 20.312 -26.625 7.133 1 84.12 278 TYR B O 1
ATOM 6197 N N . PHE B 1 279 ? 18.328 -25.984 6.48 1 86.5 279 PHE B N 1
ATOM 6198 C CA . PHE B 1 279 ? 18.844 -24.875 5.691 1 86.5 279 PHE B CA 1
ATOM 6199 C C . PHE B 1 279 ? 19.641 -23.906 6.57 1 86.5 279 PHE B C 1
ATOM 6201 O O . PHE B 1 279 ? 20.734 -23.469 6.191 1 86.5 279 PHE B O 1
ATOM 6208 N N . CYS B 1 280 ? 19.125 -23.594 7.719 1 90.44 280 CYS B N 1
ATOM 6209 C CA . CYS B 1 280 ? 19.781 -22.703 8.664 1 90.44 280 CYS B CA 1
ATOM 6210 C C . CYS B 1 280 ? 21.141 -23.266 9.102 1 90.44 280 CYS B C 1
ATOM 6212 O O . CYS B 1 280 ? 22.125 -22.531 9.156 1 90.44 280 CYS B O 1
ATOM 6214 N N . ASP B 1 281 ? 21.109 -24.5 9.344 1 87.56 281 ASP B N 1
ATOM 6215 C CA . ASP B 1 281 ? 22.359 -25.141 9.742 1 87.56 281 ASP B CA 1
ATOM 6216 C C . ASP B 1 281 ? 23.422 -25 8.648 1 87.56 281 ASP B C 1
ATOM 6218 O O . ASP B 1 281 ? 24.594 -24.797 8.938 1 87.56 281 ASP B O 1
ATOM 6222 N N . LEU B 1 282 ? 22.938 -25.078 7.488 1 84.75 282 LEU B N 1
ATOM 6223 C CA . LEU B 1 282 ? 23.844 -25.016 6.352 1 84.75 282 LEU B CA 1
ATOM 6224 C C . LEU B 1 282 ? 24.406 -23.609 6.172 1 84.75 282 LEU B C 1
ATOM 6226 O O . LEU B 1 282 ? 25.594 -23.438 5.879 1 84.75 282 LEU B O 1
ATOM 6230 N N . ILE B 1 283 ? 23.609 -22.656 6.332 1 89.12 283 ILE B N 1
ATOM 6231 C CA . ILE B 1 283 ? 24.062 -21.328 5.934 1 89.12 283 ILE B CA 1
ATOM 6232 C C . ILE B 1 283 ? 24.875 -20.703 7.055 1 89.12 283 ILE B C 1
ATOM 6234 O O . ILE B 1 283 ? 25.719 -19.844 6.809 1 89.12 283 ILE B O 1
ATOM 6238 N N . ILE B 1 284 ? 24.656 -21.125 8.297 1 88.62 284 ILE B N 1
ATOM 6239 C CA . ILE B 1 284 ? 25.375 -20.531 9.406 1 88.62 284 ILE B CA 1
ATOM 6240 C C . ILE B 1 284 ? 26.672 -21.297 9.648 1 88.62 284 ILE B C 1
ATOM 6242 O O . ILE B 1 284 ? 27.5 -20.891 10.484 1 88.62 284 ILE B O 1
ATOM 6246 N N . HIS B 1 285 ? 26.891 -22.234 8.953 1 82.44 285 HIS B N 1
ATOM 6247 C CA . HIS B 1 285 ? 28.031 -23.109 9.195 1 82.44 285 HIS B CA 1
ATOM 6248 C C . HIS B 1 285 ? 29.328 -22.422 8.812 1 82.44 285 HIS B C 1
ATOM 6250 O O . HIS B 1 285 ? 29.5 -21.984 7.668 1 82.44 285 HIS B O 1
ATOM 6256 N N . ASP B 1 286 ? 30.297 -22.375 9.734 1 76.38 286 ASP B N 1
ATOM 6257 C CA . ASP B 1 286 ? 31.703 -22 9.586 1 76.38 286 ASP B CA 1
ATOM 6258 C C . ASP B 1 286 ? 31.844 -20.641 8.914 1 76.38 286 ASP B C 1
ATOM 6260 O O . ASP B 1 286 ? 32.688 -20.453 8.031 1 76.38 286 ASP B O 1
ATOM 6264 N N . THR B 1 287 ? 30.953 -19.75 9.055 1 83.31 287 THR B N 1
ATOM 6265 C CA . THR B 1 287 ? 31.047 -18.422 8.453 1 83.31 287 THR B CA 1
ATOM 6266 C C . THR B 1 287 ? 30.406 -17.375 9.367 1 83.31 287 THR B C 1
ATOM 6268 O O . THR B 1 287 ? 29.922 -17.703 10.445 1 83.31 287 THR B O 1
ATOM 6271 N N . ASP B 1 288 ? 30.766 -16.156 9.125 1 82.56 288 ASP B N 1
ATOM 6272 C CA . ASP B 1 288 ? 30.172 -15.047 9.852 1 82.56 288 ASP B CA 1
ATOM 6273 C C . ASP B 1 288 ? 29.891 -13.859 8.922 1 82.56 288 ASP B C 1
ATOM 6275 O O . ASP B 1 288 ? 30.234 -13.906 7.738 1 82.56 288 ASP B O 1
ATOM 6279 N N . GLY B 1 289 ? 29.078 -13.023 9.492 1 88.38 289 GLY B N 1
ATOM 6280 C CA . GLY B 1 289 ? 28.797 -11.805 8.742 1 88.38 289 GLY B CA 1
ATOM 6281 C C . GLY B 1 289 ? 28.094 -12.07 7.422 1 88.38 289 GLY B C 1
ATOM 6282 O O . GLY B 1 289 ? 27.109 -12.805 7.371 1 88.38 289 GLY B O 1
ATOM 6283 N N . ILE B 1 290 ? 28.625 -11.461 6.34 1 90.38 290 ILE B N 1
ATOM 6284 C CA . ILE B 1 290 ? 27.969 -11.531 5.039 1 90.38 290 ILE B CA 1
ATOM 6285 C C . ILE B 1 290 ? 28.156 -12.93 4.445 1 90.38 290 ILE B C 1
ATOM 6287 O O . ILE B 1 290 ? 27.484 -13.297 3.482 1 90.38 290 ILE B O 1
ATOM 6291 N N . GLY B 1 291 ? 29.094 -13.68 5.047 1 90.19 291 GLY B N 1
ATOM 6292 C CA . GLY B 1 291 ? 29.297 -15.055 4.621 1 90.19 291 GLY B CA 1
ATOM 6293 C C . GLY B 1 291 ? 28.062 -15.922 4.754 1 90.19 291 GLY B C 1
ATOM 6294 O O . GLY B 1 291 ? 27.875 -16.859 3.986 1 90.19 291 GLY B O 1
ATOM 6295 N N . ILE B 1 292 ? 27.25 -15.594 5.684 1 91.31 292 ILE B N 1
ATOM 6296 C CA . ILE B 1 292 ? 26 -16.312 5.895 1 91.31 292 ILE B CA 1
ATOM 6297 C C . ILE B 1 292 ? 25.094 -16.156 4.672 1 91.31 292 ILE B C 1
ATOM 6299 O O . ILE B 1 292 ? 24.547 -17.141 4.176 1 91.31 292 ILE B O 1
ATOM 6303 N N . ILE B 1 293 ? 24.969 -14.953 4.203 1 92.81 293 ILE B N 1
ATOM 6304 C CA . ILE B 1 293 ? 24.141 -14.672 3.033 1 92.81 293 ILE B CA 1
ATOM 6305 C C . ILE B 1 293 ? 24.781 -15.297 1.793 1 92.81 293 ILE B C 1
ATOM 6307 O O . ILE B 1 293 ? 24.078 -15.789 0.908 1 92.81 293 ILE B O 1
ATOM 6311 N N . TRP B 1 294 ? 26.078 -15.289 1.799 1 90.25 294 TRP B N 1
ATOM 6312 C CA . TRP B 1 294 ? 26.797 -15.898 0.688 1 90.25 294 TRP B CA 1
ATOM 6313 C C . TRP B 1 294 ? 26.531 -17.406 0.632 1 90.25 294 TRP B C 1
ATOM 6315 O O . TRP B 1 294 ? 26.359 -17.969 -0.449 1 90.25 294 TRP B O 1
ATOM 6325 N N . ASN B 1 295 ? 26.547 -18.047 1.747 1 89 295 ASN B N 1
ATOM 6326 C CA . ASN B 1 295 ? 26.234 -19.469 1.8 1 89 295 ASN B CA 1
ATOM 6327 C C . ASN B 1 295 ? 24.828 -19.75 1.271 1 89 295 ASN B C 1
ATOM 6329 O O . ASN B 1 295 ? 24.625 -20.703 0.526 1 89 295 ASN B O 1
ATOM 6333 N N . ALA B 1 296 ? 23.906 -18.906 1.67 1 89.25 296 ALA B N 1
ATOM 6334 C CA . ALA B 1 296 ? 22.547 -19.047 1.176 1 89.25 296 ALA B CA 1
ATOM 6335 C C . ALA B 1 296 ? 22.5 -18.906 -0.342 1 89.25 296 ALA B C 1
ATOM 6337 O O . ALA B 1 296 ? 21.812 -19.672 -1.025 1 89.25 296 ALA B O 1
ATOM 6338 N N . TRP B 1 297 ? 23.203 -17.938 -0.801 1 89.12 297 TRP B N 1
ATOM 6339 C CA . TRP B 1 297 ? 23.281 -17.641 -2.23 1 89.12 297 TRP B CA 1
ATOM 6340 C C . TRP B 1 297 ? 23.859 -18.828 -2.992 1 89.12 297 TRP B C 1
ATOM 6342 O O . TRP B 1 297 ? 23.312 -19.234 -4.027 1 89.12 297 TRP B O 1
ATOM 6352 N N . LYS B 1 298 ? 24.875 -19.422 -2.508 1 85 298 LYS B N 1
ATOM 6353 C CA . LYS B 1 298 ? 25.531 -20.547 -3.148 1 85 298 LYS B CA 1
ATOM 6354 C C . LYS B 1 298 ? 24.609 -21.766 -3.203 1 85 298 LYS B C 1
ATOM 6356 O O . LYS B 1 298 ? 24.562 -22.469 -4.211 1 85 298 LYS B O 1
ATOM 6361 N N . ILE B 1 299 ? 24 -21.969 -2.178 1 82.12 299 ILE B N 1
ATOM 6362 C CA . ILE B 1 299 ? 23.078 -23.094 -2.125 1 82.12 299 ILE B CA 1
ATOM 6363 C C . ILE B 1 299 ? 21.953 -22.891 -3.141 1 82.12 299 ILE B C 1
ATOM 6365 O O . ILE B 1 299 ? 21.578 -23.812 -3.863 1 82.12 299 ILE B O 1
ATOM 6369 N N . HIS B 1 300 ? 21.453 -21.688 -3.121 1 83.25 300 HIS B N 1
ATOM 6370 C CA . HIS B 1 300 ? 20.406 -21.359 -4.086 1 83.25 300 HIS B CA 1
ATOM 6371 C C . HIS B 1 300 ? 20.891 -21.578 -5.516 1 83.25 300 HIS B C 1
ATOM 6373 O O . HIS B 1 300 ? 20.156 -22.156 -6.332 1 83.25 300 HIS B O 1
ATOM 6379 N N . ASP B 1 301 ? 22.047 -21.109 -5.812 1 79.62 301 ASP B N 1
ATOM 6380 C CA . ASP B 1 301 ? 22.609 -21.25 -7.152 1 79.62 301 ASP B CA 1
ATOM 6381 C C . ASP B 1 301 ? 22.766 -22.719 -7.527 1 79.62 301 ASP B C 1
ATOM 6383 O O . ASP B 1 301 ? 22.5 -23.109 -8.664 1 79.62 301 ASP B O 1
ATOM 6387 N N . LYS B 1 302 ? 23.188 -23.453 -6.633 1 75.94 302 LYS B N 1
ATOM 6388 C CA . LYS B 1 302 ? 23.406 -24.875 -6.883 1 75.94 302 LYS B CA 1
ATOM 6389 C C . LYS B 1 302 ? 22.078 -25.594 -7.105 1 75.94 302 LYS B C 1
ATOM 6391 O O . LYS B 1 302 ? 21.984 -26.5 -7.938 1 75.94 302 LYS B O 1
ATOM 6396 N N . VAL B 1 303 ? 21.141 -25.219 -6.363 1 72.81 303 VAL B N 1
ATOM 6397 C CA . VAL B 1 303 ? 19.844 -25.891 -6.406 1 72.81 303 VAL B CA 1
ATOM 6398 C C . VAL B 1 303 ? 19.062 -25.422 -7.629 1 72.81 303 VAL B C 1
ATOM 6400 O O . VAL B 1 303 ? 18.391 -26.234 -8.289 1 72.81 303 VAL B O 1
ATOM 6403 N N . PHE B 1 304 ? 19.109 -24.234 -7.891 1 67.12 304 PHE B N 1
ATOM 6404 C CA . PHE B 1 304 ? 18.234 -23.688 -8.922 1 67.12 304 PHE B CA 1
ATOM 6405 C C . PHE B 1 304 ? 19.031 -23.312 -10.164 1 67.12 304 PHE B C 1
ATOM 6407 O O . PHE B 1 304 ? 18.469 -22.812 -11.141 1 67.12 304 PHE B O 1
ATOM 6414 N N . GLN B 1 305 ? 20.203 -23.953 -10.453 1 60.09 305 GLN B N 1
ATOM 6415 C CA . GLN B 1 305 ? 21.141 -23.938 -11.57 1 60.09 305 GLN B CA 1
ATOM 6416 C C . GLN B 1 305 ? 21.312 -22.531 -12.125 1 60.09 305 GLN B C 1
ATOM 6418 O O . GLN B 1 305 ? 20.703 -22.172 -13.141 1 60.09 305 GLN B O 1
ATOM 6423 N N . SER B 1 306 ? 22.062 -21.844 -11.211 1 60.5 306 SER B N 1
ATOM 6424 C CA . SER B 1 306 ? 22.203 -20.453 -11.609 1 60.5 306 SER B CA 1
ATOM 6425 C C . SER B 1 306 ? 23.438 -20.234 -12.477 1 60.5 306 SER B C 1
ATOM 6427 O O . SER B 1 306 ? 24.234 -21.172 -12.68 1 60.5 306 SER B O 1
ATOM 6429 N N . GLU B 1 307 ? 23.703 -19.078 -13.125 1 65.56 307 GLU B N 1
ATOM 6430 C CA . GLU B 1 307 ? 24.688 -18.453 -14.008 1 65.56 307 GLU B CA 1
ATOM 6431 C C . GLU B 1 307 ? 26.078 -18.531 -13.414 1 65.56 307 GLU B C 1
ATOM 6433 O O . GLU B 1 307 ? 26.234 -18.75 -12.211 1 65.56 307 GLU B O 1
ATOM 6438 N N . GLU B 1 308 ? 27.094 -18.578 -14.234 1 78.31 308 GLU B N 1
ATOM 6439 C CA . GLU B 1 308 ? 28.516 -18.562 -13.867 1 78.31 308 GLU B CA 1
ATOM 6440 C C . GLU B 1 308 ? 28.828 -17.391 -12.953 1 78.31 308 GLU B C 1
ATOM 6442 O O . GLU B 1 308 ? 29.656 -17.5 -12.039 1 78.31 308 GLU B O 1
ATOM 6447 N N . CYS B 1 309 ? 28.156 -16.328 -13.133 1 89.19 309 CYS B N 1
ATOM 6448 C CA . CYS B 1 309 ? 28.328 -15.117 -12.336 1 89.19 309 CYS B CA 1
ATOM 6449 C C . CYS B 1 309 ? 27.016 -14.367 -12.188 1 89.19 309 CYS B C 1
ATOM 6451 O O . CYS B 1 309 ? 26.062 -14.602 -12.953 1 89.19 309 CYS B O 1
ATOM 6453 N N . PHE B 1 310 ? 26.938 -13.602 -11.156 1 91.38 310 PHE B N 1
ATOM 6454 C CA . PHE B 1 310 ? 25.766 -12.758 -10.953 1 91.38 310 PHE B CA 1
ATOM 6455 C C . PHE B 1 310 ? 25.938 -11.414 -11.648 1 91.38 310 PHE B C 1
ATOM 6457 O O . PHE B 1 310 ? 26.875 -10.672 -11.352 1 91.38 310 PHE B O 1
ATOM 6464 N N . ASP B 1 311 ? 25.094 -11.023 -12.562 1 93.19 311 ASP B N 1
ATOM 6465 C CA . ASP B 1 311 ? 25.109 -9.703 -13.195 1 93.19 311 ASP B CA 1
ATOM 6466 C C . ASP B 1 311 ? 24.281 -8.703 -12.398 1 93.19 311 ASP B C 1
ATOM 6468 O O . ASP B 1 311 ? 23.047 -8.742 -12.43 1 93.19 311 ASP B O 1
ATOM 6472 N N . PRO B 1 312 ? 24.906 -7.75 -11.727 1 93.88 312 PRO B N 1
ATOM 6473 C CA . PRO B 1 312 ? 24.172 -6.82 -10.867 1 93.88 312 PRO B CA 1
ATOM 6474 C C . PRO B 1 312 ? 23.516 -5.688 -11.656 1 93.88 312 PRO B C 1
ATOM 6476 O O . PRO B 1 312 ? 22.875 -4.816 -11.07 1 93.88 312 PRO B O 1
ATOM 6479 N N . SER B 1 313 ? 23.656 -5.621 -12.992 1 95.75 313 SER B N 1
ATOM 6480 C CA . SER B 1 313 ? 23.156 -4.527 -13.812 1 95.75 313 SER B CA 1
ATOM 6481 C C . SER B 1 313 ? 21.641 -4.617 -13.977 1 95.75 313 SER B C 1
ATOM 6483 O O . SER B 1 313 ? 21.141 -5.496 -14.68 1 95.75 313 SER B O 1
ATOM 6485 N N . TYR B 1 314 ? 20.953 -3.686 -13.406 1 96 314 TYR B N 1
ATOM 6486 C CA . TYR B 1 314 ? 19.5 -3.572 -13.586 1 96 314 TYR B CA 1
ATOM 6487 C C . TYR B 1 314 ? 19.156 -3.346 -15.055 1 96 314 TYR B C 1
ATOM 6489 O O . TYR B 1 314 ? 18.172 -3.908 -15.555 1 96 314 TYR B O 1
ATOM 6497 N N . GLU B 1 315 ? 19.953 -2.564 -15.734 1 96.06 315 GLU B N 1
ATOM 6498 C CA . GLU B 1 315 ? 19.719 -2.275 -17.141 1 96.06 315 GLU B CA 1
ATOM 6499 C C . GLU B 1 315 ? 19.781 -3.547 -17.984 1 96.06 315 GLU B C 1
ATOM 6501 O O . GLU B 1 315 ? 18.953 -3.746 -18.891 1 96.06 315 GLU B O 1
ATOM 6506 N N . ASN B 1 316 ? 20.781 -4.383 -17.688 1 95.88 316 ASN B N 1
ATOM 6507 C CA . ASN B 1 316 ? 20.875 -5.652 -18.406 1 95.88 316 ASN B CA 1
ATOM 6508 C C . ASN B 1 316 ? 19.672 -6.547 -18.109 1 95.88 316 ASN B C 1
ATOM 6510 O O . ASN B 1 316 ? 19.172 -7.23 -19 1 95.88 316 ASN B O 1
ATOM 6514 N N . HIS B 1 317 ? 19.266 -6.578 -16.875 1 95.5 317 HIS B N 1
ATOM 6515 C CA . HIS B 1 317 ? 18.078 -7.34 -16.5 1 95.5 317 HIS B CA 1
ATOM 6516 C C . HIS B 1 317 ? 16.844 -6.836 -17.25 1 95.5 317 HIS B C 1
ATOM 6518 O O . HIS B 1 317 ? 16.031 -7.637 -17.703 1 95.5 317 HIS B O 1
ATOM 6524 N N . LEU B 1 318 ? 16.734 -5.508 -17.406 1 96.75 318 LEU B N 1
ATOM 6525 C CA . LEU B 1 318 ? 15.633 -4.918 -18.156 1 96.75 318 LEU B CA 1
ATOM 6526 C C . LEU B 1 318 ? 15.672 -5.352 -19.609 1 96.75 318 LEU B C 1
ATOM 6528 O O . LEU B 1 318 ? 14.633 -5.578 -20.219 1 96.75 318 LEU B O 1
ATOM 6532 N N . GLU B 1 319 ? 16.828 -5.379 -20.156 1 95.88 319 GLU B N 1
ATOM 6533 C CA . GLU B 1 319 ? 16.969 -5.82 -21.547 1 95.88 319 GLU B CA 1
ATOM 6534 C C . GLU B 1 319 ? 16.453 -7.25 -21.719 1 95.88 319 GLU B C 1
ATOM 6536 O O . GLU B 1 319 ? 15.766 -7.551 -22.703 1 95.88 319 GLU B O 1
ATOM 6541 N N . ASP B 1 320 ? 16.797 -8.086 -20.734 1 94.75 320 ASP B N 1
ATOM 6542 C CA . ASP B 1 320 ? 16.297 -9.461 -20.75 1 94.75 320 ASP B CA 1
ATOM 6543 C C . ASP B 1 320 ? 14.781 -9.492 -20.719 1 94.75 320 ASP B C 1
ATOM 6545 O O . ASP B 1 320 ? 14.148 -10.219 -21.484 1 94.75 320 ASP B O 1
ATOM 6549 N N . LEU B 1 321 ? 14.219 -8.664 -19.906 1 96.31 321 LEU B N 1
ATOM 6550 C CA . LEU B 1 321 ? 12.773 -8.656 -19.703 1 96.31 321 LEU B CA 1
ATOM 6551 C C . LEU B 1 321 ? 12.07 -7.945 -20.859 1 96.31 321 LEU B C 1
ATOM 6553 O O . LEU B 1 321 ? 10.859 -8.117 -21.062 1 96.31 321 LEU B O 1
ATOM 6557 N N . SER B 1 322 ? 12.797 -7.16 -21.609 1 94.81 322 SER B N 1
ATOM 6558 C CA . SER B 1 322 ? 12.188 -6.406 -22.703 1 94.81 322 SER B CA 1
ATOM 6559 C C . SER B 1 322 ? 12.18 -7.215 -24 1 94.81 322 SER B C 1
ATOM 6561 O O . SER B 1 322 ? 11.562 -6.812 -24.984 1 94.81 322 SER B O 1
ATOM 6563 N N . ASN B 1 323 ? 12.891 -8.328 -23.938 1 94.62 323 ASN B N 1
ATOM 6564 C CA . ASN B 1 323 ? 12.797 -9.266 -25.062 1 94.62 323 ASN B CA 1
ATOM 6565 C C . ASN B 1 323 ? 11.391 -9.844 -25.188 1 94.62 323 ASN B C 1
ATOM 6567 O O . ASN B 1 323 ? 10.891 -10.492 -24.281 1 94.62 323 ASN B O 1
ATOM 6571 N N . ILE B 1 324 ? 10.766 -9.703 -26.344 1 95.69 324 ILE B N 1
ATOM 6572 C CA . ILE B 1 324 ? 9.352 -10.047 -26.5 1 95.69 324 ILE B CA 1
ATOM 6573 C C . ILE B 1 324 ? 9.219 -11.383 -27.219 1 95.69 324 ILE B C 1
ATOM 6575 O O . ILE B 1 324 ? 8.117 -11.789 -27.594 1 95.69 324 ILE B O 1
ATOM 6579 N N . SER B 1 325 ? 10.297 -12.055 -27.453 1 93.5 325 SER B N 1
ATOM 6580 C CA . SER B 1 325 ? 10.25 -13.406 -28.016 1 93.5 325 SER B CA 1
ATOM 6581 C C . SER B 1 325 ? 9.977 -14.438 -26.922 1 93.5 325 SER B C 1
ATOM 6583 O O . SER B 1 325 ? 10.391 -14.266 -25.781 1 93.5 325 SER B O 1
ATOM 6585 N N . PHE B 1 326 ? 9.25 -15.492 -27.25 1 89.69 326 PHE B N 1
ATOM 6586 C CA . PHE B 1 326 ? 9.023 -16.516 -26.234 1 89.69 326 PHE B CA 1
ATOM 6587 C C . PHE B 1 326 ? 9.805 -17.781 -26.562 1 89.69 326 PHE B C 1
ATOM 6589 O O . PHE B 1 326 ? 9.984 -18.641 -25.703 1 89.69 326 PHE B O 1
ATOM 6596 N N . VAL B 1 327 ? 10.336 -17.906 -27.766 1 87.75 327 VAL B N 1
ATOM 6597 C CA . VAL B 1 327 ? 11.117 -19.078 -28.141 1 87.75 327 VAL B CA 1
ATOM 6598 C C . VAL B 1 327 ? 12.531 -18.969 -27.562 1 87.75 327 VAL B C 1
ATOM 6600 O O . VAL B 1 327 ? 13.211 -17.969 -27.781 1 87.75 327 VAL B O 1
ATOM 6603 N N . ASP B 1 328 ? 12.945 -19.906 -26.859 1 87.44 328 ASP B N 1
ATOM 6604 C CA . ASP B 1 328 ? 14.281 -20 -26.266 1 87.44 328 ASP B CA 1
ATOM 6605 C C . ASP B 1 328 ? 14.578 -18.812 -25.375 1 87.44 328 ASP B C 1
ATOM 6607 O O . ASP B 1 328 ? 15.695 -18.297 -25.344 1 87.44 328 ASP B O 1
ATOM 6611 N N . ASN B 1 329 ? 13.562 -18.172 -24.875 1 92 329 ASN B N 1
ATOM 6612 C CA . ASN B 1 329 ? 13.68 -17.047 -23.953 1 92 329 ASN B CA 1
ATOM 6613 C C . ASN B 1 329 ? 13.367 -17.484 -22.516 1 92 329 ASN B C 1
ATOM 6615 O O . ASN B 1 329 ? 12.203 -17.703 -22.172 1 92 329 ASN B O 1
ATOM 6619 N N . GLU B 1 330 ? 14.383 -17.516 -21.703 1 89 330 GLU B N 1
ATOM 6620 C CA . GLU B 1 330 ? 14.234 -18.016 -20.344 1 89 330 GLU B CA 1
ATOM 6621 C C . GLU B 1 330 ? 13.414 -17.047 -19.5 1 89 330 GLU B C 1
ATOM 6623 O O . GLU B 1 330 ? 12.945 -17.406 -18.406 1 89 330 GLU B O 1
ATOM 6628 N N . PHE B 1 331 ? 13.227 -15.812 -20 1 93.62 331 PHE B N 1
ATOM 6629 C CA . PHE B 1 331 ? 12.516 -14.805 -19.234 1 93.62 331 PHE B CA 1
ATOM 6630 C C . PHE B 1 331 ? 11.07 -14.688 -19.688 1 93.62 331 PHE B C 1
ATOM 6632 O O . PHE B 1 331 ? 10.297 -13.906 -19.141 1 93.62 331 PHE B O 1
ATOM 6639 N N . ALA B 1 332 ? 10.641 -15.461 -20.672 1 95.12 332 ALA B N 1
ATOM 6640 C CA . ALA B 1 332 ? 9.32 -15.328 -21.281 1 95.12 332 ALA B CA 1
ATOM 6641 C C . ALA B 1 332 ? 8.219 -15.5 -20.25 1 95.12 332 ALA B C 1
ATOM 6643 O O . ALA B 1 332 ? 7.297 -14.68 -20.156 1 95.12 332 ALA B O 1
ATOM 6644 N N . SER B 1 333 ? 8.312 -16.562 -19.453 1 96.06 333 SER B N 1
ATOM 6645 C CA . SER B 1 333 ? 7.289 -16.812 -18.453 1 96.06 333 SER B CA 1
ATOM 6646 C C . SER B 1 333 ? 7.254 -15.719 -17.406 1 96.06 333 SER B C 1
ATOM 6648 O O . SER B 1 333 ? 6.18 -15.297 -16.969 1 96.06 333 SER B O 1
ATOM 6650 N N . TYR B 1 334 ? 8.469 -15.328 -17.016 1 96.25 334 TYR B N 1
ATOM 6651 C CA . TYR B 1 334 ? 8.531 -14.273 -16 1 96.25 334 TYR B CA 1
ATOM 6652 C C . TYR B 1 334 ? 7.977 -12.969 -16.547 1 96.25 334 TYR B C 1
ATOM 6654 O O . TYR B 1 334 ? 7.328 -12.211 -15.82 1 96.25 334 TYR B O 1
ATOM 6662 N N . ARG B 1 335 ? 8.266 -12.656 -17.797 1 97.69 335 ARG B N 1
ATOM 6663 C CA . ARG B 1 335 ? 7.719 -11.445 -18.406 1 97.69 335 ARG B CA 1
ATOM 6664 C C . ARG B 1 335 ? 6.195 -11.469 -18.406 1 97.69 335 ARG B C 1
ATOM 6666 O O . ARG B 1 335 ? 5.555 -10.469 -18.062 1 97.69 335 ARG B O 1
ATOM 6673 N N . SER B 1 336 ? 5.602 -12.617 -18.734 1 98.25 336 SER B N 1
ATOM 6674 C CA . SER B 1 336 ? 4.152 -12.758 -18.734 1 98.25 336 SER B CA 1
ATOM 6675 C C . SER B 1 336 ? 3.58 -12.602 -17.328 1 98.25 336 SER B C 1
ATOM 6677 O O . SER B 1 336 ? 2.553 -11.945 -17.141 1 98.25 336 SER B O 1
ATOM 6679 N N . TRP B 1 337 ? 4.262 -13.188 -16.406 1 98.31 337 TRP B N 1
ATOM 6680 C CA . TRP B 1 337 ? 3.822 -13.055 -15.023 1 98.31 337 TRP B CA 1
ATOM 6681 C C . TRP B 1 337 ? 3.914 -11.602 -14.555 1 98.31 337 TRP B C 1
ATOM 6683 O O . TRP B 1 337 ? 3.01 -11.102 -13.883 1 98.31 337 TRP B O 1
ATOM 6693 N N . LEU B 1 338 ? 5.035 -10.961 -14.914 1 98.31 338 LEU B N 1
ATOM 6694 C CA . LEU B 1 338 ? 5.223 -9.562 -14.555 1 98.31 338 LEU B CA 1
ATOM 6695 C C . LEU B 1 338 ? 4.098 -8.695 -15.117 1 98.31 338 LEU B C 1
ATOM 6697 O O . LEU B 1 338 ? 3.652 -7.75 -14.469 1 98.31 338 LEU B O 1
ATOM 6701 N N . TRP B 1 339 ? 3.613 -9.031 -16.312 1 98.62 339 TRP B N 1
ATOM 6702 C CA . TRP B 1 339 ? 2.494 -8.305 -16.906 1 98.62 339 TRP B CA 1
ATOM 6703 C C . TRP B 1 339 ? 1.251 -8.414 -16.031 1 98.62 339 TRP B C 1
ATOM 6705 O O . TRP B 1 339 ? 0.611 -7.402 -15.727 1 98.62 339 TRP B O 1
ATOM 6715 N N . LEU B 1 340 ? 0.954 -9.609 -15.609 1 98.81 340 LEU B N 1
ATOM 6716 C CA . LEU B 1 340 ? -0.205 -9.82 -14.75 1 98.81 340 LEU B CA 1
ATOM 6717 C C . LEU B 1 340 ? -0.039 -9.078 -13.422 1 98.81 340 LEU B C 1
ATOM 6719 O O . LEU B 1 340 ? -0.999 -8.508 -12.898 1 98.81 340 LEU B O 1
ATOM 6723 N N . SER B 1 341 ? 1.175 -9.086 -12.875 1 98.69 341 SER B N 1
ATOM 6724 C CA . SER B 1 341 ? 1.461 -8.375 -11.633 1 98.69 341 SER B CA 1
ATOM 6725 C C . SER B 1 341 ? 1.265 -6.875 -11.789 1 98.69 341 SER B C 1
ATOM 6727 O O . SER B 1 341 ? 0.693 -6.223 -10.914 1 98.69 341 SER B O 1
ATOM 6729 N N . CYS B 1 342 ? 1.691 -6.324 -12.938 1 98.5 342 CYS B N 1
ATOM 6730 C CA . CYS B 1 342 ? 1.668 -4.883 -13.18 1 98.5 342 CYS B CA 1
ATOM 6731 C C . CYS B 1 342 ? 0.271 -4.418 -13.57 1 98.5 342 CYS B C 1
ATOM 6733 O O . CYS B 1 342 ? -0.021 -3.223 -13.539 1 98.5 342 CYS B O 1
ATOM 6735 N N . THR B 1 343 ? -0.664 -5.395 -13.883 1 98.62 343 THR B N 1
ATOM 6736 C CA . THR B 1 343 ? -1.914 -4.918 -14.461 1 98.62 343 THR B CA 1
ATOM 6737 C C . THR B 1 343 ? -3.107 -5.387 -13.641 1 98.62 343 THR B C 1
ATOM 6739 O O . THR B 1 343 ? -4.164 -4.754 -13.648 1 98.62 343 THR B O 1
ATOM 6742 N N . GLU B 1 344 ? -2.9 -6.602 -12.891 1 98.56 344 GLU B N 1
ATOM 6743 C CA . GLU B 1 344 ? -4.125 -7.113 -12.281 1 98.56 344 GLU B CA 1
ATOM 6744 C C . GLU B 1 344 ? -3.871 -7.613 -10.867 1 98.56 344 GLU B C 1
ATOM 6746 O O . GLU B 1 344 ? -4.773 -7.605 -10.023 1 98.56 344 GLU B O 1
ATOM 6751 N N . LEU B 1 345 ? -2.625 -8.008 -10.523 1 98.69 345 LEU B N 1
ATOM 6752 C CA . LEU B 1 345 ? -2.508 -8.836 -9.328 1 98.69 345 LEU B CA 1
ATOM 6753 C C . LEU B 1 345 ? -1.6 -8.172 -8.297 1 98.69 345 LEU B C 1
ATOM 6755 O O . LEU B 1 345 ? -1.769 -8.375 -7.09 1 98.69 345 LEU B O 1
ATOM 6759 N N . GLY B 1 346 ? -0.568 -7.418 -8.797 1 98.31 346 GLY B N 1
ATOM 6760 C CA . GLY B 1 346 ? 0.435 -6.93 -7.867 1 98.31 346 GLY B CA 1
ATOM 6761 C C . GLY B 1 346 ? 1.368 -8.016 -7.371 1 98.31 346 GLY B C 1
ATOM 6762 O O . GLY B 1 346 ? 2.061 -8.656 -8.164 1 98.31 346 GLY B O 1
ATOM 6763 N N . PHE B 1 347 ? 1.391 -8.266 -6.008 1 98.25 347 PHE B N 1
ATOM 6764 C CA . PHE B 1 347 ? 2.176 -9.305 -5.355 1 98.25 347 PHE B CA 1
ATOM 6765 C C . PHE B 1 347 ? 3.664 -8.992 -5.438 1 98.25 347 PHE B C 1
ATOM 6767 O O . PHE B 1 347 ? 4.477 -9.875 -5.719 1 98.25 347 PHE B O 1
ATOM 6774 N N . PHE B 1 348 ? 3.977 -7.703 -5.301 1 97.75 348 PHE B N 1
ATOM 6775 C CA . PHE B 1 348 ? 5.379 -7.305 -5.219 1 97.75 348 PHE B CA 1
ATOM 6776 C C . PHE B 1 348 ? 5.926 -7.535 -3.814 1 97.75 348 PHE B C 1
ATOM 6778 O O . PHE B 1 348 ? 5.434 -6.953 -2.848 1 97.75 348 PHE B O 1
ATOM 6785 N N . THR B 1 349 ? 6.883 -8.43 -3.668 1 97.12 349 THR B N 1
ATOM 6786 C CA . THR B 1 349 ? 7.422 -8.812 -2.369 1 97.12 349 THR B CA 1
ATOM 6787 C C . THR B 1 349 ? 8.43 -7.781 -1.874 1 97.12 349 THR B C 1
ATOM 6789 O O . THR B 1 349 ? 9.57 -7.75 -2.336 1 97.12 349 THR B O 1
ATOM 6792 N N . THR B 1 350 ? 7.988 -6.941 -0.939 1 96.56 350 THR B N 1
ATOM 6793 C CA . THR B 1 350 ? 8.805 -5.836 -0.446 1 96.56 350 THR B CA 1
ATOM 6794 C C . THR B 1 350 ? 9.188 -6.059 1.014 1 96.56 350 THR B C 1
ATOM 6796 O O . THR B 1 350 ? 8.852 -7.09 1.6 1 96.56 350 THR B O 1
ATOM 6799 N N . THR B 1 351 ? 9.961 -5.168 1.571 1 95.75 351 THR B N 1
ATOM 6800 C CA . THR B 1 351 ? 10.289 -5.148 2.992 1 95.75 351 THR B CA 1
ATOM 6801 C C . THR B 1 351 ? 9.633 -3.951 3.68 1 95.75 351 THR B C 1
ATOM 6803 O O . THR B 1 351 ? 10.227 -3.342 4.57 1 95.75 351 THR B O 1
ATOM 6806 N N . ASN B 1 352 ? 8.43 -3.596 3.223 1 93.5 352 ASN B N 1
ATOM 6807 C CA . ASN B 1 352 ? 7.738 -2.414 3.725 1 93.5 352 ASN B CA 1
ATOM 6808 C C . ASN B 1 352 ? 6.988 -2.711 5.02 1 93.5 352 ASN B C 1
ATOM 6810 O O . ASN B 1 352 ? 6.199 -1.89 5.488 1 93.5 352 ASN B O 1
ATOM 6814 N N . ASN B 1 353 ? 7.211 -3.859 5.625 1 90.69 353 ASN B N 1
ATOM 6815 C CA . ASN B 1 353 ? 6.492 -4.234 6.84 1 90.69 353 ASN B CA 1
ATOM 6816 C C . ASN B 1 353 ? 7.098 -3.58 8.078 1 90.69 353 ASN B C 1
ATOM 6818 O O . ASN B 1 353 ? 6.516 -3.631 9.156 1 90.69 353 ASN B O 1
ATOM 6822 N N . GLY B 1 354 ? 8.211 -2.873 7.914 1 85.62 354 GLY B N 1
ATOM 6823 C CA . GLY B 1 354 ? 8.891 -2.264 9.047 1 85.62 354 GLY B CA 1
ATOM 6824 C C . GLY B 1 354 ? 10.117 -3.039 9.492 1 85.62 354 GLY B C 1
ATOM 6825 O O . GLY B 1 354 ? 10.867 -3.555 8.664 1 85.62 354 GLY B O 1
ATOM 6826 N N . LYS B 1 355 ? 10.344 -3.094 10.797 1 87.69 355 LYS B N 1
ATOM 6827 C CA . LYS B 1 355 ? 11.539 -3.705 11.367 1 87.69 355 LYS B CA 1
ATOM 6828 C C . LYS B 1 355 ? 11.57 -5.207 11.102 1 87.69 355 LYS B C 1
ATOM 6830 O O . LYS B 1 355 ? 10.828 -5.965 11.734 1 87.69 355 LYS B O 1
ATOM 6835 N N . SER B 1 356 ? 12.117 -5.641 9.992 1 88.56 356 SER B N 1
ATOM 6836 C CA . SER B 1 356 ? 12.266 -7.051 9.648 1 88.56 356 SER B CA 1
ATOM 6837 C C . SER B 1 356 ? 13.734 -7.473 9.672 1 88.56 356 SER B C 1
ATOM 6839 O O . SER B 1 356 ? 14.633 -6.629 9.656 1 88.56 356 SER B O 1
ATOM 6841 N N . ILE B 1 357 ? 13.945 -8.75 9.664 1 94.44 357 ILE B N 1
ATOM 6842 C CA . ILE B 1 357 ? 15.312 -9.266 9.688 1 94.44 357 ILE B CA 1
ATOM 6843 C C . ILE B 1 357 ? 16 -8.977 8.359 1 94.44 357 ILE B C 1
ATOM 6845 O O . ILE B 1 357 ? 17.219 -9.109 8.242 1 94.44 357 ILE B O 1
ATOM 6849 N N . PHE B 1 358 ? 15.203 -8.586 7.383 1 94.75 358 PHE B N 1
ATOM 6850 C CA . PHE B 1 358 ? 15.766 -8.32 6.066 1 94.75 358 PHE B CA 1
ATOM 6851 C C . PHE B 1 358 ? 16.047 -6.836 5.883 1 94.75 358 PHE B C 1
ATOM 6853 O O . PHE B 1 358 ? 16.484 -6.406 4.812 1 94.75 358 PHE B O 1
ATOM 6860 N N . GLY B 1 359 ? 15.758 -5.996 6.938 1 90.44 359 GLY B N 1
ATOM 6861 C CA . GLY B 1 359 ? 16.031 -4.566 6.879 1 90.44 359 GLY B CA 1
ATOM 6862 C C . GLY B 1 359 ? 15.203 -3.85 5.828 1 90.44 359 GLY B C 1
ATOM 6863 O O . GLY B 1 359 ? 14.234 -4.402 5.309 1 90.44 359 GLY B O 1
ATOM 6864 N N . SER B 1 360 ? 15.469 -2.586 5.598 1 85.38 360 SER B N 1
ATOM 6865 C CA . SER B 1 360 ? 14.875 -1.787 4.531 1 85.38 360 SER B CA 1
ATOM 6866 C C . SER B 1 360 ? 15.586 -2.014 3.203 1 85.38 360 SER B C 1
ATOM 6868 O O . SER B 1 360 ? 16.344 -1.152 2.74 1 85.38 360 SER B O 1
ATOM 6870 N N . SER B 1 361 ? 15.25 -3.104 2.547 1 88.19 361 SER B N 1
ATOM 6871 C CA . SER B 1 361 ? 16.078 -3.545 1.426 1 88.19 361 SER B CA 1
ATOM 6872 C C . SER B 1 361 ? 15.352 -3.357 0.098 1 88.19 361 SER B C 1
ATOM 6874 O O . SER B 1 361 ? 15.953 -2.934 -0.891 1 88.19 361 SER B O 1
ATOM 6876 N N . VAL B 1 362 ? 14.125 -3.689 0.044 1 93.62 362 VAL B N 1
ATOM 6877 C CA . VAL B 1 362 ? 13.406 -3.646 -1.225 1 93.62 362 VAL B CA 1
ATOM 6878 C C . VAL B 1 362 ? 12.109 -2.859 -1.056 1 93.62 362 VAL B C 1
ATOM 6880 O O . VAL B 1 362 ? 11.219 -3.279 -0.317 1 93.62 362 VAL B O 1
ATOM 6883 N N . SER B 1 363 ? 12.031 -1.774 -1.753 1 93.12 363 SER B N 1
ATOM 6884 C CA . SER B 1 363 ? 10.844 -0.927 -1.67 1 93.12 363 SER B CA 1
ATOM 6885 C C . SER B 1 363 ? 9.898 -1.181 -2.84 1 93.12 363 SER B C 1
ATOM 6887 O O . SER B 1 363 ? 10.289 -1.785 -3.84 1 93.12 363 SER B O 1
ATOM 6889 N N . LEU B 1 364 ? 8.68 -0.729 -2.705 1 95.75 364 LEU B N 1
ATOM 6890 C CA . LEU B 1 364 ? 7.668 -0.898 -3.74 1 95.75 364 LEU B CA 1
ATOM 6891 C C . LEU B 1 364 ? 8.062 -0.164 -5.016 1 95.75 364 LEU B C 1
ATOM 6893 O O . LEU B 1 364 ? 7.773 -0.628 -6.121 1 95.75 364 LEU B O 1
ATOM 6897 N N . ASP B 1 365 ? 8.781 0.937 -4.883 1 94.19 365 ASP B N 1
ATOM 6898 C CA . ASP B 1 365 ? 9.188 1.736 -6.035 1 94.19 365 ASP B CA 1
ATOM 6899 C C . ASP B 1 365 ? 10.023 0.912 -7.012 1 94.19 365 ASP B C 1
ATOM 6901 O O . ASP B 1 365 ? 9.961 1.123 -8.227 1 94.19 365 ASP B O 1
ATOM 6905 N N . TYR B 1 366 ? 10.805 -0.013 -6.504 1 95.5 366 TYR B N 1
ATOM 6906 C CA . TYR B 1 366 ? 11.617 -0.886 -7.34 1 95.5 366 TYR B CA 1
ATOM 6907 C C . TYR B 1 366 ? 10.758 -1.649 -8.336 1 95.5 366 TYR B C 1
ATOM 6909 O O . TYR B 1 366 ? 11.078 -1.719 -9.523 1 95.5 366 TYR B O 1
ATOM 6917 N N . PHE B 1 367 ? 9.695 -2.17 -7.887 1 97.5 367 PHE B N 1
ATOM 6918 C CA . PHE B 1 367 ? 8.82 -2.982 -8.727 1 97.5 367 PHE B CA 1
ATOM 6919 C C . PHE B 1 367 ? 8 -2.105 -9.664 1 97.5 367 PHE B C 1
ATOM 6921 O O . PHE B 1 367 ? 7.758 -2.473 -10.812 1 97.5 367 PHE B O 1
ATOM 6928 N N . ILE B 1 368 ? 7.559 -0.971 -9.156 1 97.38 368 ILE B N 1
ATOM 6929 C CA . ILE B 1 368 ? 6.785 -0.068 -10.008 1 97.38 368 ILE B CA 1
ATOM 6930 C C . ILE B 1 368 ? 7.66 0.445 -11.148 1 97.38 368 ILE B C 1
ATOM 6932 O O . ILE B 1 368 ? 7.219 0.513 -12.297 1 97.38 368 ILE B O 1
ATOM 6936 N N . ASP B 1 369 ? 8.945 0.801 -10.836 1 96.38 369 ASP B N 1
ATOM 6937 C CA . ASP B 1 369 ? 9.883 1.194 -11.883 1 96.38 369 ASP B CA 1
ATOM 6938 C C . ASP B 1 369 ? 10.039 0.088 -12.922 1 96.38 369 ASP B C 1
ATOM 6940 O O . ASP B 1 369 ? 10.102 0.363 -14.125 1 96.38 369 ASP B O 1
ATOM 6944 N N . LYS B 1 370 ? 10.102 -1.135 -12.438 1 97.06 370 LYS B N 1
ATOM 6945 C CA . LYS B 1 370 ? 10.234 -2.268 -13.344 1 97.06 370 LYS B CA 1
ATOM 6946 C C . LYS B 1 370 ? 9.039 -2.363 -14.281 1 97.06 370 LYS B C 1
ATOM 6948 O O . LYS B 1 370 ? 9.195 -2.605 -15.484 1 97.06 370 LYS B O 1
ATOM 6953 N N . CYS B 1 371 ? 7.82 -2.215 -13.781 1 97.94 371 CYS B N 1
ATOM 6954 C CA . CYS B 1 371 ? 6.617 -2.217 -14.609 1 97.94 371 CYS B CA 1
ATOM 6955 C C . CYS B 1 371 ? 6.688 -1.125 -15.672 1 97.94 371 CYS B C 1
ATOM 6957 O O . CYS B 1 371 ? 6.398 -1.373 -16.844 1 97.94 371 CYS B O 1
ATOM 6959 N N . MET B 1 372 ? 7.094 0.071 -15.258 1 96.75 372 MET B N 1
ATOM 6960 C CA . MET B 1 372 ? 7.16 1.211 -16.172 1 96.75 372 MET B CA 1
ATOM 6961 C C . MET B 1 372 ? 8.258 1.015 -17.203 1 96.75 372 MET B C 1
ATOM 6963 O O . MET B 1 372 ? 8.094 1.374 -18.375 1 96.75 372 MET B O 1
ATOM 6967 N N . ASP B 1 373 ? 9.406 0.424 -16.797 1 97.25 373 ASP B N 1
ATOM 6968 C CA . ASP B 1 373 ? 10.57 0.271 -17.656 1 97.25 373 ASP B CA 1
ATOM 6969 C C . ASP B 1 373 ? 10.359 -0.843 -18.672 1 97.25 373 ASP B C 1
ATOM 6971 O O . ASP B 1 373 ? 10.766 -0.717 -19.828 1 97.25 373 ASP B O 1
ATOM 6975 N N . VAL B 1 374 ? 9.758 -1.939 -18.234 1 97.75 374 VAL B N 1
ATOM 6976 C CA . VAL B 1 374 ? 9.625 -3.113 -19.094 1 97.75 374 VAL B CA 1
ATOM 6977 C C . VAL B 1 374 ? 8.453 -2.922 -20.062 1 97.75 374 VAL B C 1
ATOM 6979 O O . VAL B 1 374 ? 8.523 -3.334 -21.219 1 97.75 374 VAL B O 1
ATOM 6982 N N . PHE B 1 375 ? 7.449 -2.314 -19.641 1 97.56 375 PHE B N 1
ATOM 6983 C CA . PHE B 1 375 ? 6.262 -2.215 -20.484 1 97.56 375 PHE B CA 1
ATOM 6984 C C . PHE B 1 375 ? 6.062 -0.786 -20.969 1 97.56 375 PHE B C 1
ATOM 6986 O O . PHE B 1 375 ? 6.59 -0.403 -22.016 1 97.56 375 PHE B O 1
ATOM 6993 N N . ASP B 1 376 ? 5.488 0.076 -20.047 1 96.06 376 ASP B N 1
ATOM 6994 C CA . ASP B 1 376 ? 5.246 1.466 -20.422 1 96.06 376 ASP B CA 1
ATOM 6995 C C . ASP B 1 376 ? 5.117 2.354 -19.188 1 96.06 376 ASP B C 1
ATOM 6997 O O . ASP B 1 376 ? 4.672 1.897 -18.125 1 96.06 376 ASP B O 1
ATOM 7001 N N . VAL B 1 377 ? 5.406 3.646 -19.359 1 93.5 377 VAL B N 1
ATOM 7002 C CA . VAL B 1 377 ? 5.402 4.613 -18.266 1 93.5 377 VAL B CA 1
ATOM 7003 C C . VAL B 1 377 ? 4.004 4.711 -17.656 1 93.5 377 VAL B C 1
ATOM 7005 O O . VAL B 1 377 ? 3.842 5.129 -16.516 1 93.5 377 VAL B O 1
ATOM 7008 N N . GLN B 1 378 ? 2.984 4.258 -18.359 1 93.69 378 GLN B N 1
ATOM 7009 C CA . GLN B 1 378 ? 1.614 4.344 -17.859 1 93.69 378 GLN B CA 1
ATOM 7010 C C . GLN B 1 378 ? 1.362 3.312 -16.766 1 93.69 378 GLN B C 1
ATOM 7012 O O . GLN B 1 378 ? 0.392 3.426 -16.016 1 93.69 378 GLN B O 1
ATOM 7017 N N . TYR B 1 379 ? 2.199 2.301 -16.703 1 96 379 TYR B N 1
ATOM 7018 C CA . TYR B 1 379 ? 2.008 1.268 -15.68 1 96 379 TYR B CA 1
ATOM 7019 C C . TYR B 1 379 ? 2.699 1.648 -14.383 1 96 379 TYR B C 1
ATOM 7021 O O . TYR B 1 379 ? 3.506 0.88 -13.852 1 96 379 TYR B O 1
ATOM 7029 N N . ASP B 1 380 ? 2.291 2.822 -13.859 1 93.94 380 ASP B N 1
ATOM 7030 C CA . ASP B 1 380 ? 2.789 3.344 -12.594 1 93.94 380 ASP B CA 1
ATOM 7031 C C . ASP B 1 380 ? 1.997 2.773 -11.414 1 93.94 380 ASP B C 1
ATOM 7033 O O . ASP B 1 380 ? 1.169 1.879 -11.594 1 93.94 380 ASP B O 1
ATOM 7037 N N . ALA B 1 381 ? 2.312 3.24 -10.25 1 93.81 381 ALA B N 1
ATOM 7038 C CA . ALA B 1 381 ? 1.706 2.695 -9.039 1 93.81 381 ALA B CA 1
ATOM 7039 C C . ALA B 1 381 ? 0.186 2.828 -9.078 1 93.81 381 ALA B C 1
ATOM 7041 O O . ALA B 1 381 ? -0.534 1.936 -8.625 1 93.81 381 ALA B O 1
ATOM 7042 N N . GLU B 1 382 ? -0.312 3.914 -9.594 1 91.5 382 GLU B N 1
ATOM 7043 C CA . GLU B 1 382 ? -1.751 4.145 -9.672 1 91.5 382 GLU B CA 1
ATOM 7044 C C . GLU B 1 382 ? -2.43 3.105 -10.562 1 91.5 382 GLU B C 1
ATOM 7046 O O . GLU B 1 382 ? -3.455 2.531 -10.18 1 91.5 382 GLU B O 1
ATOM 7051 N N . ARG B 1 383 ? -1.87 2.926 -11.711 1 95.19 383 ARG B N 1
ATOM 7052 C CA . ARG B 1 383 ? -2.438 1.949 -12.641 1 95.19 383 ARG B CA 1
ATOM 7053 C C . ARG B 1 383 ? -2.404 0.546 -12.047 1 95.19 383 ARG B C 1
ATOM 7055 O O . ARG B 1 383 ? -3.352 -0.225 -12.203 1 95.19 383 ARG B O 1
ATOM 7062 N N . VAL B 1 384 ? -1.336 0.175 -11.422 1 97.56 384 VAL B N 1
ATOM 7063 C CA . VAL B 1 384 ? -1.215 -1.128 -10.773 1 97.56 384 VAL B CA 1
ATOM 7064 C C . VAL B 1 384 ? -2.275 -1.265 -9.68 1 97.56 384 VAL B C 1
ATOM 7066 O O . VAL B 1 384 ? -2.953 -2.291 -9.594 1 97.56 384 VAL B O 1
ATOM 7069 N N . ARG B 1 385 ? -2.414 -0.268 -8.883 1 94.88 385 ARG B N 1
ATOM 7070 C CA . ARG B 1 385 ? -3.406 -0.278 -7.809 1 94.88 385 ARG B CA 1
ATOM 7071 C C . ARG B 1 385 ? -4.816 -0.416 -8.367 1 94.88 385 ARG B C 1
ATOM 7073 O O . ARG B 1 385 ? -5.645 -1.138 -7.812 1 94.88 385 ARG B O 1
ATOM 7080 N N . ASP B 1 386 ? -5.113 0.312 -9.445 1 95.12 386 ASP B N 1
ATOM 7081 C CA . ASP B 1 386 ? -6.418 0.208 -10.086 1 95.12 386 ASP B CA 1
ATOM 7082 C C . ASP B 1 386 ? -6.691 -1.221 -10.555 1 95.12 386 ASP B C 1
ATOM 7084 O O . ASP B 1 386 ? -7.809 -1.72 -10.422 1 95.12 386 ASP B O 1
ATOM 7088 N N . GLY B 1 387 ? -5.676 -1.814 -11.117 1 97.75 387 GLY B N 1
ATOM 7089 C CA . GLY B 1 387 ? -5.812 -3.197 -11.547 1 97.75 387 GLY B CA 1
ATOM 7090 C C . GLY B 1 387 ? -6.148 -4.145 -10.414 1 97.75 387 GLY B C 1
ATOM 7091 O O . GLY B 1 387 ? -7.066 -4.957 -10.523 1 97.75 387 GLY B O 1
ATOM 7092 N N . VAL B 1 388 ? -5.477 -3.992 -9.344 1 97.69 388 VAL B N 1
ATOM 7093 C CA . VAL B 1 388 ? -5.684 -4.84 -8.172 1 97.69 388 VAL B CA 1
ATOM 7094 C C . VAL B 1 388 ? -7.078 -4.594 -7.598 1 97.69 388 VAL B C 1
ATOM 7096 O O . VAL B 1 388 ? -7.793 -5.543 -7.262 1 97.69 388 VAL B O 1
ATOM 7099 N N . ARG B 1 389 ? -7.449 -3.352 -7.477 1 94.19 389 ARG B N 1
ATOM 7100 C CA . ARG B 1 389 ? -8.781 -3.008 -6.992 1 94.19 389 ARG B CA 1
ATOM 7101 C C . ARG B 1 389 ? -9.859 -3.656 -7.855 1 94.19 389 ARG B C 1
ATOM 7103 O O . ARG B 1 389 ? -10.852 -4.172 -7.332 1 94.19 389 ARG B O 1
ATOM 7110 N N . ASN B 1 390 ? -9.703 -3.588 -9.164 1 97 390 ASN B N 1
ATOM 7111 C CA . ASN B 1 390 ? -10.664 -4.195 -10.086 1 97 390 ASN B CA 1
ATOM 7112 C C . ASN B 1 390 ? -10.758 -5.703 -9.883 1 97 390 ASN B C 1
ATOM 7114 O O . ASN B 1 390 ? -11.844 -6.273 -9.914 1 97 390 ASN B O 1
ATOM 7118 N N . THR B 1 391 ? -9.625 -6.312 -9.672 1 98.19 391 THR B N 1
ATOM 7119 C CA . THR B 1 391 ? -9.602 -7.75 -9.43 1 98.19 391 THR B CA 1
ATOM 7120 C C . THR B 1 391 ? -10.367 -8.094 -8.148 1 98.19 391 THR B C 1
ATOM 7122 O O . THR B 1 391 ? -11.188 -9.016 -8.141 1 98.19 391 THR B O 1
ATOM 7125 N N . LEU B 1 392 ? -10.133 -7.328 -7.113 1 96.38 392 LEU B N 1
ATOM 7126 C CA . LEU B 1 392 ? -10.797 -7.582 -5.84 1 96.38 392 LEU B CA 1
ATOM 7127 C C . LEU B 1 392 ? -12.289 -7.301 -5.938 1 96.38 392 LEU B C 1
ATOM 7129 O O . LEU B 1 392 ? -13.102 -7.988 -5.316 1 96.38 392 LEU B O 1
ATOM 7133 N N . ARG B 1 393 ? -12.617 -6.301 -6.699 1 93.81 393 ARG B N 1
ATOM 7134 C CA . ARG B 1 393 ? -14.031 -6 -6.906 1 93.81 393 ARG B CA 1
ATOM 7135 C C . ARG B 1 393 ? -14.727 -7.137 -7.656 1 93.81 393 ARG B C 1
ATOM 7137 O O . ARG B 1 393 ? -15.875 -7.465 -7.363 1 93.81 393 ARG B O 1
ATOM 7144 N N . THR B 1 394 ? -14.023 -7.68 -8.555 1 96.25 394 THR B N 1
ATOM 7145 C CA . THR B 1 394 ? -14.602 -8.703 -9.422 1 96.25 394 THR B CA 1
ATOM 7146 C C . THR B 1 394 ? -14.711 -10.039 -8.68 1 96.25 394 THR B C 1
ATOM 7148 O O . THR B 1 394 ? -15.734 -10.711 -8.766 1 96.25 394 THR B O 1
ATOM 7151 N N . PHE B 1 395 ? -13.719 -10.367 -7.906 1 96.62 395 PHE B N 1
ATOM 7152 C CA . PHE B 1 395 ? -13.648 -11.742 -7.414 1 96.62 395 PHE B CA 1
ATOM 7153 C C . PHE B 1 395 ? -13.781 -11.781 -5.898 1 96.62 395 PHE B C 1
ATOM 7155 O O . PHE B 1 395 ? -13.883 -12.852 -5.305 1 96.62 395 PHE B O 1
ATOM 7162 N N . GLY B 1 396 ? -13.719 -10.664 -5.27 1 93.75 396 GLY B N 1
ATOM 7163 C CA . GLY B 1 396 ? -14.125 -10.539 -3.879 1 93.75 396 GLY B CA 1
ATOM 7164 C C . GLY B 1 396 ? -12.977 -10.719 -2.906 1 93.75 396 GLY B C 1
ATOM 7165 O O . GLY B 1 396 ? -13.07 -10.32 -1.743 1 93.75 396 GLY B O 1
ATOM 7166 N N . GLY B 1 397 ? -11.797 -11.375 -3.303 1 95.31 397 GLY B N 1
ATOM 7167 C CA . GLY B 1 397 ? -10.719 -11.672 -2.365 1 95.31 397 GLY B CA 1
ATOM 7168 C C . GLY B 1 397 ? -11.102 -12.719 -1.334 1 95.31 397 GLY B C 1
ATOM 7169 O O . GLY B 1 397 ? -12.078 -13.445 -1.512 1 95.31 397 GLY B O 1
ATOM 7170 N N . TYR B 1 398 ? -10.281 -12.805 -0.23 1 95.31 398 TYR B N 1
ATOM 7171 C CA . TYR B 1 398 ? -10.531 -13.852 0.754 1 95.31 398 TYR B CA 1
ATOM 7172 C C . TYR B 1 398 ? -11.672 -13.469 1.685 1 95.31 398 TYR B C 1
ATOM 7174 O O . TYR B 1 398 ? -12.219 -14.32 2.395 1 95.31 398 TYR B O 1
ATOM 7182 N N . ASP B 1 399 ? -12.133 -12.219 1.662 1 89.94 399 ASP B N 1
ATOM 7183 C CA . ASP B 1 399 ? -13.203 -11.797 2.553 1 89.94 399 ASP B CA 1
ATOM 7184 C C . ASP B 1 399 ? -14.57 -12 1.902 1 89.94 399 ASP B C 1
ATOM 7186 O O . ASP B 1 399 ? -15.594 -12.031 2.59 1 89.94 399 ASP B O 1
ATOM 7190 N N . ASN B 1 400 ? -14.555 -12.102 0.599 1 93.5 400 ASN B N 1
ATOM 7191 C CA . ASN B 1 400 ? -15.836 -12.117 -0.106 1 93.5 400 ASN B CA 1
ATOM 7192 C C . ASN B 1 400 ? -15.859 -13.172 -1.207 1 93.5 400 ASN B C 1
ATOM 7194 O O . ASN B 1 400 ? -16.234 -12.883 -2.344 1 93.5 400 ASN B O 1
ATOM 7198 N N . TYR B 1 401 ? -15.352 -14.328 -0.887 1 95.94 401 TYR B N 1
ATOM 7199 C CA . TYR B 1 401 ? -15.469 -15.43 -1.831 1 95.94 401 TYR B CA 1
ATOM 7200 C C . TYR B 1 401 ? -16.906 -15.938 -1.907 1 95.94 401 TYR B C 1
ATOM 7202 O O . TYR B 1 401 ? -17.5 -16.266 -0.883 1 95.94 401 TYR B O 1
ATOM 7210 N N . LYS B 1 402 ? -17.5 -16.109 -3.109 1 95.31 402 LYS B N 1
ATOM 7211 C CA . LYS B 1 402 ? -18.922 -16.406 -3.258 1 95.31 402 LYS B CA 1
ATOM 7212 C C . LYS B 1 402 ? -19.141 -17.781 -3.883 1 95.31 402 LYS B C 1
ATOM 7214 O O . LYS B 1 402 ? -20.266 -18.156 -4.184 1 95.31 402 LYS B O 1
ATOM 7219 N N . GLY B 1 403 ? -18.078 -18.562 -4.098 1 96.5 403 GLY B N 1
ATOM 7220 C CA . GLY B 1 403 ? -18.219 -19.891 -4.668 1 96.5 403 GLY B CA 1
ATOM 7221 C C . GLY B 1 403 ? -18.672 -20.938 -3.66 1 96.5 403 GLY B C 1
ATOM 7222 O O . GLY B 1 403 ? -18.906 -20.609 -2.492 1 96.5 403 GLY B O 1
ATOM 7223 N N . SER B 1 404 ? -18.953 -22.156 -4.129 1 97.5 404 SER B N 1
ATOM 7224 C CA . SER B 1 404 ? -19.359 -23.297 -3.303 1 97.5 404 SER B CA 1
ATOM 7225 C C . SER B 1 404 ? -18.469 -24.516 -3.553 1 97.5 404 SER B C 1
ATOM 7227 O O . SER B 1 404 ? -17.656 -24.516 -4.48 1 97.5 404 SER B O 1
ATOM 7229 N N . ASN B 1 405 ? -18.578 -25.5 -2.709 1 98.5 405 ASN B N 1
ATOM 7230 C CA . ASN B 1 405 ? -17.844 -26.766 -2.861 1 98.5 405 ASN B CA 1
ATOM 7231 C C . ASN B 1 405 ? -16.375 -26.531 -3.199 1 98.5 405 ASN B C 1
ATOM 7233 O O . ASN B 1 405 ? -15.891 -27 -4.227 1 98.5 405 ASN B O 1
ATOM 7237 N N . THR B 1 406 ? -15.766 -25.734 -2.271 1 98.69 406 THR B N 1
ATOM 7238 C CA . THR B 1 406 ? -14.375 -25.344 -2.488 1 98.69 406 THR B CA 1
ATOM 7239 C C . THR B 1 406 ? -13.531 -25.641 -1.255 1 98.69 406 THR B C 1
ATOM 7241 O O . THR B 1 406 ? -13.953 -25.375 -0.126 1 98.69 406 THR B O 1
ATOM 7244 N N . ILE B 1 407 ? -12.422 -26.281 -1.45 1 98.69 407 ILE B N 1
ATOM 7245 C CA . ILE B 1 407 ? -11.461 -26.484 -0.373 1 98.69 407 ILE B CA 1
ATOM 7246 C C . ILE B 1 407 ? -10.242 -25.594 -0.591 1 98.69 407 ILE B C 1
ATOM 7248 O O . ILE B 1 407 ? -9.555 -25.719 -1.604 1 98.69 407 ILE B O 1
ATOM 7252 N N . PHE B 1 408 ? -10.031 -24.656 0.327 1 98.69 408 PHE B N 1
ATOM 7253 C CA . PHE B 1 408 ? -8.789 -23.891 0.4 1 98.69 408 PHE B CA 1
ATOM 7254 C C . PHE B 1 408 ? -7.809 -24.562 1.36 1 98.69 408 PHE B C 1
ATOM 7256 O O . PHE B 1 408 ? -8.117 -24.75 2.539 1 98.69 408 PHE B O 1
ATOM 7263 N N . VAL B 1 409 ? -6.633 -24.938 0.864 1 98.56 409 VAL B N 1
ATOM 7264 C CA . VAL B 1 409 ? -5.625 -25.531 1.729 1 98.56 409 VAL B CA 1
ATOM 7265 C C . VAL B 1 409 ? -4.312 -24.766 1.612 1 98.56 409 VAL B C 1
ATOM 7267 O O . VAL B 1 409 ? -3.912 -24.375 0.514 1 98.56 409 VAL B O 1
ATOM 7270 N N . THR B 1 410 ? -3.713 -24.406 2.756 1 97.81 410 THR B N 1
ATOM 7271 C CA . THR B 1 410 ? -2.479 -23.625 2.801 1 97.81 410 THR B CA 1
ATOM 7272 C C . THR B 1 410 ? -1.586 -24.094 3.945 1 97.81 410 THR B C 1
ATOM 7274 O O . THR B 1 410 ? -2.082 -24.484 5.008 1 97.81 410 THR B O 1
ATOM 7277 N N . GLY B 1 411 ? -0.301 -24.141 3.721 1 95.94 411 GLY B N 1
ATOM 7278 C CA . GLY B 1 411 ? 0.626 -24.453 4.801 1 95.94 411 GLY B CA 1
ATOM 7279 C C . GLY B 1 411 ? 0.864 -23.281 5.734 1 95.94 411 GLY B C 1
ATOM 7280 O O . GLY B 1 411 ? 0.897 -22.125 5.297 1 95.94 411 GLY B O 1
ATOM 7281 N N . SER B 1 412 ? 1.102 -23.594 7.012 1 95.69 412 SER B N 1
ATOM 7282 C CA . SER B 1 412 ? 1.351 -22.531 7.992 1 95.69 412 SER B CA 1
ATOM 7283 C C . SER B 1 412 ? 2.701 -21.875 7.758 1 95.69 412 SER B C 1
ATOM 7285 O O . SER B 1 412 ? 2.934 -20.75 8.219 1 95.69 412 SER B O 1
ATOM 7287 N N . HIS B 1 413 ? 3.627 -22.531 7.012 1 94.56 413 HIS B N 1
ATOM 7288 C CA . HIS B 1 413 ? 4.949 -21.984 6.723 1 94.56 413 HIS B CA 1
ATOM 7289 C C . HIS B 1 413 ? 5.02 -21.453 5.297 1 94.56 413 HIS B C 1
ATOM 7291 O O . HIS B 1 413 ? 6.109 -21.203 4.777 1 94.56 413 HIS B O 1
ATOM 7297 N N . ASP B 1 414 ? 3.836 -21.359 4.645 1 96.62 414 ASP B N 1
ATOM 7298 C CA . ASP B 1 414 ? 3.748 -20.797 3.299 1 96.62 414 ASP B CA 1
ATOM 7299 C C . ASP B 1 414 ? 3.961 -19.297 3.322 1 96.62 414 ASP B C 1
ATOM 7301 O O . ASP B 1 414 ? 3.176 -18.547 3.922 1 96.62 414 ASP B O 1
ATOM 7305 N N . PRO B 1 415 ? 4.973 -18.797 2.645 1 97.31 415 PRO B N 1
ATOM 7306 C CA . PRO B 1 415 ? 5.172 -17.359 2.643 1 97.31 415 PRO B CA 1
ATOM 7307 C C . PRO B 1 415 ? 4.039 -16.609 1.944 1 97.31 415 PRO B C 1
ATOM 7309 O O . PRO B 1 415 ? 3.891 -15.391 2.129 1 97.31 415 PRO B O 1
ATOM 7312 N N . TRP B 1 416 ? 3.221 -17.312 1.182 1 98.19 416 TRP B N 1
ATOM 7313 C CA . TRP B 1 416 ? 2.131 -16.688 0.438 1 98.19 416 TRP B CA 1
ATOM 7314 C C . TRP B 1 416 ? 0.812 -16.812 1.195 1 98.19 416 TRP B C 1
ATOM 7316 O O . TRP B 1 416 ? -0.237 -16.391 0.701 1 98.19 416 TRP B O 1
ATOM 7326 N N . LYS B 1 417 ? 0.8 -17.297 2.387 1 98.12 417 LYS B N 1
ATOM 7327 C CA . LYS B 1 417 ? -0.419 -17.656 3.1 1 98.12 417 LYS B CA 1
ATOM 7328 C C . LYS B 1 417 ? -1.312 -16.438 3.326 1 98.12 417 LYS B C 1
ATOM 7330 O O . LYS B 1 417 ? -2.539 -16.562 3.344 1 98.12 417 LYS B O 1
ATOM 7335 N N . SER B 1 418 ? -0.713 -15.25 3.453 1 96.94 418 SER B N 1
ATOM 7336 C CA . SER B 1 418 ? -1.503 -14.055 3.729 1 96.94 418 SER B CA 1
ATOM 7337 C C . SER B 1 418 ? -2.357 -13.672 2.525 1 96.94 418 SER B C 1
ATOM 7339 O O . SER B 1 418 ? -3.295 -12.883 2.652 1 96.94 418 SER B O 1
ATOM 7341 N N . ALA B 1 419 ? -2.076 -14.188 1.336 1 98.12 419 ALA B N 1
ATOM 7342 C CA . ALA B 1 419 ? -2.861 -13.93 0.132 1 98.12 419 ALA B CA 1
ATOM 7343 C C . ALA B 1 419 ? -3.883 -15.047 -0.104 1 98.12 419 ALA B C 1
ATOM 7345 O O . ALA B 1 419 ? -4.648 -14.992 -1.068 1 98.12 419 ALA B O 1
ATOM 7346 N N . CYS B 1 420 ? -3.891 -16.031 0.747 1 98.38 420 CYS B N 1
ATOM 7347 C CA . CYS B 1 420 ? -4.766 -17.188 0.604 1 98.38 420 CYS B CA 1
ATOM 7348 C C . CYS B 1 420 ? -5.996 -17.062 1.493 1 98.38 420 CYS B C 1
ATOM 7350 O O . CYS B 1 420 ? -6.07 -16.156 2.324 1 98.38 420 CYS B O 1
ATOM 7352 N N . CYS B 1 421 ? -6.93 -17.891 1.282 1 97.69 421 CYS B N 1
ATOM 7353 C CA . CYS B 1 421 ? -8.148 -17.891 2.08 1 97.69 421 CYS B CA 1
ATOM 7354 C C . CYS B 1 421 ? -7.996 -18.797 3.303 1 97.69 421 CYS B C 1
ATOM 7356 O O . CYS B 1 421 ? -8.477 -19.938 3.307 1 97.69 421 CYS B O 1
ATOM 7358 N N . LEU B 1 422 ? -7.508 -18.25 4.375 1 97.06 422 LEU B N 1
ATOM 7359 C CA . LEU B 1 422 ? -7.191 -19.016 5.578 1 97.06 422 LEU B CA 1
ATOM 7360 C C . LEU B 1 422 ? -8.43 -19.188 6.453 1 97.06 422 LEU B C 1
ATOM 7362 O O . LEU B 1 422 ? -8.492 -20.109 7.273 1 97.06 422 LEU B O 1
ATOM 7366 N N . ASN B 1 423 ? -9.383 -18.266 6.293 1 94.19 423 ASN B N 1
ATOM 7367 C CA . ASN B 1 423 ? -10.57 -18.266 7.145 1 94.19 423 ASN B CA 1
ATOM 7368 C C . ASN B 1 423 ? -11.836 -18.031 6.336 1 94.19 423 ASN B C 1
ATOM 7370 O O . ASN B 1 423 ? -12.625 -17.141 6.668 1 94.19 423 ASN B O 1
ATOM 7374 N N . CYS B 1 424 ? -12.008 -18.828 5.316 1 92.81 424 CYS B N 1
ATOM 7375 C CA . CYS B 1 424 ? -13.125 -18.609 4.402 1 92.81 424 CYS B CA 1
ATOM 7376 C C . CYS B 1 424 ? -14.203 -19.672 4.594 1 92.81 424 CYS B C 1
ATOM 7378 O O . CYS B 1 424 ? -15.141 -19.766 3.803 1 92.81 424 CYS B O 1
ATOM 7380 N N . THR B 1 425 ? -14.141 -20.406 5.645 1 92.62 425 THR B N 1
ATOM 7381 C CA . THR B 1 425 ? -15.07 -21.516 5.84 1 92.62 425 THR B CA 1
ATOM 7382 C C . THR B 1 425 ? -16.5 -21.016 5.906 1 92.62 425 THR B C 1
ATOM 7384 O O . THR B 1 425 ? -16.797 -20.062 6.637 1 92.62 425 THR B O 1
ATOM 7387 N N . ASP B 1 426 ? -17.25 -21.578 5.121 1 94.69 426 ASP B N 1
ATOM 7388 C CA . ASP B 1 426 ? -18.688 -21.391 5.039 1 94.69 426 ASP B CA 1
ATOM 7389 C C . ASP B 1 426 ? -19.406 -22.719 4.855 1 94.69 426 ASP B C 1
ATOM 7391 O O . ASP B 1 426 ? -19.547 -23.219 3.732 1 94.69 426 ASP B O 1
ATOM 7395 N N . VAL B 1 427 ? -20.016 -23.266 5.867 1 93.31 427 VAL B N 1
ATOM 7396 C CA . VAL B 1 427 ? -20.594 -24.609 5.887 1 93.31 427 VAL B CA 1
ATOM 7397 C C . VAL B 1 427 ? -21.828 -24.641 4.977 1 93.31 427 VAL B C 1
ATOM 7399 O O . VAL B 1 427 ? -22.094 -25.672 4.344 1 93.31 427 VAL B O 1
ATOM 7402 N N . THR B 1 428 ? -22.469 -23.531 4.906 1 95.38 428 THR B N 1
ATOM 7403 C CA . THR B 1 428 ? -23.688 -23.484 4.113 1 95.38 428 THR B CA 1
ATOM 7404 C C . THR B 1 428 ? -23.391 -23.641 2.629 1 95.38 428 THR B C 1
ATOM 7406 O O . THR B 1 428 ? -24.203 -24.156 1.87 1 95.38 428 THR B O 1
ATOM 7409 N N . ARG B 1 429 ? -22.203 -23.312 2.236 1 96.62 429 ARG B N 1
ATOM 7410 C CA . ARG B 1 429 ? -21.844 -23.391 0.826 1 96.62 429 ARG B CA 1
ATOM 7411 C C . ARG B 1 429 ? -20.766 -24.438 0.596 1 96.62 429 ARG B C 1
ATOM 7413 O O . ARG B 1 429 ? -20.219 -24.547 -0.506 1 96.62 429 ARG B O 1
ATOM 7420 N N . ASN B 1 430 ? -20.438 -25.203 1.608 1 97.62 430 ASN B N 1
ATOM 7421 C CA . ASN B 1 430 ? -19.422 -26.25 1.557 1 97.62 430 ASN B CA 1
ATOM 7422 C C . ASN B 1 430 ? -18.062 -25.688 1.162 1 97.62 430 ASN B C 1
ATOM 7424 O O . ASN B 1 430 ? -17.422 -26.203 0.252 1 97.62 430 ASN B O 1
ATOM 7428 N N . VAL B 1 431 ? -17.734 -24.562 1.716 1 98.31 431 VAL B N 1
ATOM 7429 C CA . VAL B 1 431 ? -16.406 -23.984 1.567 1 98.31 431 VAL B CA 1
ATOM 7430 C C . VAL B 1 431 ? -15.586 -24.234 2.826 1 98.31 431 VAL B C 1
ATOM 7432 O O . VAL B 1 431 ? -16.062 -24 3.943 1 98.31 431 VAL B O 1
ATOM 7435 N N . TYR B 1 432 ? -14.367 -24.781 2.639 1 98.31 432 TYR B N 1
ATOM 7436 C CA . TYR B 1 432 ? -13.531 -25.156 3.77 1 98.31 432 TYR B CA 1
ATOM 7437 C C . TYR B 1 432 ? -12.125 -24.578 3.629 1 98.31 432 TYR B C 1
ATOM 7439 O O . TYR B 1 432 ? -11.547 -24.594 2.537 1 98.31 432 TYR B O 1
ATOM 7447 N N . SER B 1 433 ? -11.617 -24 4.676 1 98.19 433 SER B N 1
ATOM 7448 C CA . SER B 1 433 ? -10.203 -23.625 4.781 1 98.19 433 SER B CA 1
ATOM 7449 C C . SER B 1 433 ? -9.445 -24.609 5.672 1 98.19 433 SER B C 1
ATOM 7451 O O . SER B 1 433 ? -9.875 -24.906 6.789 1 98.19 433 SER B O 1
ATOM 7453 N N . PHE B 1 434 ? -8.391 -25.188 5.188 1 98.19 434 PHE B N 1
ATOM 7454 C CA . PHE B 1 434 ? -7.57 -26.141 5.93 1 98.19 434 PHE B CA 1
ATOM 7455 C C . PHE B 1 434 ? -6.121 -25.672 5.992 1 98.19 434 PHE B C 1
ATOM 7457 O O . PHE B 1 434 ? -5.527 -25.344 4.965 1 98.19 434 PHE B O 1
ATOM 7464 N N . ILE B 1 435 ? -5.531 -25.578 7.156 1 97.56 435 ILE B N 1
ATOM 7465 C CA . ILE B 1 435 ? -4.137 -25.188 7.34 1 97.56 435 ILE B CA 1
ATOM 7466 C C . ILE B 1 435 ? -3.299 -26.422 7.656 1 97.56 435 ILE B C 1
ATOM 7468 O O . ILE B 1 435 ? -3.588 -27.156 8.609 1 97.56 435 ILE B O 1
ATOM 7472 N N . ILE B 1 436 ? -2.363 -26.688 6.871 1 95.94 436 ILE B N 1
ATOM 7473 C CA . ILE B 1 436 ? -1.403 -27.75 7.148 1 95.94 436 ILE B CA 1
ATOM 7474 C C . ILE B 1 436 ? -0.277 -27.219 8.031 1 95.94 436 ILE B C 1
ATOM 7476 O O . ILE B 1 436 ? 0.684 -26.625 7.527 1 95.94 436 ILE B O 1
ATOM 7480 N N . GLU B 1 437 ? -0.37 -27.531 9.266 1 94.06 437 GLU B N 1
ATOM 7481 C CA . GLU B 1 437 ? 0.649 -27.062 10.195 1 94.06 437 GLU B CA 1
ATOM 7482 C C . GLU B 1 437 ? 2.033 -27.578 9.812 1 94.06 437 GLU B C 1
ATOM 7484 O O . GLU B 1 437 ? 2.227 -28.781 9.641 1 94.06 437 GLU B O 1
ATOM 7489 N N . GLY B 1 438 ? 2.951 -26.625 9.602 1 90.75 438 GLY B N 1
ATOM 7490 C CA . GLY B 1 438 ? 4.312 -26.969 9.227 1 90.75 438 GLY B CA 1
ATOM 7491 C C . GLY B 1 438 ? 4.504 -27.094 7.73 1 90.75 438 GLY B C 1
ATOM 7492 O O . GLY B 1 438 ? 5.629 -27.25 7.254 1 90.75 438 GLY B O 1
ATOM 7493 N N . GLY B 1 439 ? 3.389 -27.031 7.012 1 93 439 GLY B N 1
ATOM 7494 C CA . GLY B 1 439 ? 3.479 -27.172 5.566 1 93 439 GLY B CA 1
ATOM 7495 C C . GLY B 1 439 ? 3.912 -25.891 4.875 1 93 439 GLY B C 1
ATOM 7496 O O . GLY B 1 439 ? 3.537 -24.797 5.297 1 93 439 GLY B O 1
ATOM 7497 N N . SER B 1 440 ? 4.719 -26 3.791 1 93.38 440 SER B N 1
ATOM 7498 C CA . SER B 1 440 ? 5.141 -24.875 2.975 1 93.38 440 SER B CA 1
ATOM 7499 C C . SER B 1 440 ? 4.195 -24.656 1.796 1 93.38 440 SER B C 1
ATOM 7501 O O . SER B 1 440 ? 3.053 -25.125 1.817 1 93.38 440 SER B O 1
ATOM 7503 N N . HIS B 1 441 ? 4.652 -23.891 0.789 1 95.19 441 HIS B N 1
ATOM 7504 C CA . HIS B 1 441 ? 3.838 -23.531 -0.363 1 95.19 441 HIS B CA 1
ATOM 7505 C C . HIS B 1 441 ? 3.436 -24.75 -1.173 1 95.19 441 HIS B C 1
ATOM 7507 O O . HIS B 1 441 ? 4.297 -25.484 -1.656 1 95.19 441 HIS B O 1
ATOM 7513 N N . CYS B 1 442 ? 2.111 -25.062 -1.258 1 94 442 CYS B N 1
ATOM 7514 C CA . CYS B 1 442 ? 1.512 -26.125 -2.049 1 94 442 CYS B CA 1
ATOM 7515 C C . CYS B 1 442 ? 2.018 -27.5 -1.595 1 94 442 CYS B C 1
ATOM 7517 O O . CYS B 1 442 ? 2.17 -28.406 -2.408 1 94 442 CYS B O 1
ATOM 7519 N N . THR B 1 443 ? 2.318 -27.625 -0.344 1 91.75 443 THR B N 1
ATOM 7520 C CA . THR B 1 443 ? 2.85 -28.891 0.175 1 91.75 443 THR B CA 1
ATOM 7521 C C . THR B 1 443 ? 1.842 -30.016 -0.011 1 91.75 443 THR B C 1
ATOM 7523 O O . THR B 1 443 ? 2.225 -31.172 -0.179 1 91.75 443 THR B O 1
ATOM 7526 N N . ASP B 1 444 ? 0.626 -29.75 -0.072 1 92.56 444 ASP B N 1
ATOM 7527 C CA . ASP B 1 444 ? -0.44 -30.734 -0.203 1 92.56 444 ASP B CA 1
ATOM 7528 C C . ASP B 1 444 ? -0.407 -31.406 -1.578 1 92.56 444 ASP B C 1
ATOM 7530 O O . ASP B 1 444 ? -0.959 -32.5 -1.763 1 92.56 444 ASP B O 1
ATOM 7534 N N . SER B 1 445 ? 0.225 -30.734 -2.5 1 87.81 445 SER B N 1
ATOM 7535 C CA . SER B 1 445 ? 0.261 -31.25 -3.861 1 87.81 445 SER B CA 1
ATOM 7536 C C . SER B 1 445 ? 1.475 -32.156 -4.078 1 87.81 445 SER B C 1
ATOM 7538 O O . SER B 1 445 ? 1.618 -32.75 -5.137 1 87.81 445 SER B O 1
ATOM 7540 N N . CYS B 1 446 ? 2.336 -32.281 -3.088 1 83.94 446 CYS B N 1
ATOM 7541 C CA . CYS B 1 446 ? 3.535 -33.094 -3.193 1 83.94 446 CYS B CA 1
ATOM 7542 C C . CYS B 1 446 ? 3.184 -34.594 -3.164 1 83.94 446 CYS B C 1
ATOM 7544 O O . CYS B 1 446 ? 2.182 -34.969 -2.564 1 83.94 446 CYS B O 1
ATOM 7546 N N . SER B 1 447 ? 4.059 -35.312 -3.773 1 81.75 447 SER B N 1
ATOM 7547 C CA . SER B 1 447 ? 3.898 -36.781 -3.779 1 81.75 447 SER B CA 1
ATOM 7548 C C . SER B 1 447 ? 3.863 -37.312 -2.359 1 81.75 447 SER B C 1
ATOM 7550 O O . SER B 1 447 ? 4.559 -36.812 -1.474 1 81.75 447 SER B O 1
ATOM 7552 N N . VAL B 1 448 ? 3.121 -38.375 -2.172 1 81.44 448 VAL B N 1
ATOM 7553 C CA . VAL B 1 448 ? 2.857 -38.938 -0.84 1 81.44 448 VAL B CA 1
ATOM 7554 C C . VAL B 1 448 ? 4.113 -39.594 -0.298 1 81.44 448 VAL B C 1
ATOM 7556 O O . VAL B 1 448 ? 4.242 -39.812 0.911 1 81.44 448 VAL B O 1
ATOM 7559 N N . ASP B 1 449 ? 5 -39.969 -1.059 1 73.12 449 ASP B N 1
ATOM 7560 C CA . ASP B 1 449 ? 6.18 -40.719 -0.621 1 73.12 449 ASP B CA 1
ATOM 7561 C C . ASP B 1 449 ? 7.293 -39.75 -0.189 1 73.12 449 ASP B C 1
ATOM 7563 O O . ASP B 1 449 ? 8.32 -40.188 0.337 1 73.12 449 ASP B O 1
ATOM 7567 N N . PHE B 1 450 ? 7.141 -38.562 -0.368 1 66.56 450 PHE B N 1
ATOM 7568 C CA . PHE B 1 450 ? 8.242 -37.625 -0.161 1 66.56 450 PHE B CA 1
ATOM 7569 C C . PHE B 1 450 ? 8.258 -37.094 1.275 1 66.56 450 PHE B C 1
ATOM 7571 O O . PHE B 1 450 ? 9.32 -37 1.888 1 66.56 450 PHE B O 1
ATOM 7578 N N . PHE B 1 451 ? 7.098 -36.688 1.665 1 66.81 451 PHE B N 1
ATOM 7579 C CA . PHE B 1 451 ? 7.066 -35.875 2.875 1 66.81 451 PHE B CA 1
ATOM 7580 C C . PHE B 1 451 ? 5.957 -36.344 3.811 1 66.81 451 PHE B C 1
ATOM 7582 O O . PHE B 1 451 ? 4.84 -36.594 3.369 1 66.81 451 PHE B O 1
ATOM 7589 N N . ASN B 1 452 ? 6.484 -36.594 5.035 1 71.12 452 ASN B N 1
ATOM 7590 C CA . ASN B 1 452 ? 5.48 -37.031 6.012 1 71.12 452 ASN B CA 1
ATOM 7591 C C . ASN B 1 452 ? 5.289 -35.969 7.102 1 71.12 452 ASN B C 1
ATOM 7593 O O . ASN B 1 452 ? 6.242 -35.594 7.789 1 71.12 452 ASN B O 1
ATOM 7597 N N . LEU B 1 453 ? 4.16 -35.312 7.086 1 83.56 453 LEU B N 1
ATOM 7598 C CA . LEU B 1 453 ? 3.668 -34.406 8.125 1 83.56 453 LEU B CA 1
ATOM 7599 C C . LEU B 1 453 ? 2.293 -34.875 8.617 1 83.56 453 LEU B C 1
ATOM 7601 O O . LEU B 1 453 ? 1.396 -35.125 7.812 1 83.56 453 LEU B O 1
ATOM 7605 N N . PRO B 1 454 ? 2.189 -35.031 9.938 1 87.06 454 PRO B N 1
ATOM 7606 C CA . PRO B 1 454 ? 0.889 -35.469 10.453 1 87.06 454 PRO B CA 1
ATOM 7607 C C . PRO B 1 454 ? -0.268 -34.625 9.922 1 87.06 454 PRO B C 1
ATOM 7609 O O . PRO B 1 454 ? -1.302 -35.156 9.523 1 87.06 454 PRO B O 1
ATOM 7612 N N . ALA B 1 455 ? -0.061 -33.344 9.867 1 91.5 455 ALA B N 1
ATOM 7613 C CA . ALA B 1 455 ? -1.124 -32.438 9.398 1 91.5 455 ALA B CA 1
ATOM 7614 C C . ALA B 1 455 ? -1.436 -32.688 7.926 1 91.5 455 ALA B C 1
ATOM 7616 O O . ALA B 1 455 ? -2.572 -32.5 7.484 1 91.5 455 ALA B O 1
ATOM 7617 N N . LEU B 1 456 ? -0.474 -33.094 7.184 1 91.81 456 LEU B N 1
ATOM 7618 C CA . LEU B 1 456 ? -0.666 -33.406 5.773 1 91.81 456 LEU B CA 1
ATOM 7619 C C . LEU B 1 456 ? -1.513 -34.656 5.617 1 91.81 456 LEU B C 1
ATOM 7621 O O . LEU B 1 456 ? -2.375 -34.719 4.734 1 91.81 456 LEU B O 1
ATOM 7625 N N . ASP B 1 457 ? -1.31 -35.688 6.445 1 90.5 457 ASP B N 1
ATOM 7626 C CA . ASP B 1 457 ? -2.123 -36.875 6.438 1 90.5 457 ASP B CA 1
ATOM 7627 C C . ASP B 1 457 ? -3.578 -36.562 6.781 1 90.5 457 ASP B C 1
ATOM 7629 O O . ASP B 1 457 ? -4.496 -37.094 6.148 1 90.5 457 ASP B O 1
ATOM 7633 N N . ASP B 1 458 ? -3.66 -35.75 7.773 1 94.94 458 ASP B N 1
ATOM 7634 C CA . ASP B 1 458 ? -5.004 -35.344 8.156 1 94.94 458 ASP B CA 1
ATOM 7635 C C . ASP B 1 458 ? -5.711 -34.656 6.988 1 94.94 458 ASP B C 1
ATOM 7637 O O . ASP B 1 458 ? -6.898 -34.875 6.75 1 94.94 458 ASP B O 1
ATOM 7641 N N . TYR B 1 459 ? -5.012 -33.844 6.301 1 96.31 459 TYR B N 1
ATOM 7642 C CA . TYR B 1 459 ? -5.594 -33.156 5.164 1 96.31 459 TYR B CA 1
ATOM 7643 C C . TYR B 1 459 ? -6.004 -34.125 4.07 1 96.31 459 TYR B C 1
ATOM 7645 O O . TYR B 1 459 ? -7.07 -33.969 3.465 1 96.31 459 TYR B O 1
ATOM 7653 N N . ARG B 1 460 ? -5.195 -35.062 3.787 1 94.5 460 ARG B N 1
ATOM 7654 C CA . ARG B 1 460 ? -5.48 -36.031 2.719 1 94.5 460 ARG B CA 1
ATOM 7655 C C . ARG B 1 460 ? -6.746 -36.812 3.016 1 94.5 460 ARG B C 1
ATOM 7657 O O . ARG B 1 460 ? -7.543 -37.094 2.115 1 94.5 460 ARG B O 1
ATOM 7664 N N . ILE B 1 461 ? -6.93 -37.156 4.293 1 95.56 461 ILE B N 1
ATOM 7665 C CA . ILE B 1 461 ? -8.156 -37.844 4.711 1 95.56 461 ILE B CA 1
ATOM 7666 C C . ILE B 1 461 ? -9.352 -36.906 4.535 1 95.56 461 ILE B C 1
ATOM 7668 O O . ILE B 1 461 ? -10.375 -37.281 3.975 1 95.56 461 ILE B O 1
ATOM 7672 N N . PHE B 1 462 ? -9.148 -35.719 4.965 1 97.62 462 PHE B N 1
ATOM 7673 C CA . PHE B 1 462 ? -10.18 -34.688 4.848 1 97.62 462 PHE B CA 1
ATOM 7674 C C . PHE B 1 462 ? -10.562 -34.469 3.387 1 97.62 462 PHE B C 1
ATOM 7676 O O . PHE B 1 462 ? -11.742 -34.438 3.047 1 97.62 462 PHE B O 1
ATOM 7683 N N . LEU B 1 463 ? -9.57 -34.312 2.566 1 97.94 463 LEU B N 1
ATOM 7684 C CA . LEU B 1 463 ? -9.773 -34.094 1.141 1 97.94 463 LEU B CA 1
ATOM 7685 C C . LEU B 1 463 ? -10.562 -35.219 0.518 1 97.94 463 LEU B C 1
ATOM 7687 O O . LEU B 1 463 ? -11.508 -35 -0.238 1 97.94 463 LEU B O 1
ATOM 7691 N N . ASP B 1 464 ? -10.164 -36.438 0.801 1 97.25 464 ASP B N 1
ATOM 7692 C CA . ASP B 1 464 ? -10.836 -37.625 0.272 1 97.25 464 ASP B CA 1
ATOM 7693 C C . ASP B 1 464 ? -12.312 -37.656 0.665 1 97.25 464 ASP B C 1
ATOM 7695 O O . ASP B 1 464 ? -13.18 -37.906 -0.174 1 97.25 464 ASP B O 1
ATOM 7699 N N . GLU B 1 465 ? -12.562 -37.344 1.892 1 97.69 465 GLU B N 1
ATOM 7700 C CA . GLU B 1 465 ? -13.93 -37.312 2.396 1 97.69 465 GLU B CA 1
ATOM 7701 C C . GLU B 1 465 ? -14.766 -36.25 1.683 1 97.69 465 GLU B C 1
ATOM 7703 O O . GLU B 1 465 ? -15.914 -36.5 1.315 1 97.69 465 GLU B O 1
ATOM 7708 N N . LYS B 1 466 ? -14.242 -35.125 1.521 1 97.88 466 LYS B N 1
ATOM 7709 C CA . LYS B 1 466 ? -14.992 -34.031 0.913 1 97.88 466 LYS B CA 1
ATOM 7710 C C . LYS B 1 466 ? -15.203 -34.281 -0.58 1 97.88 466 LYS B C 1
ATOM 7712 O O . LYS B 1 466 ? -16.25 -33.938 -1.127 1 97.88 466 LYS B O 1
ATOM 7717 N N . ILE B 1 467 ? -14.195 -34.812 -1.242 1 97.88 467 ILE B N 1
ATOM 7718 C CA . ILE B 1 467 ? -14.336 -35.125 -2.66 1 97.88 467 ILE B CA 1
ATOM 7719 C C . ILE B 1 467 ? -15.453 -36.156 -2.857 1 97.88 467 ILE B C 1
ATOM 7721 O O . ILE B 1 467 ? -16.266 -36 -3.771 1 97.88 467 ILE B O 1
ATOM 7725 N N . GLU B 1 468 ? -15.477 -37.156 -2.002 1 97.06 468 GLU B N 1
ATOM 7726 C CA . GLU B 1 468 ? -16.562 -38.125 -2.045 1 97.06 468 GLU B CA 1
ATOM 7727 C C . GLU B 1 468 ? -17.922 -37.469 -1.895 1 97.06 468 GLU B C 1
ATOM 7729 O O . GLU B 1 468 ? -18.859 -37.781 -2.619 1 97.06 468 GLU B O 1
ATOM 7734 N N . MET B 1 469 ? -17.938 -36.562 -0.983 1 97.19 469 MET B N 1
ATOM 7735 C CA . MET B 1 469 ? -19.172 -35.844 -0.733 1 97.19 469 MET B CA 1
ATOM 7736 C C . MET B 1 469 ? -19.578 -35 -1.951 1 97.19 469 MET B C 1
ATOM 7738 O O . MET B 1 469 ? -20.75 -35 -2.344 1 97.19 469 MET B O 1
ATOM 7742 N N . PHE B 1 470 ? -18.594 -34.281 -2.545 1 97.62 470 PHE B N 1
ATOM 7743 C CA . PHE B 1 470 ? -18.875 -33.469 -3.707 1 97.62 470 PHE B CA 1
ATOM 7744 C C . PHE B 1 470 ? -19.391 -34.312 -4.867 1 97.62 470 PHE B C 1
ATOM 7746 O O . PHE B 1 470 ? -20.312 -33.906 -5.582 1 97.62 470 PHE B O 1
ATOM 7753 N N . ILE B 1 471 ? -18.781 -35.469 -5.066 1 96.5 471 ILE B N 1
ATOM 7754 C CA . ILE B 1 471 ? -19.156 -36.375 -6.152 1 96.5 471 ILE B CA 1
ATOM 7755 C C . ILE B 1 471 ? -20.562 -36.938 -5.906 1 96.5 471 ILE B C 1
ATOM 7757 O O . ILE B 1 471 ? -21.391 -36.969 -6.82 1 96.5 471 ILE B O 1
ATOM 7761 N N . ALA B 1 472 ? -20.906 -37.25 -4.691 1 93.56 472 ALA B N 1
ATOM 7762 C CA . ALA B 1 472 ? -22.219 -37.812 -4.332 1 93.56 472 ALA B CA 1
ATOM 7763 C C . ALA B 1 472 ? -23.328 -36.781 -4.496 1 93.56 472 ALA B C 1
ATOM 7765 O O . ALA B 1 472 ? -24.422 -37.094 -4.934 1 93.56 472 ALA B O 1
ATOM 7766 N N . GLU B 1 473 ? -23.062 -35.625 -4.102 1 90.06 473 GLU B N 1
ATOM 7767 C CA . GLU B 1 473 ? -24.047 -34.531 -4.191 1 90.06 473 GLU B CA 1
ATOM 7768 C C . GLU B 1 473 ? -24.438 -34.281 -5.641 1 90.06 473 GLU B C 1
ATOM 7770 O O . GLU B 1 473 ? -25.578 -33.938 -5.926 1 90.06 473 GLU B O 1
ATOM 7775 N N . SER B 1 474 ? -23.5 -34.312 -6.457 1 83.94 474 SER B N 1
ATOM 7776 C CA . SER B 1 474 ? -23.734 -34.031 -7.867 1 83.94 474 SER B CA 1
ATOM 7777 C C . SER B 1 474 ? -24.562 -35.125 -8.531 1 83.94 474 SER B C 1
ATOM 7779 O O . SER B 1 474 ? -25.219 -34.875 -9.547 1 83.94 474 SER B O 1
ATOM 7781 N N . SER B 1 475 ? -24.5 -36.344 -8.039 1 73.69 475 SER B N 1
ATOM 7782 C CA . SER B 1 475 ? -25.266 -37.469 -8.57 1 73.69 475 SER B CA 1
ATOM 7783 C C . SER B 1 475 ? -26.734 -37.375 -8.172 1 73.69 475 SER B C 1
ATOM 7785 O O . SER B 1 475 ? -27.609 -37.781 -8.922 1 73.69 475 SER B O 1
ATOM 7787 N N . THR B 1 476 ? -26.984 -36.781 -7.004 1 61.97 476 THR B N 1
ATOM 7788 C CA . THR B 1 476 ? -28.359 -36.688 -6.512 1 61.97 476 THR B CA 1
ATOM 7789 C C . THR B 1 476 ? -29.094 -35.562 -7.211 1 61.97 476 THR B C 1
ATOM 7791 O O . THR B 1 476 ? -30.297 -35.656 -7.469 1 61.97 476 THR B O 1
ATOM 7794 N N . THR B 1 477 ? -28.453 -34.5 -7.477 1 53.75 477 THR B N 1
ATOM 7795 C CA . THR B 1 477 ? -29.141 -33.406 -8.164 1 53.75 477 THR B CA 1
ATOM 7796 C C . THR B 1 477 ? -29.5 -33.812 -9.594 1 53.75 477 THR B C 1
ATOM 7798 O O . THR B 1 477 ? -30.469 -33.281 -10.164 1 53.75 477 THR B O 1
ATOM 7801 N N . ASN B 1 478 ? -28.812 -34.688 -10.195 1 46.97 478 ASN B N 1
ATOM 7802 C CA . ASN B 1 478 ? -29.156 -35.25 -11.5 1 46.97 478 ASN B CA 1
ATOM 7803 C C . ASN B 1 478 ? -30.391 -36.156 -11.422 1 46.97 478 ASN B C 1
ATOM 7805 O O . ASN B 1 478 ? -31.219 -36.156 -12.328 1 46.97 478 ASN B O 1
ATOM 7809 N N . ASP B 1 479 ? -30.5 -36.938 -10.305 1 44.22 479 ASP B N 1
ATOM 7810 C CA . ASP B 1 479 ? -31.688 -37.781 -10.164 1 44.22 479 ASP B CA 1
ATOM 7811 C C . ASP B 1 479 ? -32.938 -36.969 -9.883 1 44.22 479 ASP B C 1
ATOM 7813 O O . ASP B 1 479 ? -34.031 -37.312 -10.344 1 44.22 479 ASP B O 1
ATOM 7817 N N . SER B 1 480 ? -32.719 -35.875 -9.195 1 41.38 480 SER B N 1
ATOM 7818 C CA . SER B 1 480 ? -33.906 -35.062 -8.914 1 41.38 480 SER B CA 1
ATOM 7819 C C . SER B 1 480 ? -34.375 -34.344 -10.156 1 41.38 480 SER B C 1
ATOM 7821 O O . SER B 1 480 ? -35.594 -34.094 -10.32 1 41.38 480 SER B O 1
ATOM 7823 N N . TYR B 1 481 ? -33.469 -33.969 -11.023 1 37.66 481 TYR B N 1
ATOM 7824 C CA . TYR B 1 481 ? -33.906 -33.344 -12.258 1 37.66 481 TYR B CA 1
ATOM 7825 C C . TYR B 1 481 ? -34.531 -34.344 -13.211 1 37.66 481 TYR B C 1
ATOM 7827 O O . TYR B 1 481 ? -35.5 -34.062 -13.898 1 37.66 481 TYR B O 1
ATOM 7835 N N . ASN B 1 482 ? -34.125 -35.594 -13.273 1 37.91 482 ASN B N 1
ATOM 7836 C CA . ASN B 1 482 ? -34.75 -36.625 -14.094 1 37.91 482 ASN B CA 1
ATOM 7837 C C . ASN B 1 482 ? -36.094 -37.062 -13.492 1 37.91 482 ASN B C 1
ATOM 7839 O O . ASN B 1 482 ? -37 -37.5 -14.219 1 37.91 482 ASN B O 1
ATOM 7843 N N . SER B 1 483 ? -36.25 -37.094 -12.211 1 35.69 483 SER B N 1
ATOM 7844 C CA . SER B 1 483 ? -37.531 -37.5 -11.641 1 35.69 483 SER B CA 1
ATOM 7845 C C . SER B 1 483 ? -38.562 -36.375 -11.758 1 35.69 483 SER B C 1
ATOM 7847 O O . SER B 1 483 ? -39.75 -36.625 -11.898 1 35.69 483 SER B O 1
ATOM 7849 N N . LYS B 1 484 ? -38.031 -35.156 -11.758 1 41.28 484 LYS B N 1
ATOM 7850 C CA . LYS B 1 484 ? -39.062 -34.156 -11.922 1 41.28 484 LYS B CA 1
ATOM 7851 C C . LYS B 1 484 ? -39.562 -34.094 -13.352 1 41.28 484 LYS B C 1
ATOM 7853 O O . LYS B 1 484 ? -40.688 -33.656 -13.602 1 41.28 484 LYS B O 1
ATOM 7858 N N . ASN B 1 485 ? -38.812 -34.406 -14.312 1 36.25 485 ASN B N 1
ATOM 7859 C CA . ASN B 1 485 ? -39.281 -34.406 -15.688 1 36.25 485 ASN B CA 1
ATOM 7860 C C . ASN B 1 485 ? -40.125 -35.656 -16 1 36.25 485 ASN B C 1
ATOM 7862 O O . ASN B 1 485 ? -40.906 -35.656 -16.969 1 36.25 485 ASN B O 1
ATOM 7866 N N . ASN B 1 486 ? -39.781 -36.75 -15.438 1 37.41 486 ASN B N 1
ATOM 7867 C CA . ASN B 1 486 ? -40.656 -37.875 -15.727 1 37.41 486 ASN B CA 1
ATOM 7868 C C . ASN B 1 486 ? -42.062 -37.688 -15.148 1 37.41 486 ASN B C 1
ATOM 7870 O O . ASN B 1 486 ? -43.031 -38.281 -15.609 1 37.41 486 ASN B O 1
ATOM 7874 N N . ASN B 1 487 ? -42.094 -37 -14.039 1 37.19 487 ASN B N 1
ATOM 7875 C CA . ASN B 1 487 ? -43.438 -36.875 -13.477 1 37.19 487 ASN B CA 1
ATOM 7876 C C . ASN B 1 487 ? -44.25 -35.844 -14.234 1 37.19 487 ASN B C 1
ATOM 7878 O O . ASN B 1 487 ? -45.469 -35.75 -14.031 1 37.19 487 ASN B O 1
ATOM 7882 N N . ASN B 1 488 ? -43.562 -34.875 -14.891 1 36.28 488 ASN B N 1
ATOM 7883 C CA . ASN B 1 488 ? -44.438 -33.906 -15.531 1 36.28 488 ASN B CA 1
ATOM 7884 C C . ASN B 1 488 ? -45 -34.406 -16.844 1 36.28 488 ASN B C 1
ATOM 7886 O O . ASN B 1 488 ? -45.75 -33.719 -17.547 1 36.28 488 ASN B O 1
ATOM 7890 N N . ASN B 1 489 ? -44.375 -35.469 -17.438 1 33.62 489 ASN B N 1
ATOM 7891 C CA . ASN B 1 489 ? -44.938 -35.844 -18.734 1 33.62 489 ASN B CA 1
ATOM 7892 C C . ASN B 1 489 ? -46.281 -36.531 -18.578 1 33.62 489 ASN B C 1
ATOM 7894 O O . ASN B 1 489 ? -46.906 -36.906 -19.578 1 33.62 489 ASN B O 1
ATOM 7898 N N . ASN B 1 490 ? -46.562 -37.156 -17.469 1 28.48 490 ASN B N 1
ATOM 7899 C CA . ASN B 1 490 ? -47.812 -37.969 -17.516 1 28.48 490 ASN B CA 1
ATOM 7900 C C . ASN B 1 490 ? -49.031 -37.062 -17.312 1 28.48 490 ASN B C 1
ATOM 7902 O O . ASN B 1 490 ? -50.094 -37.562 -16.922 1 28.48 490 ASN B O 1
ATOM 7906 N N . LYS B 1 491 ? -48.781 -35.719 -17.219 1 31.42 491 LYS B N 1
ATOM 7907 C CA . LYS B 1 491 ? -50.094 -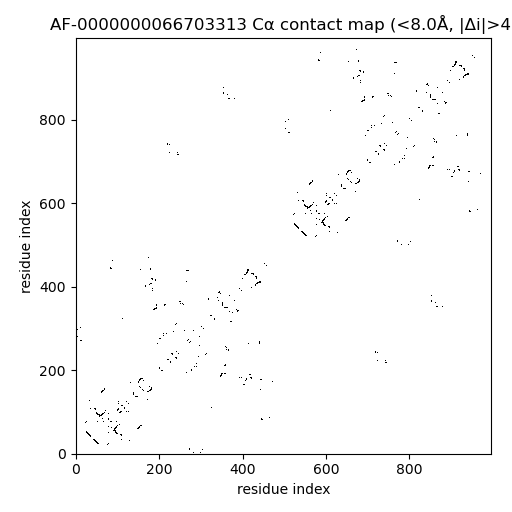35.062 -17.078 1 31.42 491 LYS B CA 1
ATOM 7908 C C . LYS B 1 491 ? -50.844 -35.094 -18.391 1 31.42 491 LYS B C 1
ATOM 7910 O O . LYS B 1 491 ? -50.406 -34.531 -19.391 1 31.42 491 LYS B O 1
ATOM 7915 N N . THR B 1 492 ? -51.781 -36.156 -18.703 1 25.77 492 THR B N 1
ATOM 7916 C CA . THR B 1 492 ? -52.781 -36.531 -19.688 1 25.77 492 THR B CA 1
ATOM 7917 C C . THR B 1 492 ? -53.719 -35.375 -19.953 1 25.77 492 THR B C 1
ATOM 7919 O O . THR B 1 492 ? -54.188 -34.688 -19.016 1 25.77 492 THR B O 1
ATOM 7922 N N . ILE B 1 493 ? -53.781 -34.875 -21.188 1 29.61 493 ILE B N 1
ATOM 7923 C CA . ILE B 1 493 ? -54.688 -34 -21.906 1 29.61 493 ILE B CA 1
ATOM 7924 C C . ILE B 1 493 ? -56.125 -34.5 -21.781 1 29.61 493 ILE B C 1
ATOM 7926 O O . ILE B 1 493 ? -56.438 -35.594 -22.266 1 29.61 493 ILE B O 1
ATOM 7930 N N . LYS B 1 494 ? -56.75 -34.375 -20.594 1 25.2 494 LYS B N 1
ATOM 7931 C CA . LYS B 1 494 ? -58.188 -34.625 -20.547 1 25.2 494 LYS B CA 1
ATOM 7932 C C . LYS B 1 494 ? -58.938 -33.781 -21.562 1 25.2 494 LYS B C 1
ATOM 7934 O O . LYS B 1 494 ? -58.875 -32.531 -21.484 1 25.2 494 LYS B O 1
ATOM 7939 N N . THR B 1 495 ? -59.031 -34.188 -22.797 1 23.94 495 THR B N 1
ATOM 7940 C CA . THR B 1 495 ? -59.938 -33.75 -23.859 1 23.94 495 THR B CA 1
ATOM 7941 C C . THR B 1 495 ? -61.375 -33.75 -23.359 1 23.94 495 THR B C 1
ATOM 7943 O O . THR B 1 495 ? -61.875 -34.75 -22.828 1 23.94 495 THR B O 1
ATOM 7946 N N . ALA B 1 496 ? -61.875 -32.656 -22.859 1 22.83 496 ALA B N 1
ATOM 7947 C CA . ALA B 1 496 ? -63.312 -32.438 -22.734 1 22.83 496 ALA B CA 1
ATOM 7948 C C . ALA B 1 496 ? -64 -32.781 -24.031 1 22.83 496 ALA B C 1
ATOM 7950 O O . ALA B 1 496 ? -63.719 -32.25 -25.094 1 22.83 496 ALA B O 1
ATOM 7951 N N . GLN B 1 497 ? -64.562 -33.938 -24.219 1 22.45 497 GLN B N 1
ATOM 7952 C CA . GLN B 1 497 ? -65.688 -34.406 -25 1 22.45 497 GLN B CA 1
ATOM 7953 C C . GLN B 1 497 ? -66.938 -33.625 -24.688 1 22.45 497 GLN B C 1
ATOM 7955 O O . GLN B 1 497 ? -68 -33.812 -25.297 1 22.45 497 GLN B O 1
ATOM 7960 N N . GLN B 1 498 ? -67 -32.25 -24.391 1 22.72 498 GLN B N 1
ATOM 7961 C CA . GLN B 1 498 ? -68.188 -31.656 -24.953 1 22.72 498 GLN B CA 1
ATOM 7962 C C . GLN B 1 498 ? -68.062 -31.391 -26.453 1 22.72 498 GLN B C 1
ATOM 7964 O O . GLN B 1 498 ? -67 -30.953 -26.906 1 22.72 498 GLN B O 1
#

Sequence (996 aa):
MNKNSTIANNIMQMQSEAFKNTYQEVKTDWISQRIDNFNPDDKGEFEQRYMSNLEFHNNSGLAFLKLGGENGITESMIGNAMNPLLILAKKYGAACFCLEHRFFGASQPFEDLSIKSYKYLTINQALADIKNFIVHMNEVFFSGIEKPRWILFGSSYSGALAAWFREMNEDLTIAAIVSSGVVQAEVDYYDHTKNLEYVLKEENAPCAETIRLSMKALIEKTYTADGRAELGKVFNMCEPFTEPPISKDIQFFLANILSVFGAFIQYAGGCRLPDVSYFCDLIIHDTDGIGIIWNAWKIHDKVFQSEECFDPSYENHLEDLSNISFVDNEFASYRSWLWLSCTELGFFTTTNNGKSIFGSSVSLDYFIDKCMDVFDVQYDAERVRDGVRNTLRTFGGYDNYKGSNTIFVTGSHDPWKSACCLNCTDVTRNVYSFIIEGGSHCTDSCSVDFFNLPALDDYRIFLDEKIEMFIAESSTTNDSYNSKNNNNNNKTIKTAQQMNKNSTIANNIMQMQSEAFKNTYQEVKTDWISQRIDNFNPDDKGEFEQRYMSNLEFHNNSGLAFLKLGGENGITESMIGNAMNPLLILAKKYGAACFCLEHRFFGASQPFEDLSIKSYKYLTINQALADIKNFIVHMNEVFFSGIEKPRWILFGSSYSGALAAWFREMNEDLTIAAIVSSGVVQAEVDYYDHTKNLEYVLKEENAPCAETIRLSMKALIEKTYTADGRAELGKVFNMCEPFTEPPISKDIQFFLANILSVFGAFIQYAGGCRLPDVSYFCDLIIHDTDGIGIIWNAWKIHDKVFQSEECFDPSYENHLEDLSNISFVDNEFASYRSWLWLSCTELGFFTTTNNGKSIFGSSVSLDYFIDKCMDVFDVQYDAERVRDGVRNTLRTFGGYDNYKGSNTIFVTGSHDPWKSACCLNCTDVTRNVYSFIIEGGSHCTDSCSVDFFNLPALDDYRIFLDEKIEMFIAESSTTNDSYNSKNNNNNNKTIKTAQQ

pLDDT: mean 89.2, std 15.98, range [21.67, 98.94]

Organism: Brugia malayi (NCBI:txid6279)

InterPro domains:
  IPR008758 Peptidase S28 [PF05577] (33-449)
  IPR029058 Alpha/Beta hydrolase fold [G3DSA:3.40.50.1820] (30-447)
  IPR029058 Alpha/Beta hydrolase fold [SSF53474] (86-443)
  IPR042269 Serine carboxypeptidase S28, SKS domain [G3DSA:1.20.120.980] (188-361)

Nearest PDB structures (foldseek):
  4ebb-assembly1_A  TM=8.528E-01  e=3.757E-22  Homo sapiens
  7wab-assembly1_A  TM=8.219E-01  e=3.355E-23  Aspergillus niger
  4ebb-assembly2_B  TM=8.412E-01  e=4.857E-22  Homo sapiens
  8bbx-assembly2_B  TM=8.053E-01  e=4.857E-22  Aspergillus niger
  2vat-assembly4_H  TM=3.637E-01  e=9.273E-04  Hapsidospora chrysogena